Protein 7CJY (pdb70)

Nearest PDB structures (foldseek):
  7cjy-assembly1_B  TM=1.001E+00  e=3.677E-68  Persicaria hydropiper
  1n20-assembly1_B  TM=9.069E-01  e=2.290E-26  Salvia officinalis
  1n22-assembly1_B  TM=9.090E-01  e=3.864E-26  Salvia officinalis
  1n23-assembly1_B  TM=9.045E-01  e=3.711E-26  Salvia officinalis
  1n24-assembly1_B  TM=8.940E-01  e=2.290E-26  Salvia officinalis

Sequence (1080 aa):
GIASFHPSPWGDYFLKYVPCDQVTQAKMEDEVKKVEEDVKKELRKLAKAVGKPLELLNFIDVVERLGVGYRLEQEIEDLVQAIFDNDKFGVDEFDLYHTSLWFRLLRQHGFHVSCDVFGKFKGRNGRFKDSLASDVKGILGLYEASHVRTHGDDTLDEEALVFTTTHLKAVVTNQPNHPLVPQVTHALMQPYHKGMPRLESRHFIAFYEKDPYHDKTLLKFGKLDFNLVQALHKKELKDLSRWWKDLDMHAKMPFPSRDRVPEGYFWWTLGPFYEPQFALCRKFFLQVFKVTSIVDDIYDAYGTIDELTAFTKAAERWDRSCLDELPEYMKVSYASLIDTFEEFERDLAPQGRSWSVKYAREEMIQMCRVYYQEAKWCHEKYSPTCDEYLEKASIVSFGYNLGTVVCFLGMGDVATKEAFEWARGNPKVVRAAGIIGRLMDDIGSHHFEQGRDHVPSAVECYIRQHGVDEVTAQRELGKRVESSWKDINEMMLKPYMMPKPLLTRILNECRIVDVIYKGEYTFSNTTMKKNISHILTDPIPIGIASFHPSPWGDYFLKYVPCDQVTQAKMEDEVKKVEEDVKKELRKLAKAVGKPLELLNFIDVVERLGVGYRLEQEIEDLVQAIFDNDKFGVDEFDLYHTSLWFRLLRQHGFHVSCDVFGKFKGRNGRFKDSLASDVKGILGLYEASHVRTHGDDTLDEALVFTTTHLKAVVTNQPNHPLVPQVTHALMQPYHKGMPRLESRHFIAFYEKDPYHDKTLLKFGKLDFNLVQALHKKELKDLSRRWWKDLDMHAKMPFPSRDRVPEGYFWWTLGPFYEPQFALCRKFFLQVFKVTSIVDDIYDAYGTIDELTAFTKAAERWDRSCLDELPEYMKVSYASLIDTFEEFERDLAPQGRSWSVKYAREEEMIQQMCRVYYQEAKWCHEKYSPTCDEYLEKASIVSFGYNLGTVVCFLGMGDVATKEAFEWARGNPKVVRAAGIIGRLMDDIGSHHFEQGRDHVPSAVECYIRQHGVDEVTAQRELGKRVESSWKDINEMMLKPYMMPKPLLTRILNECRIVDVIYKGEYTFSNTTMKKNISHILTDPIPI

Solvent-accessible surface area: 44778 Å² total; per-residue (Å²): 17,8,0,34,13,43,71,17,26,9,26,26,38,8,40,109,46,122,58,60,88,141,125,49,51,54,150,93,87,98,75,1,93,101,0,7,83,58,2,35,130,60,5,138,115,28,50,152,37,157,46,120,37,54,77,16,0,48,17,1,0,16,1,44,40,4,9,2,13,60,46,0,114,112,68,4,32,76,25,0,69,58,7,85,88,71,127,178,26,24,16,118,156,11,77,2,29,22,0,1,5,28,0,23,0,0,9,42,17,1,11,121,12,59,18,119,38,0,37,93,15,58,29,119,119,36,155,6,93,97,84,30,26,102,54,9,103,0,3,16,10,0,9,24,0,0,13,5,17,4,94,70,7,105,19,0,43,48,0,36,104,21,0,34,85,33,0,119,41,9,48,105,110,75,85,143,48,119,37,20,82,45,0,66,33,3,46,104,3,12,51,10,23,1,0,28,5,6,3,1,49,34,14,2,36,39,18,79,165,54,118,202,36,54,126,52,5,5,79,0,1,12,29,1,4,32,27,1,5,31,64,0,13,90,30,0,57,71,13,9,111,53,2,89,67,13,14,105,124,16,80,43,26,14,41,0,62,58,28,12,8,2,0,0,0,0,0,1,1,0,1,17,26,48,146,15,44,51,0,0,51,0,8,0,2,6,5,0,0,1,1,0,0,19,1,1,21,36,13,67,7,68,54,108,30,3,36,38,0,6,134,8,0,77,156,38,60,114,63,1,42,136,132,8,39,128,42,0,60,39,0,0,28,6,0,6,66,7,2,56,44,0,58,150,39,1,58,121,94,56,15,40,95,0,0,84,19,0,59,69,3,0,16,54,1,1,97,11,13,42,38,46,12,62,8,42,89,104,143,99,65,1,42,3,62,32,8,3,116,119,1,0,6,27,4,0,1,0,7,5,4,0,0,1,0,0,0,12,22,24,127,54,0,54,105,117,2,0,88,52,1,71,61,66,20,140,3,0,72,3,0,0,6,0,0,18,0,34,21,9,46,50,54,36,98,94,100,18,3,81,73,86,48,22,8,0,6,32,6,34,24,132,62,91,70,46,83,34,103,30,0,49,131,41,3,30,116,77,19,39,42,4,2,35,25,0,9,84,1,11,16,76,128,51,98,39,70,55,60,0,0,30,9,0,10,7,0,0,33,0,0,13,8,13,13,68,45,228,73,36,27,40,35,70,69,6,76,133,20,0,40,80,0,0,25,107,84,11,103,180,17,11,1,34,17,40,80,18,27,8,25,26,37,6,40,108,45,125,58,53,100,141,128,48,48,52,156,70,81,102,80,2,95,100,0,7,81,60,2,33,129,59,5,140,117,22,52,174,37,154,68,100,31,61,84,14,0,45,16,0,1,16,0,41,37,3,8,1,13,57,47,0,114,109,70,4,35,78,25,0,68,57,9,84,85,64,124,169,24,15,16,114,141,11,74,2,36,23,0,1,4,30,0,22,0,1,10,41,17,2,12,119,14,59,19,123,32,0,39,95,15,62,30,117,118,42,142,5,88,100,86,31,26,102,53,10,106,0,2,15,10,0,8,25,0,0,12,5,37,5,89,71,8,109,22,0,43,44,0,38,100,15,0,35,83,32,0,118,38,8,44,104,116,80,84,142,45,115,44,21,79,47,0,68,34,3,46,96,2,11,51,8,37,1,0,26,4,5,4,1,49,33,15,1,46,43,18,82,174,58,121,200,41,53,170,54,3,14,77,0,0,14,33,1,4,34,16,2,6,26,60,0,16,82,29,0,57,69,12,8,108,46,1,64,69,18,6,98,128,14,85,40,21,18,40,0,28,51,40,14,9,3,0,0,0,0,0,1,2,0,0,18,22,55,137,13,45,52,0,0,48,0,6,0,2,7,4,0,0,0,1,2,0,18,2,1,22,46,15,55,6,62,47,107,33,4,39,37,0,7,134,5,0,82,131,39,70,111,59,0,31,127,122,9,41,131,40,0,52,36,0,0,27,3,0,6,57,6,2,58,46,0,61,143,40,2,56,118,96,52,12,38,100,0,0,79,18,0,57,70,3,0,16,54,1,0,92,10,14,44,53,45,13,69,9,43,97,94,143,91,63,1,38,4,66,36,8,6,129,123,1,0,9,28,2,0,1,0,7,4,4,0,0,0,0,0,0,12,22,26,133,48,0,51,103,121,2,0,92,51,1,72,61,69,20,129,4,0,76,2,0,0,4,0,0,16,0,37,22,8,42,35,50,19,99,90,93,19,3,81,74,77,44,20,6,0,5,31,7,36,25,142,55,89,71,44,88,35,105,31,0,48,128,48,6,31,116,81,18,34,45,4,9,36,17,0,11,82,2,10,17,72,129,53,105,37,70,62,56,0,0,29,11,0,11,7,0,0,32,0,0,11,8,15,14,56,39,211,57,46,24,40,39,61,68,7,71,130,19,0,38,81,0,0,25,105,84,11,102,187

Structure (mmCIF, N/CA/C/O backbone):
data_7CJY
#
_entry.id   7CJY
#
_cell.length_a   232.530
_cell.length_b   60.090
_cell.length_c   106.220
_cell.angle_alpha   90.000
_cell.angle_beta   111.875
_cell.angle_gamma   90.000
#
_symmetry.space_group_name_H-M   'C 1 2 1'
#
loop_
_entity.id
_entity.type
_entity.pdbx_description
1 polymer '(-)-drimenol synthase'
2 water water
#
loop_
_atom_site.group_PDB
_atom_site.id
_atom_site.type_symbol
_atom_site.label_atom_id
_atom_site.label_alt_id
_atom_site.label_comp_id
_atom_site.label_asym_id
_atom_site.label_entity_id
_atom_site.label_seq_id
_atom_site.pdbx_PDB_ins_code
_atom_site.Cartn_x
_atom_site.Cartn_y
_atom_site.Cartn_z
_atom_site.occupancy
_atom_site.B_iso_or_equiv
_atom_site.auth_seq_id
_atom_site.auth_comp_id
_atom_site.auth_asym_id
_atom_site.auth_atom_id
_atom_site.pdbx_PDB_model_num
ATOM 1 N N . GLY A 1 1 ? -46.59600 -28.16000 15.74000 1.000 83.03910 18 GLY A N 1
ATOM 2 C CA . GLY A 1 1 ? -45.24900 -27.89000 15.27400 1.000 77.25262 18 GLY A CA 1
ATOM 3 C C . GLY A 1 1 ? -44.99800 -26.42500 14.98100 1.000 70.12581 18 GLY A C 1
ATOM 4 O O . GLY A 1 1 ? -45.31700 -25.57100 15.80100 1.000 65.50730 18 GLY A O 1
ATOM 5 N N . ILE A 1 2 ? -44.43500 -26.12600 13.81100 1.000 75.46763 19 ILE A N 1
ATOM 6 C CA . ILE A 1 2 ? -44.22600 -24.73500 13.43700 1.000 87.70101 19 ILE A CA 1
ATOM 7 C C . ILE A 1 2 ? -45.58400 -24.07500 13.23000 1.000 98.67031 19 ILE A C 1
ATOM 8 O O . ILE A 1 2 ? -46.51900 -24.68000 12.68000 1.000 105.69225 19 ILE A O 1
ATOM 13 N N . ALA A 1 3 ? -45.71600 -22.84700 13.73600 1.000 98.98154 20 ALA A N 1
ATOM 14 C CA . ALA A 1 3 ? -46.94600 -22.05700 13.71400 1.000 101.34619 20 ALA A CA 1
ATOM 15 C C . ALA A 1 3 ? -48.04600 -22.64100 14.59700 1.000 100.58694 20 ALA A C 1
ATOM 16 O O . ALA A 1 3 ? -49.20900 -22.24100 14.48400 1.000 99.11889 20 ALA A O 1
ATOM 18 N N . SER A 1 4 ? -47.69500 -23.54800 15.50600 1.000 98.84889 21 SER A N 1
ATOM 19 C CA . SER A 1 4 ? -48.64600 -24.17100 16.42300 1.000 100.60638 21 SER A CA 1
ATOM 20 C C . SER A 1 4 ? -48.79000 -23.30100 17.66700 1.000 98.02445 21 SER A C 1
ATOM 21 O O . SER A 1 4 ? -47.88100 -23.24500 18.50400 1.000 104.79686 21 SER A O 1
ATOM 24 N N . PHE A 1 5 ? -49.94200 -22.64800 17.80200 1.000 89.05816 22 PHE A N 1
ATOM 25 C CA . PHE A 1 5 ? -50.25700 -21.80900 18.95400 1.000 84.76267 22 PHE A CA 1
ATOM 26 C C . PHE A 1 5 ? -51.36900 -22.42100 19.80300 1.000 82.65674 22 PHE A C 1
ATOM 27 O O . PHE A 1 5 ? -52.27000 -21.71800 20.26300 1.000 85.23496 22 PHE A O 1
ATOM 35 N N . HIS A 1 6 ? -51.33500 -23.73600 20.02100 1.000 82.94490 23 HIS A N 1
ATOM 36 C CA . HIS A 1 6 ? -52.35900 -24.44000 20.79500 1.000 83.31125 23 HIS A CA 1
ATOM 37 C C . HIS A 1 6 ? -51.73900 -25.11600 22.01400 1.000 78.80838 23 HIS A C 1
ATOM 38 O O . HIS A 1 6 ? -51.71100 -26.34900 22.09400 1.000 75.07555 23 HIS A O 1
ATOM 45 N N . PRO A 1 7 ? -51.25700 -24.35000 22.98600 1.000 78.69593 24 PRO A N 1
ATOM 46 C CA . PRO A 1 7 ? -50.70100 -24.97800 24.19500 1.000 79.71755 24 PRO A CA 1
ATOM 47 C C . PRO A 1 7 ? -51.76800 -25.72200 24.98800 1.000 76.20126 24 PRO A C 1
ATOM 48 O O . PRO A 1 7 ? -52.81400 -25.17300 25.32800 1.000 77.77309 24 PRO A O 1
ATOM 52 N N . SER A 1 8 ? -51.47200 -26.96900 25.32900 1.000 74.29037 25 SER A N 1
ATOM 53 C CA . SER A 1 8 ? -52.32600 -27.77300 26.19900 1.000 76.10437 25 SER A CA 1
ATOM 54 C C . SER A 1 8 ? -51.46900 -28.38800 27.29700 1.000 72.78674 25 SER A C 1
ATOM 55 O O . SER A 1 8 ? -51.23600 -29.60200 27.31300 1.000 78.16697 25 SER A O 1
ATOM 58 N N . PRO A 1 9 ? -50.98000 -27.57400 28.23800 1.000 65.60329 26 PRO A N 1
ATOM 59 C CA . PRO A 1 9 ? -50.09300 -28.12000 29.28800 1.000 60.35861 26 PRO A CA 1
ATOM 60 C C . PRO A 1 9 ? -50.72200 -29.23800 30.10600 1.000 60.11011 26 PRO A C 1
ATOM 61 O O . PRO A 1 9 ? -49.99200 -30.10800 30.61000 1.000 58.00326 26 PRO A O 1
ATOM 65 N N . TRP A 1 10 ? -52.05000 -29.24200 30.27000 1.000 49.02911 27 TRP A N 1
ATOM 66 C CA . TRP A 1 10 ? -52.70300 -30.18800 31.16000 1.000 48.52948 27 TRP A CA 1
ATOM 67 C C . TRP A 1 10 ? -53.45000 -31.31600 30.46200 1.000 50.88606 27 TRP A C 1
ATOM 68 O O . TRP A 1 10 ? -53.65400 -32.35800 31.08600 1.000 50.58890 27 TRP A O 1
ATOM 79 N N . GLY A 1 11 ? -53.84400 -31.15000 29.20200 1.000 55.30794 28 GLY A N 1
ATOM 80 C CA . GLY A 1 11 ? -54.56200 -32.21100 28.50500 1.000 54.66003 28 GLY A CA 1
ATOM 81 C C . GLY A 1 11 ? -55.78200 -32.68100 29.27000 1.000 55.86439 28 GLY A C 1
ATOM 82 O O . GLY A 1 11 ? -56.53000 -31.88000 29.84100 1.000 56.03785 28 GLY A O 1
ATOM 83 N N . ASP A 1 12 ? -55.95800 -34.00600 29.33900 1.000 62.50173 29 ASP A N 1
ATOM 84 C CA . ASP A 1 12 ? -57.11400 -34.60200 29.99400 1.000 65.66279 29 ASP A CA 1
ATOM 85 C C . ASP A 1 12 ? -56.82700 -35.04800 31.42000 1.000 59.10172 29 ASP A C 1
ATOM 86 O O . ASP A 1 12 ? -57.58500 -35.85600 31.96400 1.000 58.52281 29 ASP A O 1
ATOM 91 N N . TYR A 1 13 ? -55.77000 -34.51700 32.04100 1.000 54.52850 30 TYR A N 1
ATOM 92 C CA . TYR A 1 13 ? -55.35600 -34.97300 33.36800 1.000 54.38915 30 TYR A CA 1
ATOM 93 C C . TYR A 1 13 ? -56.47000 -34.83800 34.39300 1.000 56.38539 30 TYR A C 1
ATOM 94 O O . TYR A 1 13 ? -56.67200 -35.73000 35.22900 1.000 58.60907 30 TYR A O 1
ATOM 103 N N . PHE A 1 14 ? -57.15400 -33.68900 34.39300 1.000 55.19056 31 PHE A N 1
ATOM 104 C CA . PHE A 1 14 ? -58.20200 -33.44800 35.37500 1.000 61.73984 31 PHE A CA 1
ATOM 105 C C . PHE A 1 14 ? -59.49900 -34.15300 35.00800 1.000 66.59897 31 PHE A C 1
ATOM 106 O O . PHE A 1 14 ? -60.27200 -34.50600 35.90400 1.000 67.49420 31 PHE A O 1
ATOM 114 N N . LEU A 1 15 ? -59.73900 -34.38700 33.71100 1.000 69.34324 32 LEU A N 1
ATOM 115 C CA . LEU A 1 15 ? -60.91500 -35.14500 33.29400 1.000 70.97175 32 LEU A CA 1
ATOM 116 C C . LEU A 1 15 ? -60.79700 -36.61000 33.67700 1.000 73.29078 32 LEU A C 1
ATOM 117 O O . LEU A 1 15 ? -61.81600 -37.27500 33.89900 1.000 72.67629 32 LEU A O 1
ATOM 122 N N . LYS A 1 16 ? -59.56900 -37.12500 33.76900 1.000 74.74198 33 LYS A N 1
ATOM 123 C CA . LYS A 1 16 ? -59.31400 -38.53500 34.04400 1.000 73.45094 33 LYS A CA 1
ATOM 124 C C . LYS A 1 16 ? -59.18700 -38.83900 35.52800 1.000 76.25850 33 LYS A C 1
ATOM 125 O O . LYS A 1 16 ? -58.83500 -39.96700 35.88700 1.000 77.18782 33 LYS A O 1
ATOM 131 N N . TYR A 1 17 ? -59.43700 -37.86300 36.39900 1.000 77.13001 34 TYR A N 1
ATOM 132 C CA . TYR A 1 17 ? -59.39800 -38.13700 37.82900 1.000 70.95492 34 TYR A CA 1
ATOM 133 C C . TYR A 1 17 ? -60.42900 -39.19800 38.18300 1.000 77.89391 34 TYR A C 1
ATOM 134 O O . TYR A 1 17 ? -61.57200 -39.16000 37.70800 1.000 79.90492 34 TYR A O 1
ATOM 143 N N . VAL A 1 18 ? -60.01400 -40.16300 38.99600 1.000 80.54829 35 VAL A N 1
ATOM 144 C CA . VAL A 1 18 ? -60.90200 -41.19000 39.52300 1.000 83.36765 35 VAL A CA 1
ATOM 145 C C . VAL A 1 18 ? -60.97600 -40.99100 41.03600 1.000 80.67014 35 VAL A C 1
ATOM 146 O O . VAL A 1 18 ? -59.97400 -41.19300 41.74400 1.000 76.65096 35 VAL A O 1
ATOM 150 N N . PRO A 1 19 ? -62.11200 -40.55900 41.57300 1.000 76.58234 36 PRO A N 1
ATOM 151 C CA . PRO A 1 19 ? -62.22600 -40.42300 43.02400 1.000 73.74528 36 PRO A CA 1
ATOM 152 C C . PRO A 1 19 ? -62.18800 -41.79300 43.67600 1.000 79.31643 36 PRO A C 1
ATOM 153 O O . PRO A 1 19 ? -62.50800 -42.81600 43.06200 1.000 79.97444 36 PRO A O 1
ATOM 157 N N . CYS A 1 20 ? -61.83100 -41.80200 44.95200 1.000 80.96634 37 CYS A N 1
ATOM 158 C CA . CYS A 1 20 ? -61.89400 -43.04700 45.69600 1.000 84.14598 37 CYS A CA 1
ATOM 159 C C . CYS A 1 20 ? -63.34600 -43.34500 46.07900 1.000 81.40911 37 CYS A C 1
ATOM 160 O O . CYS A 1 20 ? -64.20200 -42.45700 46.07900 1.000 77.04251 37 CYS A O 1
ATOM 163 N N . ASP A 1 21 ? -63.61300 -44.60600 46.41800 1.000 82.87241 38 ASP A N 1
ATOM 164 C CA . ASP A 1 21 ? -64.97000 -45.02800 46.74400 1.000 87.69577 38 ASP A CA 1
ATOM 165 C C . ASP A 1 21 ? -65.40400 -44.50600 48.11600 1.000 82.85244 38 ASP A C 1
ATOM 166 O O . ASP A 1 21 ? -64.60100 -43.99600 48.90700 1.000 80.12615 38 ASP A O 1
ATOM 171 N N . GLN A 1 22 ? -66.71300 -44.55900 48.32900 1.000 74.69482 39 GLN A N 1
ATOM 172 C CA . GLN A 1 22 ? -67.39800 -43.96400 49.50100 1.000 79.38426 39 GLN A CA 1
ATOM 173 C C . GLN A 1 22 ? -66.90200 -44.51700 50.83300 1.000 81.59176 39 GLN A C 1
ATOM 174 O O . GLN A 1 22 ? -66.82100 -43.75600 51.78200 1.000 82.97408 39 GLN A O 1
ATOM 180 N N . VAL A 1 23 ? -66.63600 -45.80500 50.91100 1.000 80.60429 40 VAL A N 1
ATOM 181 C CA . VAL A 1 23 ? -66.15300 -46.37900 52.16600 1.000 75.61022 40 VAL A CA 1
ATOM 182 C C . VAL A 1 23 ? -64.81300 -45.75700 52.54000 1.000 79.25765 40 VAL A C 1
ATOM 183 O O . VAL A 1 23 ? -64.59800 -45.33100 53.68300 1.000 87.03121 40 VAL A O 1
ATOM 187 N N . THR A 1 24 ? -63.91000 -45.65700 51.55700 1.000 75.07960 41 THR A N 1
ATOM 188 C CA . THR A 1 24 ? -62.59700 -45.05200 51.76800 1.000 75.10396 41 THR A CA 1
ATOM 189 C C . THR A 1 24 ? -62.72000 -43.57800 52.12900 1.000 78.17927 41 THR A C 1
ATOM 190 O O . THR A 1 24 ? -62.05700 -43.08800 53.05400 1.000 79.56148 41 THR A O 1
ATOM 194 N N . GLN A 1 25 ? -63.55400 -42.85100 51.38300 1.000 79.31703 42 GLN A N 1
ATOM 195 C CA . GLN A 1 25 ? -63.69900 -41.42200 51.61300 1.000 77.19832 42 GLN A CA 1
ATOM 196 C C . GLN A 1 25 ? -64.22500 -41.15200 53.01700 1.000 78.02155 42 GLN A C 1
ATOM 197 O O . GLN A 1 25 ? -63.75800 -40.23000 53.69900 1.000 77.81737 42 GLN A O 1
ATOM 203 N N . ALA A 1 26 ? -65.16300 -41.98400 53.48800 1.000 81.19890 43 ALA A N 1
ATOM 204 C CA . ALA A 1 26 ? -65.67600 -41.83200 54.84600 1.000 80.87866 43 ALA A CA 1
ATOM 205 C C . ALA A 1 26 ? -64.63900 -42.23600 55.89400 1.000 82.44993 43 ALA A C 1
ATOM 206 O O . ALA A 1 26 ? -64.60200 -41.65000 56.98600 1.000 82.14518 43 ALA A O 1
ATOM 208 N N . LYS A 1 27 ? -63.79100 -43.22100 55.58500 1.000 84.40372 44 LYS A N 1
ATOM 209 C CA . LYS A 1 27 ? -62.70600 -43.57600 56.49900 1.000 87.41883 44 LYS A CA 1
ATOM 210 C C . LYS A 1 27 ? -61.76400 -42.39200 56.69900 1.000 78.52712 44 LYS A C 1
ATOM 211 O O . LYS A 1 27 ? -61.41900 -42.04100 57.83400 1.000 80.52455 44 LYS A O 1
ATOM 217 N N . MET A 1 28 ? -61.35000 -41.76000 55.59700 1.000 72.23095 45 MET A N 1
ATOM 218 C CA . MET A 1 28 ? -60.44000 -40.61400 55.68000 1.000 72.74510 45 MET A CA 1
ATOM 219 C C . MET A 1 28 ? -61.10300 -39.43200 56.37600 1.000 76.40492 45 MET A C 1
ATOM 220 O O . MET A 1 28 ? -60.44700 -38.69000 57.12800 1.000 78.36658 45 MET A O 1
ATOM 225 N N . GLU A 1 29 ? -62.40600 -39.24600 56.13900 1.000 74.76466 46 GLU A N 1
ATOM 226 C CA . GLU A 1 29 ? -63.15800 -38.21200 56.84100 1.000 73.68020 46 GLU A CA 1
ATOM 227 C C . GLU A 1 29 ? -63.10000 -38.42300 58.35100 1.000 69.80921 46 GLU A C 1
ATOM 228 O O . GLU A 1 29 ? -62.84100 -37.48500 59.11900 1.000 73.34416 46 GLU A O 1
ATOM 234 N N . ASP A 1 30 ? -63.34400 -39.65300 58.80300 1.000 73.24224 47 ASP A N 1
ATOM 235 C CA . ASP A 1 30 ? -63.35200 -39.86900 60.24500 1.000 87.46007 47 ASP A CA 1
ATOM 236 C C . ASP A 1 30 ? -61.94700 -39.73800 60.83300 1.000 88.67240 47 ASP A C 1
ATOM 237 O O . ASP A 1 30 ? -61.79000 -39.26000 61.96100 1.000 88.18156 47 ASP A O 1
ATOM 242 N N . GLU A 1 31 ? -60.91900 -40.18400 60.10300 1.000 85.99661 48 GLU A N 1
ATOM 243 C CA . GLU A 1 31 ? -59.54800 -39.98900 60.57400 1.000 82.04637 48 GLU A CA 1
ATOM 244 C C . GLU A 1 31 ? -59.26700 -38.51000 60.83500 1.000 78.10404 48 GLU A C 1
ATOM 245 O O . GLU A 1 31 ? -58.75500 -38.12800 61.90300 1.000 76.42420 48 GLU A O 1
ATOM 251 N N . VAL A 1 32 ? -59.60400 -37.65600 59.86300 1.000 77.59098 49 VAL A N 1
ATOM 252 C CA . VAL A 1 32 ? -59.31300 -36.23600 60.04600 1.000 70.15199 49 VAL A CA 1
ATOM 253 C C . VAL A 1 32 ? -60.15700 -35.64000 61.17600 1.000 71.67386 49 VAL A C 1
ATOM 254 O O . VAL A 1 32 ? -59.68300 -34.76400 61.91000 1.000 72.25253 49 VAL A O 1
ATOM 258 N N . LYS A 1 33 ? -61.39500 -36.11900 61.36900 1.000 67.30817 50 LYS A N 1
ATOM 259 C CA . LYS A 1 33 ? -62.20600 -35.65500 62.50300 1.000 70.18387 50 LYS A CA 1
ATOM 260 C C . LYS A 1 33 ? -61.60400 -36.07300 63.84800 1.000 76.25080 50 LYS A C 1
ATOM 261 O O . LYS A 1 33 ? -61.65800 -35.31800 64.83200 1.000 75.65763 50 LYS A O 1
ATOM 267 N N . LYS A 1 34 ? -61.06100 -37.28700 63.92200 1.000 77.95348 51 LYS A N 1
ATOM 268 C CA . LYS A 1 34 ? -60.40500 -37.72500 65.14600 1.000 81.72898 51 LYS A CA 1
ATOM 269 C C . LYS A 1 34 ? -59.25500 -36.77600 65.48500 1.000 74.07220 51 LYS A C 1
ATOM 270 O O . LYS A 1 34 ? -59.17600 -36.24400 66.60300 1.000 70.91663 51 LYS A O 1
ATOM 276 N N . VAL A 1 35 ? -58.40800 -36.47000 64.49700 1.000 76.13687 52 VAL A N 1
ATOM 277 C CA . VAL A 1 35 ? -57.29400 -35.57600 64.82800 1.000 78.97583 52 VAL A CA 1
ATOM 278 C C . VAL A 1 35 ? -57.78900 -34.15400 65.10400 1.000 81.20689 52 VAL A C 1
ATOM 279 O O . VAL A 1 35 ? -57.15900 -33.42200 65.88500 1.000 82.37000 52 VAL A O 1
ATOM 283 N N . GLU A 1 36 ? -58.92400 -33.74300 64.51100 1.000 76.41939 53 GLU A N 1
ATOM 284 C CA . GLU A 1 36 ? -59.48100 -32.42500 64.82700 1.000 76.13919 53 GLU A CA 1
ATOM 285 C C . GLU A 1 36 ? -59.88200 -32.33500 66.28700 1.000 77.63567 53 GLU A C 1
ATOM 286 O O . GLU A 1 36 ? -59.62100 -31.32900 66.95800 1.000 78.94614 53 GLU A O 1
ATOM 292 N N . GLU A 1 37 ? -60.55400 -33.36800 66.78700 1.000 76.37690 54 GLU A N 1
ATOM 293 C CA . GLU A 1 37 ? -60.94000 -33.36500 68.19300 1.000 88.32177 54 GLU A CA 1
ATOM 294 C C . GLU A 1 37 ? -59.71200 -33.38300 69.10100 1.000 89.95413 54 GLU A C 1
ATOM 295 O O . GLU A 1 37 ? -59.71500 -32.75700 70.17000 1.000 90.36595 54 GLU A O 1
ATOM 301 N N . ASP A 1 38 ? -58.65000 -34.08500 68.68500 1.000 91.24335 55 ASP A N 1
ATOM 302 C CA . ASP A 1 38 ? -57.38600 -34.02700 69.42700 1.000 94.96921 55 ASP A CA 1
ATOM 303 C C . ASP A 1 38 ? -56.85400 -32.59600 69.50900 1.000 83.76456 55 ASP A C 1
ATOM 304 O O . ASP A 1 38 ? -56.48000 -32.11200 70.58900 1.000 84.07218 55 ASP A O 1
ATOM 309 N N . VAL A 1 39 ? -56.79100 -31.91700 68.36100 1.000 75.91466 56 VAL A N 1
ATOM 310 C CA . VAL A 1 39 ? -56.31600 -30.53400 68.31900 1.000 72.20117 56 VAL A CA 1
ATOM 311 C C . VAL A 1 39 ? -57.15600 -29.65200 69.23800 1.000 79.41209 56 VAL A C 1
ATOM 312 O O . VAL A 1 39 ? -56.61800 -28.86000 70.02200 1.000 78.27933 56 VAL A O 1
ATOM 316 N N . LYS A 1 40 ? -58.49100 -29.78700 69.15800 1.000 79.44878 57 LYS A N 1
ATOM 317 C CA . LYS A 1 40 ? -59.39000 -28.97900 69.98500 1.000 75.45394 57 LYS A CA 1
ATOM 318 C C . LYS A 1 40 ? -59.16300 -29.22400 71.47800 1.000 75.65734 57 LYS A C 1
ATOM 319 O O . LYS A 1 40 ? -59.21700 -28.28400 72.28400 1.000 77.96714 57 LYS A O 1
ATOM 325 N N . LYS A 1 41 ? -58.94000 -30.48300 71.87300 1.000 72.58931 58 LYS A N 1
ATOM 326 C CA . LYS A 1 41 ? -58.64000 -30.78100 73.27300 1.000 76.50502 58 LYS A CA 1
ATOM 327 C C . LYS A 1 41 ? -57.35300 -30.08800 73.72700 1.000 78.40737 58 LYS A C 1
ATOM 328 O O . LYS A 1 41 ? -57.30500 -29.47200 74.80400 1.000 78.49202 58 LYS A O 1
ATOM 334 N N . GLU A 1 42 ? -56.29100 -30.19300 72.92600 1.000 78.94610 59 GLU A N 1
ATOM 335 C CA . GLU A 1 42 ? -55.04500 -29.51100 73.28400 1.000 82.35762 59 GLU A CA 1
ATOM 336 C C . GLU A 1 42 ? -55.24400 -27.99600 73.36100 1.000 80.61040 59 GLU A C 1
ATOM 337 O O . GLU A 1 42 ? -54.67200 -27.32200 74.23300 1.000 77.57492 59 GLU A O 1
ATOM 343 N N . LEU A 1 43 ? -56.07300 -27.45000 72.47000 1.000 77.32619 60 LEU A N 1
ATOM 344 C CA . LEU A 1 43 ? -56.34500 -26.01700 72.47800 1.000 73.25496 60 LEU A CA 1
ATOM 345 C C . LEU A 1 43 ? -57.04200 -25.60100 73.76500 1.000 78.99629 60 LEU A C 1
ATOM 346 O O . LEU A 1 43 ? -56.68400 -24.58400 74.37900 1.000 82.03088 60 LEU A O 1
ATOM 351 N N . ARG A 1 44 ? -58.04100 -26.38300 74.19000 1.000 82.66953 61 ARG A N 1
ATOM 352 C CA . ARG A 1 44 ? -58.68600 -26.14700 75.47800 1.000 87.23361 61 ARG A CA 1
ATOM 353 C C . ARG A 1 44 ? -57.66800 -26.17900 76.60800 1.000 93.57980 61 ARG A C 1
ATOM 354 O O . ARG A 1 44 ? -57.70400 -25.33400 77.51000 1.000 96.70175 61 ARG A O 1
ATOM 362 N N . LYS A 1 45 ? -56.74000 -27.14100 76.56100 1.000 95.52665 62 LYS A N 1
ATOM 363 C CA . LYS A 1 45 ? -55.68800 -27.21900 77.57400 1.000 94.76349 62 LYS A CA 1
ATOM 364 C C . LYS A 1 45 ? -54.88500 -25.92300 77.63900 1.000 92.27730 62 LYS A C 1
ATOM 365 O O . LYS A 1 45 ? -54.61500 -25.39800 78.72700 1.000 92.35291 62 LYS A O 1
ATOM 371 N N . LEU A 1 46 ? -54.47400 -25.40700 76.48000 1.000 86.74944 63 LEU A N 1
ATOM 372 C CA . LEU A 1 46 ? -53.67100 -24.18200 76.46600 1.000 81.81561 63 LEU A CA 1
ATOM 373 C C . LEU A 1 46 ? -54.46900 -22.96800 76.92300 1.000 88.45023 63 LEU A C 1
ATOM 374 O O . LEU A 1 46 ? -53.88300 -22.00400 77.43700 1.000 84.92385 63 LEU A O 1
ATOM 379 N N . ALA A 1 47 ? -55.79400 -22.97800 76.71500 1.000 88.98409 64 ALA A N 1
ATOM 380 C CA . ALA A 1 47 ? -56.60300 -21.81600 77.07600 1.000 92.01139 64 ALA A CA 1
ATOM 381 C C . ALA A 1 47 ? -56.71700 -21.64800 78.58800 1.000 95.93721 64 ALA A C 1
ATOM 382 O O . ALA A 1 47 ? -56.63100 -20.52400 79.09800 1.000 98.80575 64 ALA A O 1
ATOM 384 N N . LYS A 1 48 ? -56.90900 -22.74500 79.32500 1.000 96.85873 65 LYS A N 1
ATOM 385 C CA . LYS A 1 48 ? -57.03400 -22.64700 80.77500 1.000 95.34801 65 LYS A CA 1
ATOM 386 C C . LYS A 1 48 ? -55.69500 -22.60400 81.50200 1.000 91.63680 65 LYS A C 1
ATOM 387 O O . LYS A 1 48 ? -55.67800 -22.27800 82.69200 1.000 87.16742 65 LYS A O 1
ATOM 393 N N . ALA A 1 49 ? -54.59100 -22.92800 80.82900 1.000 91.97137 66 ALA A N 1
ATOM 394 C CA . ALA A 1 49 ? -53.26100 -22.79800 81.42000 1.000 87.65442 66 ALA A CA 1
ATOM 395 C C . ALA A 1 49 ? -53.04400 -21.37700 81.93400 1.000 94.23283 66 ALA A C 1
ATOM 396 O O . ALA A 1 49 ? -53.41900 -20.40200 81.27500 1.000 94.42497 66 ALA A O 1
ATOM 398 N N . VAL A 1 50 ? -52.41000 -21.25900 83.10700 1.000 98.38955 67 VAL A N 1
ATOM 399 C CA . VAL A 1 50 ? -52.36300 -19.99600 83.84800 1.000 106.95215 67 VAL A CA 1
ATOM 400 C C . VAL A 1 50 ? -51.47000 -18.95300 83.18600 1.000 112.85181 67 VAL A C 1
ATOM 401 O O . VAL A 1 50 ? -51.95000 -17.88900 82.77400 1.000 126.64122 67 VAL A O 1
ATOM 405 N N . GLY A 1 51 ? -50.17800 -19.22400 83.08100 1.000 104.31026 68 GLY A N 1
ATOM 406 C CA . GLY A 1 51 ? -49.34800 -18.28800 82.35700 1.000 100.34114 68 GLY A CA 1
ATOM 407 C C . GLY A 1 51 ? -49.45100 -18.62900 80.88800 1.000 103.21511 68 GLY A C 1
ATOM 408 O O . GLY A 1 51 ? -50.55200 -18.69500 80.32800 1.000 107.50513 68 GLY A O 1
ATOM 409 N N . LYS A 1 52 ? -48.31700 -18.83100 80.25800 1.000 95.21772 69 LYS A N 1
ATOM 410 C CA . LYS A 1 52 ? -48.22000 -19.41700 78.92900 1.000 85.08321 69 LYS A CA 1
ATOM 411 C C . LYS A 1 52 ? -48.91200 -18.63600 77.80700 1.000 84.43080 69 LYS A C 1
ATOM 412 O O . LYS A 1 52 ? -49.65700 -19.23700 77.02300 1.000 82.11770 69 LYS A O 1
ATOM 418 N N . PRO A 1 53 ? -48.68800 -17.32200 77.65800 1.000 81.13253 70 PRO A N 1
ATOM 419 C CA . PRO A 1 53 ? -49.28000 -16.62700 76.49500 1.000 73.53158 70 PRO A CA 1
ATOM 420 C C . PRO A 1 53 ? -48.71400 -17.09500 75.16600 1.000 78.84174 70 PRO A C 1
ATOM 421 O O . PRO A 1 53 ? -49.46900 -17.32600 74.20300 1.000 83.21254 70 PRO A O 1
ATOM 425 N N . LEU A 1 54 ? -47.38700 -17.22600 75.08500 1.000 77.62742 71 LEU A N 1
ATOM 426 C CA . LEU A 1 54 ? -46.73500 -17.48900 73.80700 1.000 74.56773 71 LEU A CA 1
ATOM 427 C C . LEU A 1 54 ? -47.11500 -18.84600 73.23500 1.000 71.20241 71 LEU A C 1
ATOM 428 O O . LEU A 1 54 ? -47.19200 -18.99200 72.01200 1.000 71.52910 71 LEU A O 1
ATOM 433 N N . GLU A 1 55 ? -47.32800 -19.84800 74.08800 1.000 69.23632 72 GLU A N 1
ATOM 434 C CA . GLU A 1 55 ? -47.71400 -21.15900 73.57900 1.000 73.96899 72 GLU A CA 1
ATOM 435 C C . GLU A 1 55 ? -49.07300 -21.10600 72.88900 1.000 73.76597 72 GLU A C 1
ATOM 436 O O . GLU A 1 55 ? -49.24700 -21.70500 71.82600 1.000 76.77329 72 GLU A O 1
ATOM 442 N N . LEU A 1 56 ? -50.03300 -20.36500 73.46200 1.000 68.62556 73 LEU A N 1
ATOM 443 C CA . LEU A 1 56 ? -51.35200 -20.24600 72.85200 1.000 77.98013 73 LEU A CA 1
ATOM 444 C C . LEU A 1 56 ? -51.28000 -19.41800 71.57600 1.000 82.53119 73 LEU A C 1
ATOM 445 O O . LEU A 1 56 ? -51.90600 -19.77100 70.56500 1.000 83.14440 73 LEU A O 1
ATOM 450 N N . LEU A 1 57 ? -50.50100 -18.32700 71.59600 1.000 80.61020 74 LEU A N 1
ATOM 451 C CA . LEU A 1 57 ? -50.28400 -17.55100 70.37600 1.000 74.91170 74 LEU A CA 1
ATOM 452 C C . LEU A 1 57 ? -49.73800 -18.42400 69.25000 1.000 72.39967 74 LEU A C 1
ATOM 453 O O . LEU A 1 57 ? -50.27300 -18.41900 68.13100 1.000 67.03995 74 LEU A O 1
ATOM 458 N N . ASN A 1 58 ? -48.68100 -19.20400 69.53600 1.000 71.56312 75 ASN A N 1
ATOM 459 C CA . ASN A 1 58 ? -48.07800 -20.03400 68.49500 1.000 66.01409 75 ASN A CA 1
ATOM 460 C C . ASN A 1 58 ? -49.02600 -21.12700 68.02100 1.000 60.94958 75 ASN A C 1
ATOM 461 O O . ASN A 1 58 ? -49.08700 -21.41400 66.82100 1.000 59.63658 75 ASN A O 1
ATOM 466 N N . PHE A 1 59 ? -49.75800 -21.75200 68.94500 1.000 56.83984 76 PHE A N 1
ATOM 467 C CA . PHE A 1 59 ? -50.67900 -22.80900 68.56200 1.000 62.81726 76 PHE A CA 1
ATOM 468 C C . PHE A 1 59 ? -51.75700 -22.27300 67.61200 1.000 61.67137 76 PHE A C 1
ATOM 469 O O . PHE A 1 59 ? -51.99600 -22.84500 66.53900 1.000 61.51606 76 PHE A O 1
ATOM 477 N N . ILE A 1 60 ? -52.36100 -21.13100 67.95600 1.000 66.61661 77 ILE A N 1
ATOM 478 C CA . ILE A 1 60 ? -53.38300 -20.53800 67.09100 1.000 63.36103 77 ILE A CA 1
ATOM 479 C C . ILE A 1 60 ? -52.79800 -20.18700 65.73000 1.000 66.16184 77 ILE A C 1
ATOM 480 O O . ILE A 1 60 ? -53.38000 -20.49500 64.67600 1.000 70.86827 77 ILE A O 1
ATOM 485 N N . ASP A 1 61 ? -51.64400 -19.52000 65.73400 1.000 71.55871 78 ASP A N 1
ATOM 486 C CA . ASP A 1 61 ? -50.98700 -19.13500 64.49200 1.000 71.24753 78 ASP A CA 1
ATOM 487 C C . ASP A 1 61 ? -50.70600 -20.34300 63.60600 1.000 62.39848 78 ASP A C 1
ATOM 488 O O . ASP A 1 61 ? -50.86400 -20.27700 62.38500 1.000 62.85475 78 ASP A O 1
ATOM 493 N N . VAL A 1 62 ? -50.25800 -21.44700 64.19700 1.000 61.16475 79 VAL A N 1
ATOM 494 C CA . VAL A 1 62 ? -49.90600 -22.61000 63.39500 1.000 55.99978 79 VAL A CA 1
ATOM 495 C C . VAL A 1 62 ? -51.16100 -23.25100 62.81200 1.000 56.89988 79 VAL A C 1
ATOM 496 O O . VAL A 1 62 ? -51.18200 -23.62900 61.63600 1.000 54.03260 79 VAL A O 1
ATOM 500 N N . VAL A 1 63 ? -52.22400 -23.40000 63.60900 1.000 59.77777 80 VAL A N 1
ATOM 501 C CA . VAL A 1 63 ? -53.40400 -24.01200 62.99700 1.000 62.06316 80 VAL A CA 1
ATOM 502 C C . VAL A 1 63 ? -53.94800 -23.11200 61.88900 1.000 63.77680 80 VAL A C 1
ATOM 503 O O . VAL A 1 63 ? -54.35700 -23.61500 60.84100 1.000 68.84639 80 VAL A O 1
ATOM 507 N N . GLU A 1 64 ? -53.85800 -21.78000 62.03600 1.000 62.59163 81 GLU A N 1
ATOM 508 C CA . GLU A 1 64 ? -54.32800 -20.89700 60.96000 1.000 57.98515 81 GLU A CA 1
ATOM 509 C C . GLU A 1 64 ? -53.46300 -21.01500 59.71100 1.000 57.34954 81 GLU A C 1
ATOM 510 O O . GLU A 1 64 ? -53.97900 -21.10000 58.59000 1.000 50.23115 81 GLU A O 1
ATOM 516 N N . ARG A 1 65 ? -52.13500 -20.95600 59.86600 1.000 58.99189 82 ARG A N 1
ATOM 517 C CA . ARG A 1 65 ? -51.28700 -20.97600 58.68100 1.000 56.37964 82 ARG A CA 1
ATOM 518 C C . ARG A 1 65 ? -51.17800 -22.36700 58.07100 1.000 55.60919 82 ARG A C 1
ATOM 519 O O . ARG A 1 65 ? -50.74900 -22.49100 56.91800 1.000 57.50616 82 ARG A O 1
ATOM 527 N N . LEU A 1 66 ? -51.55800 -23.41200 58.80600 1.000 54.83923 83 LEU A N 1
ATOM 528 C CA . LEU A 1 66 ? -51.66300 -24.73700 58.20800 1.000 56.03065 83 LEU A CA 1
ATOM 529 C C . LEU A 1 66 ? -52.91600 -24.89800 57.35600 1.000 59.75685 83 LEU A C 1
ATOM 530 O O . LEU A 1 66 ? -53.05900 -25.92700 56.68600 1.000 62.15370 83 LEU A O 1
ATOM 535 N N . GLY A 1 67 ? -53.82000 -23.91400 57.37400 1.000 59.76783 84 GLY A N 1
ATOM 536 C CA . GLY A 1 67 ? -55.01900 -23.93900 56.56000 1.000 55.15928 84 GLY A CA 1
ATOM 537 C C . GLY A 1 67 ? -56.16900 -24.72600 57.14000 1.000 61.93924 84 GLY A C 1
ATOM 538 O O . GLY A 1 67 ? -57.09700 -25.06300 56.40900 1.000 66.04002 84 GLY A O 1
ATOM 539 N N . VAL A 1 68 ? -56.16100 -25.00900 58.44100 1.000 62.75755 85 VAL A N 1
ATOM 540 C CA . VAL A 1 68 ? -57.23700 -25.76600 59.06200 1.000 60.29546 85 VAL A CA 1
ATOM 541 C C . VAL A 1 68 ? -57.93100 -24.96000 60.14200 1.000 59.11743 85 VAL A C 1
ATOM 542 O O . VAL A 1 68 ? -58.69100 -25.51300 60.93000 1.000 59.61296 85 VAL A O 1
ATOM 546 N N . GLY A 1 69 ? -57.66300 -23.66000 60.20900 1.000 63.37907 86 GLY A N 1
ATOM 547 C CA . GLY A 1 69 ? -58.38400 -22.84000 61.15400 1.000 67.81034 86 GLY A CA 1
ATOM 548 C C . GLY A 1 69 ? -59.86400 -22.77400 60.85600 1.000 70.25144 86 GLY A C 1
ATOM 549 O O . GLY A 1 69 ? -60.65600 -22.46100 61.75500 1.000 73.75877 86 GLY A O 1
ATOM 550 N N . TYR A 1 70 ? -60.27100 -23.11500 59.63200 1.000 67.05413 87 TYR A N 1
ATOM 551 C CA . TYR A 1 70 ? -61.70400 -23.11000 59.34900 1.000 70.17478 87 TYR A CA 1
ATOM 552 C C . TYR A 1 70 ? -62.40700 -24.23400 60.08700 1.000 71.52998 87 TYR A C 1
ATOM 553 O O . TYR A 1 70 ? -63.58600 -24.10800 60.42500 1.000 75.93051 87 TYR A O 1
ATOM 562 N N . ARG A 1 71 ? -61.69800 -25.32200 60.38200 1.000 68.53591 88 ARG A N 1
ATOM 563 C CA . ARG A 1 71 ? -62.29800 -26.38700 61.16800 1.000 66.20249 88 ARG A CA 1
ATOM 564 C C . ARG A 1 71 ? -62.33400 -26.04600 62.65100 1.000 68.07864 88 ARG A C 1
ATOM 565 O O . ARG A 1 71 ? -62.85900 -26.83300 63.43700 1.000 70.03075 88 ARG A O 1
ATOM 573 N N . LEU A 1 72 ? -61.80100 -24.88000 63.04400 1.000 70.44989 89 LEU A N 1
ATOM 574 C CA . LEU A 1 72 ? -61.80500 -24.45400 64.43900 1.000 74.85706 89 LEU A CA 1
ATOM 575 C C . LEU A 1 72 ? -62.21700 -22.99300 64.56400 1.000 77.04720 89 LEU A C 1
ATOM 576 O O . LEU A 1 72 ? -61.85800 -22.33600 65.56600 1.000 72.71171 89 LEU A O 1
ATOM 581 N N . GLU A 1 73 ? -62.96500 -22.48900 63.57000 1.000 67.69660 90 GLU A N 1
ATOM 582 C CA . GLU A 1 73 ? -63.19500 -21.05700 63.41300 1.000 73.82349 90 GLU A CA 1
ATOM 583 C C . GLU A 1 73 ? -63.70200 -20.41800 64.69500 1.000 72.80567 90 GLU A C 1
ATOM 584 O O . GLU A 1 73 ? -63.04700 -19.54100 65.27000 1.000 70.42987 90 GLU A O 1
ATOM 590 N N . GLN A 1 74 ? -64.87600 -20.84800 65.15500 1.000 74.37819 91 GLN A N 1
ATOM 591 C CA . GLN A 1 74 ? -65.44800 -20.24500 66.34800 1.000 80.70848 91 GLN A CA 1
ATOM 592 C C . GLN A 1 74 ? -64.46600 -20.32700 67.50600 1.000 82.47774 91 GLN A C 1
ATOM 593 O O . GLN A 1 74 ? -64.18600 -19.32000 68.17200 1.000 81.01974 91 GLN A O 1
ATOM 599 N N . GLU A 1 75 ? -63.86100 -21.50700 67.69700 1.000 84.27577 92 GLU A N 1
ATOM 600 C CA . GLU A 1 75 ? -62.95900 -21.69700 68.82700 1.000 81.25051 92 GLU A CA 1
ATOM 601 C C . GLU A 1 75 ? -61.82100 -20.69400 68.78800 1.000 75.67843 92 GLU A C 1
ATOM 602 O O . GLU A 1 75 ? -61.42600 -20.16400 69.82900 1.000 76.30843 92 GLU A O 1
ATOM 608 N N . ILE A 1 76 ? -61.32200 -20.37000 67.59200 1.000 73.80346 93 ILE A N 1
ATOM 609 C CA . ILE A 1 76 ? -60.21000 -19.43000 67.52800 1.000 72.62599 93 ILE A CA 1
ATOM 610 C C . ILE A 1 76 ? -60.69600 -18.01800 67.81300 1.000 75.62817 93 ILE A C 1
ATOM 611 O O . ILE A 1 76 ? -60.06200 -17.28100 68.58600 1.000 73.18423 93 ILE A O 1
ATOM 616 N N . GLU A 1 77 ? -61.84400 -17.62800 67.23100 1.000 69.93706 94 GLU A N 1
ATOM 617 C CA . GLU A 1 77 ? -62.28400 -16.24600 67.38100 1.000 74.34898 94 GLU A CA 1
ATOM 618 C C . GLU A 1 77 ? -62.47800 -15.91200 68.85200 1.000 79.10184 94 GLU A C 1
ATOM 619 O O . GLU A 1 77 ? -61.91000 -14.93400 69.36000 1.000 88.52662 94 GLU A O 1
ATOM 625 N N . ASP A 1 78 ? -63.20400 -16.77300 69.57000 1.000 74.90938 95 ASP A N 1
ATOM 626 C CA . ASP A 1 78 ? -63.39500 -16.60100 71.00500 1.000 80.54066 95 ASP A CA 1
ATOM 627 C C . ASP A 1 78 ? -62.05100 -16.41800 71.69900 1.000 82.13530 95 ASP A C 1
ATOM 628 O O . ASP A 1 78 ? -61.84400 -15.45800 72.45400 1.000 86.74353 95 ASP A O 1
ATOM 633 N N . LEU A 1 79 ? -61.09900 -17.30100 71.38300 1.000 78.47215 96 LEU A N 1
ATOM 634 C CA . LEU A 1 79 ? -59.79300 -17.23800 72.01900 1.000 79.25676 96 LEU A CA 1
ATOM 635 C C . LEU A 1 79 ? -59.12500 -15.90000 71.74000 1.000 78.96288 96 LEU A C 1
ATOM 636 O O . LEU A 1 79 ? -58.67500 -15.21600 72.67100 1.000 83.95120 96 LEU A O 1
ATOM 641 N N . VAL A 1 80 ? -59.13000 -15.46000 70.47400 1.000 75.70785 97 VAL A N 1
ATOM 642 C CA . VAL A 1 80 ? -58.48400 -14.18400 70.17800 1.000 73.82679 97 VAL A CA 1
ATOM 643 C C . VAL A 1 80 ? -59.20900 -13.06400 70.90400 1.000 76.08776 97 VAL A C 1
ATOM 644 O O . VAL A 1 80 ? -58.57500 -12.15300 71.45900 1.000 80.96025 97 VAL A O 1
ATOM 648 N N . GLN A 1 81 ? -60.54400 -13.16000 70.99400 1.000 70.63183 98 GLN A N 1
ATOM 649 C CA . GLN A 1 81 ? -61.29700 -12.14300 71.71500 1.000 70.00048 98 GLN A CA 1
ATOM 650 C C . GLN A 1 81 ? -60.84300 -12.08700 73.16100 1.000 75.72234 98 GLN A C 1
ATOM 651 O O . GLN A 1 81 ? -60.58000 -11.00300 73.69900 1.000 80.73637 98 GLN A O 1
ATOM 657 N N . ALA A 1 82 ? -60.69100 -13.25600 73.79200 1.000 78.70982 99 ALA A N 1
ATOM 658 C CA . ALA A 1 82 ? -60.18600 -13.27900 75.16100 1.000 84.75255 99 ALA A CA 1
ATOM 659 C C . ALA A 1 82 ? -58.81700 -12.61500 75.24600 1.000 85.22825 99 ALA A C 1
ATOM 660 O O . ALA A 1 82 ? -58.56700 -11.81300 76.15500 1.000 90.75995 99 ALA A O 1
ATOM 662 N N . ILE A 1 83 ? -57.93600 -12.88500 74.27600 1.000 82.85218 100 ILE A N 1
ATOM 663 C CA . ILE A 1 83 ? -56.60800 -12.27600 74.32400 1.000 82.26806 100 ILE A CA 1
ATOM 664 C C . ILE A 1 83 ? -56.73400 -10.76300 74.25800 1.000 87.04156 100 ILE A C 1
ATOM 665 O O . ILE A 1 83 ? -56.02600 -10.03300 74.96100 1.000 94.11139 100 ILE A O 1
ATOM 670 N N . PHE A 1 84 ? -57.66200 -10.27000 73.43800 1.000 84.97635 101 PHE A N 1
ATOM 671 C CA . PHE A 1 84 ? -57.81700 -8.83000 73.29700 1.000 84.04348 101 PHE A CA 1
ATOM 672 C C . PHE A 1 84 ? -58.36500 -8.22200 74.57700 1.000 86.47750 101 PHE A C 1
ATOM 673 O O . PHE A 1 84 ? -58.08800 -7.05600 74.87700 1.000 89.51758 101 PHE A O 1
ATOM 681 N N . ASP A 1 85 ? -59.13400 -8.99900 75.34600 1.000 85.48319 102 ASP A N 1
ATOM 682 C CA . ASP A 1 85 ? -59.73200 -8.48000 76.56500 1.000 84.90679 102 ASP A CA 1
ATOM 683 C C . ASP A 1 85 ? -58.79400 -8.58500 77.75400 1.000 88.17692 102 ASP A C 1
ATOM 684 O O . ASP A 1 85 ? -58.94500 -7.82900 78.72100 1.000 89.12421 102 ASP A O 1
ATOM 689 N N . ASN A 1 86 ? -57.85700 -9.53000 77.72000 1.000 90.89969 103 ASN A N 1
ATOM 690 C CA . ASN A 1 86 ? -56.84800 -9.67700 78.76500 1.000 94.03153 103 ASN A CA 1
ATOM 691 C C . ASN A 1 86 ? -55.91000 -8.48300 78.68800 1.000 100.37508 103 ASN A C 1
ATOM 692 O O . ASN A 1 86 ? -54.97600 -8.46700 77.88700 1.000 97.15532 103 ASN A O 1
ATOM 697 N N . ASP A 1 87 ? -56.11400 -7.49600 79.54800 1.000 106.14690 104 ASP A N 1
ATOM 698 C CA . ASP A 1 87 ? -55.25400 -6.32200 79.52900 1.000 108.13789 104 ASP A CA 1
ATOM 699 C C . ASP A 1 87 ? -53.93100 -6.55300 80.25300 1.000 101.60628 104 ASP A C 1
ATOM 700 O O . ASP A 1 87 ? -53.09600 -5.64600 80.28700 1.000 101.94737 104 ASP A O 1
ATOM 705 N N . LYS A 1 88 ? -53.71300 -7.74200 80.80900 1.000 97.29394 105 LYS A N 1
ATOM 706 C CA . LYS A 1 88 ? -52.44600 -8.12200 81.42600 1.000 90.77373 105 LYS A CA 1
ATOM 707 C C . LYS A 1 88 ? -51.89100 -9.37600 80.75300 1.000 84.62067 105 LYS A C 1
ATOM 708 O O . LYS A 1 88 ? -51.37800 -10.28700 81.41000 1.000 82.55624 105 LYS A O 1
ATOM 714 N N . PHE A 1 89 ? -52.01700 -9.43900 79.42400 1.000 79.37393 106 PHE A N 1
ATOM 715 C CA . PHE A 1 89 ? -51.58400 -10.59600 78.64900 1.000 80.47913 106 PHE A CA 1
ATOM 716 C C . PHE A 1 89 ? -50.06900 -10.68000 78.53800 1.000 83.16858 106 PHE A C 1
ATOM 717 O O . PHE A 1 89 ? -49.54000 -11.76200 78.25900 1.000 81.50650 106 PHE A O 1
ATOM 725 N N . GLY A 1 90 ? -49.36800 -9.56500 78.71400 1.000 86.36110 107 GLY A N 1
ATOM 726 C CA . GLY A 1 90 ? -47.92200 -9.56900 78.73700 1.000 85.83408 107 GLY A CA 1
ATOM 727 C C . GLY A 1 90 ? -47.22600 -9.18300 77.45300 1.000 83.03863 107 GLY A C 1
ATOM 728 O O . GLY A 1 90 ? -46.05100 -9.53000 77.28800 1.000 83.94668 107 GLY A O 1
ATOM 729 N N . VAL A 1 91 ? -47.90400 -8.48500 76.53700 1.000 78.77112 108 VAL A N 1
ATOM 730 C CA . VAL A 1 91 ? -47.30100 -8.14800 75.24800 1.000 74.85657 108 VAL A CA 1
ATOM 731 C C . VAL A 1 91 ? -46.07000 -7.27500 75.43600 1.000 76.26259 108 VAL A C 1
ATOM 732 O O . VAL A 1 91 ? -45.14100 -7.29700 74.61700 1.000 76.57751 108 VAL A O 1
ATOM 736 N N . ASP A 1 92 ? -46.02000 -6.52900 76.53200 1.000 77.76161 109 ASP A N 1
ATOM 737 C CA . ASP A 1 92 ? -44.90900 -5.61800 76.75200 1.000 87.12464 109 ASP A CA 1
ATOM 738 C C . ASP A 1 92 ? -43.57600 -6.34900 76.88100 1.000 88.11146 109 ASP A C 1
ATOM 739 O O . ASP A 1 92 ? -42.52500 -5.73400 76.66500 1.000 87.43827 109 ASP A O 1
ATOM 744 N N . GLU A 1 93 ? -43.59000 -7.65400 77.16400 1.000 87.23739 110 GLU A N 1
ATOM 745 C CA . GLU A 1 93 ? -42.36700 -8.41100 77.39900 1.000 87.62688 110 GLU A CA 1
ATOM 746 C C . GLU A 1 93 ? -42.03400 -9.39400 76.28000 1.000 80.89042 110 GLU A C 1
ATOM 747 O O . GLU A 1 93 ? -41.09000 -10.18000 76.42600 1.000 76.49463 110 GLU A O 1
ATOM 753 N N . PHE A 1 94 ? -42.77500 -9.36800 75.16900 1.000 74.91975 111 PHE A N 1
ATOM 754 C CA . PHE A 1 94 ? -42.50100 -10.25700 74.04900 1.000 69.01285 111 PHE A CA 1
ATOM 755 C C . PHE A 1 94 ? -41.33800 -9.72200 73.22200 1.000 68.44095 111 PHE A C 1
ATOM 756 O O . PHE A 1 94 ? -41.11700 -8.51100 73.13400 1.000 72.10637 111 PHE A O 1
ATOM 764 N N . ASP A 1 95 ? -40.63700 -10.63300 72.55500 1.000 61.85537 112 ASP A N 1
ATOM 765 C CA . ASP A 1 95 ? -39.59400 -10.25600 71.60900 1.000 59.31340 112 ASP A CA 1
ATOM 766 C C . ASP A 1 95 ? -40.23700 -9.78200 70.29000 1.000 64.96961 112 ASP A C 1
ATOM 767 O O . ASP A 1 95 ? -41.45600 -9.61700 70.18200 1.000 65.94719 112 ASP A O 1
ATOM 772 N N . LEU A 1 96 ? -39.40900 -9.55000 69.26700 1.000 59.13035 113 LEU A N 1
ATOM 773 C CA . LEU A 1 96 ? -39.90100 -9.01700 68.00500 1.000 56.86695 113 LEU A CA 1
ATOM 774 C C . LEU A 1 96 ? -40.89300 -9.96500 67.34200 1.000 62.80621 113 LEU A C 1
ATOM 775 O O . LEU A 1 96 ? -41.96400 -9.54100 66.88900 1.000 64.94609 113 LEU A O 1
ATOM 780 N N . TYR A 1 97 ? -40.54000 -11.24800 67.24700 1.000 60.76532 114 TYR A N 1
ATOM 781 C CA . TYR A 1 97 ? -41.39900 -12.20000 66.55700 1.000 58.68717 114 TYR A CA 1
ATOM 782 C C . TYR A 1 97 ? -42.75700 -12.30200 67.23300 1.000 63.28289 114 TYR A C 1
ATOM 783 O O . TYR A 1 97 ? -43.79600 -12.30200 66.56900 1.000 66.54568 114 TYR A O 1
ATOM 792 N N . HIS A 1 98 ? -42.77200 -12.41200 68.55600 1.000 63.89753 115 HIS A N 1
ATOM 793 C CA . HIS A 1 98 ? -44.04400 -12.61600 69.23000 1.000 64.77015 115 HIS A CA 1
ATOM 794 C C . HIS A 1 98 ? -44.82200 -11.31500 69.40300 1.000 68.72550 115 HIS A C 1
ATOM 795 O O . HIS A 1 98 ? -46.05600 -11.34600 69.46300 1.000 68.39892 115 HIS A O 1
ATOM 802 N N . THR A 1 99 ? -44.13800 -10.17100 69.46800 1.000 67.44129 116 THR A N 1
ATOM 803 C CA . THR A 1 99 ? -44.85400 -8.90400 69.41100 1.000 65.34452 116 THR A CA 1
ATOM 804 C C . THR A 1 99 ? -45.53600 -8.74600 68.06400 1.000 63.98881 116 THR A C 1
ATOM 805 O O . THR A 1 99 ? -46.70400 -8.35300 67.99400 1.000 64.32042 116 THR A O 1
ATOM 809 N N . SER A 1 100 ? -44.81900 -9.09900 66.99400 1.000 64.43346 117 SER A N 1
ATOM 810 C CA . SER A 1 100 ? -45.35900 -9.05600 65.64700 1.000 61.39064 117 SER A CA 1
ATOM 811 C C . SER A 1 100 ? -46.50700 -10.04600 65.47500 1.000 64.43949 117 SER A C 1
ATOM 812 O O . SER A 1 100 ? -47.50000 -9.73800 64.80800 1.000 63.53448 117 SER A O 1
ATOM 815 N N . LEU A 1 101 ? -46.38200 -11.23900 66.06000 1.000 62.61909 118 LEU A N 1
ATOM 816 C CA . LEU A 1 101 ? -47.42600 -12.24700 65.95700 1.000 57.59676 118 LEU A CA 1
ATOM 817 C C . LEU A 1 101 ? -48.67800 -11.80500 66.68900 1.000 65.46607 118 LEU A C 1
ATOM 818 O O . LEU A 1 101 ? -49.79200 -11.93500 66.17000 1.000 62.06474 118 LEU A O 1
ATOM 823 N N . TRP A 1 102 ? -48.51700 -11.29600 67.91300 1.000 67.28966 119 TRP A N 1
ATOM 824 C CA . TRP A 1 102 ? -49.67200 -10.80300 68.64400 1.000 66.77666 119 TRP A CA 1
ATOM 825 C C . TRP A 1 102 ? -50.37200 -9.70700 67.85000 1.000 67.99400 119 TRP A C 1
ATOM 826 O O . TRP A 1 102 ? -51.60100 -9.73700 67.68100 1.000 64.43665 119 TRP A O 1
ATOM 837 N N . PHE A 1 103 ? -49.59000 -8.76700 67.30500 1.000 68.46454 120 PHE A N 1
ATOM 838 C CA . PHE A 1 103 ? -50.16300 -7.64400 66.57200 1.000 69.76887 120 PHE A CA 1
ATOM 839 C C . PHE A 1 103 ? -50.88700 -8.12100 65.32200 1.000 65.72467 120 PHE A C 1
ATOM 840 O O . PHE A 1 103 ? -52.02500 -7.72300 65.06200 1.000 67.93451 120 PHE A O 1
ATOM 848 N N . ARG A 1 104 ? -50.23000 -8.97500 64.53500 1.000 66.79130 121 ARG A N 1
ATOM 849 C CA . ARG A 1 104 ? -50.80600 -9.46400 63.28900 1.000 67.46887 121 ARG A CA 1
ATOM 850 C C . ARG A 1 104 ? -52.08600 -10.25400 63.53500 1.000 65.94523 121 ARG A C 1
ATOM 851 O O . ARG A 1 104 ? -53.10000 -10.01900 62.87500 1.000 68.24967 121 ARG A O 1
ATOM 859 N N . LEU A 1 105 ? -52.05800 -11.20700 64.47200 1.000 71.99242 122 LEU A N 1
ATOM 860 C CA . LEU A 1 105 ? -53.25200 -12.00100 64.76200 1.000 73.06296 122 LEU A CA 1
ATOM 861 C C . LEU A 1 105 ? -54.41300 -11.11700 65.18600 1.000 72.11780 122 LEU A C 1
ATOM 862 O O . LEU A 1 105 ? -55.55600 -11.30500 64.73800 1.000 62.83967 122 LEU A O 1
ATOM 867 N N . LEU A 1 106 ? -54.14600 -10.15800 66.07900 1.000 72.76930 123 LEU A N 1
ATOM 868 C CA . LEU A 1 106 ? -55.22900 -9.31900 66.57100 1.000 72.61214 123 LEU A CA 1
ATOM 869 C C . LEU A 1 106 ? -55.79900 -8.46300 65.43700 1.000 71.34755 123 LEU A C 1
ATOM 870 O O . LEU A 1 106 ? -57.02200 -8.31400 65.31200 1.000 76.26556 123 LEU A O 1
ATOM 875 N N . ARG A 1 107 ? -54.92700 -7.92100 64.57800 1.000 67.24859 124 ARG A N 1
ATOM 876 C CA . ARG A 1 107 ? -55.39900 -7.11500 63.45700 1.000 66.55536 124 ARG A CA 1
ATOM 877 C C . ARG A 1 107 ? -56.20200 -7.95000 62.47200 1.000 66.41137 124 ARG A C 1
ATOM 878 O O . ARG A 1 107 ? -57.20400 -7.47600 61.92800 1.000 64.29557 124 ARG A O 1
ATOM 886 N N . GLN A 1 108 ? -55.78600 -9.20200 62.24100 1.000 64.60424 125 GLN A N 1
ATOM 887 C CA . GLN A 1 108 ? -56.47600 -10.04200 61.27200 1.000 67.68603 125 GLN A CA 1
ATOM 888 C C . GLN A 1 108 ? -57.85800 -10.44700 61.75000 1.000 73.75689 125 GLN A C 1
ATOM 889 O O . GLN A 1 108 ? -58.74800 -10.66800 60.92000 1.000 76.07122 125 GLN A O 1
ATOM 895 N N . HIS A 1 109 ? -58.08700 -10.44200 63.06000 1.000 69.88835 126 HIS A N 1
ATOM 896 C CA . HIS A 1 109 ? -59.37100 -10.81900 63.62800 1.000 69.71471 126 HIS A CA 1
ATOM 897 C C . HIS A 1 109 ? -60.19600 -9.60500 64.02400 1.000 69.56041 126 HIS A C 1
ATOM 898 O O . HIS A 1 109 ? -61.08100 -9.71400 64.87700 1.000 75.39757 126 HIS A O 1
ATOM 905 N N . GLY A 1 110 ? -59.88300 -8.43800 63.46700 1.000 65.47225 127 GLY A N 1
ATOM 906 C CA . GLY A 1 110 ? -60.73900 -7.27900 63.57400 1.000 61.59573 127 GLY A CA 1
ATOM 907 C C . GLY A 1 110 ? -60.42300 -6.30900 64.68800 1.000 69.70451 127 GLY A C 1
ATOM 908 O O . GLY A 1 110 ? -61.08400 -5.26700 64.77500 1.000 73.25267 127 GLY A O 1
ATOM 909 N N . PHE A 1 111 ? -59.45800 -6.61700 65.55300 1.000 71.06262 128 PHE A N 1
ATOM 910 C CA . PHE A 1 111 ? -59.17300 -5.78200 66.71100 1.000 69.27987 128 PHE A CA 1
ATOM 911 C C . PHE A 1 111 ? -58.12500 -4.73600 66.34600 1.000 68.83597 128 PHE A C 1
ATOM 912 O O . PHE A 1 111 ? -57.03500 -5.08100 65.88400 1.000 64.41372 128 PHE A O 1
ATOM 920 N N . HIS A 1 112 ? -58.46900 -3.46000 66.52800 1.000 72.39235 129 HIS A N 1
ATOM 921 C CA . HIS A 1 112 ? -57.63500 -2.33500 66.09500 1.000 76.91706 129 HIS A CA 1
ATOM 922 C C . HIS A 1 112 ? -56.54100 -2.00600 67.12400 1.000 78.78443 129 HIS A C 1
ATOM 923 O O . HIS A 1 112 ? -56.49100 -0.91700 67.69600 1.000 80.08446 129 HIS A O 1
ATOM 930 N N . VAL A 1 113 ? -55.64300 -2.97400 67.35100 1.000 80.55498 130 VAL A N 1
ATOM 931 C CA . VAL A 1 113 ? -54.56600 -2.79500 68.32500 1.000 79.47843 130 VAL A CA 1
ATOM 932 C C . VAL A 1 113 ? -53.49500 -1.84500 67.78900 1.000 78.96129 130 VAL A C 1
ATOM 933 O O . VAL A 1 113 ? -53.27000 -1.73300 66.57900 1.000 78.51461 130 VAL A O 1
ATOM 937 N N . SER A 1 114 ? -52.79100 -1.18800 68.70300 1.000 77.45061 131 SER A N 1
ATOM 938 C CA . SER A 1 114 ? -51.95200 -0.05200 68.35000 1.000 81.06241 131 SER A CA 1
ATOM 939 C C . SER A 1 114 ? -50.55200 -0.47100 67.91300 1.000 86.04059 131 SER A C 1
ATOM 940 O O . SER A 1 114 ? -50.02500 -1.50500 68.33300 1.000 86.89390 131 SER A O 1
ATOM 943 N N . CYS A 1 115 ? -49.93200 0.38600 67.09700 1.000 87.13403 132 CYS A N 1
ATOM 944 C CA . CYS A 1 115 ? -48.55100 0.21500 66.66400 1.000 88.91479 132 CYS A CA 1
ATOM 945 C C . CYS A 1 115 ? -47.55300 0.53200 67.76700 1.000 90.51371 132 CYS A C 1
ATOM 946 O O . CYS A 1 115 ? -46.35900 0.24700 67.60800 1.000 94.65565 132 CYS A O 1
ATOM 949 N N . ASP A 1 116 ? -48.01500 1.11100 68.87500 1.000 87.66559 133 ASP A N 1
ATOM 950 C CA . ASP A 1 116 ? -47.11100 1.50600 69.93900 1.000 85.81828 133 ASP A CA 1
ATOM 951 C C . ASP A 1 116 ? -46.37900 0.31800 70.54800 1.000 79.28630 133 ASP A C 1
ATOM 952 O O . ASP A 1 116 ? -45.32300 0.50900 71.16200 1.000 83.01876 133 ASP A O 1
ATOM 957 N N . VAL A 1 117 ? -46.89100 -0.90400 70.36900 1.000 69.27237 134 VAL A N 1
ATOM 958 C CA . VAL A 1 117 ? -46.20000 -2.06800 70.90400 1.000 68.49813 134 VAL A CA 1
ATOM 959 C C . VAL A 1 117 ? -44.84600 -2.25000 70.24800 1.000 72.78923 134 VAL A C 1
ATOM 960 O O . VAL A 1 117 ? -43.96600 -2.91700 70.81500 1.000 69.89095 134 VAL A O 1
ATOM 964 N N . PHE A 1 118 ? -44.62200 -1.60800 69.10500 1.000 71.97822 135 PHE A N 1
ATOM 965 C CA . PHE A 1 118 ? -43.34300 -1.72900 68.42500 1.000 73.30163 135 PHE A CA 1
ATOM 966 C C . PHE A 1 118 ? -42.34300 -0.67200 68.87400 1.000 74.37627 135 PHE A C 1
ATOM 967 O O . PHE A 1 118 ? -41.18400 -0.71100 68.44400 1.000 76.87550 135 PHE A O 1
ATOM 975 N N . GLY A 1 119 ? -42.74700 0.22400 69.77700 1.000 76.71642 136 GLY A N 1
ATOM 976 C CA . GLY A 1 119 ? -41.86300 1.30400 70.18100 1.000 80.98317 136 GLY A CA 1
ATOM 977 C C . GLY A 1 119 ? -40.55300 0.81400 70.76400 1.000 83.91327 136 GLY A C 1
ATOM 978 O O . GLY A 1 119 ? -39.49500 1.38600 70.49500 1.000 89.92385 136 GLY A O 1
ATOM 979 N N . LYS A 1 120 ? -40.59500 -0.27400 71.53500 1.000 84.61573 137 LYS A N 1
ATOM 980 C CA . LYS A 1 120 ? -39.38700 -0.76700 72.19400 1.000 86.72892 137 LYS A CA 1
ATOM 981 C C . LYS A 1 120 ? -38.36500 -1.33700 71.22000 1.000 84.15589 137 LYS A C 1
ATOM 982 O O . LYS A 1 120 ? -37.24400 -1.65400 71.64300 1.000 90.23434 137 LYS A O 1
ATOM 988 N N . PHE A 1 121 ? -38.70800 -1.44300 69.93700 1.000 74.16608 138 PHE A N 1
ATOM 989 C CA . PHE A 1 121 ? -37.79400 -1.93100 68.91500 1.000 69.71090 138 PHE A CA 1
ATOM 990 C C . PHE A 1 121 ? -37.18800 -0.79900 68.10100 1.000 68.10860 138 PHE A C 1
ATOM 991 O O . PHE A 1 121 ? -36.44200 -1.05900 67.15200 1.000 67.72670 138 PHE A O 1
ATOM 999 N N . LYS A 1 122 ? -37.47500 0.44600 68.46000 1.000 68.09300 139 LYS A N 1
ATOM 1000 C CA . LYS A 1 122 ? -36.94100 1.60200 67.75800 1.000 74.95143 139 LYS A CA 1
ATOM 1001 C C . LYS A 1 122 ? -35.77000 2.20900 68.53700 1.000 82.10112 139 LYS A C 1
ATOM 1002 O O . LYS A 1 122 ? -35.65400 2.06000 69.75600 1.000 79.91565 139 LYS A O 1
ATOM 1008 N N . GLY A 1 123 ? -34.89300 2.89800 67.80800 1.000 87.42768 140 GLY A N 1
ATOM 1009 C CA . GLY A 1 123 ? -33.76000 3.57200 68.39600 1.000 93.57935 140 GLY A CA 1
ATOM 1010 C C . GLY A 1 123 ? -34.04000 5.03600 68.67800 1.000 98.45018 140 GLY A C 1
ATOM 1011 O O . GLY A 1 123 ? -35.17300 5.51700 68.58800 1.000 96.55409 140 GLY A O 1
ATOM 1012 N N . ARG A 1 124 ? -32.96200 5.76300 69.00300 1.000 101.70359 141 ARG A N 1
ATOM 1013 C CA . ARG A 1 124 ? -33.09600 7.19000 69.26800 1.000 106.28182 141 ARG A CA 1
ATOM 1014 C C . ARG A 1 124 ? -33.56100 7.94500 68.02900 1.000 113.17254 141 ARG A C 1
ATOM 1015 O O . ARG A 1 124 ? -34.26800 8.95200 68.14900 1.000 115.69700 141 ARG A O 1
ATOM 1017 N N . ASN A 1 125 ? -33.20600 7.46100 66.83200 1.000 114.83564 142 ASN A N 1
ATOM 1018 C CA . ASN A 1 125 ? -33.65500 8.09800 65.59400 1.000 115.93632 142 ASN A CA 1
ATOM 1019 C C . ASN A 1 125 ? -35.15700 7.96500 65.36100 1.000 112.50517 142 ASN A C 1
ATOM 1020 O O . ASN A 1 125 ? -35.70400 8.69300 64.52400 1.000 114.32422 142 ASN A O 1
ATOM 1025 N N . GLY A 1 126 ? -35.83600 7.06100 66.06100 1.000 109.47547 143 GLY A N 1
ATOM 1026 C CA . GLY A 1 126 ? -37.21200 6.74400 65.73100 1.000 107.48495 143 GLY A CA 1
ATOM 1027 C C . GLY A 1 126 ? -37.36500 5.66200 64.68700 1.000 102.51746 143 GLY A C 1
ATOM 1028 O O . GLY A 1 126 ? -38.48300 5.43200 64.20800 1.000 98.47858 143 GLY A O 1
ATOM 1029 N N . ARG A 1 127 ? -36.27100 5.01000 64.31000 1.000 100.29988 144 ARG A N 1
ATOM 1030 C CA . ARG A 1 127 ? -36.23100 3.93300 63.33900 1.000 93.34667 144 ARG A CA 1
ATOM 1031 C C . ARG A 1 127 ? -35.94400 2.62300 64.06000 1.000 87.30107 144 ARG A C 1
ATOM 1032 O O . ARG A 1 127 ? -35.43500 2.60900 65.18200 1.000 91.42377 144 ARG A O 1
ATOM 1040 N N . PHE A 1 128 ? -36.25800 1.51100 63.40800 1.000 81.45819 145 PHE A N 1
ATOM 1041 C CA . PHE A 1 128 ? -35.99800 0.22000 64.02600 1.000 79.43787 145 PHE A CA 1
ATOM 1042 C C . PHE A 1 128 ? -34.49600 -0.01500 64.16300 1.000 80.70729 145 PHE A C 1
ATOM 1043 O O . PHE A 1 128 ? -33.71100 0.36400 63.28800 1.000 80.89909 145 PHE A O 1
ATOM 1051 N N . LYS A 1 129 ? -34.09700 -0.64400 65.27300 1.000 81.68956 146 LYS A N 1
ATOM 1052 C CA . LYS A 1 129 ? -32.68400 -0.92700 65.52100 1.000 83.77085 146 LYS A CA 1
ATOM 1053 C C . LYS A 1 129 ? -32.13900 -1.89000 64.47200 1.000 80.13839 146 LYS A C 1
ATOM 1054 O O . LYS A 1 129 ? -32.63200 -3.01600 64.33900 1.000 82.96828 146 LYS A O 1
ATOM 1060 N N . ASP A 1 130 ? -31.10400 -1.46400 63.74000 1.000 77.53153 147 ASP A N 1
ATOM 1061 C CA . ASP A 1 130 ? -30.44900 -2.38700 62.81900 1.000 79.11290 147 ASP A CA 1
ATOM 1062 C C . ASP A 1 130 ? -29.85200 -3.58500 63.54500 1.000 80.50103 147 ASP A C 1
ATOM 1063 O O . ASP A 1 130 ? -29.65700 -4.63900 62.92800 1.000 82.99020 147 ASP A O 1
ATOM 1068 N N . SER A 1 131 ? -29.60900 -3.46700 64.85000 1.000 79.08755 148 SER A N 1
ATOM 1069 C CA . SER A 1 131 ? -29.07800 -4.59400 65.60500 1.000 77.88144 148 SER A CA 1
ATOM 1070 C C . SER A 1 131 ? -30.03500 -5.77100 65.59200 1.000 73.99035 148 SER A C 1
ATOM 1071 O O . SER A 1 131 ? -29.60000 -6.91600 65.77500 1.000 69.83752 148 SER A O 1
ATOM 1074 N N . LEU A 1 132 ? -31.32500 -5.51100 65.36500 1.000 72.23373 149 LEU A N 1
ATOM 1075 C CA . LEU A 1 132 ? -32.31900 -6.57100 65.30600 1.000 67.28740 149 LEU A CA 1
ATOM 1076 C C . LEU A 1 132 ? -32.15700 -7.45800 64.08000 1.000 61.23433 149 LEU A C 1
ATOM 1077 O O . LEU A 1 132 ? -32.74300 -8.54300 64.04400 1.000 62.20218 149 LEU A O 1
ATOM 1082 N N . ALA A 1 133 ? -31.33100 -7.05900 63.11000 1.000 64.77914 150 ALA A N 1
ATOM 1083 C CA . ALA A 1 133 ? -31.18800 -7.83500 61.88200 1.000 65.86951 150 ALA A CA 1
ATOM 1084 C C . ALA A 1 133 ? -30.62300 -9.23300 62.11900 1.000 71.02325 150 ALA A C 1
ATOM 1085 O O . ALA A 1 133 ? -30.81500 -10.11400 61.27100 1.000 72.13008 150 ALA A O 1
ATOM 1087 N N . SER A 1 134 ? -29.93500 -9.46300 63.24500 1.000 70.08902 151 SER A N 1
ATOM 1088 C CA . SER A 1 134 ? -29.42400 -10.79600 63.53800 1.000 70.03903 151 SER A CA 1
ATOM 1089 C C . SER A 1 134 ? -30.52800 -11.74900 63.97500 1.000 69.89698 151 SER A C 1
ATOM 1090 O O . SER A 1 134 ? -30.34000 -12.97100 63.92400 1.000 77.01654 151 SER A O 1
ATOM 1093 N N . ASP A 1 135 ? -31.66500 -11.21400 64.41300 1.000 62.29192 152 ASP A N 1
ATOM 1094 C CA . ASP A 1 135 ? -32.82200 -12.01000 64.79500 1.000 63.16540 152 ASP A CA 1
ATOM 1095 C C . ASP A 1 135 ? -33.68900 -12.21400 63.55000 1.000 54.51321 152 ASP A C 1
ATOM 1096 O O . ASP A 1 135 ? -34.69700 -11.55400 63.35400 1.000 58.37502 152 ASP A O 1
ATOM 1101 N N . VAL A 1 136 ? -33.21400 -13.11200 62.68100 1.000 59.57466 153 VAL A N 1
ATOM 1102 C CA . VAL A 1 136 ? -33.84700 -13.35800 61.38800 1.000 57.40336 153 VAL A CA 1
ATOM 1103 C C . VAL A 1 136 ? -35.32300 -13.69000 61.56400 1.000 59.14181 153 VAL A C 1
ATOM 1104 O O . VAL A 1 136 ? -36.18200 -13.14200 60.87500 1.000 62.84650 153 VAL A O 1
ATOM 1108 N N . LYS A 1 137 ? -35.62700 -14.59600 62.49400 1.000 62.49207 154 LYS A N 1
ATOM 1109 C CA . LYS A 1 137 ? -36.99700 -14.99800 62.76700 1.000 67.56325 154 LYS A CA 1
ATOM 1110 C C . LYS A 1 137 ? -37.89000 -13.79100 63.05300 1.000 69.33841 154 LYS A C 1
ATOM 1111 O O . LYS A 1 137 ? -38.95600 -13.62800 62.44400 1.000 69.95528 154 LYS A O 1
ATOM 1117 N N . GLY A 1 138 ? -37.43000 -12.89900 63.93500 1.000 69.06090 155 GLY A N 1
ATOM 1118 C CA . GLY A 1 138 ? -38.24100 -11.74900 64.30500 1.000 68.28261 155 GLY A CA 1
ATOM 1119 C C . GLY A 1 138 ? -38.40300 -10.75600 63.17000 1.000 61.10349 155 GLY A C 1
ATOM 1120 O O . GLY A 1 138 ? -39.46600 -10.14700 63.00800 1.000 55.02081 155 GLY A O 1
ATOM 1121 N N . ILE A 1 139 ? -37.35100 -10.57700 62.36800 1.000 55.90048 156 ILE A N 1
ATOM 1122 C CA . ILE A 1 139 ? -37.47000 -9.73700 61.18400 1.000 54.94694 156 ILE A CA 1
ATOM 1123 C C . ILE A 1 139 ? -38.51800 -10.31300 60.22700 1.000 57.05605 156 ILE A C 1
ATOM 1124 O O . ILE A 1 139 ? -39.30500 -9.56600 59.63100 1.000 58.04244 156 ILE A O 1
ATOM 1129 N N . LEU A 1 140 ? -38.54100 -11.64500 60.05700 1.000 52.30270 157 LEU A N 1
ATOM 1130 C CA . LEU A 1 140 ? -39.54300 -12.25400 59.18200 1.000 58.23022 157 LEU A CA 1
ATOM 1131 C C . LEU A 1 140 ? -40.93600 -12.00000 59.72600 1.000 61.87027 157 LEU A C 1
ATOM 1132 O O . LEU A 1 140 ? -41.84900 -11.62900 58.97700 1.000 64.84730 157 LEU A O 1
ATOM 1137 N N . GLY A 1 141 ? -41.10600 -12.16000 61.03900 1.000 60.60221 158 GLY A N 1
ATOM 1138 C CA . GLY A 1 141 ? -42.41100 -11.92200 61.63700 1.000 61.73990 158 GLY A CA 1
ATOM 1139 C C . GLY A 1 141 ? -42.87900 -10.48900 61.46100 1.000 62.45747 158 GLY A C 1
ATOM 1140 O O . GLY A 1 141 ? -44.04500 -10.24100 61.15500 1.000 67.83062 158 GLY A O 1
ATOM 1141 N N . LEU A 1 142 ? -41.96800 -9.52800 61.62000 1.000 62.29549 159 LEU A N 1
ATOM 1142 C CA . LEU A 1 142 ? -42.33900 -8.12900 61.44600 1.000 59.16631 159 LEU A CA 1
ATOM 1143 C C . LEU A 1 142 ? -42.67800 -7.84300 59.99600 1.000 56.63111 159 LEU A C 1
ATOM 1144 O O . LEU A 1 142 ? -43.63600 -7.11100 59.69700 1.000 60.23635 159 LEU A O 1
ATOM 1149 N N . TYR A 1 143 ? -41.89000 -8.40600 59.08400 1.000 55.22573 160 TYR A N 1
ATOM 1150 C CA . TYR A 1 143 ? -42.18500 -8.26700 57.67200 1.000 57.93324 160 TYR A CA 1
ATOM 1151 C C . TYR A 1 143 ? -43.61200 -8.72600 57.38300 1.000 56.25046 160 TYR A C 1
ATOM 1152 O O . TYR A 1 143 ? -44.39300 -7.99000 56.77600 1.000 60.81237 160 TYR A O 1
ATOM 1161 N N . GLU A 1 144 ? -43.98700 -9.91600 57.87700 1.000 54.27915 161 GLU A N 1
ATOM 1162 C CA . GLU A 1 144 ? -45.32400 -10.45400 57.59100 1.000 55.81855 161 GLU A CA 1
ATOM 1163 C C . GLU A 1 144 ? -46.41400 -9.60600 58.23300 1.000 58.83897 161 GLU A C 1
ATOM 1164 O O . GLU A 1 144 ? -47.45800 -9.35000 57.61100 1.000 61.92345 161 GLU A O 1
ATOM 1170 N N . ALA A 1 145 ? -46.18300 -9.14400 59.46500 1.000 53.88803 162 ALA A N 1
ATOM 1171 C CA . ALA A 1 145 ? -47.19600 -8.35000 60.14300 1.000 54.02021 162 ALA A CA 1
ATOM 1172 C C . ALA A 1 145 ? -47.40700 -7.00700 59.46100 1.000 57.94956 162 ALA A C 1
ATOM 1173 O O . ALA A 1 145 ? -48.50700 -6.43500 59.53800 1.000 56.74687 162 ALA A O 1
ATOM 1175 N N . SER A 1 146 ? -46.38800 -6.49600 58.77100 1.000 56.35411 163 SER A N 1
ATOM 1176 C CA . SER A 1 146 ? -46.53400 -5.15700 58.22500 1.000 55.75336 163 SER A CA 1
ATOM 1177 C C . SER A 1 146 ? -47.52800 -5.09200 57.07900 1.000 61.41438 163 SER A C 1
ATOM 1178 O O . SER A 1 146 ? -47.90400 -3.98600 56.68600 1.000 64.06769 163 SER A O 1
ATOM 1181 N N . HIS A 1 147 ? -47.95800 -6.22500 56.52900 1.000 63.03543 164 HIS A N 1
ATOM 1182 C CA . HIS A 1 147 ? -48.86500 -6.20000 55.38300 1.000 64.44838 164 HIS A CA 1
ATOM 1183 C C . HIS A 1 147 ? -50.33400 -6.16800 55.77900 1.000 66.37146 164 HIS A C 1
ATOM 1184 O O . HIS A 1 147 ? -51.19200 -6.26000 54.89700 1.000 72.17973 164 HIS A O 1
ATOM 1191 N N . VAL A 1 148 ? -50.64500 -6.06800 57.07200 1.000 65.38891 165 VAL A N 1
ATOM 1192 C CA . VAL A 1 148 ? -52.00700 -5.81100 57.52500 1.000 65.08854 165 VAL A CA 1
ATOM 1193 C C . VAL A 1 148 ? -52.22800 -4.33200 57.76700 1.000 66.06313 165 VAL A C 1
ATOM 1194 O O . VAL A 1 148 ? -53.29100 -3.93200 58.25200 1.000 73.57997 165 VAL A O 1
ATOM 1198 N N . ARG A 1 149 ? -51.24900 -3.50600 57.42100 1.000 60.39412 166 ARG A N 1
ATOM 1199 C CA . ARG A 1 149 ? -51.29500 -2.09500 57.76300 1.000 70.01465 166 ARG A CA 1
ATOM 1200 C C . ARG A 1 149 ? -52.45800 -1.39600 57.07200 1.000 70.70528 166 ARG A C 1
ATOM 1201 O O . ARG A 1 149 ? -52.85200 -1.74600 55.95800 1.000 70.30369 166 ARG A O 1
ATOM 1209 N N . THR A 1 150 ? -53.00000 -0.39700 57.75900 1.000 76.94406 167 THR A N 1
ATOM 1210 C CA . THR A 1 150 ? -54.07700 0.46600 57.29800 1.000 80.66308 167 THR A CA 1
ATOM 1211 C C . THR A 1 150 ? -53.54200 1.89600 57.23500 1.000 80.87911 167 THR A C 1
ATOM 1212 O O . THR A 1 150 ? -52.34600 2.14200 57.42500 1.000 77.14171 167 THR A O 1
ATOM 1216 N N . HIS A 1 151 ? -54.44000 2.84200 56.98200 1.000 78.90165 168 HIS A N 1
ATOM 1217 C CA . HIS A 1 151 ? -54.09800 4.25300 57.01900 1.000 81.67928 168 HIS A CA 1
ATOM 1218 C C . HIS A 1 151 ? -53.75700 4.64500 58.44900 1.000 79.84340 168 HIS A C 1
ATOM 1219 O O . HIS A 1 151 ? -54.46100 4.26900 59.39200 1.000 78.29649 168 HIS A O 1
ATOM 1226 N N . GLY A 1 152 ? -52.66600 5.38200 58.61200 1.000 80.18781 169 GLY A N 1
ATOM 1227 C CA . GLY A 1 152 ? -52.20600 5.78000 59.92500 1.000 82.41527 169 GLY A CA 1
ATOM 1228 C C . GLY A 1 152 ? -51.27200 4.80000 60.60300 1.000 83.20293 169 GLY A C 1
ATOM 1229 O O . GLY A 1 152 ? -50.95700 4.99100 61.78300 1.000 87.21355 169 GLY A O 1
ATOM 1230 N N . ASP A 1 153 ? -50.82700 3.76100 59.90000 1.000 77.82256 170 ASP A N 1
ATOM 1231 C CA . ASP A 1 153 ? -49.84700 2.80100 60.42100 1.000 69.83903 170 ASP A CA 1
ATOM 1232 C C . ASP A 1 153 ? -48.46000 3.10200 59.85500 1.000 71.49687 170 ASP A C 1
ATOM 1233 O O . ASP A 1 153 ? -47.82400 2.25700 59.22400 1.000 72.81947 170 ASP A O 1
ATOM 1238 N N . ASP A 1 154 ? -48.00000 4.34000 60.05900 1.000 73.90206 171 ASP A N 1
ATOM 1239 C CA . ASP A 1 154 ? -46.70300 4.74300 59.52000 1.000 73.99996 171 ASP A CA 1
ATOM 1240 C C . ASP A 1 154 ? -45.57800 3.85300 60.04100 1.000 70.63530 171 ASP A C 1
ATOM 1241 O O . ASP A 1 154 ? -44.61400 3.57900 59.31300 1.000 70.53853 171 ASP A O 1
ATOM 1246 N N . THR A 1 155 ? -45.71300 3.35200 61.27400 1.000 69.54080 172 THR A N 1
ATOM 1247 C CA . THR A 1 155 ? -44.73500 2.41000 61.80400 1.000 68.28160 172 THR A CA 1
ATOM 1248 C C . THR A 1 155 ? -44.61500 1.18600 60.91100 1.000 74.84592 172 THR A C 1
ATOM 1249 O O . THR A 1 155 ? -43.50600 0.74500 60.60400 1.000 78.55019 172 THR A O 1
ATOM 1253 N N . LEU A 1 156 ? -45.74500 0.63300 60.46700 1.000 75.71996 173 LEU A N 1
ATOM 1254 C CA . LEU A 1 156 ? -45.70800 -0.53800 59.59900 1.000 72.91985 173 LEU A CA 1
ATOM 1255 C C . LEU A 1 156 ? -45.17300 -0.19600 58.21000 1.000 77.68861 173 LEU A C 1
ATOM 1256 O O . LEU A 1 156 ? -44.46500 -1.01000 57.59700 1.000 77.51647 173 LEU A O 1
ATOM 1261 N N . ASP A 1 157 ? -45.48500 1.00600 57.70200 1.000 77.12213 174 ASP A N 1
ATOM 1262 C CA . ASP A 1 157 ? -44.91400 1.44800 56.43000 1.000 76.00999 174 ASP A CA 1
ATOM 1263 C C . ASP A 1 157 ? -43.39000 1.43400 56.49400 1.000 76.09686 174 ASP A C 1
ATOM 1264 O O . ASP A 1 157 ? -42.72400 0.88700 55.60600 1.000 72.82223 174 ASP A O 1
ATOM 1269 N N . GLU A 1 158 ? -42.81200 2.01600 57.55000 1.000 77.75632 175 GLU A N 1
ATOM 1270 C CA A GLU A 1 158 ? -41.35900 1.98400 57.67600 0.420 82.72418 175 GLU A CA 1
ATOM 1271 C CA B GLU A 1 158 ? -41.35900 1.98400 57.67400 0.580 82.66324 175 GLU A CA 1
ATOM 1272 C C . GLU A 1 158 ? -40.85300 0.57900 57.99900 1.000 78.25686 175 GLU A C 1
ATOM 1273 O O . GLU A 1 158 ? -39.76400 0.19700 57.55300 1.000 80.78788 175 GLU A O 1
ATOM 1284 N N . ALA A 1 159 ? -41.63400 -0.21100 58.74900 1.000 67.52185 176 ALA A N 1
ATOM 1285 C CA . ALA A 1 159 ? -41.23300 -1.57100 59.09400 1.000 58.67829 176 ALA A CA 1
ATOM 1286 C C . ALA A 1 159 ? -41.06000 -2.42200 57.85100 1.000 61.50382 176 ALA A C 1
ATOM 1287 O O . ALA A 1 159 ? -40.17200 -3.28200 57.79800 1.000 63.65209 176 ALA A O 1
ATOM 1289 N N . LEU A 1 160 ? -41.89100 -2.19000 56.83400 1.000 54.96173 177 LEU A N 1
ATOM 1290 C CA . LEU A 1 160 ? -41.75600 -2.95200 55.59700 1.000 57.85327 177 LEU A CA 1
ATOM 1291 C C . LEU A 1 160 ? -40.43000 -2.65000 54.90800 1.000 61.39370 177 LEU A C 1
ATOM 1292 O O . LEU A 1 160 ? -39.72000 -3.56600 54.47900 1.000 66.56901 177 LEU A O 1
ATOM 1297 N N . VAL A 1 161 ? -40.06800 -1.37200 54.81400 1.000 60.09258 178 VAL A N 1
ATOM 1298 C CA . VAL A 1 161 ? -38.78500 -0.99800 54.22200 1.000 63.62942 178 VAL A CA 1
ATOM 1299 C C . VAL A 1 161 ? -37.62600 -1.60700 55.02100 1.000 64.59320 178 VAL A C 1
ATOM 1300 O O . VAL A 1 161 ? -36.71300 -2.23200 54.45800 1.000 64.81452 178 VAL A O 1
ATOM 1304 N N . PHE A 1 162 ? -37.68100 -1.47800 56.35100 1.000 60.82026 179 PHE A N 1
ATOM 1305 C CA . PHE A 1 162 ? -36.59900 -1.96100 57.21300 1.000 62.27044 179 PHE A CA 1
ATOM 1306 C C . PHE A 1 162 ? -36.40400 -3.47000 57.06200 1.000 60.65078 179 PHE A C 1
ATOM 1307 O O . PHE A 1 162 ? -35.29600 -3.94800 56.74400 1.000 59.11054 179 PHE A O 1
ATOM 1315 N N . THR A 1 163 ? -37.49500 -4.23300 57.23000 1.000 58.75648 180 THR A N 1
ATOM 1316 C CA . THR A 1 163 ? -37.42300 -5.68300 57.11500 1.000 59.48814 180 THR A CA 1
ATOM 1317 C C . THR A 1 163 ? -37.04800 -6.12300 55.70700 1.000 59.96650 180 THR A C 1
ATOM 1318 O O . THR A 1 163 ? -36.32900 -7.10900 55.54600 1.000 58.90425 180 THR A O 1
ATOM 1322 N N . THR A 1 164 ? -37.53300 -5.43000 54.67300 1.000 62.77587 181 THR A N 1
ATOM 1323 C CA . THR A 1 164 ? -37.18100 -5.82400 53.31100 1.000 61.61597 181 THR A CA 1
ATOM 1324 C C . THR A 1 164 ? -35.68100 -5.71500 53.09000 1.000 64.82654 181 THR A C 1
ATOM 1325 O O . THR A 1 164 ? -35.04500 -6.64400 52.58000 1.000 71.69341 181 THR A O 1
ATOM 1329 N N . THR A 1 165 ? -35.09800 -4.58500 53.47900 1.000 61.58369 182 THR A N 1
ATOM 1330 C CA . THR A 1 165 ? -33.65600 -4.41400 53.34400 1.000 61.50736 182 THR A CA 1
ATOM 1331 C C . THR A 1 165 ? -32.89100 -5.52200 54.07700 1.000 59.39327 182 THR A C 1
ATOM 1332 O O . THR A 1 165 ? -32.00900 -6.18000 53.49800 1.000 64.90592 182 THR A O 1
ATOM 1336 N N . HIS A 1 166 ? -33.25500 -5.79100 55.33500 1.000 54.52082 183 HIS A N 1
ATOM 1337 C CA . HIS A 1 166 ? -32.48200 -6.79400 56.07000 1.000 59.29233 183 HIS A CA 1
ATOM 1338 C C . HIS A 1 166 ? -32.74700 -8.22100 55.58000 1.000 62.47960 183 HIS A C 1
ATOM 1339 O O . HIS A 1 166 ? -31.83300 -9.06200 55.58300 1.000 63.84667 183 HIS A O 1
ATOM 1346 N N . LEU A 1 167 ? -33.96400 -8.51600 55.12000 1.000 63.68968 184 LEU A N 1
ATOM 1347 C CA . LEU A 1 167 ? -34.25200 -9.85800 54.62700 1.000 58.58188 184 LEU A CA 1
ATOM 1348 C C . LEU A 1 167 ? -33.53300 -10.11600 53.31300 1.000 51.88502 184 LEU A C 1
ATOM 1349 O O . LEU A 1 167 ? -32.99000 -11.20700 53.09400 1.000 53.72855 184 LEU A O 1
ATOM 1354 N N . LYS A 1 168 ? -33.51000 -9.12200 52.42800 1.000 52.05840 185 LYS A N 1
ATOM 1355 C CA . LYS A 1 168 ? -32.73200 -9.26600 51.20900 1.000 50.87331 185 LYS A CA 1
ATOM 1356 C C . LYS A 1 168 ? -31.27100 -9.53100 51.53400 1.000 54.25387 185 LYS A C 1
ATOM 1357 O O . LYS A 1 168 ? -30.63600 -10.38500 50.89900 1.000 55.12981 185 LYS A O 1
ATOM 1363 N N . ALA A 1 169 ? -30.72700 -8.83800 52.55300 1.000 50.59105 186 ALA A N 1
ATOM 1364 C CA . ALA A 1 169 ? -29.33500 -9.11600 52.91800 1.000 55.01465 186 ALA A CA 1
ATOM 1365 C C . ALA A 1 169 ? -29.18400 -10.54000 53.43500 1.000 53.69518 186 ALA A C 1
ATOM 1366 O O . ALA A 1 169 ? -28.18800 -11.19400 53.14300 1.000 60.13743 186 ALA A O 1
ATOM 1368 N N . VAL A 1 170 ? -30.16700 -11.05500 54.17700 1.000 55.09224 187 VAL A N 1
ATOM 1369 C CA . VAL A 1 170 ? -30.06600 -12.44500 54.61600 1.000 54.41290 187 VAL A CA 1
ATOM 1370 C C . VAL A 1 170 ? -30.01400 -13.38300 53.41400 1.000 59.68040 187 VAL A C 1
ATOM 1371 O O . VAL A 1 170 ? -29.22300 -14.34500 53.38500 1.000 57.74678 187 VAL A O 1
ATOM 1375 N N . VAL A 1 171 ? -30.84100 -13.11200 52.39500 1.000 55.81794 188 VAL A N 1
ATOM 1376 C CA . VAL A 1 171 ? -30.82800 -13.95600 51.20100 1.000 51.57086 188 VAL A CA 1
ATOM 1377 C C . VAL A 1 171 ? -29.45300 -13.88400 50.53400 1.000 56.04398 188 VAL A C 1
ATOM 1378 O O . VAL A 1 171 ? -28.90600 -14.89400 50.07400 1.000 63.41843 188 VAL A O 1
ATOM 1382 N N . THR A 1 172 ? -28.84200 -12.70400 50.53800 1.000 54.97674 189 THR A N 1
ATOM 1383 C CA . THR A 1 172 ? -27.62400 -12.49600 49.76400 1.000 57.61000 189 THR A CA 1
ATOM 1384 C C . THR A 1 172 ? -26.36500 -12.94800 50.51400 1.000 64.02448 189 THR A C 1
ATOM 1385 O O . THR A 1 172 ? -25.50000 -13.60800 49.93300 1.000 64.71909 189 THR A O 1
ATOM 1389 N N . ASN A 1 173 ? -26.25800 -12.63300 51.80300 1.000 62.58831 190 ASN A N 1
ATOM 1390 C CA . ASN A 1 173 ? -25.05600 -12.90200 52.58600 1.000 68.06135 190 ASN A CA 1
ATOM 1391 C C . ASN A 1 173 ? -25.11900 -14.22600 53.33400 1.000 69.33160 190 ASN A C 1
ATOM 1392 O O . ASN A 1 173 ? -24.06800 -14.75100 53.72400 1.000 68.51710 190 ASN A O 1
ATOM 1397 N N . GLN A 1 174 ? -26.31700 -14.77200 53.55900 1.000 62.65051 191 GLN A N 1
ATOM 1398 C CA . GLN A 1 174 ? -26.48600 -16.03300 54.28700 1.000 52.94373 191 GLN A CA 1
ATOM 1399 C C . GLN A 1 174 ? -27.29700 -17.02700 53.47000 1.000 57.95489 191 GLN A C 1
ATOM 1400 O O . GLN A 1 174 ? -28.34100 -17.50900 53.92400 1.000 57.19225 191 GLN A O 1
ATOM 1406 N N . PRO A 1 175 ? -26.83700 -17.37200 52.25700 1.000 57.90455 192 PRO A N 1
ATOM 1407 C CA . PRO A 1 175 ? -27.62800 -18.28500 51.40300 1.000 56.42560 192 PRO A CA 1
ATOM 1408 C C . PRO A 1 175 ? -28.02600 -19.57500 52.09200 1.000 59.39770 192 PRO A C 1
ATOM 1409 O O . PRO A 1 175 ? -29.08500 -20.13500 51.78000 1.000 61.72295 192 PRO A O 1
ATOM 1413 N N . ASN A 1 176 ? -27.20900 -20.05300 53.03600 1.000 65.45323 193 ASN A N 1
ATOM 1414 C CA . ASN A 1 176 ? -27.38700 -21.33900 53.68600 1.000 61.80009 193 ASN A CA 1
ATOM 1415 C C . ASN A 1 176 ? -28.06400 -21.22100 55.04600 1.000 60.20715 193 ASN A C 1
ATOM 1416 O O . ASN A 1 176 ? -28.12900 -22.21100 55.78800 1.000 58.80942 193 ASN A O 1
ATOM 1421 N N . HIS A 1 177 ? -28.55600 -20.04000 55.40000 1.000 57.19846 194 HIS A N 1
ATOM 1422 C CA . HIS A 1 177 ? -29.25300 -19.89400 56.66800 1.000 59.48340 194 HIS A CA 1
ATOM 1423 C C . HIS A 1 177 ? -30.52100 -20.74900 56.65800 1.000 62.64146 194 HIS A C 1
ATOM 1424 O O . HIS A 1 177 ? -31.17400 -20.88400 55.61900 1.000 62.70274 194 HIS A O 1
ATOM 1431 N N . PRO A 1 178 ? -30.84600 -21.40600 57.77000 1.000 67.83611 195 PRO A N 1
ATOM 1432 C CA . PRO A 1 178 ? -31.98000 -22.34300 57.76800 1.000 63.03409 195 PRO A CA 1
ATOM 1433 C C . PRO A 1 178 ? -33.31000 -21.73300 57.35300 1.000 60.90413 195 PRO A C 1
ATOM 1434 O O . PRO A 1 178 ? -34.21000 -22.48400 56.98800 1.000 49.46074 195 PRO A O 1
ATOM 1438 N N . LEU A 1 179 ? -33.46500 -20.41500 57.40700 1.000 64.97480 196 LEU A N 1
ATOM 1439 C CA . LEU A 1 179 ? -34.72500 -19.75800 57.10400 1.000 61.60472 196 LEU A CA 1
ATOM 1440 C C . LEU A 1 179 ? -34.78700 -19.19300 55.69400 1.000 64.87533 196 LEU A C 1
ATOM 1441 O O . LEU A 1 179 ? -35.81500 -18.62200 55.32200 1.000 67.53373 196 LEU A O 1
ATOM 1446 N N . VAL A 1 180 ? -33.72500 -19.33800 54.90400 1.000 61.33260 197 VAL A N 1
ATOM 1447 C CA . VAL A 1 180 ? -33.70500 -18.72800 53.57500 1.000 61.51473 197 VAL A CA 1
ATOM 1448 C C . VAL A 1 180 ? -34.83700 -19.22100 52.67600 1.000 62.09371 197 VAL A C 1
ATOM 1449 O O . VAL A 1 180 ? -35.43900 -18.39600 51.98100 1.000 54.61726 197 VAL A O 1
ATOM 1453 N N . PRO A 1 181 ? -35.18300 -20.51200 52.61800 1.000 58.73103 198 PRO A N 1
ATOM 1454 C CA . PRO A 1 181 ? -36.38600 -20.89100 51.83700 1.000 55.13106 198 PRO A CA 1
ATOM 1455 C C . PRO A 1 181 ? -37.62100 -20.08100 52.22200 1.000 58.82627 198 PRO A C 1
ATOM 1456 O O . PRO A 1 181 ? -38.32800 -19.54900 51.35200 1.000 51.96095 198 PRO A O 1
ATOM 1460 N N . GLN A 1 182 ? -37.84200 -19.91500 53.52800 1.000 61.90643 199 GLN A N 1
ATOM 1461 C CA . GLN A 1 182 ? -38.97900 -19.16200 54.03200 1.000 59.06968 199 GLN A CA 1
ATOM 1462 C C . GLN A 1 182 ? -38.84400 -17.67500 53.72200 1.000 60.09302 199 GLN A C 1
ATOM 1463 O O . GLN A 1 182 ? -39.81700 -17.02600 53.28400 1.000 56.62686 199 GLN A O 1
ATOM 1469 N N . VAL A 1 183 ? -37.63600 -17.12300 53.91100 1.000 49.21523 200 VAL A N 1
ATOM 1470 C CA . VAL A 1 183 ? -37.42600 -15.70300 53.66600 1.000 45.35322 200 VAL A CA 1
ATOM 1471 C C . VAL A 1 183 ? -37.63600 -15.38400 52.19200 1.000 51.02441 200 VAL A C 1
ATOM 1472 O O . VAL A 1 183 ? -38.31200 -14.41300 51.84100 1.000 53.82800 200 VAL A O 1
ATOM 1476 N N . THR A 1 184 ? -37.03000 -16.18300 51.31400 1.000 52.09451 201 THR A N 1
ATOM 1477 C CA . THR A 1 184 ? -37.20300 -16.02200 49.87400 1.000 55.37828 201 THR A CA 1
ATOM 1478 C C . THR A 1 184 ? -38.67500 -16.10900 49.47700 1.000 49.63608 201 THR A C 1
ATOM 1479 O O . THR A 1 184 ? -39.17000 -15.30400 48.66900 1.000 56.15934 201 THR A O 1
ATOM 1483 N N . HIS A 1 185 ? -39.39600 -17.07000 50.04600 1.000 49.13680 202 HIS A N 1
ATOM 1484 C CA . HIS A 1 185 ? -40.79400 -17.19300 49.67400 1.000 54.16924 202 HIS A CA 1
ATOM 1485 C C . HIS A 1 185 ? -41.59500 -15.98400 50.14600 1.000 54.97286 202 HIS A C 1
ATOM 1486 O O . HIS A 1 185 ? -42.37500 -15.40500 49.37700 1.000 57.15555 202 HIS A O 1
ATOM 1493 N N . ALA A 1 186 ? -41.36700 -15.55500 51.38200 1.000 51.97700 203 ALA A N 1
ATOM 1494 C CA . ALA A 1 186 ? -42.09400 -14.42600 51.93300 1.000 49.10739 203 ALA A CA 1
ATOM 1495 C C . ALA A 1 186 ? -41.79700 -13.15100 51.15700 1.000 55.75390 203 ALA A C 1
ATOM 1496 O O . ALA A 1 186 ? -42.69900 -12.32600 50.93600 1.000 52.42311 203 ALA A O 1
ATOM 1498 N N . LEU A 1 187 ? -40.54100 -12.97800 50.71700 1.000 52.16090 204 LEU A N 1
ATOM 1499 C CA . LEU A 1 187 ? -40.19300 -11.81100 49.91100 1.000 54.54180 204 LEU A CA 1
ATOM 1500 C C . LEU A 1 187 ? -40.93500 -11.82700 48.58200 1.000 57.59680 204 LEU A C 1
ATOM 1501 O O . LEU A 1 187 ? -41.30500 -10.76600 48.05900 1.000 54.66988 204 LEU A O 1
ATOM 1506 N N . MET A 1 188 ? -41.16500 -13.01200 48.01900 1.000 59.75343 205 MET A N 1
ATOM 1507 C CA . MET A 1 188 ? -41.99300 -13.05300 46.81700 1.000 58.75099 205 MET A CA 1
ATOM 1508 C C . MET A 1 188 ? -43.48900 -12.97600 47.13800 1.000 57.04136 205 MET A C 1
ATOM 1509 O O . MET A 1 188 ? -44.25000 -12.39300 46.35500 1.000 57.84867 205 MET A O 1
ATOM 1514 N N . GLN A 1 189 ? -43.93500 -13.55400 48.24400 1.000 56.11238 206 GLN A N 1
ATOM 1515 C CA . GLN A 1 189 ? -45.36100 -13.59100 48.58600 1.000 50.87225 206 GLN A CA 1
ATOM 1516 C C . GLN A 1 189 ? -45.57400 -13.47900 50.09200 1.000 47.55169 206 GLN A C 1
ATOM 1517 O O . GLN A 1 189 ? -45.50100 -14.48500 50.81800 1.000 54.92446 206 GLN A O 1
ATOM 1523 N N . PRO A 1 190 ? -45.87100 -12.29300 50.59500 1.000 45.97663 207 PRO A N 1
ATOM 1524 C CA . PRO A 1 190 ? -46.32500 -12.18100 51.98600 1.000 47.36738 207 PRO A CA 1
ATOM 1525 C C . PRO A 1 190 ? -47.55200 -13.06300 52.22100 1.000 55.66530 207 PRO A C 1
ATOM 1526 O O . PRO A 1 190 ? -48.48300 -13.08400 51.40900 1.000 59.13206 207 PRO A O 1
ATOM 1530 N N . TYR A 1 191 ? -47.56400 -13.76700 53.35900 1.000 51.55658 208 TYR A N 1
ATOM 1531 C CA . TYR A 1 191 ? -48.64800 -14.70300 53.64900 1.000 51.34948 208 TYR A CA 1
ATOM 1532 C C . TYR A 1 191 ? -50.00200 -14.00300 53.61000 1.000 57.76068 208 TYR A C 1
ATOM 1533 O O . TYR A 1 191 ? -50.95200 -14.50800 53.00500 1.000 52.94585 208 TYR A O 1
ATOM 1542 N N . HIS A 1 192 ? -50.09500 -12.82800 54.22500 1.000 55.75794 209 HIS A N 1
ATOM 1543 C CA . HIS A 1 192 ? -51.35400 -12.11100 54.33500 1.000 53.78553 209 HIS A CA 1
ATOM 1544 C C . HIS A 1 192 ? -51.92500 -11.69900 52.98400 1.000 59.55448 209 HIS A C 1
ATOM 1545 O O . HIS A 1 192 ? -53.13100 -11.46300 52.87800 1.000 60.14067 209 HIS A O 1
ATOM 1552 N N . LYS A 1 193 ? -51.09600 -11.61100 51.95300 1.000 56.75855 210 LYS A N 1
ATOM 1553 C CA . LYS A 1 193 ? -51.52300 -11.16700 50.64200 1.000 51.94978 210 LYS A CA 1
ATOM 1554 C C . LYS A 1 193 ? -51.59800 -12.30500 49.64200 1.000 49.24239 210 LYS A C 1
ATOM 1555 O O . LYS A 1 193 ? -51.88900 -12.06000 48.46900 1.000 54.48131 210 LYS A O 1
ATOM 1561 N N . GLY A 1 194 ? -51.32700 -13.54000 50.07000 1.000 44.22218 211 GLY A N 1
ATOM 1562 C CA . GLY A 1 194 ? -51.34100 -14.68100 49.18800 1.000 47.79979 211 GLY A CA 1
ATOM 1563 C C . GLY A 1 194 ? -52.67300 -15.42200 49.22700 1.000 50.36080 211 GLY A C 1
ATOM 1564 O O . GLY A 1 194 ? -53.53800 -15.18800 50.06000 1.000 56.91684 211 GLY A O 1
ATOM 1565 N N . MET A 1 195 ? -52.81300 -16.34400 48.31000 1.000 53.20224 212 MET A N 1
ATOM 1566 C CA . MET A 1 195 ? -53.99200 -17.20500 48.25900 1.000 51.47764 212 MET A CA 1
ATOM 1567 C C . MET A 1 195 ? -53.97400 -18.18200 49.42700 1.000 58.35437 212 MET A C 1
ATOM 1568 O O . MET A 1 195 ? -53.05200 -19.00100 49.50800 1.000 63.21392 212 MET A O 1
ATOM 1573 N N . PRO A 1 196 ? -54.96300 -18.15500 50.32600 1.000 53.34888 213 PRO A N 1
ATOM 1574 C CA . PRO A 1 196 ? -54.92900 -19.04700 51.49900 1.000 43.15528 213 PRO A CA 1
ATOM 1575 C C . PRO A 1 196 ? -54.56800 -20.50100 51.22000 1.000 57.50950 213 PRO A C 1
ATOM 1576 O O . PRO A 1 196 ? -53.73600 -21.07600 51.96200 1.000 55.42115 213 PRO A O 1
ATOM 1580 N N . ARG A 1 197 ? -55.13200 -21.11200 50.16900 1.000 46.93835 214 ARG A N 1
ATOM 1581 C CA . ARG A 1 197 ? -54.87500 -22.53300 49.94000 1.000 51.16802 214 ARG A CA 1
ATOM 1582 C C . ARG A 1 197 ? -53.40600 -22.79300 49.63800 1.000 50.07624 214 ARG A C 1
ATOM 1583 O O . ARG A 1 197 ? -52.80600 -23.75100 50.14600 1.000 48.02070 214 ARG A O 1
ATOM 1591 N N . LEU A 1 198 ? -52.84200 -21.98200 48.74600 1.000 50.36451 215 LEU A N 1
ATOM 1592 C CA . LEU A 1 198 ? -51.48800 -22.17200 48.26600 1.000 55.14171 215 LEU A CA 1
ATOM 1593 C C . LEU A 1 198 ? -50.46400 -21.80800 49.34200 1.000 57.13221 215 LEU A C 1
ATOM 1594 O O . LEU A 1 198 ? -49.45900 -22.50700 49.52000 1.000 60.19199 215 LEU A O 1
ATOM 1599 N N . GLU A 1 199 ? -50.72100 -20.74100 50.09700 1.000 53.75560 216 GLU A N 1
ATOM 1600 C CA . GLU A 1 199 ? -49.79800 -20.38000 51.16600 1.000 53.57958 216 GLU A CA 1
ATOM 1601 C C . GLU A 1 199 ? -49.83000 -21.41300 52.27900 1.000 55.54106 216 GLU A C 1
ATOM 1602 O O . GLU A 1 199 ? -48.79200 -21.69400 52.89500 1.000 51.48875 216 GLU A O 1
ATOM 1608 N N . SER A 1 200 ? -50.98900 -22.03500 52.51700 1.000 52.89035 217 SER A N 1
ATOM 1609 C CA . SER A 1 200 ? -51.02500 -23.11900 53.48700 1.000 52.91807 217 SER A CA 1
ATOM 1610 C C . SER A 1 200 ? -50.27500 -24.34900 52.97100 1.000 56.25961 217 SER A C 1
ATOM 1611 O O . SER A 1 200 ? -49.64000 -25.07400 53.75600 1.000 50.12295 217 SER A O 1
ATOM 1614 N N . ARG A 1 201 ? -50.34100 -24.61700 51.66400 1.000 57.37351 218 ARG A N 1
ATOM 1615 C CA . ARG A 1 201 ? -49.54800 -25.72300 51.14900 1.000 50.89112 218 ARG A CA 1
ATOM 1616 C C . ARG A 1 201 ? -48.07100 -25.46600 51.39500 1.000 49.25815 218 ARG A C 1
ATOM 1617 O O . ARG A 1 201 ? -47.33200 -26.37100 51.79400 1.000 51.13654 218 ARG A O 1
ATOM 1625 N N . HIS A 1 202 ? -47.61500 -24.24500 51.14000 1.000 47.91716 219 HIS A N 1
ATOM 1626 C CA . HIS A 1 202 ? -46.19200 -23.99000 51.35700 1.000 51.84372 219 HIS A CA 1
ATOM 1627 C C . HIS A 1 202 ? -45.83400 -24.04100 52.83800 1.000 54.86389 219 HIS A C 1
ATOM 1628 O O . HIS A 1 202 ? -44.77600 -24.57400 53.20800 1.000 57.16467 219 HIS A O 1
ATOM 1635 N N . PHE A 1 203 ? -46.71900 -23.52900 53.70500 1.000 52.82912 220 PHE A N 1
ATOM 1636 C CA . PHE A 1 203 ? -46.38800 -23.52400 55.11800 1.000 56.58730 220 PHE A CA 1
ATOM 1637 C C . PHE A 1 203 ? -46.34500 -24.93100 55.68200 1.000 58.84522 220 PHE A C 1
ATOM 1638 O O . PHE A 1 203 ? -45.57600 -25.17600 56.61100 1.000 53.75402 220 PHE A O 1
ATOM 1646 N N . ILE A 1 204 ? -47.15700 -25.86100 55.16100 1.000 53.50382 221 ILE A N 1
ATOM 1647 C CA . ILE A 1 204 ? -47.06300 -27.24600 55.61800 1.000 51.33002 221 ILE A CA 1
ATOM 1648 C C . ILE A 1 204 ? -45.64800 -27.78800 55.40100 1.000 50.89614 221 ILE A C 1
ATOM 1649 O O . ILE A 1 204 ? -45.05100 -28.40800 56.29300 1.000 54.32942 221 ILE A O 1
ATOM 1654 N N . ALA A 1 205 ? -45.08700 -27.53900 54.21400 1.000 50.20004 222 ALA A N 1
ATOM 1655 C CA . ALA A 1 205 ? -43.73400 -27.99000 53.91600 1.000 53.06136 222 ALA A CA 1
ATOM 1656 C C . ALA A 1 205 ? -42.70100 -27.30600 54.81600 1.000 55.50062 222 ALA A C 1
ATOM 1657 O O . ALA A 1 205 ? -41.75400 -27.95000 55.27600 1.000 57.28208 222 ALA A O 1
ATOM 1659 N N . PHE A 1 206 ? -42.84100 -25.99200 55.02800 1.000 53.50912 223 PHE A N 1
ATOM 1660 C CA . PHE A 1 206 ? -41.92100 -25.28400 55.91300 1.000 60.49548 223 PHE A CA 1
ATOM 1661 C C . PHE A 1 206 ? -41.99000 -25.84400 57.32700 1.000 62.37052 223 PHE A C 1
ATOM 1662 O O . PHE A 1 206 ? -40.95500 -26.11700 57.95400 1.000 60.52422 223 PHE A O 1
ATOM 1670 N N . TYR A 1 207 ? -43.21200 -26.02500 57.83500 1.000 56.89071 224 TYR A N 1
ATOM 1671 C CA . TYR A 1 207 ? -43.43300 -26.45500 59.21100 1.000 57.44114 224 TYR A CA 1
ATOM 1672 C C . TYR A 1 207 ? -42.83800 -27.82900 59.47000 1.000 62.40021 224 TYR A C 1
ATOM 1673 O O . TYR A 1 207 ? -42.36500 -28.10100 60.58100 1.000 61.37532 224 TYR A O 1
ATOM 1682 N N . GLU A 1 208 ? -42.88900 -28.72900 58.47700 1.000 60.65315 225 GLU A N 1
ATOM 1683 C CA . GLU A 1 208 ? -42.24500 -30.01900 58.70200 1.000 60.01572 225 GLU A CA 1
ATOM 1684 C C . GLU A 1 208 ? -40.73800 -29.87300 58.96700 1.000 64.89411 225 GLU A C 1
ATOM 1685 O O . GLU A 1 208 ? -40.16100 -30.69800 59.67400 1.000 63.22803 225 GLU A O 1
ATOM 1691 N N . LYS A 1 209 ? -40.09400 -28.82300 58.45500 1.000 68.02957 226 LYS A N 1
ATOM 1692 C CA . LYS A 1 209 ? -38.66000 -28.62000 58.64700 1.000 69.22737 226 LYS A CA 1
ATOM 1693 C C . LYS A 1 209 ? -38.33500 -27.90300 59.95100 1.000 68.89692 226 LYS A C 1
ATOM 1694 O O . LYS A 1 209 ? -37.15900 -27.75600 60.28600 1.000 67.17583 226 LYS A O 1
ATOM 1700 N N . ASP A 1 210 ? -39.34300 -27.49100 60.70700 1.000 68.18708 227 ASP A N 1
ATOM 1701 C CA . ASP A 1 210 ? -39.11100 -26.85500 61.99600 1.000 66.42020 227 ASP A CA 1
ATOM 1702 C C . ASP A 1 210 ? -38.85900 -27.94100 63.03400 1.000 62.30413 227 ASP A C 1
ATOM 1703 O O . ASP A 1 210 ? -39.76400 -28.74100 63.30900 1.000 61.46276 227 ASP A O 1
ATOM 1708 N N . PRO A 1 211 ? -37.66300 -28.00400 63.63600 1.000 56.87582 228 PRO A N 1
ATOM 1709 C CA . PRO A 1 211 ? -37.39400 -29.06400 64.61600 1.000 54.06311 228 PRO A CA 1
ATOM 1710 C C . PRO A 1 211 ? -38.35500 -29.09100 65.78000 1.000 50.92125 228 PRO A C 1
ATOM 1711 O O . PRO A 1 211 ? -38.54700 -30.15600 66.36900 1.000 56.71445 228 PRO A O 1
ATOM 1715 N N . TYR A 1 212 ? -38.99200 -27.97900 66.13400 1.000 55.51031 229 TYR A N 1
ATOM 1716 C CA . TYR A 1 212 ? -39.90200 -27.98500 67.27100 1.000 58.47499 229 TYR A CA 1
ATOM 1717 C C . TYR A 1 212 ? -41.37200 -28.07400 66.84400 1.000 64.14827 229 TYR A C 1
ATOM 1718 O O . TYR A 1 212 ? -42.26300 -27.73300 67.63200 1.000 65.87726 229 TYR A O 1
ATOM 1727 N N . HIS A 1 213 ? -41.65700 -28.59200 65.64900 1.000 58.54152 230 HIS A N 1
ATOM 1728 C CA . HIS A 1 213 ? -43.04300 -28.57700 65.19800 1.000 63.45003 230 HIS A CA 1
ATOM 1729 C C . HIS A 1 213 ? -43.84200 -29.61800 65.96400 1.000 62.68938 230 HIS A C 1
ATOM 1730 O O . HIS A 1 213 ? -43.31000 -30.64100 66.40700 1.000 59.88627 230 HIS A O 1
ATOM 1737 N N . ASP A 1 214 ? -45.11500 -29.30400 66.18900 1.000 57.31499 231 ASP A N 1
ATOM 1738 C CA . ASP A 1 214 ? -46.05300 -30.21400 66.84100 1.000 59.34089 231 ASP A CA 1
ATOM 1739 C C . ASP A 1 214 ? -46.48200 -31.27900 65.83100 1.000 66.89566 231 ASP A C 1
ATOM 1740 O O . ASP A 1 214 ? -46.99600 -30.94700 64.75700 1.000 68.86975 231 ASP A O 1
ATOM 1745 N N . LYS A 1 215 ? -46.23600 -32.55500 66.14600 1.000 72.95009 232 LYS A N 1
ATOM 1746 C CA . LYS A 1 215 ? -46.50100 -33.61400 65.17100 1.000 71.26511 232 LYS A CA 1
ATOM 1747 C C . LYS A 1 215 ? -47.99300 -33.75100 64.84700 1.000 66.85853 232 LYS A C 1
ATOM 1748 O O . LYS A 1 215 ? -48.35600 -34.03000 63.69500 1.000 64.19108 232 LYS A O 1
ATOM 1754 N N . THR A 1 216 ? -48.87400 -33.54700 65.84300 1.000 64.67491 233 THR A N 1
ATOM 1755 C CA . THR A 1 216 ? -50.30400 -33.73000 65.61000 1.000 68.41632 233 THR A CA 1
ATOM 1756 C C . THR A 1 216 ? -50.87200 -32.60400 64.75300 1.000 68.50416 233 THR A C 1
ATOM 1757 O O . THR A 1 216 ? -51.75000 -32.85200 63.91700 1.000 65.10497 233 THR A O 1
ATOM 1761 N N . LEU A 1 217 ? -50.36800 -31.37400 64.92900 1.000 67.83138 234 LEU A N 1
ATOM 1762 C CA . LEU A 1 217 ? -50.79000 -30.26400 64.08500 1.000 64.57117 234 LEU A CA 1
ATOM 1763 C C . LEU A 1 217 ? -50.36200 -30.49300 62.64200 1.000 67.62051 234 LEU A C 1
ATOM 1764 O O . LEU A 1 217 ? -51.14900 -30.27100 61.71000 1.000 60.32175 234 LEU A O 1
ATOM 1769 N N . LEU A 1 218 ? -49.12100 -30.94300 62.43500 1.000 66.14151 235 LEU A N 1
ATOM 1770 C CA . LEU A 1 218 ? -48.67100 -31.23100 61.07800 1.000 63.30769 235 LEU A CA 1
ATOM 1771 C C . LEU A 1 218 ? -49.51800 -32.32800 60.44100 1.000 62.60298 235 LEU A C 1
ATOM 1772 O O . LEU A 1 218 ? -49.90000 -32.22800 59.26600 1.000 57.77300 235 LEU A O 1
ATOM 1777 N N . LYS A 1 219 ? -49.83100 -33.37700 61.20500 1.000 64.26475 236 LYS A N 1
ATOM 1778 C CA . LYS A 1 219 ? -50.67500 -34.42100 60.65200 1.000 58.84417 236 LYS A CA 1
ATOM 1779 C C . LYS A 1 219 ? -52.06700 -33.88900 60.32800 1.000 64.89776 236 LYS A C 1
ATOM 1780 O O . LYS A 1 219 ? -52.64500 -34.25400 59.29900 1.000 63.73830 236 LYS A O 1
ATOM 1786 N N . PHE A 1 220 ? -52.60900 -33.02000 61.18700 1.000 67.02545 237 PHE A N 1
ATOM 1787 C CA . PHE A 1 220 ? -53.92600 -32.43500 60.94400 1.000 68.72005 237 PHE A CA 1
ATOM 1788 C C . PHE A 1 220 ? -53.93300 -31.64900 59.64000 1.000 66.99448 237 PHE A C 1
ATOM 1789 O O . PHE A 1 220 ? -54.83500 -31.81300 58.80200 1.000 66.95045 237 PHE A O 1
ATOM 1797 N N . GLY A 1 221 ? -52.91300 -30.80400 59.44400 1.000 57.98615 238 GLY A N 1
ATOM 1798 C CA . GLY A 1 221 ? -52.84100 -29.99200 58.23600 1.000 56.65621 238 GLY A CA 1
ATOM 1799 C C . GLY A 1 221 ? -52.67400 -30.81900 56.97400 1.000 59.21855 238 GLY A C 1
ATOM 1800 O O . GLY A 1 221 ? -53.31800 -30.54800 55.95900 1.000 59.36327 238 GLY A O 1
ATOM 1801 N N . LYS A 1 222 ? -51.83400 -31.85900 57.02800 1.000 54.68005 239 LYS A N 1
ATOM 1802 C CA . LYS A 1 222 ? -51.63700 -32.71800 55.86000 1.000 54.33665 239 LYS A CA 1
ATOM 1803 C C . LYS A 1 222 ? -52.90700 -33.49400 55.50700 1.000 58.12765 239 LYS A C 1
ATOM 1804 O O . LYS A 1 222 ? -53.30500 -33.57800 54.33300 1.000 60.29041 239 LYS A O 1
ATOM 1810 N N . LEU A 1 223 ? -53.53500 -34.10200 56.51100 1.000 48.87981 240 LEU A N 1
ATOM 1811 C CA . LEU A 1 223 ? -54.67800 -34.95600 56.24500 1.000 56.52374 240 LEU A CA 1
ATOM 1812 C C . LEU A 1 223 ? -55.84300 -34.12500 55.71900 1.000 61.43256 240 LEU A C 1
ATOM 1813 O O . LEU A 1 223 ? -56.47400 -34.50200 54.72400 1.000 64.35910 240 LEU A O 1
ATOM 1818 N N . ASP A 1 224 ? -56.09700 -32.96100 56.33400 1.000 59.75158 241 ASP A N 1
ATOM 1819 C CA . ASP A 1 224 ? -57.17000 -32.10800 55.83800 1.000 62.14785 241 ASP A CA 1
ATOM 1820 C C . ASP A 1 224 ? -56.85900 -31.57600 54.45400 1.000 61.62845 241 ASP A C 1
ATOM 1821 O O . ASP A 1 224 ? -57.77000 -31.44000 53.62200 1.000 62.43509 241 ASP A O 1
ATOM 1826 N N . PHE A 1 225 ? -55.58700 -31.26600 54.18000 1.000 52.76897 242 PHE A N 1
ATOM 1827 C CA . PHE A 1 225 ? -55.24800 -30.82800 52.83900 1.000 53.80099 242 PHE A CA 1
ATOM 1828 C C . PHE A 1 225 ? -55.59700 -31.88700 51.80800 1.000 58.21551 242 PHE A C 1
ATOM 1829 O O . PHE A 1 225 ? -56.12100 -31.56200 50.73700 1.000 60.51246 242 PHE A O 1
ATOM 1837 N N . ASN A 1 226 ? -55.27100 -33.14900 52.08800 1.000 59.53044 243 ASN A N 1
ATOM 1838 C CA . ASN A 1 226 ? -55.52300 -34.18700 51.09800 1.000 57.79562 243 ASN A CA 1
ATOM 1839 C C . ASN A 1 226 ? -57.01400 -34.45400 50.94100 1.000 56.73881 243 ASN A C 1
ATOM 1840 O O . ASN A 1 226 ? -57.49400 -34.68400 49.82200 1.000 59.98669 243 ASN A O 1
ATOM 1845 N N . LEU A 1 227 ? -57.75600 -34.37600 52.05100 1.000 55.46934 244 LEU A N 1
ATOM 1846 C CA . LEU A 1 227 ? -59.20000 -34.53000 52.00100 1.000 63.09588 244 LEU A CA 1
ATOM 1847 C C . LEU A 1 227 ? -59.81300 -33.44600 51.12800 1.000 62.23117 244 LEU A C 1
ATOM 1848 O O . LEU A 1 227 ? -60.49300 -33.75200 50.14900 1.000 57.82591 244 LEU A O 1
ATOM 1853 N N . VAL A 1 228 ? -59.45900 -32.17700 51.38800 1.000 59.75364 245 VAL A N 1
ATOM 1854 C CA . VAL A 1 228 ? -60.01200 -31.04800 50.64300 1.000 56.75147 245 VAL A CA 1
ATOM 1855 C C . VAL A 1 228 ? -59.55000 -31.07300 49.19300 1.000 58.24629 245 VAL A C 1
ATOM 1856 O O . VAL A 1 228 ? -60.30700 -30.68400 48.28700 1.000 57.59593 245 VAL A O 1
ATOM 1860 N N . GLN A 1 229 ? -58.32400 -31.55800 48.93700 1.000 55.47240 246 GLN A N 1
ATOM 1861 C CA . GLN A 1 229 ? -57.85200 -31.65800 47.56300 1.000 53.68295 246 GLN A CA 1
ATOM 1862 C C . GLN A 1 229 ? -58.66000 -32.67400 46.75800 1.000 53.37423 246 GLN A C 1
ATOM 1863 O O . GLN A 1 229 ? -58.88400 -32.45300 45.56400 1.000 55.11483 246 GLN A O 1
ATOM 1869 N N . ALA A 1 230 ? -59.09900 -33.77900 47.38000 1.000 53.69704 247 ALA A N 1
ATOM 1870 C CA . ALA A 1 230 ? -59.97700 -34.70700 46.65500 1.000 59.44902 247 ALA A CA 1
ATOM 1871 C C . ALA A 1 230 ? -61.30900 -34.04300 46.27800 1.000 60.63495 247 ALA A C 1
ATOM 1872 O O . ALA A 1 230 ? -61.83800 -34.27500 45.18100 1.000 59.07930 247 ALA A O 1
ATOM 1874 N N . LEU A 1 231 ? -61.85600 -33.19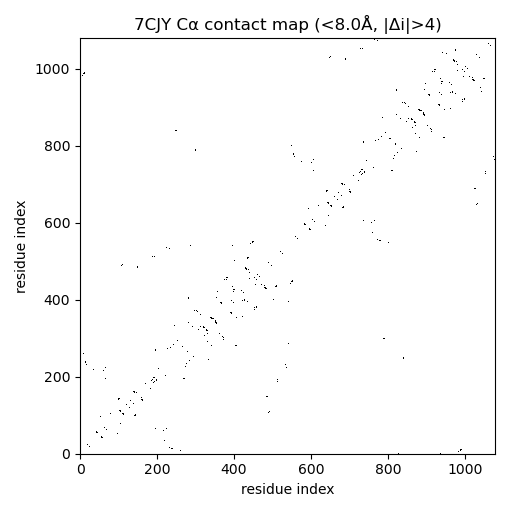600 47.16000 1.000 62.05094 248 LEU A N 1
ATOM 1875 C CA . LEU A 1 231 ? -63.06700 -32.46000 46.80000 1.000 62.33247 248 LEU A CA 1
ATOM 1876 C C . LEU A 1 231 ? -62.80400 -31.53600 45.62300 1.000 62.53938 248 LEU A C 1
ATOM 1877 O O . LEU A 1 231 ? -63.61300 -31.47100 44.68500 1.000 65.45764 248 LEU A O 1
ATOM 1882 N N . HIS A 1 232 ? -61.67700 -30.80700 45.65900 1.000 55.07133 249 HIS A N 1
ATOM 1883 C CA . HIS A 1 232 ? -61.35400 -29.91400 44.55200 1.000 52.38134 249 HIS A CA 1
ATOM 1884 C C . HIS A 1 232 ? -61.26600 -30.67700 43.23800 1.000 53.26988 249 HIS A C 1
ATOM 1885 O O . HIS A 1 232 ? -61.78000 -30.22400 42.21000 1.000 52.00604 249 HIS A O 1
ATOM 1892 N N . LYS A 1 233 ? -60.57100 -31.81300 43.23900 1.000 48.23298 250 LYS A N 1
ATOM 1893 C CA . LYS A 1 233 ? -60.34600 -32.51200 41.98100 1.000 50.98665 250 LYS A CA 1
ATOM 1894 C C . LYS A 1 233 ? -61.63800 -33.14600 41.45600 1.000 53.10837 250 LYS A C 1
ATOM 1895 O O . LYS A 1 233 ? -61.85500 -33.18700 40.23700 1.000 59.41024 250 LYS A O 1
ATOM 1901 N N . LYS A 1 234 ? -62.53200 -33.57800 42.34500 1.000 52.39083 251 LYS A N 1
ATOM 1902 C CA . LYS A 1 234 ? -63.84500 -34.03100 41.87300 1.000 59.05784 251 LYS A CA 1
ATOM 1903 C C . LYS A 1 234 ? -64.62000 -32.86200 41.24500 1.000 61.36953 251 LYS A C 1
ATOM 1904 O O . LYS A 1 234 ? -65.19800 -32.99400 40.14400 1.000 62.38243 251 LYS A O 1
ATOM 1910 N N . GLU A 1 235 ? -64.58000 -31.68800 41.89700 1.000 58.24410 252 GLU A N 1
ATOM 1911 C CA . GLU A 1 235 ? -65.25700 -30.51200 41.34600 1.000 60.60553 252 GLU A CA 1
ATOM 1912 C C . GLU A 1 235 ? -64.69700 -30.14900 39.98500 1.000 63.78944 252 GLU A C 1
ATOM 1913 O O . GLU A 1 235 ? -65.44900 -29.88000 39.04100 1.000 63.98049 252 GLU A O 1
ATOM 1919 N N . LEU A 1 236 ? -63.37400 -30.15800 39.87000 1.000 61.25252 253 LEU A N 1
ATOM 1920 C CA . LEU A 1 236 ? -62.69800 -29.75300 38.64700 1.000 57.39988 253 LEU A CA 1
ATOM 1921 C C . LEU A 1 236 ? -62.92000 -30.74400 37.51000 1.000 54.42652 253 LEU A C 1
ATOM 1922 O O . LEU A 1 236 ? -62.99200 -30.33500 36.35500 1.000 55.10604 253 LEU A O 1
ATOM 1927 N N . LYS A 1 237 ? -63.00300 -32.03800 37.79900 1.000 54.96729 254 LYS A N 1
ATOM 1928 C CA . LYS A 1 237 ? -63.37800 -32.98500 36.75200 1.000 60.99770 254 LYS A CA 1
ATOM 1929 C C . LYS A 1 237 ? -64.77800 -32.67100 36.20800 1.000 62.59990 254 LYS A C 1
ATOM 1930 O O . LYS A 1 237 ? -64.97900 -32.57400 34.98400 1.000 65.71094 254 LYS A O 1
ATOM 1936 N N . ASP A 1 238 ? -65.75100 -32.45100 37.10600 1.000 60.05115 255 ASP A N 1
ATOM 1937 C CA . ASP A 1 238 ? -67.10700 -32.15600 36.62500 1.000 70.23056 255 ASP A CA 1
ATOM 1938 C C . ASP A 1 238 ? -67.15800 -30.83300 35.85100 1.000 64.26836 255 ASP A C 1
ATOM 1939 O O . ASP A 1 238 ? -67.63600 -30.78100 34.70800 1.000 63.87873 255 ASP A O 1
ATOM 1944 N N . LEU A 1 239 ? -66.59600 -29.76100 36.43000 1.000 62.61089 256 LEU A N 1
ATOM 1945 C CA . LEU A 1 239 ? -66.62800 -28.46200 35.76900 1.000 61.70366 256 LEU A CA 1
ATOM 1946 C C . LEU A 1 239 ? -65.82400 -28.47800 34.47200 1.000 62.70469 256 LEU A C 1
ATOM 1947 O O . LEU A 1 239 ? -66.14200 -27.72700 33.54500 1.000 58.46758 256 LEU A O 1
ATOM 1952 N N . SER A 1 240 ? -64.78500 -29.32200 34.37700 1.000 57.85728 257 SER A N 1
ATOM 1953 C CA . SER A 1 240 ? -64.09900 -29.49400 33.10100 1.000 56.62107 257 SER A CA 1
ATOM 1954 C C . SER A 1 240 ? -65.05100 -30.04900 32.05400 1.000 56.44405 257 SER A C 1
ATOM 1955 O O . SER A 1 240 ? -65.03400 -29.61100 30.90000 1.000 56.13872 257 SER A O 1
ATOM 1958 N N . ARG A 1 241 ? -65.87300 -31.03600 32.43000 1.000 57.09516 258 ARG A N 1
ATOM 1959 C CA . ARG A 1 241 ? -66.83800 -31.56600 31.47000 1.000 63.91686 258 ARG A CA 1
ATOM 1960 C C . ARG A 1 241 ? -67.76700 -30.45900 30.96900 1.000 66.19691 258 ARG A C 1
ATOM 1961 O O . ARG A 1 241 ? -67.94700 -30.28300 29.75500 1.000 65.55505 258 ARG A O 1
ATOM 1969 N N . TRP A 1 242 ? -68.33300 -29.67700 31.89800 1.000 66.54444 259 TRP A N 1
ATOM 1970 C CA . TRP A 1 242 ? -69.24400 -28.58900 31.51000 1.000 63.43299 259 TRP A CA 1
ATOM 1971 C C . TRP A 1 242 ? -68.55600 -27.57400 30.58900 1.000 62.14963 259 TRP A C 1
ATOM 1972 O O . TRP A 1 242 ? -69.11100 -27.15800 29.55900 1.000 60.05791 259 TRP A O 1
ATOM 1983 N N . TRP A 1 243 ? -67.33700 -27.16300 30.94600 1.000 54.23341 260 TRP A N 1
ATOM 1984 C CA . TRP A 1 243 ? -66.60800 -26.19300 30.14000 1.000 55.19025 260 TRP A CA 1
ATOM 1985 C C . TRP A 1 243 ? -66.32500 -26.72600 28.73900 1.000 60.68809 260 TRP A C 1
ATOM 1986 O O . TRP A 1 243 ? -66.52500 -26.01600 27.74200 1.000 59.27813 260 TRP A O 1
ATOM 1997 N N . LYS A 1 244 ? -65.88700 -27.98400 28.63900 1.000 60.48491 261 LYS A N 1
ATOM 1998 C CA . LYS A 1 244 ? -65.63200 -28.56900 27.32800 1.000 62.59263 261 LYS A CA 1
ATOM 1999 C C . LYS A 1 244 ? -66.90200 -28.60600 26.49100 1.000 64.72929 261 LYS A C 1
ATOM 2000 O O . LYS A 1 244 ? -66.86600 -28.35200 25.27800 1.000 64.54727 261 LYS A O 1
ATOM 2006 N N . ASP A 1 245 ? -68.02900 -28.94000 27.12500 1.000 64.70739 262 ASP A N 1
ATOM 2007 C CA . ASP A 1 245 ? -69.29500 -28.97700 26.40400 1.000 67.04600 262 ASP A CA 1
ATOM 2008 C C . ASP A 1 245 ? -69.62900 -27.60600 25.83500 1.000 70.11036 262 ASP A C 1
ATOM 2009 O O . ASP A 1 245 ? -70.02600 -27.48800 24.67100 1.000 70.02861 262 ASP A O 1
ATOM 2014 N N . LEU A 1 246 ? -69.41200 -26.55000 26.62600 1.000 71.82461 263 LEU A N 1
ATOM 2015 C CA . LEU A 1 246 ? -69.65100 -25.20100 26.11700 1.000 72.75369 263 LEU A CA 1
ATOM 2016 C C . LEU A 1 246 ? -68.74600 -24.89300 24.92900 1.000 73.43408 263 LEU A C 1
ATOM 2017 O O . LEU A 1 246 ? -69.19600 -24.31100 23.93000 1.000 70.69437 263 LEU A O 1
ATOM 2022 N N . ASP A 1 247 ? -67.46300 -25.26700 25.02800 1.000 72.82201 264 ASP A N 1
ATOM 2023 C CA . ASP A 1 247 ? -66.51700 -24.99600 23.94400 1.000 74.12399 264 ASP A CA 1
ATOM 2024 C C . ASP A 1 247 ? -66.91500 -25.68500 22.65000 1.000 76.06225 264 ASP A C 1
ATOM 2025 O O . ASP A 1 247 ? -66.65200 -25.15600 21.56300 1.000 81.18283 264 ASP A O 1
ATOM 2030 N N . MET A 1 248 ? -67.51500 -26.87100 22.73800 1.000 72.10010 265 MET A N 1
ATOM 2031 C CA . MET A 1 248 ? -67.84400 -27.60300 21.51800 1.000 70.54994 265 MET A CA 1
ATOM 2032 C C . MET A 1 248 ? -69.08500 -27.06600 20.80500 1.000 75.36490 265 MET A C 1
ATOM 2033 O O . MET A 1 248 ? -69.42800 -27.58000 19.73400 1.000 69.84555 265 MET A O 1
ATOM 2038 N N . HIS A 1 249 ? -69.76400 -26.05700 21.36700 1.000 79.18702 266 HIS A N 1
ATOM 2039 C CA . HIS A 1 249 ? -70.87200 -25.41900 20.66100 1.000 80.01359 266 HIS A CA 1
ATOM 2040 C C . HIS A 1 249 ? -70.38200 -24.62100 19.45900 1.000 83.92570 266 HIS A C 1
ATOM 2041 O O . HIS A 1 249 ? -71.08200 -24.53900 18.44400 1.000 91.93185 266 HIS A O 1
ATOM 2048 N N . ALA A 1 250 ? -69.19500 -24.03300 19.55500 1.000 81.10505 267 ALA A N 1
ATOM 2049 C CA . ALA A 1 250 ? -68.60300 -23.27600 18.46400 1.000 82.64733 267 ALA A CA 1
ATOM 2050 C C . ALA A 1 250 ? -67.76200 -24.19300 17.58800 1.000 87.80109 267 ALA A C 1
ATOM 2051 O O . ALA A 1 250 ? -67.21000 -25.19300 18.05600 1.000 90.70183 267 ALA A O 1
ATOM 2053 N N . LYS A 1 251 ? -67.67400 -23.84800 16.30200 1.000 87.89674 268 LYS A N 1
ATOM 2054 C CA . LYS A 1 251 ? -66.75600 -24.55300 15.41300 1.000 92.15400 268 LYS A CA 1
ATOM 2055 C C . LYS A 1 251 ? -65.31300 -24.12200 15.67100 1.000 94.40738 268 LYS A C 1
ATOM 2056 O O . LYS A 1 251 ? -64.45000 -24.95200 15.97800 1.000 94.25102 268 LYS A O 1
ATOM 2062 N N . MET A 1 252 ? -65.03300 -22.81600 15.56000 1.000 92.69072 269 MET A N 1
ATOM 2063 C CA . MET A 1 252 ? -63.68700 -22.34000 15.86300 1.000 93.49905 269 MET A CA 1
ATOM 2064 C C . MET A 1 252 ? -63.50600 -22.19400 17.37200 1.000 91.37099 269 MET A C 1
ATOM 2065 O O . MET A 1 252 ? -64.42200 -21.74500 18.06600 1.000 93.65301 269 MET A O 1
ATOM 2070 N N . PRO A 1 253 ? -62.33400 -22.55600 17.89500 1.000 85.09660 270 PRO A N 1
ATOM 2071 C CA . PRO A 1 253 ? -62.11500 -22.48200 19.34500 1.000 78.42306 270 PRO A CA 1
ATOM 2072 C C . PRO A 1 253 ? -62.01900 -21.05000 19.86200 1.000 68.21233 270 PRO A C 1
ATOM 2073 O O . PRO A 1 253 ? -61.39600 -20.18400 19.24600 1.000 73.17915 270 PRO A O 1
ATOM 2077 N N . PHE A 1 254 ? -62.61900 -20.82200 21.02900 1.000 60.96113 271 PHE A N 1
ATOM 2078 C CA . PHE A 1 254 ? -62.40600 -19.59100 21.76600 1.000 64.76801 271 PHE A CA 1
ATOM 2079 C C . PHE A 1 254 ? -61.00000 -19.58000 22.38700 1.000 72.51940 271 PHE A C 1
ATOM 2080 O O . PHE A 1 254 ? -60.40300 -20.63700 22.62000 1.000 71.99526 271 PHE A O 1
ATOM 2088 N N . PRO A 1 255 ? -60.45200 -18.39700 22.67700 1.000 73.83000 272 PRO A N 1
ATOM 2089 C CA . PRO A 1 255 ? -59.16600 -18.34800 23.39700 1.000 71.26689 272 PRO A CA 1
ATOM 2090 C C . PRO A 1 255 ? -59.16000 -19.10000 24.71300 1.000 66.98547 272 PRO A C 1
ATOM 2091 O O . PRO A 1 255 ? -58.10700 -19.60400 25.11500 1.000 69.36296 272 PRO A O 1
ATOM 2095 N N . SER A 1 256 ? -60.29600 -19.20600 25.39400 1.000 61.38076 273 SER A N 1
ATOM 2096 C CA . SER A 1 256 ? -60.33200 -19.82500 26.70500 1.000 57.28883 273 SER A CA 1
ATOM 2097 C C . SER A 1 256 ? -60.46500 -21.33200 26.63000 1.000 59.34338 273 SER A C 1
ATOM 2098 O O . SER A 1 256 ? -60.76300 -21.96900 27.64400 1.000 55.43276 273 SER A O 1
ATOM 2101 N N . ARG A 1 257 ? -60.25700 -21.91900 25.46100 1.000 65.90140 274 ARG A N 1
ATOM 2102 C CA . ARG A 1 257 ? -60.34600 -23.36000 25.36000 1.000 72.57794 274 ARG A CA 1
ATOM 2103 C C . ARG A 1 257 ? -59.17700 -23.96000 26.13600 1.000 78.09335 274 ARG A C 1
ATOM 2104 O O . ARG A 1 257 ? -58.07000 -23.40600 26.14900 1.000 73.20980 274 ARG A O 1
ATOM 2112 N N . ASP A 1 258 ? -59.43600 -25.07100 26.81100 1.000 79.92646 275 ASP A N 1
ATOM 2113 C CA . ASP A 1 258 ? -58.44100 -25.76700 27.62200 1.000 84.18254 275 ASP A CA 1
ATOM 2114 C C . ASP A 1 258 ? -57.94800 -24.95700 28.81400 1.000 72.56093 275 ASP A C 1
ATOM 2115 O O . ASP A 1 258 ? -56.92200 -25.30600 29.39400 1.000 72.39551 275 ASP A O 1
ATOM 2120 N N . ARG A 1 259 ? -58.66100 -23.91700 29.25200 1.000 61.40875 276 ARG A N 1
ATOM 2121 C CA . ARG A 1 259 ? -58.16200 -23.07900 30.33900 1.000 53.25140 276 ARG A CA 1
ATOM 2122 C C . ARG A 1 259 ? -58.95400 -23.26600 31.62600 1.000 46.62972 276 ARG A C 1
ATOM 2123 O O . ARG A 1 259 ? -58.90900 -22.40800 32.50700 1.000 52.05091 276 ARG A O 1
ATOM 2131 N N . VAL A 1 260 ? -59.66800 -24.38900 31.73800 1.000 45.81673 277 VAL A N 1
ATOM 2132 C CA . VAL A 1 260 ? -60.35500 -24.71000 32.98700 1.000 54.16175 277 VAL A CA 1
ATOM 2133 C C . VAL A 1 260 ? -59.41800 -24.75100 34.19500 1.000 56.49858 277 VAL A C 1
ATOM 2134 O O . VAL A 1 260 ? -59.84100 -24.31600 35.26600 1.000 55.53944 277 VAL A O 1
ATOM 2138 N N . PRO A 1 261 ? -58.21500 -25.33600 34.11600 1.000 50.70876 278 PRO A N 1
ATOM 2139 C CA . PRO A 1 261 ? -57.36800 -25.33100 35.33300 1.000 49.77439 278 PRO A CA 1
ATOM 2140 C C . PRO A 1 261 ? -57.04900 -23.91800 35.78300 1.000 45.16654 278 PRO A C 1
ATOM 2141 O O . PRO A 1 261 ? -57.16600 -23.61700 36.96900 1.000 45.13874 278 PRO A O 1
ATOM 2145 N N . GLU A 1 262 ? -56.68700 -23.02500 34.86000 1.000 47.25260 279 GLU A N 1
ATOM 2146 C CA . GLU A 1 262 ? -56.40500 -21.63600 35.23700 1.000 50.56971 279 GLU A CA 1
ATOM 2147 C C . GLU A 1 262 ? -57.65200 -20.95100 35.79100 1.000 54.13673 279 GLU A C 1
ATOM 2148 O O . GLU A 1 262 ? -57.58700 -20.21500 36.78600 1.000 53.02523 279 GLU A O 1
ATOM 2154 N N . GLY A 1 263 ? -58.81000 -21.21600 35.19000 1.000 57.33474 280 GLY A N 1
ATOM 2155 C CA . GLY A 1 263 ? -60.03500 -20.63300 35.71300 1.000 56.29453 280 GLY A CA 1
ATOM 2156 C C . GLY A 1 263 ? -60.37300 -21.15800 37.09300 1.000 50.23646 280 GLY A C 1
ATOM 2157 O O . GLY A 1 263 ? -60.77500 -20.40500 37.98000 1.000 52.46161 280 GLY A O 1
ATOM 2158 N N . TYR A 1 264 ? -60.21000 -22.45500 37.30000 1.000 45.97988 281 TYR A N 1
ATOM 2159 C CA . TYR A 1 264 ? -60.50500 -23.01600 38.61000 1.000 49.19371 281 TYR A CA 1
ATOM 2160 C C . TYR A 1 264 ? -59.46900 -22.56800 39.64800 1.000 45.77798 281 TYR A C 1
ATOM 2161 O O . TYR A 1 264 ? -59.80400 -22.34400 40.81400 1.000 47.06474 281 TYR A O 1
ATOM 2170 N N . PHE A 1 265 ? -58.21300 -22.42200 39.25100 1.000 49.71293 282 PHE A N 1
ATOM 2171 C CA . PHE A 1 265 ? -57.23300 -21.84500 40.16700 1.000 49.12906 282 PHE A CA 1
ATOM 2172 C C . PHE A 1 265 ? -57.69700 -20.48100 40.63900 1.000 51.63191 282 PHE A C 1
ATOM 2173 O O . PHE A 1 265 ? -57.72000 -20.19800 41.84100 1.000 48.33599 282 PHE A O 1
ATOM 2181 N N . TRP A 1 266 ? -58.08300 -19.62100 39.69000 1.000 52.16371 283 TRP A N 1
ATOM 2182 C CA A TRP A 1 266 ? -58.75700 -18.36600 40.02000 0.570 53.16058 283 TRP A CA 1
ATOM 2183 C CA B TRP A 1 266 ? -58.71000 -18.36200 40.06800 0.430 52.96790 283 TRP A CA 1
ATOM 2184 C C . TRP A 1 266 ? -59.88300 -18.58800 41.01900 1.000 54.45376 283 TRP A C 1
ATOM 2185 O O . TRP A 1 266 ? -59.99300 -17.90000 42.04500 1.000 55.03245 283 TRP A O 1
ATOM 2206 N N . THR A 1 267 ? -60.75100 -19.55800 40.71100 1.000 52.42071 284 THR A N 1
ATOM 2207 C CA . THR A 1 267 ? -61.93600 -19.79400 41.52300 1.000 56.24017 284 THR A CA 1
ATOM 2208 C C . THR A 1 267 ? -61.59100 -20.20500 42.94900 1.000 58.79794 284 THR A C 1
ATOM 2209 O O . THR A 1 267 ? -62.32700 -19.86900 43.88500 1.000 60.74772 284 THR A O 1
ATOM 2213 N N . LEU A 1 268 ? -60.46000 -20.88500 43.14800 1.000 52.98334 285 LEU A N 1
ATOM 2214 C CA . LEU A 1 268 ? -60.11100 -21.27800 44.50000 1.000 52.80728 285 LEU A CA 1
ATOM 2215 C C . LEU A 1 268 ? -59.67200 -20.09200 45.34800 1.000 52.79237 285 LEU A C 1
ATOM 2216 O O . LEU A 1 268 ? -59.62900 -20.22100 46.57100 1.000 52.06944 285 LEU A O 1
ATOM 2221 N N . GLY A 1 269 ? -59.40900 -18.93600 44.74300 1.000 51.31463 286 GLY A N 1
ATOM 2222 C CA . GLY A 1 269 ? -58.97700 -17.76400 45.46900 1.000 49.81203 286 GLY A CA 1
ATOM 2223 C C . GLY A 1 269 ? -59.95200 -17.30800 46.53600 1.000 56.28855 286 GLY A C 1
ATOM 2224 O O . GLY A 1 269 ? -59.62300 -17.29400 47.73900 1.000 53.94082 286 GLY A O 1
ATOM 2225 N N . PRO A 1 270 ? -61.18200 -16.94200 46.11900 1.000 54.59177 287 PRO A N 1
ATOM 2226 C CA . PRO A 1 270 ? -62.18500 -16.49100 47.09800 1.000 52.38953 287 PRO A CA 1
ATOM 2227 C C . PRO A 1 270 ? -62.47300 -17.50400 48.17000 1.000 50.19153 287 PRO A C 1
ATOM 2228 O O . PRO A 1 270 ? -62.84100 -17.12100 49.28400 1.000 58.43082 287 PRO A O 1
ATOM 2232 N N . PHE A 1 271 ? -62.39700 -18.78900 47.85300 1.000 51.26921 288 PHE A N 1
ATOM 2233 C CA . PHE A 1 271 ? -62.82900 -19.81300 48.79400 1.000 52.98033 288 PHE A CA 1
ATOM 2234 C C . PHE A 1 271 ? -62.28100 -21.16700 48.37600 1.000 60.61600 288 PHE A C 1
ATOM 2235 O O . PHE A 1 271 ? -62.42900 -21.56200 47.21300 1.000 62.18744 288 PHE A O 1
ATOM 2243 N N . TYR A 1 272 ? -61.69300 -21.89700 49.33900 1.000 60.05541 289 TYR A N 1
ATOM 2244 C CA . TYR A 1 272 ? -61.19900 -23.24700 49.10600 1.000 51.33109 289 TYR A CA 1
ATOM 2245 C C . TYR A 1 272 ? -61.87100 -24.28400 49.99500 1.000 54.10492 289 TYR A C 1
ATOM 2246 O O . TYR A 1 272 ? -61.81400 -25.47500 49.67100 1.000 55.16647 289 TYR A O 1
ATOM 2255 N N . GLU A 1 273 ? -62.57200 -23.86300 51.04600 1.000 58.37502 290 GLU A N 1
ATOM 2256 C CA . GLU A 1 273 ? -63.09700 -24.78300 52.04200 1.000 59.67498 290 GLU A CA 1
ATOM 2257 C C . GLU A 1 273 ? -64.24100 -25.61500 51.46100 1.000 62.56705 290 GLU A C 1
ATOM 2258 O O . GLU A 1 273 ? -64.88400 -25.20800 50.49700 1.000 71.30716 290 GLU A O 1
ATOM 2264 N N . PRO A 1 274 ? -64.47700 -26.80600 52.00700 1.000 63.02995 291 PRO A N 1
ATOM 2265 C CA . PRO A 1 274 ? -65.51700 -27.69400 51.44700 1.000 63.59187 291 PRO A CA 1
ATOM 2266 C C . PRO A 1 274 ? -66.90700 -27.08200 51.28300 1.000 64.29706 291 PRO A C 1
ATOM 2267 O O . PRO A 1 274 ? -67.61900 -27.46800 50.35000 1.000 68.60446 291 PRO A O 1
ATOM 2271 N N . GLN A 1 275 ? -67.32200 -26.16300 52.15400 1.000 59.36087 292 GLN A N 1
ATOM 2272 C CA . GLN A 1 275 ? -68.69900 -25.67800 52.18500 1.000 63.02819 292 GLN A CA 1
ATOM 2273 C C . GLN A 1 275 ? -69.02100 -24.69400 51.06800 1.000 65.53944 292 GLN A C 1
ATOM 2274 O O . GLN A 1 275 ? -70.15000 -24.20400 51.00600 1.000 75.10554 292 GLN A O 1
ATOM 2280 N N . PHE A 1 276 ? -68.06200 -24.37100 50.21000 1.000 64.52943 293 PHE A N 1
ATOM 2281 C CA . PHE A 1 276 ? -68.24400 -23.37600 49.17200 1.000 56.07051 293 PHE A CA 1
ATOM 2282 C C . PHE A 1 276 ? -68.23500 -23.99400 47.78400 1.000 58.59289 293 PHE A C 1
ATOM 2283 O O . PHE A 1 276 ? -67.96000 -23.29200 46.80200 1.000 64.56515 293 PHE A O 1
ATOM 2291 N N . ALA A 1 277 ? -68.56100 -25.28000 47.67900 1.000 55.90480 294 ALA A N 1
ATOM 2292 C CA . ALA A 1 277 ? -68.62000 -25.91500 46.36800 1.000 63.79361 294 ALA A CA 1
ATOM 2293 C C . ALA A 1 277 ? -69.56200 -25.15100 45.43900 1.000 62.31854 294 ALA A C 1
ATOM 2294 O O . ALA A 1 277 ? -69.20100 -24.81300 44.30400 1.000 66.35921 294 ALA A O 1
ATOM 2296 N N . LEU A 1 278 ? -70.75800 -24.82200 45.92300 1.000 64.15777 295 LEU A N 1
ATOM 2297 C CA . LEU A 1 278 ? -71.69700 -24.08900 45.08100 1.000 64.56623 295 LEU A CA 1
ATOM 2298 C C . LEU A 1 278 ? -71.11800 -22.73800 44.68900 1.000 65.00467 295 LEU A C 1
ATOM 2299 O O . LEU A 1 278 ? -71.17300 -22.35000 43.51300 1.000 65.11804 295 LEU A O 1
ATOM 2304 N N . CYS A 1 279 ? -70.48000 -22.04600 45.64100 1.000 67.82352 296 CYS A N 1
ATOM 2305 C CA . CYS A 1 279 ? -69.81000 -20.79800 45.30200 1.000 65.69061 296 CYS A CA 1
ATOM 2306 C C . CYS A 1 279 ? -68.82800 -21.02400 44.16300 1.000 58.71874 296 CYS A C 1
ATOM 2307 O O . CYS A 1 279 ? -68.85800 -20.31900 43.14200 1.000 53.82755 296 CYS A O 1
ATOM 2310 N N . ARG A 1 280 ? -67.98400 -22.05900 44.29900 1.000 49.58130 297 ARG A N 1
ATOM 2311 C CA . ARG A 1 280 ? -66.97300 -22.30200 43.28100 1.000 49.50711 297 ARG A CA 1
ATOM 2312 C C . ARG A 1 280 ? -67.60500 -22.69800 41.95000 1.000 49.77631 297 ARG A C 1
ATOM 2313 O O . ARG A 1 280 ? -67.01400 -22.44600 40.89500 1.000 57.89434 297 ARG A O 1
ATOM 2321 N N . LYS A 1 281 ? -68.76000 -23.36400 41.97900 1.000 50.08662 298 LYS A N 1
ATOM 2322 C CA . LYS A 1 281 ? -69.42700 -23.69100 40.72100 1.000 58.27126 298 LYS A CA 1
ATOM 2323 C C . LYS A 1 281 ? -69.88600 -22.42400 40.01200 1.000 56.39272 298 LYS A C 1
ATOM 2324 O O . LYS A 1 281 ? -69.70700 -22.29300 38.79700 1.000 59.34313 298 LYS A O 1
ATOM 2330 N N . PHE A 1 282 ? -70.44500 -21.46700 40.75800 1.000 61.75548 299 PHE A N 1
ATOM 2331 C CA . PHE A 1 282 ? -70.94400 -20.25300 40.11400 1.000 61.88315 299 PHE A CA 1
ATOM 2332 C C . PHE A 1 282 ? -69.79400 -19.41900 39.56500 1.000 65.19109 299 PHE A C 1
ATOM 2333 O O . PHE A 1 282 ? -69.81700 -19.00400 38.39000 1.000 62.64134 299 PHE A O 1
ATOM 2341 N N . PHE A 1 283 ? -68.75500 -19.21100 40.39800 1.000 56.55073 300 PHE A N 1
ATOM 2342 C CA . PHE A 1 283 ? -67.61900 -18.37200 40.01700 1.000 55.00757 300 PHE A CA 1
ATOM 2343 C C . PHE A 1 283 ? -66.93800 -18.91400 38.77500 1.000 56.02184 300 PHE A C 1
ATOM 2344 O O . PHE A 1 283 ? -66.55600 -18.14900 37.88600 1.000 59.21806 300 PHE A O 1
ATOM 2352 N N . LEU A 1 284 ? -66.72000 -20.22600 38.72300 1.000 54.91869 301 LEU A N 1
ATOM 2353 C CA . LEU A 1 284 ? -66.08400 -20.81400 37.55100 1.000 51.14683 301 LEU A CA 1
ATOM 2354 C C . LEU A 1 284 ? -66.92400 -20.55600 36.31300 1.000 54.27694 301 LEU A C 1
ATOM 2355 O O . LEU A 1 284 ? -66.41000 -20.09700 35.28700 1.000 59.17533 301 LEU A O 1
ATOM 2360 N N . GLN A 1 285 ? -68.23900 -20.80400 36.41000 1.000 56.48491 302 GLN A N 1
ATOM 2361 C CA . GLN A 1 285 ? -69.08100 -20.73100 35.22000 1.000 59.08611 302 GLN A CA 1
ATOM 2362 C C . GLN A 1 285 ? -69.19900 -19.30000 34.72500 1.000 57.29987 302 GLN A C 1
ATOM 2363 O O . GLN A 1 285 ? -69.04300 -19.03300 33.52300 1.000 56.03519 302 GLN A O 1
ATOM 2369 N N . VAL A 1 286 ? -69.38300 -18.35300 35.64400 1.000 59.65036 303 VAL A N 1
ATOM 2370 C CA . VAL A 1 286 ? -69.39500 -16.96000 35.22200 1.000 61.80188 303 VAL A CA 1
ATOM 2371 C C . VAL A 1 286 ? -68.04600 -16.61700 34.61100 1.000 62.63288 303 VAL A C 1
ATOM 2372 O O . VAL A 1 286 ? -67.97100 -15.96300 33.55900 1.000 69.85050 303 VAL A O 1
ATOM 2376 N N . PHE A 1 287 ? -66.96300 -17.15200 35.19600 1.000 62.11906 304 PHE A N 1
ATOM 2377 C CA . PHE A 1 287 ? -65.63500 -16.91200 34.64100 1.000 54.41716 304 PHE A CA 1
ATOM 2378 C C . PHE A 1 287 ? -65.60700 -17.31100 33.17200 1.000 50.16224 304 PHE A C 1
ATOM 2379 O O . PHE A 1 287 ? -65.15300 -16.55300 32.30800 1.000 51.76983 304 PHE A O 1
ATOM 2387 N N . LYS A 1 288 ? -66.11100 -18.50400 32.87100 1.000 47.58863 305 LYS A N 1
ATOM 2388 C CA . LYS A 1 288 ? -66.06600 -18.96300 31.49400 1.000 50.26522 305 LYS A CA 1
ATOM 2389 C C . LYS A 1 288 ? -66.96600 -18.09200 30.61500 1.000 53.94898 305 LYS A C 1
ATOM 2390 O O . LYS A 1 288 ? -66.54100 -17.62900 29.54700 1.000 57.84926 305 LYS A O 1
ATOM 2396 N N . VAL A 1 289 ? -68.17300 -17.77300 31.09500 1.000 54.92274 306 VAL A N 1
ATOM 2397 C CA . VAL A 1 289 ? -69.10200 -16.99800 30.26800 1.000 53.81294 306 VAL A CA 1
ATOM 2398 C C . VAL A 1 289 ? -68.54600 -15.60700 30.02000 1.000 57.02574 306 VAL A C 1
ATOM 2399 O O . VAL A 1 289 ? -68.53900 -15.11800 28.88000 1.000 54.74916 306 VAL A O 1
ATOM 2403 N N . THR A 1 290 ? -67.98600 -14.98500 31.07100 1.000 56.99272 307 THR A N 1
ATOM 2404 C CA . THR A 1 290 ? -67.31700 -13.69700 30.91500 1.000 55.77513 307 THR A CA 1
ATOM 2405 C C . THR A 1 290 ? -66.22900 -13.78100 29.85800 1.000 57.28581 307 THR A C 1
ATOM 2406 O O . THR A 1 290 ? -66.14300 -12.92700 28.96600 1.000 65.30944 307 THR A O 1
ATOM 2410 N N . SER A 1 291 ? -65.43600 -14.85300 29.89500 1.000 55.12584 308 SER A N 1
ATOM 2411 C CA . SER A 1 291 ? -64.35700 -14.97600 28.93200 1.000 55.25819 308 SER A CA 1
ATOM 2412 C C . SER A 1 291 ? -64.92000 -14.98900 27.52800 1.000 52.23003 308 SER A C 1
ATOM 2413 O O . SER A 1 291 ? -64.40100 -14.31100 26.63400 1.000 56.79974 308 SER A O 1
ATOM 2416 N N . ILE A 1 292 ? -66.04500 -15.69000 27.35300 1.000 49.55016 309 ILE A N 1
ATOM 2417 C CA . ILE A 1 292 ? -66.67800 -15.81300 26.05900 1.000 61.88960 309 ILE A CA 1
ATOM 2418 C C . ILE A 1 292 ? -67.19800 -14.45500 25.58400 1.000 65.67827 309 ILE A C 1
ATOM 2419 O O . ILE A 1 292 ? -66.96800 -14.06200 24.43100 1.000 65.26341 309 ILE A O 1
ATOM 2424 N N . VAL A 1 293 ? -67.82300 -13.67400 26.47300 1.000 63.08913 310 VAL A N 1
ATOM 2425 C CA . VAL A 1 293 ? -68.32100 -12.42400 25.92400 1.000 66.94245 310 VAL A CA 1
ATOM 2426 C C . VAL A 1 293 ? -67.15400 -11.48100 25.73200 1.000 68.75600 310 VAL A C 1
ATOM 2427 O O . VAL A 1 293 ? -67.18100 -10.64600 24.82000 1.000 68.60811 310 VAL A O 1
ATOM 2431 N N . ASP A 1 294 ? -66.07000 -11.66200 26.50300 1.000 71.28657 311 ASP A N 1
ATOM 2432 C CA . ASP A 1 294 ? -64.90700 -10.81300 26.28500 1.000 69.30664 311 ASP A CA 1
ATOM 2433 C C . ASP A 1 294 ? -64.36000 -11.03900 24.89000 1.000 64.14036 311 ASP A C 1
ATOM 2434 O O . ASP A 1 294 ? -64.00100 -10.07100 24.20800 1.000 61.99422 311 ASP A O 1
ATOM 2439 N N . ASP A 1 295 ? -64.42500 -12.29000 24.40000 1.000 64.56066 312 ASP A N 1
ATOM 2440 C CA . ASP A 1 295 ? -63.96600 -12.56600 23.04400 1.000 66.52868 312 ASP A CA 1
ATOM 2441 C C . ASP A 1 295 ? -64.76300 -11.74600 22.03700 1.000 62.86893 312 ASP A C 1
ATOM 2442 O O . ASP A 1 295 ? -64.19200 -11.16500 21.10400 1.000 61.65263 312 ASP A O 1
ATOM 2447 N N . ILE A 1 296 ? -66.07200 -11.60800 22.26900 1.000 63.71991 313 ILE A N 1
ATOM 2448 C CA . ILE A 1 296 ? -66.90500 -10.83700 21.35100 1.000 66.87458 313 ILE A CA 1
ATOM 2449 C C . ILE A 1 296 ? -66.40100 -9.40400 21.27800 1.000 65.66593 313 ILE A C 1
ATOM 2450 O O . ILE A 1 296 ? -66.23300 -8.84400 20.19100 1.000 69.88733 313 ILE A O 1
ATOM 2455 N N . TYR A 1 297 ? -66.11800 -8.79800 22.43400 1.000 60.55844 314 TYR A N 1
ATOM 2456 C CA . TYR A 1 297 ? -65.72300 -7.39800 22.41100 1.000 61.08574 314 TYR A CA 1
ATOM 2457 C C . TYR A 1 297 ? -64.27800 -7.19700 21.97800 1.000 61.84284 314 TYR A C 1
ATOM 2458 O O . TYR A 1 297 ? -63.89900 -6.06600 21.66100 1.000 60.61324 314 TYR A O 1
ATOM 2467 N N . ASP A 1 298 ? -63.48000 -8.25900 21.90300 1.000 62.12816 315 ASP A N 1
ATOM 2468 C CA . ASP A 1 298 ? -62.09000 -8.09400 21.51600 1.000 69.91330 315 ASP A CA 1
ATOM 2469 C C . ASP A 1 298 ? -61.85800 -8.45700 20.06100 1.000 70.30126 315 ASP A C 1
ATOM 2470 O O . ASP A 1 298 ? -60.75400 -8.25600 19.55000 1.000 80.10119 315 ASP A O 1
ATOM 2475 N N . ALA A 1 299 ? -62.88300 -8.94200 19.37400 1.000 69.40133 316 ALA A N 1
ATOM 2476 C CA . ALA A 1 299 ? -62.75200 -9.38300 18.00000 1.000 72.55152 316 ALA A CA 1
ATOM 2477 C C . ALA A 1 299 ? -62.78000 -8.17900 17.06600 1.000 81.24361 316 ALA A C 1
ATOM 2478 O O . ALA A 1 299 ? -62.85900 -7.02600 17.49700 1.000 84.61915 316 ALA A O 1
ATOM 2480 N N . TYR A 1 300 ? -62.69700 -8.45200 15.76600 1.000 89.76250 317 TYR A N 1
ATOM 2481 C CA . TYR A 1 300 ? -62.64600 -7.42200 14.73200 1.000 102.60834 317 TYR A CA 1
ATOM 2482 C C . TYR A 1 300 ? -64.02200 -7.15100 14.14000 1.000 102.10546 317 TYR A C 1
ATOM 2483 O O . TYR A 1 300 ? -64.16800 -6.94800 12.93100 1.000 110.45100 317 TYR A O 1
ATOM 2492 N N . GLY A 1 301 ? -65.05100 -7.14300 14.98600 1.000 94.82457 318 GLY A N 1
ATOM 2493 C CA . GLY A 1 301 ? -66.38500 -6.81800 14.54100 1.000 85.32342 318 GLY A CA 1
ATOM 2494 C C . GLY A 1 301 ? -66.63800 -5.32900 14.61200 1.000 79.31516 318 GLY A C 1
ATOM 2495 O O . GLY A 1 301 ? -65.89100 -4.56800 15.21700 1.000 76.32446 318 GLY A O 1
ATOM 2496 N N . THR A 1 302 ? -67.72200 -4.90900 13.97100 1.000 81.06306 319 THR A N 1
ATOM 2497 C CA . THR A 1 302 ? -68.02800 -3.49100 13.88200 1.000 79.16335 319 THR A CA 1
ATOM 2498 C C . THR A 1 302 ? -68.60900 -2.96200 15.19100 1.000 75.91900 319 THR A C 1
ATOM 2499 O O . THR A 1 302 ? -69.15000 -3.70500 16.01300 1.000 71.81766 319 THR A O 1
ATOM 2503 N N . ILE A 1 303 ? -68.53600 -1.63900 15.35300 1.000 78.10801 320 ILE A N 1
ATOM 2504 C CA . ILE A 1 303 ? -69.12500 -1.01000 16.52200 1.000 77.04125 320 ILE A CA 1
ATOM 2505 C C . ILE A 1 303 ? -70.64900 -1.12600 16.51400 1.000 86.80808 320 ILE A C 1
ATOM 2506 O O . ILE A 1 303 ? -71.26200 -1.11900 17.59000 1.000 96.35163 320 ILE A O 1
ATOM 2511 N N . ASP A 1 304 ? -71.27800 -1.30300 15.33600 1.000 84.14639 321 ASP A N 1
ATOM 2512 C CA . ASP A 1 304 ? -72.71800 -1.56400 15.30300 1.000 84.71491 321 ASP A CA 1
ATOM 2513 C C . ASP A 1 304 ? -73.03600 -2.95800 15.82500 1.000 78.65404 321 ASP A C 1
ATOM 2514 O O . ASP A 1 304 ? -74.02200 -3.14700 16.55000 1.000 73.66534 321 ASP A O 1
ATOM 2519 N N . GLU A 1 305 ? -72.21400 -3.94900 15.46700 1.000 77.92167 322 GLU A N 1
ATOM 2520 C CA . GLU A 1 305 ? -72.41500 -5.29400 15.99800 1.000 79.05153 322 GLU A CA 1
ATOM 2521 C C . GLU A 1 305 ? -72.22200 -5.32200 17.50800 1.000 70.98356 322 GLU A C 1
ATOM 2522 O O . GLU A 1 305 ? -72.94700 -6.02400 18.22500 1.000 68.84192 322 GLU A O 1
ATOM 2528 N N . LEU A 1 306 ? -71.27200 -4.53800 18.01800 1.000 68.55736 323 LEU A N 1
ATOM 2529 C CA . LEU A 1 306 ? -71.08300 -4.47500 19.46500 1.000 65.13975 323 LEU A CA 1
ATOM 2530 C C . LEU A 1 306 ? -72.21800 -3.73800 20.15200 1.000 65.76713 323 LEU A C 1
ATOM 2531 O O . LEU A 1 306 ? -72.58900 -4.09100 21.28000 1.000 59.04581 323 LEU A O 1
ATOM 2536 N N . THR A 1 307 ? -72.77000 -2.71700 19.49100 1.000 65.76055 324 THR A N 1
ATOM 2537 C CA . THR A 1 307 ? -73.96700 -2.04100 19.99300 1.000 67.25502 324 THR A CA 1
ATOM 2538 C C . THR A 1 307 ? -75.13900 -3.00200 20.09500 1.000 70.95177 324 THR A C 1
ATOM 2539 O O . THR A 1 307 ? -75.81300 -3.07200 21.13000 1.000 77.24241 324 THR A O 1
ATOM 2543 N N . ALA A 1 308 ? -75.39900 -3.74900 19.02200 1.000 65.50735 325 ALA A N 1
ATOM 2544 C CA . ALA A 1 308 ? -76.46700 -4.74300 19.06400 1.000 66.73713 325 ALA A CA 1
ATOM 2545 C C . ALA A 1 308 ? -76.21800 -5.77600 20.16200 1.000 68.67478 325 ALA A C 1
ATOM 2546 O O . ALA A 1 308 ? -77.14400 -6.15600 20.88600 1.000 65.28793 325 ALA A O 1
ATOM 2548 N N . PHE A 1 309 ? -74.97600 -6.25200 20.31200 1.000 60.63444 326 PHE A N 1
ATOM 2549 C CA . PHE A 1 309 ? -74.77600 -7.26300 21.34400 1.000 59.43486 326 PHE A CA 1
ATOM 2550 C C . PHE A 1 309 ? -75.02000 -6.68600 22.73500 1.000 65.17332 326 PHE A C 1
ATOM 2551 O O . PHE A 1 309 ? -75.66700 -7.33300 23.56500 1.000 64.33680 326 PHE A O 1
ATOM 2559 N N . THR A 1 310 ? -74.55100 -5.45700 23.00100 1.000 64.21066 327 THR A N 1
ATOM 2560 C CA . THR A 1 310 ? -74.79000 -4.85700 24.31500 1.000 61.75756 327 THR A CA 1
ATOM 2561 C C . THR A 1 310 ? -76.28100 -4.64500 24.57200 1.000 66.65878 327 THR A C 1
ATOM 2562 O O . THR A 1 310 ? -76.78000 -4.95900 25.66300 1.000 60.93564 327 THR A O 1
ATOM 2566 N N . LYS A 1 311 ? -77.01500 -4.13300 23.57600 1.000 62.40247 328 LYS A N 1
ATOM 2567 C CA . LYS A 1 311 ? -78.45500 -3.94200 23.75300 1.000 75.38175 328 LYS A CA 1
ATOM 2568 C C . LYS A 1 311 ? -79.15900 -5.27100 24.00200 1.000 73.59754 328 LYS A C 1
ATOM 2569 O O . LYS A 1 311 ? -80.02500 -5.37700 24.88600 1.000 73.06059 328 LYS A O 1
ATOM 2575 N N . ALA A 1 312 ? -78.80000 -6.30000 23.23000 1.000 70.12416 329 ALA A N 1
ATOM 2576 C CA . ALA A 1 312 ? -79.40200 -7.60700 23.43000 1.000 67.22499 329 ALA A CA 1
ATOM 2577 C C . ALA A 1 312 ? -79.08000 -8.14600 24.81900 1.000 70.46498 329 ALA A C 1
ATOM 2578 O O . ALA A 1 312 ? -79.90900 -8.83200 25.42900 1.000 75.30548 329 ALA A O 1
ATOM 2580 N N . ALA A 1 313 ? -77.88600 -7.85200 25.33600 1.000 68.38316 330 ALA A N 1
ATOM 2581 C CA . ALA A 1 313 ? -77.58000 -8.24500 26.70900 1.000 69.02191 330 ALA A CA 1
ATOM 2582 C C . ALA A 1 313 ? -78.46600 -7.49100 27.69200 1.000 74.91248 330 ALA A C 1
ATOM 2583 O O . ALA A 1 313 ? -78.89200 -8.05200 28.70700 1.000 72.63926 330 ALA A O 1
ATOM 2585 N N . GLU A 1 314 ? -78.75300 -6.21500 27.40700 1.000 75.44968 331 GLU A N 1
ATOM 2586 C CA . GLU A 1 314 ? -79.64200 -5.45900 28.28800 1.000 81.03669 331 GLU A CA 1
ATOM 2587 C C . GLU A 1 314 ? -81.04800 -6.05300 28.29800 1.000 78.95309 331 GLU A C 1
ATOM 2588 O O . GLU A 1 314 ? -81.70500 -6.07700 29.34600 1.000 72.83620 331 GLU A O 1
ATOM 2594 N N . ARG A 1 315 ? -81.52600 -6.54900 27.14700 1.000 79.92133 332 ARG A N 1
ATOM 2595 C CA . ARG A 1 315 ? -82.85000 -7.17200 27.13000 1.000 81.21487 332 ARG A CA 1
ATOM 2596 C C . ARG A 1 315 ? -82.84500 -8.56600 27.76100 1.000 79.78395 332 ARG A C 1
ATOM 2597 O O . ARG A 1 315 ? -83.84000 -8.95800 28.38100 1.000 80.81319 332 ARG A O 1
ATOM 2605 N N . TRP A 1 316 ? -81.75500 -9.32200 27.60100 1.000 74.45534 333 TRP A N 1
ATOM 2606 C CA . TRP A 1 316 ? -81.57600 -10.65100 28.19900 1.000 68.55498 333 TRP A CA 1
ATOM 2607 C C . TRP A 1 316 ? -82.73900 -11.59800 27.87500 1.000 73.25493 333 TRP A C 1
ATOM 2608 O O . TRP A 1 316 ? -83.50400 -12.03000 28.74500 1.000 70.12899 333 TRP A O 1
ATOM 2619 N N . ASP A 1 317 ? -82.85600 -11.91800 26.58900 1.000 82.29454 334 ASP A N 1
ATOM 2620 C CA . ASP A 1 317 ? -83.94000 -12.78300 26.14600 1.000 80.48436 334 ASP A CA 1
ATOM 2621 C C . ASP A 1 317 ? -83.53300 -13.55000 24.89500 1.000 76.75473 334 ASP A C 1
ATOM 2622 O O . ASP A 1 317 ? -82.91800 -12.98200 23.99300 1.000 77.11981 334 ASP A O 1
ATOM 2627 N N . ARG A 1 318 ? -83.94200 -14.82200 24.80900 1.000 81.86566 335 ARG A N 1
ATOM 2628 C CA . ARG A 1 318 ? -83.63200 -15.61800 23.61700 1.000 84.87243 335 ARG A CA 1
ATOM 2629 C C . ARG A 1 318 ? -84.20400 -15.03500 22.32800 1.000 90.03963 335 ARG A C 1
ATOM 2630 O O . ARG A 1 318 ? -83.74200 -15.40900 21.24200 1.000 95.86225 335 ARG A O 1
ATOM 2638 N N . SER A 1 319 ? -85.19500 -14.14200 22.40800 1.000 83.53418 336 SER A N 1
ATOM 2639 C CA . SER A 1 319 ? -85.67000 -13.49000 21.19400 1.000 83.58438 336 SER A CA 1
ATOM 2640 C C . SER A 1 319 ? -84.52800 -12.76400 20.48400 1.000 88.83346 336 SER A C 1
ATOM 2641 O O . SER A 1 319 ? -84.55300 -12.61300 19.25700 1.000 93.01656 336 SER A O 1
ATOM 2644 N N . CYS A 1 320 ? -83.52000 -12.30800 21.23600 1.000 84.64797 337 CYS A N 1
ATOM 2645 C CA . CYS A 1 320 ? -82.37700 -11.64000 20.62700 1.000 81.69509 337 CYS A CA 1
ATOM 2646 C C . CYS A 1 320 ? -81.49200 -12.57500 19.80300 1.000 81.84620 337 CYS A C 1
ATOM 2647 O O . CYS A 1 320 ? -80.67700 -12.08500 19.01800 1.000 81.67882 337 CYS A O 1
ATOM 2650 N N . LEU A 1 321 ? -81.59700 -13.89800 19.98200 1.000 82.99852 338 LEU A N 1
ATOM 2651 C CA . LEU A 1 321 ? -80.74100 -14.81800 19.22500 1.000 84.03763 338 LEU A CA 1
ATOM 2652 C C . LEU A 1 321 ? -80.95000 -14.70700 17.71400 1.000 94.42069 338 LEU A C 1
ATOM 2653 O O . LEU A 1 321 ? -80.00000 -14.90400 16.95000 1.000 99.79699 338 LEU A O 1
ATOM 2658 N N . ASP A 1 322 ? -82.17000 -14.40500 17.25300 1.000 95.34107 339 ASP A N 1
ATOM 2659 C CA . ASP A 1 322 ? -82.39000 -14.32500 15.80900 1.000 99.55933 339 ASP A CA 1
ATOM 2660 C C . ASP A 1 322 ? -81.87000 -13.03300 15.19600 1.000 103.28242 339 ASP A C 1
ATOM 2661 O O . ASP A 1 322 ? -81.61900 -12.99400 13.98800 1.000 104.12232 339 ASP A O 1
ATOM 2666 N N . GLU A 1 323 ? -81.70100 -11.98500 15.99400 1.000 104.66244 340 GLU A N 1
ATOM 2667 C CA . GLU A 1 323 ? -81.25600 -10.68900 15.49900 1.000 105.21625 340 GLU A CA 1
ATOM 2668 C C . GLU A 1 323 ? -79.73800 -10.53500 15.49700 1.000 96.60524 340 GLU A C 1
ATOM 2669 O O . GLU A 1 323 ? -79.21800 -9.63800 14.82300 1.000 93.79598 340 GLU A O 1
ATOM 2675 N N . LEU A 1 324 ? -79.01400 -11.36300 16.25500 1.000 88.59525 341 LEU A N 1
ATOM 2676 C CA . LEU A 1 324 ? -77.58100 -11.16200 16.37200 1.000 82.81507 341 LEU A CA 1
ATOM 2677 C C . LEU A 1 324 ? -76.83800 -11.83300 15.21600 1.000 81.03776 341 LEU A C 1
ATOM 2678 O O . LEU A 1 324 ? -77.27500 -12.86600 14.70300 1.000 75.63256 341 LEU A O 1
ATOM 2683 N N . PRO A 1 325 ? -75.68700 -11.28500 14.82000 1.000 82.59304 342 PRO A N 1
ATOM 2684 C CA . PRO A 1 325 ? -74.84800 -11.96200 13.82300 1.000 84.11288 342 PRO A CA 1
ATOM 2685 C C . PRO A 1 325 ? -74.43100 -13.34500 14.30000 1.000 87.20179 342 PRO A C 1
ATOM 2686 O O . PRO A 1 325 ? -74.32700 -13.61100 15.50000 1.000 88.20378 342 PRO A O 1
ATOM 2690 N N . GLU A 1 326 ? -74.21000 -14.23300 13.33200 1.000 90.80988 343 GLU A N 1
ATOM 2691 C CA . GLU A 1 326 ? -73.99400 -15.64100 13.63600 1.000 91.28616 343 GLU A CA 1
ATOM 2692 C C . GLU A 1 326 ? -72.93200 -15.84000 14.70900 1.000 87.06760 343 GLU A C 1
ATOM 2693 O O . GLU A 1 326 ? -73.15600 -16.55500 15.69100 1.000 87.45641 343 GLU A O 1
ATOM 2699 N N . TYR A 1 327 ? -71.78000 -15.18300 14.56100 1.000 80.57921 344 TYR A N 1
ATOM 2700 C CA . TYR A 1 327 ? -70.66000 -15.48100 15.44200 1.000 74.21844 344 TYR A CA 1
ATOM 2701 C C . TYR A 1 327 ? -70.89600 -15.06800 16.89100 1.000 72.71162 344 TYR A C 1
ATOM 2702 O O . TYR A 1 327 ? -70.11400 -15.46800 17.75900 1.000 71.61610 344 TYR A O 1
ATOM 2711 N N . MET A 1 328 ? -71.97300 -14.34100 17.18700 1.000 73.35739 345 MET A N 1
ATOM 2712 C CA . MET A 1 328 ? -72.27500 -13.91600 18.55000 1.000 71.29756 345 MET A CA 1
ATOM 2713 C C . MET A 1 328 ? -73.23900 -14.85300 19.26400 1.000 68.15141 345 MET A C 1
ATOM 2714 O O . MET A 1 328 ? -73.41200 -14.74300 20.49100 1.000 61.89717 345 MET A O 1
ATOM 2719 N N . LYS A 1 329 ? -73.88100 -15.75200 18.52100 1.000 69.86780 346 LYS A N 1
ATOM 2720 C CA . LYS A 1 329 ? -74.98800 -16.52400 19.07000 1.000 68.33122 346 LYS A CA 1
ATOM 2721 C C . LYS A 1 329 ? -74.52000 -17.47600 20.16700 1.000 68.66466 346 LYS A C 1
ATOM 2722 O O . LYS A 1 329 ? -75.18500 -17.60200 21.20000 1.000 69.47935 346 LYS A O 1
ATOM 2728 N N . VAL A 1 330 ? -73.38000 -18.15100 19.98500 1.000 67.06691 347 VAL A N 1
ATOM 2729 C CA . VAL A 1 330 ? -72.97200 -19.10300 21.01600 1.000 67.35185 347 VAL A CA 1
ATOM 2730 C C . VAL A 1 330 ? -72.76000 -18.38200 22.34400 1.000 68.99795 347 VAL A C 1
ATOM 2731 O O . VAL A 1 330 ? -73.27200 -18.81000 23.38800 1.000 69.95362 347 VAL A O 1
ATOM 2735 N N . SER A 1 331 ? -72.08300 -17.23200 22.30900 1.000 66.44785 348 SER A N 1
ATOM 2736 C CA . SER A 1 331 ? -71.83100 -16.46800 23.52900 1.000 70.19222 348 SER A CA 1
ATOM 2737 C C . SER A 1 331 ? -73.13000 -15.98400 24.17300 1.000 68.04082 348 SER A C 1
ATOM 2738 O O . SER A 1 331 ? -73.31600 -16.09000 25.40000 1.000 72.08412 348 SER A O 1
ATOM 2741 N N . TYR A 1 332 ? -74.04900 -15.45000 23.36400 1.000 61.16851 349 T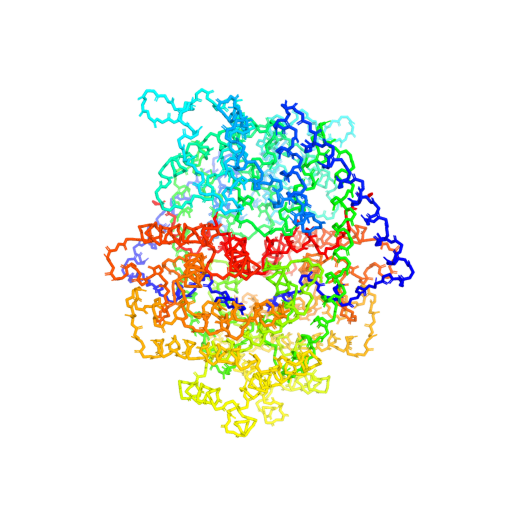YR A N 1
ATOM 2742 C CA . TYR A 1 332 ? -75.28500 -14.92900 23.94200 1.000 57.41236 349 TYR A CA 1
ATOM 2743 C C . TYR A 1 332 ? -76.11400 -16.04400 24.57300 1.000 61.45108 349 TYR A C 1
ATOM 2744 O O . TYR A 1 332 ? -76.64400 -15.90000 25.69300 1.000 67.97868 349 TYR A O 1
ATOM 2753 N N . ALA A 1 333 ? -76.24100 -17.16400 23.86100 1.000 62.24245 350 ALA A N 1
ATOM 2754 C CA . ALA A 1 333 ? -76.97100 -18.30600 24.39400 1.000 64.65472 350 ALA A CA 1
ATOM 2755 C C . ALA A 1 333 ? -76.34200 -18.80000 25.68200 1.000 69.18466 350 ALA A C 1
ATOM 2756 O O . ALA A 1 333 ? -77.06100 -19.19500 26.60400 1.000 73.22453 350 ALA A O 1
ATOM 2758 N N . SER A 1 334 ? -74.99700 -18.80600 25.76100 1.000 62.39977 351 SER A N 1
ATOM 2759 C CA . SER A 1 334 ? -74.34800 -19.22500 26.99700 1.000 62.34841 351 SER A CA 1
ATOM 2760 C C . SER A 1 334 ? -74.72400 -18.30400 28.15000 1.000 63.22048 351 SER A C 1
ATOM 2761 O O . SER A 1 334 ? -74.91400 -18.76900 29.27800 1.000 65.79343 351 SER A O 1
ATOM 2764 N N . LEU A 1 335 ? -74.83100 -16.99600 27.89300 1.000 61.52087 352 LEU A N 1
ATOM 2765 C CA . LEU A 1 335 ? -75.28400 -16.08700 28.95400 1.000 61.78835 352 LEU A CA 1
ATOM 2766 C C . LEU A 1 335 ? -76.65400 -16.50700 29.49400 1.000 62.55272 352 LEU A C 1
ATOM 2767 O O . LEU A 1 335 ? -76.83800 -16.74900 30.70800 1.000 62.88511 352 LEU A O 1
ATOM 2772 N N . ILE A 1 336 ? -77.62600 -16.63000 28.58300 1.000 58.85847 353 ILE A N 1
ATOM 2773 C CA . ILE A 1 336 ? -78.98900 -16.94100 29.00600 1.000 63.57905 353 ILE A CA 1
ATOM 2774 C C . ILE A 1 336 ? -79.02700 -18.28800 29.71800 1.000 67.13224 353 ILE A C 1
ATOM 2775 O O . ILE A 1 336 ? -79.60800 -18.42700 30.80900 1.000 65.98853 353 ILE A O 1
ATOM 2780 N N . ASP A 1 337 ? -78.38800 -19.29700 29.11200 1.000 70.59919 354 ASP A N 1
ATOM 2781 C CA . ASP A 1 337 ? -78.44200 -20.66200 29.63100 1.000 67.86843 354 ASP A CA 1
ATOM 2782 C C . ASP A 1 337 ? -77.82400 -20.74800 31.01300 1.000 62.43679 354 ASP A C 1
ATOM 2783 O O . ASP A 1 337 ? -78.43300 -21.29700 31.93600 1.000 64.14741 354 ASP A O 1
ATOM 2788 N N . THR A 1 338 ? -76.60900 -20.20900 31.17100 1.000 63.41234 355 THR A N 1
ATOM 2789 C CA . THR A 1 338 ? -75.88000 -20.35400 32.42200 1.000 61.94382 355 THR A CA 1
ATOM 2790 C C . THR A 1 338 ? -76.63200 -19.71200 33.57900 1.000 61.78538 355 THR A C 1
ATOM 2791 O O . THR A 1 338 ? -76.70700 -20.28600 34.67700 1.000 65.43581 355 THR A O 1
ATOM 2795 N N . PHE A 1 339 ? -77.17200 -18.50600 33.37600 1.000 61.75525 356 PHE A N 1
ATOM 2796 C CA . PHE A 1 339 ? -77.88700 -17.90800 34.50500 1.000 66.59014 356 PHE A CA 1
ATOM 2797 C C . PHE A 1 339 ? -79.22300 -18.60500 34.77700 1.000 69.88662 356 PHE A C 1
ATOM 2798 O O . PHE A 1 339 ? -79.66600 -18.68300 35.94000 1.000 73.29790 356 PHE A O 1
ATOM 2806 N N . GLU A 1 340 ? -79.84200 -19.19300 33.75300 1.000 68.01582 357 GLU A N 1
ATOM 2807 C CA . GLU A 1 340 ? -80.99900 -20.04300 34.03100 1.000 72.07334 357 GLU A CA 1
ATOM 2808 C C . GLU A 1 340 ? -80.59900 -21.24500 34.87300 1.000 70.14032 357 GLU A C 1
ATOM 2809 O O . GLU A 1 340 ? -81.35400 -21.69600 35.75300 1.000 67.50771 357 GLU A O 1
ATOM 2815 N N . GLU A 1 341 ? -79.40700 -21.78200 34.61000 1.000 75.01736 358 GLU A N 1
ATOM 2816 C CA . GLU A 1 341 ? -78.91000 -22.89100 35.41400 1.000 66.96623 358 GLU A CA 1
ATOM 2817 C C . GLU A 1 341 ? -78.67000 -22.45700 36.85600 1.000 70.01641 358 GLU A C 1
ATOM 2818 O O . GLU A 1 341 ? -78.92900 -23.22300 37.78900 1.000 73.46252 358 GLU A O 1
ATOM 2824 N N . PHE A 1 342 ? -78.18300 -21.23100 37.06100 1.000 71.15007 359 PHE A N 1
ATOM 2825 C CA . PHE A 1 342 ? -78.02300 -20.72800 38.43000 1.000 68.06740 359 PHE A CA 1
ATOM 2826 C C . PHE A 1 342 ? -79.36800 -20.69100 39.15000 1.000 75.35905 359 PHE A C 1
ATOM 2827 O O . PHE A 1 342 ? -79.46800 -21.04500 40.33800 1.000 80.08133 359 PHE A O 1
ATOM 2835 N N . GLU A 1 343 ? -80.41300 -20.24500 38.44500 1.000 70.56888 360 GLU A N 1
ATOM 2836 C CA . GLU A 1 343 ? -81.76100 -20.25500 39.02300 1.000 76.79289 360 GLU A CA 1
ATOM 2837 C C . GLU A 1 343 ? -82.17100 -21.66100 39.45800 1.000 77.50286 360 GLU A C 1
ATOM 2838 O O . GLU A 1 343 ? -82.69700 -21.86100 40.56500 1.000 70.87262 360 GLU A O 1
ATOM 2844 N N . ARG A 1 344 ? -81.95100 -22.65300 38.58700 1.000 77.93143 361 ARG A N 1
ATOM 2845 C CA . ARG A 1 344 ? -82.28800 -24.02400 38.96800 1.000 75.12939 361 ARG A CA 1
ATOM 2846 C C . ARG A 1 344 ? -81.47200 -24.47200 40.17200 1.000 75.55954 361 ARG A C 1
ATOM 2847 O O . ARG A 1 344 ? -81.99400 -25.14200 41.06600 1.000 74.35820 361 ARG A O 1
ATOM 2855 N N . ASP A 1 345 ? -80.18600 -24.10100 40.22200 1.000 77.90330 362 ASP A N 1
ATOM 2856 C CA . ASP A 1 345 ? -79.35300 -24.55200 41.33100 1.000 79.68118 362 ASP A CA 1
ATOM 2857 C C . ASP A 1 345 ? -79.81500 -23.94400 42.64200 1.000 79.11868 362 ASP A C 1
ATOM 2858 O O . ASP A 1 345 ? -79.60400 -24.53600 43.70700 1.000 84.25590 362 ASP A O 1
ATOM 2863 N N . LEU A 1 346 ? -80.41100 -22.75200 42.59400 1.000 73.78845 363 LEU A N 1
ATOM 2864 C CA . LEU A 1 346 ? -80.80700 -22.10600 43.83500 1.000 73.71515 363 LEU A CA 1
ATOM 2865 C C . LEU A 1 346 ? -82.27100 -22.33500 44.20300 1.000 78.91224 363 LEU A C 1
ATOM 2866 O O . LEU A 1 346 ? -82.67100 -21.95500 45.30700 1.000 84.28648 363 LEU A O 1
ATOM 2871 N N . ALA A 1 347 ? -83.06900 -22.96500 43.33300 1.000 75.82996 364 ALA A N 1
ATOM 2872 C CA . ALA A 1 347 ? -84.48100 -23.18000 43.65600 1.000 78.83981 364 ALA A CA 1
ATOM 2873 C C . ALA A 1 347 ? -84.71100 -24.04600 44.89500 1.000 80.07550 364 ALA A C 1
ATOM 2874 O O . ALA A 1 347 ? -85.49700 -23.63100 45.76200 1.000 77.08767 364 ALA A O 1
ATOM 2876 N N . PRO A 1 348 ? -84.07300 -25.23000 45.06600 1.000 87.63833 365 PRO A N 1
ATOM 2877 C CA . PRO A 1 348 ? -84.33600 -26.03400 46.27600 1.000 88.31210 365 PRO A CA 1
ATOM 2878 C C . PRO A 1 348 ? -84.14600 -25.26800 47.58500 1.000 89.43692 365 PRO A C 1
ATOM 2879 O O . PRO A 1 348 ? -84.69800 -25.64900 48.62000 1.000 93.64095 365 PRO A O 1
ATOM 2883 N N . GLN A 1 349 ? -83.32100 -24.22500 47.57800 1.000 84.56805 366 GLN A N 1
ATOM 2884 C CA . GLN A 1 349 ? -83.12600 -23.40200 48.76300 1.000 83.48651 366 GLN A CA 1
ATOM 2885 C C . GLN A 1 349 ? -84.01500 -22.16100 48.78000 1.000 79.76697 366 GLN A C 1
ATOM 2886 O O . GLN A 1 349 ? -83.91900 -21.36200 49.71600 1.000 80.87994 366 GLN A O 1
ATOM 2892 N N . GLY A 1 350 ? -84.87500 -21.97700 47.77900 1.000 78.65334 367 GLY A N 1
ATOM 2893 C CA . GLY A 1 350 ? -85.73500 -20.81300 47.72600 1.000 71.68949 367 GLY A CA 1
ATOM 2894 C C . GLY A 1 350 ? -84.94100 -19.52900 47.61600 1.000 80.40365 367 GLY A C 1
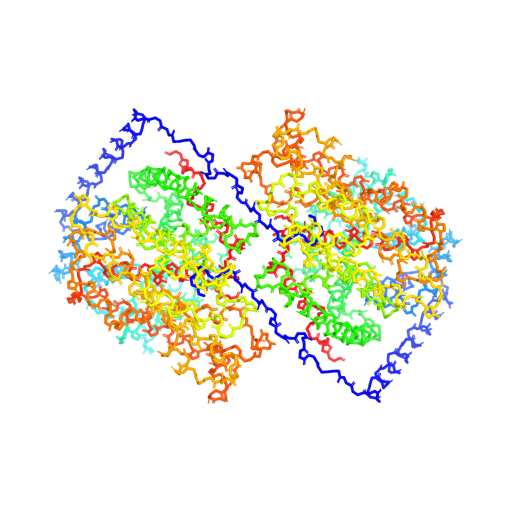ATOM 2895 O O . GLY A 1 350 ? -85.24000 -18.54200 48.29100 1.000 85.12065 367 GLY A O 1
ATOM 2896 N N . ARG A 1 351 ? -83.95500 -19.52200 46.71900 1.000 74.79521 368 ARG A N 1
ATOM 2897 C CA . ARG A 1 351 ? -83.03000 -18.40900 46.56800 1.000 77.44825 368 ARG A CA 1
ATOM 2898 C C . ARG A 1 351 ? -82.86400 -17.95700 45.12400 1.000 78.53540 368 ARG A C 1
ATOM 2899 O O . ARG A 1 351 ? -81.93100 -17.19400 44.83700 1.000 76.67446 368 ARG A O 1
ATOM 2907 N N . SER A 1 352 ? -83.71000 -18.42700 44.20700 1.000 72.95389 369 SER A N 1
ATOM 2908 C CA . SER A 1 352 ? -83.58100 -18.03200 42.80800 1.000 76.39373 369 SER A CA 1
ATOM 2909 C C . SER A 1 352 ? -83.69800 -16.52900 42.61900 1.000 75.67782 369 SER A C 1
ATOM 2910 O O . SER A 1 352 ? -83.07500 -15.98700 41.70100 1.000 74.11675 369 SER A O 1
ATOM 2913 N N . TRP A 1 353 ? -84.40000 -15.84100 43.52700 1.000 78.96685 370 TRP A N 1
ATOM 2914 C CA . TRP A 1 353 ? -84.62500 -14.40000 43.41800 1.000 81.12560 370 TRP A CA 1
ATOM 2915 C C . TRP A 1 353 ? -83.31800 -13.61900 43.33500 1.000 79.75688 370 TRP A C 1
ATOM 2916 O O . TRP A 1 353 ? -83.29200 -12.51500 42.76900 1.000 81.48252 370 TRP A O 1
ATOM 2927 N N . SER A 1 354 ? -82.23300 -14.19300 43.85800 1.000 69.36644 371 SER A N 1
ATOM 2928 C CA . SER A 1 354 ? -80.93200 -13.53400 43.91700 1.000 69.07911 371 SER A CA 1
ATOM 2929 C C . SER A 1 354 ? -80.19100 -13.54500 42.59500 1.000 71.58366 371 SER A C 1
ATOM 2930 O O . SER A 1 354 ? -79.30000 -12.70500 42.40500 1.000 71.15318 371 SER A O 1
ATOM 2933 N N . VAL A 1 355 ? -80.51800 -14.47400 41.68300 1.000 71.02557 372 VAL A N 1
ATOM 2934 C CA . VAL A 1 355 ? -79.74500 -14.54000 40.44500 1.000 71.48005 372 VAL A CA 1
ATOM 2935 C C . VAL A 1 355 ? -79.81200 -13.21000 39.72500 1.000 70.97554 372 VAL A C 1
ATOM 2936 O O . VAL A 1 355 ? -78.82800 -12.77100 39.11100 1.000 74.13025 372 VAL A O 1
ATOM 2940 N N . LYS A 1 356 ? -80.93300 -12.50900 39.88700 1.000 71.73106 373 LYS A N 1
ATOM 2941 C CA . LYS A 1 356 ? -81.15000 -11.20000 39.28600 1.000 74.71888 373 LYS A CA 1
ATOM 2942 C C . LYS A 1 356 ? -79.96700 -10.27600 39.52700 1.000 70.09451 373 LYS A C 1
ATOM 2943 O O . LYS A 1 356 ? -79.43300 -9.67800 38.58300 1.000 70.43849 373 LYS A O 1
ATOM 2949 N N . TYR A 1 357 ? -79.49400 -10.20600 40.77700 1.000 72.88678 374 TYR A N 1
ATOM 2950 C CA . TYR A 1 357 ? -78.39800 -9.29600 41.10500 1.000 74.67254 374 TYR A CA 1
ATOM 2951 C C . TYR A 1 357 ? -77.12600 -9.62100 40.32700 1.000 73.82827 374 TYR A C 1
ATOM 2952 O O . TYR A 1 357 ? -76.39300 -8.71000 39.92900 1.000 75.70209 374 TYR A O 1
ATOM 2961 N N . ALA A 1 358 ? -76.82800 -10.90600 40.12400 1.000 69.15296 375 ALA A N 1
ATOM 2962 C CA . ALA A 1 358 ? -75.64900 -11.25500 39.33300 1.000 64.35632 375 ALA A CA 1
ATOM 2963 C C . ALA A 1 358 ? -75.86700 -10.92600 37.86400 1.000 66.80682 375 ALA A C 1
ATOM 2964 O O . ALA A 1 358 ? -74.94500 -10.44300 37.18200 1.000 63.15731 375 ALA A O 1
ATOM 2966 N N . ARG A 1 359 ? -77.09600 -11.15100 37.36900 1.000 63.78351 376 ARG A N 1
ATOM 2967 C CA . ARG A 1 359 ? -77.39200 -10.87200 35.96400 1.000 66.75219 376 ARG A CA 1
ATOM 2968 C C . ARG A 1 359 ? -77.14600 -9.40400 35.64800 1.000 67.21074 376 ARG A C 1
ATOM 2969 O O . ARG A 1 359 ? -76.51300 -9.07000 34.63400 1.000 67.46242 376 ARG A O 1
ATOM 2977 N N . GLU A 1 360 ? -77.58700 -8.51500 36.53900 1.000 63.63306 377 GLU A N 1
ATOM 2978 C CA . GLU A 1 360 ? -77.33600 -7.09100 36.35100 1.000 65.34714 377 GLU A CA 1
ATOM 2979 C C . GLU A 1 360 ? -75.84400 -6.79900 36.30200 1.000 64.98609 377 GLU A C 1
ATOM 2980 O O . GLU A 1 360 ? -75.38600 -6.05900 35.42100 1.000 62.13975 377 GLU A O 1
ATOM 2986 N N . GLU A 1 361 ? -75.04700 -7.43000 37.18300 1.000 56.52198 378 GLU A N 1
ATOM 2987 C CA . GLU A 1 361 ? -73.61600 -7.18000 37.09900 1.000 59.04131 378 GLU A CA 1
ATOM 2988 C C . GLU A 1 361 ? -73.08600 -7.64600 35.75600 1.000 63.25663 378 GLU A C 1
ATOM 2989 O O . GLU A 1 361 ? -72.28600 -6.94400 35.12200 1.000 65.07810 378 GLU A O 1
ATOM 2995 N N . MET A 1 362 ? -73.60000 -8.77400 35.25600 1.000 63.39472 379 MET A N 1
ATOM 2996 C CA . MET A 1 362 ? -73.13800 -9.24000 33.95600 1.000 59.29915 379 MET A CA 1
ATOM 2997 C C . MET A 1 362 ? -73.48900 -8.23300 32.87600 1.000 59.88176 379 MET A C 1
ATOM 2998 O O . MET A 1 362 ? -72.66400 -7.92600 32.00100 1.000 61.95347 379 MET A O 1
ATOM 3003 N N . ILE A 1 363 ? -74.68100 -7.64000 32.97400 1.000 59.74104 380 ILE A N 1
ATOM 3004 C CA . ILE A 1 363 ? -75.05400 -6.61700 32.01200 1.000 61.78797 380 ILE A CA 1
ATOM 3005 C C . ILE A 1 363 ? -74.10200 -5.43700 32.12300 1.000 63.27692 380 ILE A C 1
ATOM 3006 O O . ILE A 1 363 ? -73.61600 -4.91400 31.11000 1.000 63.86955 380 ILE A O 1
ATOM 3011 N N . GLN A 1 364 ? -73.77300 -5.04400 33.36100 1.000 61.71493 381 GLN A N 1
ATOM 3012 C CA . GLN A 1 364 ? -72.80800 -3.96800 33.56700 1.000 72.64409 381 GLN A CA 1
ATOM 3013 C C . GLN A 1 364 ? -71.48000 -4.29600 32.89100 1.000 67.90487 381 GLN A C 1
ATOM 3014 O O . GLN A 1 364 ? -70.87200 -3.43100 32.24500 1.000 67.24493 381 GLN A O 1
ATOM 3020 N N . MET A 1 365 ? -71.05600 -5.56200 32.95800 1.000 63.70068 382 MET A N 1
ATOM 3021 C CA . MET A 1 365 ? -69.79600 -5.93000 32.32200 1.000 63.23375 382 MET A CA 1
ATOM 3022 C C . MET A 1 365 ? -69.84200 -5.63700 30.83500 1.000 64.40247 382 MET A C 1
ATOM 3023 O O . MET A 1 365 ? -68.88200 -5.09300 30.26900 1.000 61.57326 382 MET A O 1
ATOM 3028 N N . CYS A 1 366 ? -70.96300 -5.97900 30.18600 1.000 61.42096 383 CYS A N 1
ATOM 3029 C CA . CYS A 1 366 ? -71.09000 -5.69500 28.76300 1.000 62.40357 383 CYS A CA 1
ATOM 3030 C C . CYS A 1 366 ? -71.01500 -4.19900 28.51100 1.000 64.62290 383 CYS A C 1
ATOM 3031 O O . CYS A 1 366 ? -70.25300 -3.74600 27.64400 1.000 67.45529 383 CYS A O 1
ATOM 3034 N N . ARG A 1 367 ? -71.71600 -3.41000 29.33200 1.000 66.72080 384 ARG A N 1
ATOM 3035 C CA . ARG A 1 367 ? -71.70000 -1.96300 29.15500 1.000 65.47304 384 ARG A CA 1
ATOM 3036 C C . ARG A 1 367 ? -70.27400 -1.41500 29.22000 1.000 68.67445 384 ARG A C 1
ATOM 3037 O O . ARG A 1 367 ? -69.83800 -0.70400 28.30400 1.000 66.52149 384 ARG A O 1
ATOM 3045 N N . VAL A 1 368 ? -69.50000 -1.80000 30.24800 1.000 63.25468 385 VAL A N 1
ATOM 3046 C CA . VAL A 1 368 ? -68.15500 -1.23200 30.33100 1.000 63.36772 385 VAL A CA 1
ATOM 3047 C C . VAL A 1 368 ? -67.29000 -1.76700 29.20200 1.000 62.33377 385 VAL A C 1
ATOM 3048 O O . VAL A 1 368 ? -66.50200 -1.01200 28.62000 1.000 64.72013 385 VAL A O 1
ATOM 3052 N N . TYR A 1 369 ? -67.49300 -3.02400 28.78900 1.000 64.97464 386 TYR A N 1
ATOM 3053 C CA . TYR A 1 369 ? -66.80500 -3.50200 27.59100 1.000 62.81174 386 TYR A CA 1
ATOM 3054 C C . TYR A 1 369 ? -67.16400 -2.62000 26.39600 1.000 60.84420 386 TYR A C 1
ATOM 3055 O O . TYR A 1 369 ? -66.28700 -2.12600 25.67000 1.000 62.71900 386 TYR A O 1
ATOM 3064 N N . TYR A 1 370 ? -68.45900 -2.36600 26.21400 1.000 58.89178 387 TYR A N 1
ATOM 3065 C CA . TYR A 1 370 ? -68.88200 -1.51200 25.10900 1.000 58.93504 387 TYR A CA 1
ATOM 3066 C C . TYR A 1 370 ? -68.16600 -0.17900 25.17700 1.000 65.14647 387 TYR A C 1
ATOM 3067 O O . TYR A 1 370 ? -67.61300 0.28500 24.17200 1.000 65.55015 387 TYR A O 1
ATOM 3076 N N . GLN A 1 371 ? -68.08900 0.40800 26.38000 1.000 66.24301 388 GLN A N 1
ATOM 3077 C CA . GLN A 1 371 ? -67.43000 1.70200 26.51600 1.000 66.38909 388 GLN A CA 1
ATOM 3078 C C . GLN A 1 371 ? -65.97900 1.61100 26.05900 1.000 64.76245 388 GLN A C 1
ATOM 3079 O O . GLN A 1 371 ? -65.49000 2.46200 25.30100 1.000 63.78709 388 GLN A O 1
ATOM 3085 N N . GLU A 1 372 ? -65.28200 0.56300 26.49700 1.000 63.42082 389 GLU A N 1
ATOM 3086 C CA . GLU A 1 372 ? -63.89000 0.40700 26.10400 1.000 66.81297 389 GLU A CA 1
ATOM 3087 C C . GLU A 1 372 ? -63.80200 0.23800 24.60400 1.000 62.27662 389 GLU A C 1
ATOM 3088 O O . GLU A 1 372 ? -62.91200 0.80000 23.95700 1.000 59.19223 389 GLU A O 1
ATOM 3094 N N . ALA A 1 373 ? -64.73500 -0.51300 24.02500 1.000 63.86938 390 ALA A N 1
ATOM 3095 C CA . ALA A 1 373 ? -64.73100 -0.62000 22.57500 1.000 71.60129 390 ALA A CA 1
ATOM 3096 C C . ALA A 1 373 ? -64.97300 0.74200 21.94900 1.000 71.50754 390 ALA A C 1
ATOM 3097 O O . ALA A 1 373 ? -64.22000 1.16100 21.06100 1.000 70.61521 390 ALA A O 1
ATOM 3099 N N . LYS A 1 374 ? -65.95700 1.49200 22.47300 1.000 76.12919 391 LYS A N 1
ATOM 3100 C CA . LYS A 1 374 ? -66.29000 2.79500 21.89800 1.000 76.52037 391 LYS A CA 1
ATOM 3101 C C . LYS A 1 374 ? -65.07500 3.71300 21.89400 1.000 76.30524 391 LYS A C 1
ATOM 3102 O O . LYS A 1 374 ? -64.72900 4.28900 20.85400 1.000 77.25821 391 LYS A O 1
ATOM 3108 N N . TRP A 1 375 ? -64.39700 3.83800 23.05100 1.000 70.58536 392 TRP A N 1
ATOM 3109 C CA . TRP A 1 375 ? -63.21000 4.69100 23.14200 1.000 70.37488 392 TRP A CA 1
ATOM 3110 C C . TRP A 1 375 ? -62.21000 4.35500 22.05000 1.000 71.97203 392 TRP A C 1
ATOM 3111 O O . TRP A 1 375 ? -61.53600 5.24200 21.51500 1.000 71.32142 392 TRP A O 1
ATOM 3122 N N . CYS A 1 376 ? -62.08300 3.06800 21.72800 1.000 74.72979 393 CYS A N 1
ATOM 3123 C CA . CYS A 1 376 ? -61.15300 2.65200 20.69200 1.000 72.50733 393 CYS A CA 1
ATOM 3124 C C . CYS A 1 376 ? -61.69000 2.96100 19.30100 1.000 76.70138 393 CYS A C 1
ATOM 3125 O O . CYS A 1 376 ? -60.94600 3.44300 18.43800 1.000 79.68855 393 CYS A O 1
ATOM 3128 N N . HIS A 1 377 ? -62.97600 2.70900 19.06000 1.000 79.76494 394 HIS A N 1
ATOM 3129 C CA . HIS A 1 377 ? -63.48200 2.89700 17.70300 1.000 81.10513 394 HIS A CA 1
ATOM 3130 C C . HIS A 1 377 ? -63.56900 4.37400 17.33900 1.000 79.92917 394 HIS A C 1
ATOM 3131 O O . HIS A 1 377 ? -63.17200 4.76300 16.23500 1.000 81.58490 394 HIS A O 1
ATOM 3138 N N . GLU A 1 378 ? -64.04100 5.21800 18.25900 1.000 79.31417 395 GLU A N 1
ATOM 3139 C CA . GLU A 1 378 ? -64.12000 6.65800 18.02300 1.000 82.17697 395 GLU A CA 1
ATOM 3140 C C . GLU A 1 378 ? -62.81500 7.38300 18.34800 1.000 77.02181 395 GLU A C 1
ATOM 3141 O O . GLU A 1 378 ? -62.80400 8.61700 18.41200 1.000 76.41052 395 GLU A O 1
ATOM 3147 N N . LYS A 1 379 ? -61.73300 6.63200 18.56800 1.000 73.33077 396 LYS A N 1
ATOM 3148 C CA . LYS A 1 379 ? -60.38400 7.16400 18.82500 1.000 74.31722 396 LYS A CA 1
ATOM 3149 C C . LYS A 1 379 ? -60.34600 8.23600 19.91200 1.000 69.51050 396 LYS A C 1
ATOM 3150 O O . LYS A 1 379 ? -59.68800 9.25900 19.77300 1.000 63.36997 396 LYS A O 1
ATOM 3156 N N . TYR A 1 380 ? -61.02900 7.99200 21.01600 1.000 70.56817 397 TYR A N 1
ATOM 3157 C CA . TYR A 1 380 ? -60.99100 8.88800 22.16500 1.000 73.42022 397 TYR A CA 1
ATOM 3158 C C . TYR A 1 380 ? -59.92800 8.40700 23.14800 1.000 75.27224 397 TYR A C 1
ATOM 3159 O O . TYR A 1 380 ? -59.78600 7.20500 23.38500 1.000 82.38156 397 TYR A O 1
ATOM 3168 N N . SER A 1 381 ? -59.18700 9.34600 23.72800 1.000 76.90590 398 SER A N 1
ATOM 3169 C CA . SER A 1 381 ? -58.12900 9.02300 24.68800 1.000 79.56241 398 SER A CA 1
ATOM 3170 C C . SER A 1 381 ? -58.51700 9.59800 26.04100 1.000 75.79078 398 SER A C 1
ATOM 3171 O O . SER A 1 381 ? -58.39200 10.81300 26.26500 1.000 75.88595 398 SER A O 1
ATOM 3174 N N . PRO A 1 382 ? -59.06900 8.79000 26.93500 1.000 67.11272 399 PRO A N 1
ATOM 3175 C CA . PRO A 1 382 ? -59.47200 9.29700 28.24800 1.000 65.56818 399 PRO A CA 1
ATOM 3176 C C . PRO A 1 382 ? -58.28000 9.61000 29.14100 1.000 75.17579 399 PRO A C 1
ATOM 3177 O O . PRO A 1 382 ? -57.17200 9.09100 28.96700 1.000 81.50584 399 PRO A O 1
ATOM 3181 N N . THR A 1 383 ? -58.54000 10.45000 30.13800 1.000 71.28844 400 THR A N 1
ATOM 3182 C CA . THR A 1 383 ? -57.60700 10.59300 31.24200 1.000 72.85484 400 THR A CA 1
ATOM 3183 C C . THR A 1 383 ? -57.65400 9.34500 32.12100 1.000 73.40587 400 THR A C 1
ATOM 3184 O O . THR A 1 383 ? -58.57500 8.52400 32.03300 1.000 69.71665 400 THR A O 1
ATOM 3188 N N . CYS A 1 384 ? -56.62400 9.18900 32.96000 1.000 74.65048 401 CYS A N 1
ATOM 3189 C CA . CYS A 1 384 ? -56.53600 7.99500 33.79800 1.000 72.62985 401 CYS A CA 1
ATOM 3190 C C . CYS A 1 384 ? -57.73900 7.86400 34.72700 1.000 72.93887 401 CYS A C 1
ATOM 3191 O O . CYS A 1 384 ? -58.35100 6.79100 34.81600 1.000 64.08176 401 CYS A O 1
ATOM 3194 N N . ASP A 1 385 ? -58.10200 8.95000 35.41800 1.000 79.29472 402 ASP A N 1
ATOM 3195 C CA . ASP A 1 385 ? -59.25000 8.89300 36.32000 1.000 85.33601 402 ASP A CA 1
ATOM 3196 C C . ASP A 1 385 ? -60.53800 8.59300 35.56000 1.000 79.87423 402 ASP A C 1
ATOM 3197 O O . ASP A 1 385 ? -61.39100 7.85000 36.05300 1.000 78.74449 402 ASP A O 1
ATOM 3202 N N . GLU A 1 386 ? -60.65500 9.09200 34.33100 1.000 76.33014 403 GLU A N 1
ATOM 3203 C CA . GLU A 1 386 ? -61.82100 8.79500 33.50800 1.000 77.21846 403 GLU A CA 1
ATOM 3204 C C . GLU A 1 386 ? -61.82100 7.33700 33.06300 1.000 72.99587 403 GLU A C 1
ATOM 3205 O O . GLU A 1 386 ? -62.83700 6.64000 33.17500 1.000 66.69614 403 GLU A O 1
ATOM 3211 N N . TYR A 1 387 ? -60.67200 6.86100 32.56600 1.000 69.52341 404 TYR A N 1
ATOM 3212 C CA . TYR A 1 387 ? -60.52100 5.46100 32.17200 1.000 70.94205 404 TYR A CA 1
ATOM 3213 C C . TYR A 1 387 ? -60.91800 4.52000 33.29700 1.000 69.30088 404 TYR A C 1
ATOM 3214 O O . TYR A 1 387 ? -61.63100 3.53300 33.07400 1.000 66.03470 404 TYR A O 1
ATOM 3223 N N . LEU A 1 388 ? -60.49100 4.82300 34.52100 1.000 71.20039 405 LEU A N 1
ATOM 3224 C CA . LEU A 1 388 ? -60.81400 3.95300 35.64900 1.000 67.59429 405 LEU A CA 1
ATOM 3225 C C . LEU A 1 388 ? -62.29100 4.06400 36.02700 1.000 74.47969 405 LEU A C 1
ATOM 3226 O O . LEU A 1 388 ? -62.99600 3.05200 36.12400 1.000 75.53558 405 LEU A O 1
ATOM 3231 N N . GLU A 1 389 ? -62.76800 5.29100 36.25600 1.000 74.12051 406 GLU A N 1
ATOM 3232 C CA . GLU A 1 389 ? -64.09600 5.52000 36.81800 1.000 82.10914 406 GLU A CA 1
ATOM 3233 C C . GLU A 1 389 ? -65.20800 5.09800 35.86000 1.000 76.14231 406 GLU A C 1
ATOM 3234 O O . GLU A 1 389 ? -66.26100 4.61200 36.29300 1.000 66.10824 406 GLU A O 1
ATOM 3240 N N . LYS A 1 390 ? -65.00200 5.26700 34.56000 1.000 73.22616 407 LYS A N 1
ATOM 3241 C CA . LYS A 1 390 ? -66.10100 5.00900 33.65100 1.000 70.88104 407 LYS A CA 1
ATOM 3242 C C . LYS A 1 390 ? -66.13800 3.58000 33.13200 1.000 73.03014 407 LYS A C 1
ATOM 3243 O O . LYS A 1 390 ? -67.22200 3.10700 32.78100 1.000 78.04112 407 LYS A O 1
ATOM 3249 N N . ALA A 1 391 ? -64.99800 2.88800 33.00700 1.000 63.73500 408 ALA A N 1
ATOM 3250 C CA . ALA A 1 391 ? -65.08200 1.50800 32.54300 1.000 62.42191 408 ALA A CA 1
ATOM 3251 C C . ALA A 1 391 ? -64.15400 0.49500 33.21000 1.000 65.55885 408 ALA A C 1
ATOM 3252 O O . ALA A 1 391 ? -64.57200 -0.63300 33.49800 1.000 70.02946 408 ALA A O 1
ATOM 3254 N N . SER A 1 392 ? -62.89100 0.88300 33.43700 1.000 58.88152 409 SER A N 1
ATOM 3255 C CA . SER A 1 392 ? -61.83300 -0.11300 33.59200 1.000 61.67896 409 SER A CA 1
ATOM 3256 C C . SER A 1 392 ? -61.79700 -0.74000 34.97400 1.000 60.68979 409 SER A C 1
ATOM 3257 O O . SER A 1 392 ? -61.38500 -1.89900 35.10800 1.000 62.12212 409 SER A O 1
ATOM 3260 N N . ILE A 1 393 ? -62.21600 -0.01600 36.00900 1.000 57.45184 410 ILE A N 1
ATOM 3261 C CA . ILE A 1 393 ? -62.29600 -0.63800 37.32500 1.000 52.84982 410 ILE A CA 1
ATOM 3262 C C . ILE A 1 393 ? -63.30900 -1.77700 37.29600 1.000 56.19775 410 ILE A C 1
ATOM 3263 O O . ILE A 1 393 ? -62.99400 -2.92400 37.64300 1.000 59.16940 410 ILE A O 1
ATOM 3268 N N . VAL A 1 394 ? -64.51000 -1.49700 36.79000 1.000 55.93143 411 VAL A N 1
ATOM 3269 C CA . VAL A 1 394 ? -65.56300 -2.50200 36.75100 1.000 59.38594 411 VAL A CA 1
ATOM 3270 C C . VAL A 1 394 ? -65.24000 -3.58300 35.72600 1.000 57.82809 411 VAL A C 1
ATOM 3271 O O . VAL A 1 394 ? -65.43100 -4.78000 35.98400 1.000 60.08429 411 VAL A O 1
ATOM 3275 N N . SER A 1 395 ? -64.68800 -3.19400 34.57300 1.000 52.43606 412 SER A N 1
ATOM 3276 C CA . SER A 1 395 ? -64.38600 -4.20000 33.55900 1.000 54.63313 412 SER A CA 1
ATOM 3277 C C . SER A 1 395 ? -63.30000 -5.17800 34.00700 1.000 57.25680 412 SER A C 1
ATOM 3278 O O . SER A 1 395 ? -63.04300 -6.16300 33.30400 1.000 56.84341 412 SER A O 1
ATOM 3281 N N . PHE A 1 396 ? -62.65600 -4.94100 35.14700 1.000 54.41613 413 PHE A N 1
ATOM 3282 C CA . PHE A 1 396 ? -61.74800 -5.97700 35.63600 1.000 52.11067 413 PHE A CA 1
ATOM 3283 C C . PHE A 1 396 ? -62.52800 -7.21900 36.03800 1.000 45.35470 413 PHE A C 1
ATOM 3284 O O . PHE A 1 396 ? -62.10700 -8.33700 35.73900 1.000 48.42537 413 PHE A O 1
ATOM 3292 N N . GLY A 1 397 ? -63.70900 -7.04300 36.63400 1.000 56.24013 414 GLY A N 1
ATOM 3293 C CA . GLY A 1 397 ? -64.64200 -8.14900 36.81200 1.000 49.16122 414 GLY A CA 1
ATOM 3294 C C . GLY A 1 397 ? -65.07400 -8.42100 38.23200 1.000 50.88281 414 GLY A C 1
ATOM 3295 O O . GLY A 1 397 ? -65.79000 -9.39000 38.47700 1.000 53.44295 414 GLY A O 1
ATOM 3296 N N . TYR A 1 398 ? -64.66700 -7.57000 39.17500 1.000 56.19439 415 TYR A N 1
ATOM 3297 C CA . TYR A 1 398 ? -64.87300 -7.84500 40.59600 1.000 56.57869 415 TYR A CA 1
ATOM 3298 C C . TYR A 1 398 ? -66.17100 -7.27400 41.15200 1.000 61.95448 415 TYR A C 1
ATOM 3299 O O . TYR A 1 398 ? -66.62300 -7.71400 42.21400 1.000 67.73965 415 TYR A O 1
ATOM 3308 N N . ASN A 1 399 ? -66.79800 -6.32500 40.47000 1.000 65.64540 416 ASN A N 1
ATOM 3309 C CA . ASN A 1 399 ? -68.18400 -6.02900 40.80200 1.000 66.07865 416 ASN A CA 1
ATOM 3310 C C . ASN A 1 399 ? -69.06500 -7.23700 40.52500 1.000 56.56576 416 ASN A C 1
ATOM 3311 O O . ASN A 1 399 ? -69.93300 -7.58700 41.33100 1.000 60.30082 416 ASN A O 1
ATOM 3316 N N . LEU A 1 400 ? -68.86500 -7.86900 39.37400 1.000 56.33001 417 LEU A N 1
ATOM 3317 C CA . LEU A 1 400 ? -69.49200 -9.15500 39.10000 1.000 57.72324 417 LEU A CA 1
ATOM 3318 C C . LEU A 1 400 ? -68.93000 -10.24300 40.02100 1.000 53.97819 417 LEU A C 1
ATOM 3319 O O . LEU A 1 400 ? -69.67400 -11.08500 40.54000 1.000 58.20751 417 LEU A O 1
ATOM 3324 N N . GLY A 1 401 ? -67.61800 -10.24200 40.23900 1.000 54.26608 418 GLY A N 1
ATOM 3325 C CA . GLY A 1 401 ? -67.02500 -11.28800 41.06700 1.000 58.43231 418 GLY A CA 1
ATOM 3326 C C . GLY A 1 401 ? -67.61000 -11.35500 42.46700 1.000 55.99860 418 GLY A C 1
ATOM 3327 O O . GLY A 1 401 ? -67.97700 -12.43000 42.94200 1.000 57.20300 418 GLY A O 1
ATOM 3328 N N . THR A 1 402 ? -67.72200 -10.20500 43.13800 1.000 56.93642 419 THR A N 1
ATOM 3329 C CA . THR A 1 402 ? -68.24500 -10.17500 44.50300 1.000 61.70481 419 THR A CA 1
ATOM 3330 C C . THR A 1 402 ? -69.70200 -10.64700 44.55600 1.000 66.06210 419 THR A C 1
ATOM 3331 O O . THR A 1 402 ? -70.09300 -11.41500 45.45200 1.000 68.77511 419 THR A O 1
ATOM 3335 N N . VAL A 1 403 ? -70.51400 -10.22000 43.58800 1.000 64.54917 420 VAL A N 1
ATOM 3336 C CA . VAL A 1 403 ? -71.92100 -10.60700 43.59200 1.000 59.27131 420 VAL A CA 1
ATOM 3337 C C . VAL A 1 403 ? -72.04800 -12.10400 43.34000 1.000 58.27048 420 VAL A C 1
ATOM 3338 O O . VAL A 1 403 ? -72.85000 -12.79900 43.98100 1.000 55.05460 420 VAL A O 1
ATOM 3342 N N . VAL A 1 404 ? -71.20600 -12.63800 42.45500 1.000 53.54599 421 VAL A N 1
ATOM 3343 C CA . VAL A 1 404 ? -71.27200 -14.06800 42.17600 1.000 59.96097 421 VAL A CA 1
ATOM 3344 C C . VAL A 1 404 ? -70.76100 -14.87200 43.36700 1.000 63.62362 421 VAL A C 1
ATOM 3345 O O . VAL A 1 404 ? -71.30400 -15.94200 43.67100 1.000 66.76712 421 VAL A O 1
ATOM 3349 N N . CYS A 1 405 ? -69.76500 -14.34900 44.09900 1.000 62.62889 422 CYS A N 1
ATOM 3350 C CA . CYS A 1 405 ? -69.32900 -14.99600 45.33900 1.000 60.31853 422 CYS A CA 1
ATOM 3351 C C . CYS A 1 405 ? -70.49100 -15.10100 46.31900 1.000 60.92374 422 CYS A C 1
ATOM 3352 O O . CYS A 1 405 ? -70.77900 -16.17900 46.85700 1.000 55.61521 422 CYS A O 1
ATOM 3355 N N . PHE A 1 406 ? -71.19600 -13.98100 46.53400 1.000 63.56648 423 PHE A N 1
ATOM 3356 C CA . PHE A 1 406 ? -72.35600 -13.99200 47.42700 1.000 65.99193 423 PHE A CA 1
ATOM 3357 C C . PHE A 1 406 ? -73.43100 -14.96000 46.94400 1.000 69.80015 423 PHE A C 1
ATOM 3358 O O . PHE A 1 406 ? -74.14500 -15.54700 47.76000 1.000 76.55555 423 PHE A O 1
ATOM 3366 N N . LEU A 1 407 ? -73.56200 -15.12600 45.62600 1.000 69.45004 424 LEU A N 1
ATOM 3367 C CA . LEU A 1 407 ? -74.62700 -15.95500 45.05600 1.000 69.72057 424 LEU A CA 1
ATOM 3368 C C . LEU A 1 407 ? -74.68300 -17.35100 45.67800 1.000 68.53157 424 LEU A C 1
ATOM 3369 O O . LEU A 1 407 ? -75.76500 -17.92900 45.83600 1.000 69.05208 424 LEU A O 1
ATOM 3374 N N . GLY A 1 408 ? -73.53600 -17.92600 46.01600 1.000 64.80825 425 GLY A N 1
ATOM 3375 C CA . GLY A 1 408 ? -73.52800 -19.29500 46.48800 1.000 64.33537 425 GLY A CA 1
ATOM 3376 C C . GLY A 1 408 ? -73.43100 -19.48500 47.98500 1.000 65.52755 425 GLY A C 1
ATOM 3377 O O . GLY A 1 408 ? -73.32200 -20.63300 48.43400 1.000 72.24359 425 GLY A O 1
ATOM 3378 N N . MET A 1 409 ? -73.55700 -18.42200 48.77800 1.000 62.20961 426 MET A N 1
ATOM 3379 C CA . MET A 1 409 ? -73.21600 -18.45800 50.19900 1.000 62.97647 426 MET A CA 1
ATOM 3380 C C . MET A 1 409 ? -74.40400 -18.73700 51.11300 1.000 66.09330 426 MET A C 1
ATOM 3381 O O . MET A 1 409 ? -74.22900 -18.78500 52.33300 1.000 68.65615 426 MET A O 1
ATOM 3386 N N . GLY A 1 410 ? -75.60200 -18.91200 50.57700 1.000 63.76921 427 GLY A N 1
ATOM 3387 C CA . GLY A 1 410 ? -76.71600 -19.25100 51.44000 1.000 70.29564 427 GLY A CA 1
ATOM 3388 C C . GLY A 1 410 ? -77.25800 -18.06400 52.22100 1.000 77.81073 427 GLY A C 1
ATOM 3389 O O . GLY A 1 410 ? -77.08800 -16.89400 51.85500 1.000 83.86567 427 GLY A O 1
ATOM 3390 N N . ASP A 1 411 ? -77.92100 -18.38800 53.33500 1.000 76.33348 428 ASP A N 1
ATOM 3391 C CA . ASP A 1 411 ? -78.71500 -17.40600 54.06800 1.000 84.11232 428 ASP A CA 1
ATOM 3392 C C . ASP A 1 411 ? -77.92400 -16.18800 54.52600 1.000 85.30051 428 ASP A C 1
ATOM 3393 O O . ASP A 1 411 ? -78.52400 -15.13400 54.75500 1.000 83.46169 428 ASP A O 1
ATOM 3398 N N . VAL A 1 412 ? -76.59700 -16.28800 54.64300 1.000 79.55324 429 VAL A N 1
ATOM 3399 C CA . VAL A 1 412 ? -75.83000 -15.14600 55.12900 1.000 77.91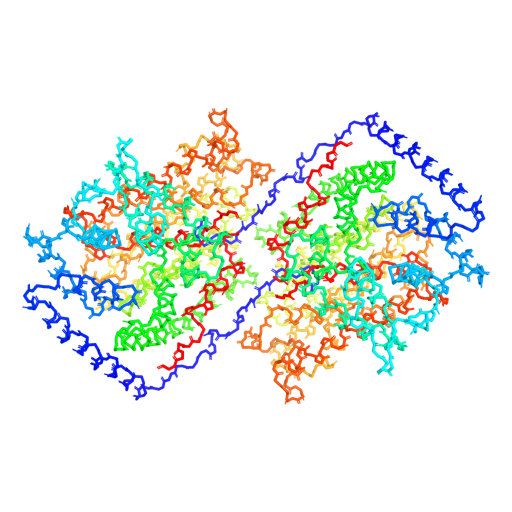043 429 VAL A CA 1
ATOM 3400 C C . VAL A 1 412 ? -75.82000 -14.03000 54.09500 1.000 76.85589 429 VAL A C 1
ATOM 3401 O O . VAL A 1 412 ? -75.85700 -12.84600 54.44700 1.000 80.04802 429 VAL A O 1
ATOM 3405 N N . ALA A 1 413 ? -75.83400 -14.37500 52.81300 1.000 74.13098 430 ALA A N 1
ATOM 3406 C CA . ALA A 1 413 ? -75.96600 -13.37600 51.75900 1.000 73.59797 430 ALA A CA 1
ATOM 3407 C C . ALA A 1 413 ? -77.42300 -12.95300 51.71100 1.000 78.43349 430 ALA A C 1
ATOM 3408 O O . ALA A 1 413 ? -78.22900 -13.51800 50.97800 1.000 86.52687 430 ALA A O 1
ATOM 3410 N N . THR A 1 414 ? -77.77000 -11.95000 52.51100 1.000 77.85930 431 THR A N 1
ATOM 3411 C CA . THR A 1 414 ? -79.12400 -11.43300 52.46900 1.000 77.60248 431 THR A CA 1
ATOM 3412 C C . THR A 1 414 ? -79.29800 -10.53100 51.25500 1.000 75.85469 431 THR A C 1
ATOM 3413 O O . THR A 1 414 ? -78.32900 -10.05800 50.65100 1.000 71.80616 431 THR A O 1
ATOM 3417 N N . LYS A 1 415 ? -80.56700 -10.26000 50.93100 1.000 76.47533 432 LYS A N 1
ATOM 3418 C CA . LYS A 1 415 ? -80.87700 -9.30600 49.87400 1.000 79.34491 432 LYS A CA 1
ATOM 3419 C C . LYS A 1 415 ? -80.23200 -7.95900 50.16100 1.000 82.26790 432 LYS A C 1
ATOM 3420 O O . LYS A 1 415 ? -79.75000 -7.28500 49.24300 1.000 80.18340 432 LYS A O 1
ATOM 3426 N N . GLU A 1 416 ? -80.14900 -7.58700 51.43900 1.000 86.53050 433 GLU A N 1
ATOM 3427 C CA . GLU A 1 416 ? -79.50400 -6.33500 51.80600 1.000 92.63822 433 GLU A CA 1
ATOM 3428 C C . GLU A 1 416 ? -78.03700 -6.32800 51.39400 1.000 89.76271 433 GLU A C 1
ATOM 3429 O O . GLU A 1 416 ? -77.51900 -5.30000 50.94300 1.000 90.89177 433 GLU A O 1
ATOM 3435 N N . ALA A 1 417 ? -77.35400 -7.47500 51.51000 1.000 83.34202 434 ALA A N 1
ATOM 3436 C CA . ALA A 1 417 ? -75.95500 -7.54300 51.09600 1.000 72.65635 434 ALA A CA 1
ATOM 3437 C C . ALA A 1 417 ? -75.82000 -7.46500 49.58100 1.000 69.97004 434 ALA A C 1
ATOM 3438 O O . ALA A 1 417 ? -74.88700 -6.83400 49.06500 1.000 65.74346 434 ALA A O 1
ATOM 3440 N N . PHE A 1 418 ? -76.73800 -8.10100 48.84500 1.000 73.18870 435 PHE A N 1
ATOM 3441 C CA . PHE A 1 418 ? -76.69000 -7.97500 47.39500 1.000 73.25512 435 PHE A CA 1
ATOM 3442 C C . PHE A 1 418 ? -76.87700 -6.52600 46.97400 1.000 78.23414 435 PHE A C 1
ATOM 3443 O O . PHE A 1 418 ? -76.12700 -6.01600 46.13400 1.000 73.94532 435 PHE A O 1
ATOM 3451 N N . GLU A 1 419 ? -77.82000 -5.82400 47.60200 1.000 80.72604 436 GLU A N 1
ATOM 3452 C CA . GLU A 1 419 ? -78.03400 -4.42100 47.25700 1.000 82.70374 436 GLU A CA 1
ATOM 3453 C C . GLU A 1 419 ? -76.84300 -3.56100 47.66100 1.000 84.43234 436 GLU A C 1
ATOM 3454 O O . GLU A 1 419 ? -76.51300 -2.59200 46.96000 1.000 79.68781 436 GLU A O 1
ATOM 3460 N N . TRP A 1 420 ? -76.17300 -3.92200 48.76200 1.000 82.30969 437 TRP A N 1
ATOM 3461 C CA . TRP A 1 420 ? -74.96600 -3.21800 49.18800 1.000 81.03664 437 TRP A CA 1
ATOM 3462 C C . TRP A 1 420 ? -73.86100 -3.34600 48.14800 1.000 79.28210 437 TRP A C 1
ATOM 3463 O O . TRP A 1 420 ? -73.23100 -2.35300 47.76600 1.000 80.39324 437 TRP A O 1
ATOM 3474 N N . ALA A 1 421 ? -73.63100 -4.56700 47.65500 1.000 76.53293 438 ALA A N 1
ATOM 3475 C CA . ALA A 1 421 ? -72.59300 -4.77400 46.64700 1.000 72.69926 438 ALA A CA 1
ATOM 3476 C C . ALA A 1 421 ? -72.98600 -4.16600 45.30400 1.000 76.96257 438 ALA A C 1
ATOM 3477 O O . ALA A 1 421 ? -72.11600 -3.73000 44.54000 1.000 79.98883 438 ALA A O 1
ATOM 3479 N N . ARG A 1 422 ? -74.28400 -4.14300 44.99600 1.000 70.28307 439 ARG A N 1
ATOM 3480 C CA . ARG A 1 422 ? -74.74900 -3.54600 43.74900 1.000 77.36650 439 ARG A CA 1
ATOM 3481 C C . ARG A 1 422 ? -74.51600 -2.04100 43.72800 1.000 81.20622 439 ARG A C 1
ATOM 3482 O O . ARG A 1 422 ? -74.33600 -1.46000 42.65300 1.000 76.27773 439 ARG A O 1
ATOM 3490 N N . GLY A 1 423 ? -74.46800 -1.40000 44.89400 1.000 82.49288 440 GLY A N 1
ATOM 3491 C CA . GLY A 1 423 ? -74.22600 0.02700 44.94400 1.000 82.93314 440 GLY A CA 1
ATOM 3492 C C . GLY A 1 423 ? -72.77200 0.44500 44.87600 1.000 84.75563 440 GLY A C 1
ATOM 3493 O O . GLY A 1 423 ? -72.45300 1.59300 45.19400 1.000 87.88681 440 GLY A O 1
ATOM 3494 N N . ASN A 1 424 ? -71.87500 -0.46300 44.47700 1.000 81.49100 441 ASN A N 1
ATOM 3495 C CA . ASN A 1 424 ? -70.46500 -0.17900 44.22900 1.000 76.59980 441 ASN A CA 1
ATOM 3496 C C . ASN A 1 424 ? -69.77200 0.36800 45.47600 1.000 79.61055 441 ASN A C 1
ATOM 3497 O O . ASN A 1 424 ? -69.19500 1.46400 45.43400 1.000 76.67333 441 ASN A O 1
ATOM 3502 N N . PRO A 1 425 ? -69.78800 -0.36400 46.59100 1.000 78.21377 442 PRO A N 1
ATOM 3503 C CA . PRO A 1 425 ? -69.16500 0.15200 47.81200 1.000 76.70822 442 PRO A CA 1
ATOM 3504 C C . PRO A 1 425 ? -67.66900 0.35300 47.62700 1.000 74.71262 442 PRO A C 1
ATOM 3505 O O . PRO A 1 425 ? -67.05500 -0.15600 46.68900 1.000 70.73841 442 PRO A O 1
ATOM 3509 N N . LYS A 1 426 ? -67.10000 1.16800 48.51900 1.000 77.05151 443 LYS A N 1
ATOM 3510 C CA . LYS A 1 426 ? -65.68900 1.52900 48.44700 1.000 70.56045 443 LYS A CA 1
ATOM 3511 C C . LYS A 1 426 ? -64.77300 0.30500 48.42600 1.000 67.15827 443 LYS A C 1
ATOM 3512 O O . LYS A 1 426 ? -63.77000 0.28800 47.70300 1.000 64.08434 443 LYS A O 1
ATOM 3518 N N . VAL A 1 427 ? -65.10200 -0.73800 49.19000 1.000 65.16477 444 VAL A N 1
ATOM 3519 C CA . VAL A 1 427 ? -64.18600 -1.87700 49.24600 1.000 67.01158 444 VAL A CA 1
ATOM 3520 C C . VAL A 1 427 ? -64.23700 -2.70600 47.95500 1.000 71.86765 444 VAL A C 1
ATOM 3521 O O . VAL A 1 427 ? -63.20900 -3.26200 47.52800 1.000 70.89200 444 VAL A O 1
ATOM 3525 N N . VAL A 1 428 ? -65.39900 -2.78500 47.28900 1.000 71.66418 445 VAL A N 1
ATOM 3526 C CA . VAL A 1 428 ? -65.43800 -3.49300 46.00700 1.000 67.49547 445 VAL A CA 1
ATOM 3527 C C . VAL A 1 428 ? -64.65000 -2.71200 44.96400 1.000 65.90089 445 VAL A C 1
ATOM 3528 O O . VAL A 1 428 ? -63.94800 -3.28200 44.11700 1.000 64.41210 445 VAL A O 1
ATOM 3532 N N . ARG A 1 429 ? -64.72700 -1.38800 45.03700 1.000 69.50960 446 ARG A N 1
ATOM 3533 C CA . ARG A 1 429 ? -63.92200 -0.55000 44.16400 1.000 71.27127 446 ARG A CA 1
ATOM 3534 C C . ARG A 1 429 ? -62.43400 -0.74900 44.44900 1.000 66.81045 446 ARG A C 1
ATOM 3535 O O . ARG A 1 429 ? -61.61500 -0.75800 43.52900 1.000 58.49133 446 ARG A O 1
ATOM 3543 N N . ALA A 1 430 ? -62.06500 -0.90300 45.72300 1.000 70.21835 447 ALA A N 1
ATOM 3544 C CA . ALA A 1 430 ? -60.66700 -1.15600 46.06800 1.000 71.72296 447 ALA A CA 1
ATOM 3545 C C . ALA A 1 430 ? -60.17300 -2.45700 45.45200 1.000 68.31260 447 ALA A C 1
ATOM 3546 O O . ALA A 1 430 ? -59.07900 -2.50900 44.87000 1.000 68.91778 447 ALA A O 1
ATOM 3548 N N . ALA A 1 431 ? -60.95900 -3.53200 45.59500 1.000 63.23098 448 ALA A N 1
ATOM 3549 C CA . ALA A 1 431 ? -60.56900 -4.79400 44.96900 1.000 57.47130 448 ALA A CA 1
ATOM 3550 C C . ALA A 1 431 ? -60.39000 -4.61400 43.46900 1.000 59.67175 448 ALA A C 1
ATOM 3551 O O . ALA A 1 431 ? -59.39200 -5.08200 42.89000 1.000 59.41888 448 ALA A O 1
ATOM 3553 N N . GLY A 1 432 ? -61.31800 -3.88500 42.82800 1.000 55.63603 449 GLY A N 1
ATOM 3554 C CA . GLY A 1 432 ? -61.17700 -3.63600 41.40000 1.000 54.29536 449 GLY A CA 1
ATOM 3555 C C . GLY A 1 432 ? -59.95600 -2.79400 41.04700 1.000 59.55479 449 GLY A C 1
ATOM 3556 O O . GLY A 1 432 ? -59.28900 -3.04800 40.04400 1.000 63.63778 449 GLY A O 1
ATOM 3557 N N . ILE A 1 433 ? -59.66200 -1.76500 41.84000 1.000 52.97412 450 ILE A N 1
ATOM 3558 C CA . ILE A 1 433 ? -58.47400 -0.95500 41.58200 1.000 55.30034 450 ILE A CA 1
ATOM 3559 C C . ILE A 1 433 ? -57.21000 -1.81000 41.67800 1.000 55.41821 450 ILE A C 1
ATOM 3560 O O . ILE A 1 433 ? -56.33200 -1.73600 40.80900 1.000 55.83334 450 ILE A O 1
ATOM 3565 N N . ILE A 1 434 ? -57.11700 -2.66700 42.69900 1.000 53.52378 451 ILE A N 1
ATOM 3566 C CA . ILE A 1 434 ? -55.95300 -3.55600 42.79700 1.000 56.12084 451 ILE A CA 1
ATOM 3567 C C . ILE A 1 434 ? -55.82800 -4.39300 41.53100 1.000 58.60045 451 ILE A C 1
ATOM 3568 O O . ILE A 1 434 ? -54.78400 -4.40400 40.85900 1.000 60.61877 451 ILE A O 1
ATOM 3573 N N . GLY A 1 435 ? -56.91500 -5.05900 41.15300 1.000 58.57482 452 GLY A N 1
ATOM 3574 C CA . GLY A 1 435 ? -56.84500 -5.92100 39.98700 1.000 56.74078 452 GLY A CA 1
ATOM 3575 C C . GLY A 1 435 ? -56.51900 -5.16200 38.71400 1.000 53.73062 452 GLY A C 1
ATOM 3576 O O . GLY A 1 435 ? -55.60800 -5.54100 37.97100 1.000 51.50652 452 GLY A O 1
ATOM 3577 N N . ARG A 1 436 ? -57.26600 -4.08000 38.43800 1.000 46.98578 453 ARG A N 1
ATOM 3578 C CA . ARG A 1 436 ? -57.08300 -3.36000 37.18600 1.000 49.16538 453 ARG A CA 1
ATOM 3579 C C . ARG A 1 436 ? -55.69300 -2.75600 37.08800 1.000 51.97742 453 ARG A C 1
ATOM 3580 O O . ARG A 1 436 ? -55.04800 -2.82100 36.03100 1.000 53.89187 453 ARG A O 1
ATOM 3588 N N . LEU A 1 437 ? -55.22100 -2.13100 38.16300 1.000 52.05186 454 LEU A N 1
ATOM 3589 C CA . LEU A 1 437 ? -53.91000 -1.51000 38.09800 1.000 57.29335 454 LEU A CA 1
ATOM 3590 C C . LEU A 1 437 ? -52.80300 -2.56400 37.97200 1.000 55.50683 454 LEU A C 1
ATOM 3591 O O . LEU A 1 437 ? -51.86400 -2.37200 37.19600 1.000 58.77350 454 LEU A O 1
ATOM 3596 N N . MET A 1 438 ? -52.90200 -3.70500 38.66400 1.000 54.11049 455 MET A N 1
ATOM 3597 C CA . MET A 1 438 ? -51.83200 -4.70200 38.49700 1.000 59.09901 455 MET A CA 1
ATOM 3598 C C . MET A 1 438 ? -51.85300 -5.30100 37.09600 1.000 63.20607 455 MET A C 1
ATOM 3599 O O . MET A 1 438 ? -50.79500 -5.47500 36.47200 1.000 60.74382 455 MET A O 1
ATOM 3604 N N . ASP A 1 439 ? -53.05100 -5.57600 36.56500 1.000 59.98073 456 ASP A N 1
ATOM 3605 C CA . ASP A 1 439 ? -53.15900 -6.09400 35.20700 1.000 59.48363 456 ASP A CA 1
ATOM 3606 C C . ASP A 1 439 ? -52.53000 -5.12400 34.21200 1.000 60.84926 456 ASP A C 1
ATOM 3607 O O . ASP A 1 439 ? -51.71000 -5.52200 33.36900 1.000 62.04574 456 ASP A O 1
ATOM 3612 N N . ASP A 1 440 ? -52.86000 -3.82500 34.33000 1.000 55.07657 457 ASP A N 1
ATOM 3613 C CA . ASP A 1 440 ? -52.36700 -2.85900 33.35400 1.000 54.80344 457 ASP A CA 1
ATOM 3614 C C . ASP A 1 440 ? -50.86800 -2.60300 33.51700 1.000 59.32401 457 ASP A C 1
ATOM 3615 O O . ASP A 1 440 ? -50.14200 -2.53500 32.51700 1.000 61.88644 457 ASP A O 1
ATOM 3620 N N . ILE A 1 441 ? -50.38500 -2.42700 34.75700 1.000 54.16675 458 ILE A N 1
ATOM 3621 C CA . ILE A 1 441 ? -48.95100 -2.20900 34.96100 1.000 60.14975 458 ILE A CA 1
ATOM 3622 C C . ILE A 1 441 ? -48.14800 -3.38200 34.41500 1.000 57.35285 458 ILE A C 1
ATOM 3623 O O . ILE A 1 441 ? -47.12800 -3.19000 33.74600 1.000 65.98706 458 ILE A O 1
ATOM 3628 N N . GLY A 1 442 ? -48.61100 -4.61200 34.64300 1.000 53.59194 459 GLY A N 1
ATOM 3629 C CA . GLY A 1 442 ? -47.82700 -5.74300 34.18500 1.000 54.42544 459 GLY A CA 1
ATOM 3630 C C . GLY A 1 442 ? -48.03000 -6.14900 32.74100 1.000 61.82213 459 GLY A C 1
ATOM 3631 O O . GLY A 1 442 ? -47.25400 -6.95700 32.23700 1.000 64.37984 459 GLY A O 1
ATOM 3632 N N . SER A 1 443 ? -49.03600 -5.61000 32.04100 1.000 64.17827 460 SER A N 1
ATOM 3633 C CA . SER A 1 443 ? -49.37100 -6.15800 30.72400 1.000 60.97685 460 SER A CA 1
ATOM 3634 C C . SER A 1 443 ? -48.32700 -5.81900 29.66000 1.000 62.31336 460 SER A C 1
ATOM 3635 O O . SER A 1 443 ? -48.05500 -6.64500 28.78100 1.000 68.24805 460 SER A O 1
ATOM 3638 N N . HIS A 1 444 ? -47.75100 -4.61600 29.69600 1.000 56.62542 461 HIS A N 1
ATOM 3639 C CA . HIS A 1 444 ? -46.84300 -4.16900 28.64400 1.000 51.91854 461 HIS A CA 1
ATOM 3640 C C . HIS A 1 444 ? -46.21200 -2.86600 29.10000 1.000 58.01764 461 HIS A C 1
ATOM 3641 O O . HIS A 1 444 ? -46.72300 -2.19700 30.00000 1.000 63.90703 461 HIS A O 1
ATOM 3648 N N . HIS A 1 445 ? -45.13300 -2.48200 28.42000 1.000 56.12273 462 HIS A N 1
ATOM 3649 C CA . HIS A 1 445 ? -44.45400 -1.21400 28.64600 1.000 59.50576 462 HIS A CA 1
ATOM 3650 C C . HIS A 1 445 ? -45.03200 -0.14300 27.72000 1.000 62.76703 462 HIS A C 1
ATOM 3651 O O . HIS A 1 445 ? -45.80900 -0.44000 26.80700 1.000 67.93386 462 HIS A O 1
ATOM 3658 N N . PHE A 1 446 ? -44.65600 1.11800 27.97700 1.000 58.47572 463 PHE A N 1
ATOM 3659 C CA . PHE A 1 446 ? -45.23600 2.24800 27.24900 1.000 56.75662 463 PHE A CA 1
ATOM 3660 C C . PHE A 1 446 ? -45.06300 2.10300 25.74200 1.000 60.73023 463 PHE A C 1
ATOM 3661 O O . PHE A 1 446 ? -46.01700 2.30400 24.97800 1.000 59.72682 463 PHE A O 1
ATOM 3669 N N . GLU A 1 447 ? -43.86900 1.72200 25.29000 1.000 58.11888 464 GLU A N 1
ATOM 3670 C CA . GLU A 1 447 ? -43.64000 1.66000 23.85100 1.000 64.14259 464 GLU A CA 1
ATOM 3671 C C . GLU A 1 447 ? -44.35800 0.48300 23.19500 1.000 61.60772 464 GLU A C 1
ATOM 3672 O O . GLU A 1 447 ? -44.33600 0.37000 21.97100 1.000 56.45931 464 GLU A O 1
ATOM 3678 N N . GLN A 1 448 ? -44.99200 -0.38200 23.97300 1.000 60.97615 465 GLN A N 1
ATOM 3679 C CA . GLN A 1 448 ? -45.68600 -1.55200 23.45600 1.000 57.79874 465 GLN A CA 1
ATOM 3680 C C . GLN A 1 448 ? -47.19300 -1.41300 23.61400 1.000 52.56879 465 GLN A C 1
ATOM 3681 O O . GLN A 1 448 ? -47.90900 -2.41300 23.72300 1.000 58.56114 465 GLN A O 1
ATOM 3687 N N . GLY A 1 449 ? -47.68300 -0.18000 23.66600 1.000 58.74961 466 GLY A N 1
ATOM 3688 C CA . GLY A 1 449 ? -49.11000 0.03900 23.72600 1.000 59.44074 466 GLY A CA 1
ATOM 3689 C C . GLY A 1 449 ? -49.76200 -0.15600 22.37600 1.000 62.58772 466 GLY A C 1
ATOM 3690 O O . GLY A 1 449 ? -49.12000 -0.23600 21.33000 1.000 62.84190 466 GLY A O 1
ATOM 3691 N N . ARG A 1 450 ? -51.07800 -0.27600 22.39500 1.000 67.41523 467 ARG A N 1
ATOM 3692 C CA . ARG A 1 450 ? -51.84300 -0.31400 21.15900 1.000 66.64273 467 ARG A CA 1
ATOM 3693 C C . ARG A 1 450 ? -52.49400 1.04700 20.94000 1.000 71.06125 467 ARG A C 1
ATOM 3694 O O . ARG A 1 450 ? -53.16400 1.56800 21.83800 1.000 68.40688 467 ARG A O 1
ATOM 3702 N N . ASP A 1 451 ? -52.30300 1.61700 19.75100 1.000 72.29824 468 ASP A N 1
ATOM 3703 C CA . ASP A 1 451 ? -52.85200 2.94100 19.46900 1.000 82.32437 468 ASP A CA 1
ATOM 3704 C C . ASP A 1 451 ? -54.36400 2.94200 19.68100 1.000 72.80320 468 ASP A C 1
ATOM 3705 O O . ASP A 1 451 ? -55.07200 2.05100 19.20900 1.000 68.77799 468 ASP A O 1
ATOM 3710 N N . HIS A 1 452 ? -54.84000 3.90200 20.47000 1.000 72.20079 469 HIS A N 1
ATOM 3711 C CA . HIS A 1 452 ? -56.24700 4.18400 20.73400 1.000 73.45621 469 HIS A CA 1
ATOM 3712 C C . HIS A 1 452 ? -56.89700 3.17000 21.65800 1.000 72.90976 469 HIS A C 1
ATOM 3713 O O . HIS A 1 452 ? -58.11800 3.23200 21.85500 1.000 80.07679 469 HIS A O 1
ATOM 3720 N N . VAL A 1 453 ? -56.14700 2.22200 22.20300 1.000 73.85204 470 VAL A N 1
ATOM 3721 C CA . VAL A 1 453 ? -56.68400 1.33100 23.22400 1.000 69.01472 470 VAL A CA 1
ATOM 3722 C C . VAL A 1 453 ? -56.20000 1.84800 24.57600 1.000 71.38444 470 VAL A C 1
ATOM 3723 O O . VAL A 1 453 ? -55.02200 1.68800 24.91100 1.000 70.57341 470 VAL A O 1
ATOM 3727 N N . PRO A 1 454 ? -57.06000 2.47300 25.37600 1.000 73.31345 471 PRO A N 1
ATOM 3728 C CA . PRO A 1 454 ? -56.59900 3.06300 26.64100 1.000 69.42797 471 PRO A CA 1
ATOM 3729 C C . PRO A 1 454 ? -56.05100 2.03100 27.61300 1.000 62.34168 471 PRO A C 1
ATOM 3730 O O . PRO A 1 454 ? -56.52800 0.89800 27.68200 1.000 57.37719 471 PRO A O 1
ATOM 3734 N N . SER A 1 455 ? -55.06900 2.46500 28.40300 1.000 56.74358 472 SER A N 1
ATOM 3735 C CA . SER A 1 455 ? -54.46800 1.67000 29.47400 1.000 60.72072 472 SER A CA 1
ATOM 3736 C C . SER A 1 455 ? -53.97300 2.60100 30.57600 1.000 54.84283 472 SER A C 1
ATOM 3737 O O . SER A 1 455 ? -53.61200 3.74500 30.31400 1.000 59.35283 472 SER A O 1
ATOM 3740 N N . ALA A 1 456 ? -54.01100 2.10900 31.81900 1.000 59.82129 473 ALA A N 1
ATOM 3741 C CA . ALA A 1 456 ? -53.79900 2.96100 32.99400 1.000 61.00001 473 ALA A CA 1
ATOM 3742 C C . ALA A 1 456 ? -52.45700 3.68700 32.95400 1.000 64.43675 473 ALA A C 1
ATOM 3743 O O . ALA A 1 456 ? -52.37700 4.87600 33.27100 1.000 68.18108 473 ALA A O 1
ATOM 3745 N N . VAL A 1 457 ? -51.38100 2.98000 32.61700 1.000 65.28866 474 VAL A N 1
ATOM 3746 C CA . VAL A 1 457 ? -50.07200 3.62400 32.60900 1.000 57.23338 474 VAL A CA 1
ATOM 3747 C C . VAL A 1 457 ? -49.98900 4.64500 31.48400 1.000 59.07988 474 VAL A C 1
ATOM 3748 O O . VAL A 1 457 ? -49.50200 5.76600 31.67700 1.000 66.69231 474 VAL A O 1
ATOM 3752 N N . GLU A 1 458 ? -50.41700 4.26900 30.27900 1.000 60.48204 475 GLU A N 1
ATOM 3753 C CA . GLU A 1 458 ? -50.39900 5.23900 29.18400 1.000 65.11033 475 GLU A CA 1
ATOM 3754 C C . GLU A 1 458 ? -51.30400 6.43500 29.47500 1.000 65.56527 475 GLU A C 1
ATOM 3755 O O . GLU A 1 458 ? -50.94600 7.58000 29.16200 1.000 65.02142 475 GLU A O 1
ATOM 3761 N N . CYS A 1 459 ? -52.48300 6.19500 30.05900 1.000 54.09418 476 CYS A N 1
ATOM 3762 C CA . CYS A 1 459 ? -53.36000 7.32200 30.37500 1.000 61.29983 476 CYS A CA 1
ATOM 3763 C C . CYS A 1 459 ? -52.73400 8.21600 31.43000 1.000 62.85970 476 CYS A C 1
ATOM 3764 O O . CYS A 1 459 ? -52.84300 9.43900 31.35400 1.000 63.89205 476 CYS A O 1
ATOM 3767 N N . TYR A 1 460 ? -52.05500 7.62400 32.41900 1.000 60.46645 477 TYR A N 1
ATOM 3768 C CA . TYR A 1 460 ? -51.45800 8.44100 33.46400 1.000 63.12837 477 TYR A CA 1
ATOM 3769 C C . TYR A 1 460 ? -50.31100 9.26500 32.89800 1.000 61.45775 477 TYR A C 1
ATOM 3770 O O . TYR A 1 460 ? -50.19400 10.46100 33.18400 1.000 64.62645 477 TYR A O 1
ATOM 3779 N N . ILE A 1 461 ? -49.50900 8.66300 32.01800 1.000 63.91331 478 ILE A N 1
ATOM 3780 C CA . ILE A 1 461 ? -48.39500 9.38200 31.40300 1.000 65.66454 478 ILE A CA 1
ATOM 3781 C C . ILE A 1 461 ? -48.91000 10.53600 30.56000 1.000 69.40917 478 ILE A C 1
ATOM 3782 O O . ILE A 1 461 ? -48.38300 11.65000 30.61500 1.000 73.21942 478 ILE A O 1
ATOM 3787 N N . ARG A 1 462 ? -49.93200 10.28700 29.74600 1.000 68.80106 479 ARG A N 1
ATOM 3788 C CA . ARG A 1 462 ? -50.36900 11.37300 28.87700 1.000 68.83519 479 ARG A CA 1
ATOM 3789 C C . ARG A 1 462 ? -51.15200 12.42900 29.64700 1.000 65.71136 479 ARG A C 1
ATOM 3790 O O . ARG A 1 462 ? -51.09900 13.60500 29.28600 1.000 65.00934 479 ARG A O 1
ATOM 3798 N N . GLN A 1 463 ? -51.79600 12.06300 30.75600 1.000 69.63798 480 GLN A N 1
ATOM 3799 C CA . GLN A 1 463 ? -52.54700 13.04600 31.52600 1.000 69.85457 480 GLN A CA 1
ATOM 3800 C C . GLN A 1 463 ? -51.63300 13.93600 32.36600 1.000 69.71619 480 GLN A C 1
ATOM 3801 O O . GLN A 1 463 ? -51.83500 15.14900 32.42100 1.000 73.35991 480 GLN A O 1
ATOM 3807 N N . HIS A 1 464 ? -50.62300 13.36400 33.03000 1.000 71.00852 481 HIS A N 1
ATOM 3808 C CA . HIS A 1 464 ? -49.83700 14.13500 33.98900 1.000 73.25848 481 HIS A CA 1
ATOM 3809 C C . HIS A 1 464 ? -48.47300 14.55600 33.46800 1.000 75.94521 481 HIS A C 1
ATOM 3810 O O . HIS A 1 464 ? -47.78800 15.33100 34.14400 1.000 82.23835 481 HIS A O 1
ATOM 3817 N N . GLY A 1 465 ? -48.07700 14.10200 32.28400 1.000 76.01235 482 GLY A N 1
ATOM 3818 C CA . GLY A 1 465 ? -46.78700 14.49500 31.74200 1.000 76.51636 482 GLY A CA 1
ATOM 3819 C C . GLY A 1 465 ? -45.61100 13.98300 32.54500 1.000 75.85496 482 GLY A C 1
ATOM 3820 O O . GLY A 1 465 ? -44.66400 14.73200 32.79800 1.000 80.76747 482 GLY A O 1
ATOM 3821 N N . VAL A 1 466 ? -45.66100 12.72800 32.97500 1.000 74.61508 483 VAL A N 1
ATOM 3822 C CA . VAL A 1 466 ? -44.56100 12.09900 33.68800 1.000 69.00878 483 VAL A CA 1
ATOM 3823 C C . VAL A 1 466 ? -44.11700 10.88300 32.88500 1.000 69.37817 483 VAL A C 1
ATOM 3824 O O . VAL A 1 466 ? -44.77000 10.47600 31.92400 1.000 71.45457 483 VAL A O 1
ATOM 3828 N N . ASP A 1 467 ? -43.00200 10.29100 33.29900 1.000 73.84900 484 ASP A N 1
ATOM 3829 C CA . ASP A 1 467 ? -42.47400 9.14700 32.57200 1.000 74.94052 484 ASP A CA 1
ATOM 3830 C C . ASP A 1 467 ? -43.06800 7.83400 33.08600 1.000 68.68924 484 ASP A C 1
ATOM 3831 O O . ASP A 1 467 ? -43.83900 7.79500 34.04800 1.000 71.44448 484 ASP A O 1
ATOM 3836 N N . GLU A 1 468 ? -42.71300 6.74300 32.40700 1.000 61.80724 485 GLU A N 1
ATOM 3837 C CA . GLU A 1 468 ? -43.25900 5.44000 32.77000 1.000 63.57419 485 GLU A CA 1
ATOM 3838 C C . GLU A 1 468 ? -42.92800 5.07000 34.21400 1.000 66.10094 485 GLU A C 1
ATOM 3839 O O . GLU A 1 468 ? -43.78800 4.56100 34.94600 1.000 58.85538 485 GLU A O 1
ATOM 3845 N N . VAL A 1 469 ? -41.68100 5.29800 34.63800 1.000 68.93771 486 VAL A N 1
ATOM 3846 C CA . VAL A 1 469 ? -41.28700 4.95700 36.00400 1.000 64.81454 486 VAL A CA 1
ATOM 3847 C C . VAL A 1 469 ? -42.16500 5.68800 37.01200 1.000 60.56038 486 VAL A C 1
ATOM 3848 O O . VAL A 1 469 ? -42.65400 5.09700 37.98600 1.000 62.93876 486 VAL A O 1
ATOM 3852 N N . THR A 1 470 ? -42.39100 6.98400 36.78500 1.000 62.66343 487 THR A N 1
ATOM 3853 C CA . THR A 1 470 ? -43.19700 7.76100 37.72000 1.000 66.11546 487 THR A CA 1
ATOM 3854 C C . THR A 1 470 ? -44.64200 7.28900 37.73400 1.000 67.99486 487 THR A C 1
ATOM 3855 O O . THR A 1 470 ? -45.22700 7.11800 38.81000 1.000 68.17681 487 THR A O 1
ATOM 3859 N N . ALA A 1 471 ? -45.22800 7.06500 36.55300 1.000 67.68742 488 ALA A N 1
ATOM 3860 C CA . ALA A 1 471 ? -46.60100 6.57300 36.48700 1.000 62.55418 488 ALA A CA 1
ATOM 3861 C C . ALA A 1 471 ? -46.73700 5.24900 37.22200 1.000 59.34733 488 ALA A C 1
ATOM 3862 O O . ALA A 1 471 ? -47.68300 5.04600 37.99200 1.000 59.07458 488 ALA A O 1
ATOM 3864 N N . GLN A 1 472 ? -45.78200 4.34200 37.02200 1.000 62.52331 489 GLN A N 1
ATOM 3865 C CA . GLN A 1 472 ? -45.81500 3.07400 37.74500 1.000 66.40161 489 GLN A CA 1
ATOM 3866 C C . GLN A 1 472 ? -45.75200 3.29500 39.25100 1.000 63.34547 489 GLN A C 1
ATOM 3867 O O . GLN A 1 472 ? -46.49900 2.66400 40.00300 1.000 59.26158 489 GLN A O 1
ATOM 3873 N N . ARG A 1 473 ? -44.89400 4.21200 39.71300 1.000 65.41729 490 ARG A N 1
ATOM 3874 C CA . ARG A 1 473 ? -44.80100 4.46500 41.15400 1.000 63.50844 490 ARG A CA 1
ATOM 3875 C C . ARG A 1 473 ? -46.09400 5.08000 41.71700 1.000 63.57045 490 ARG A C 1
ATOM 3876 O O . ARG A 1 473 ? -46.57000 4.67200 42.78400 1.000 68.10445 490 ARG A O 1
ATOM 3884 N N . GLU A 1 474 ? -46.70700 6.03200 41.00900 1.000 61.60978 491 GLU A N 1
ATOM 3885 C CA . GLU A 1 474 ? -47.91800 6.65700 41.55100 1.000 65.86220 491 GLU A CA 1
ATOM 3886 C C . GLU A 1 474 ? -49.10500 5.68900 41.53200 1.000 65.24833 491 GLU A C 1
ATOM 3887 O O . GLU A 1 474 ? -49.90500 5.63900 42.48400 1.000 71.24360 491 GLU A O 1
ATOM 3893 N N . LEU A 1 475 ? -49.22100 4.87900 40.47600 1.000 63.09612 492 LEU A N 1
ATOM 3894 C CA . LEU A 1 475 ? -50.27700 3.87600 40.45000 1.000 61.09375 492 LEU A CA 1
ATOM 3895 C C . LEU A 1 475 ? -50.02400 2.78000 41.48100 1.000 63.78575 492 LEU A C 1
ATOM 3896 O O . LEU A 1 475 ? -50.97600 2.27600 42.09100 1.000 68.51242 492 LEU A O 1
ATOM 3901 N N . GLY A 1 476 ? -48.75900 2.42600 41.72700 1.000 62.81551 493 GLY A N 1
ATOM 3902 C CA . GLY A 1 476 ? -48.46500 1.50800 42.81600 1.000 56.00231 493 GLY A CA 1
ATOM 3903 C C . GLY A 1 476 ? -48.89800 2.07000 44.15100 1.000 58.32770 493 GLY A C 1
ATOM 3904 O O . GLY A 1 476 ? -49.39200 1.33100 45.00600 1.000 62.37619 493 GLY A O 1
ATOM 3905 N N . LYS A 1 477 ? -48.79300 3.39100 44.32100 1.000 59.80810 494 LYS A N 1
ATOM 3906 C CA . LYS A 1 477 ? -49.33300 4.00100 45.53600 1.000 67.48973 494 LYS A CA 1
ATOM 3907 C C . LYS A 1 477 ? -50.84600 3.83700 45.61500 1.000 70.93887 494 LYS A C 1
ATOM 3908 O O . LYS A 1 477 ? -51.39600 3.63100 46.70200 1.000 73.18770 494 LYS A O 1
ATOM 3914 N N . ARG A 1 478 ? -51.54200 3.93800 44.47800 1.000 71.05625 495 ARG A N 1
ATOM 3915 C CA . ARG A 1 478 ? -52.99200 3.69600 44.51800 1.000 73.64463 495 ARG A CA 1
ATOM 3916 C C . ARG A 1 478 ? -53.30200 2.24900 44.92200 1.000 66.44835 495 ARG A C 1
ATOM 3917 O O . ARG A 1 478 ? -54.22300 1.99600 45.71100 1.000 63.73504 495 ARG A O 1
ATOM 3925 N N . VAL A 1 479 ? -52.52300 1.29100 44.41200 1.000 61.57263 496 VAL A N 1
ATOM 3926 C CA . VAL A 1 479 ? -52.69200 -0.11200 44.80900 1.000 62.17357 496 VAL A CA 1
ATOM 3927 C C . VAL A 1 479 ? -52.48500 -0.26900 46.31100 1.000 61.86481 496 VAL A C 1
ATOM 3928 O O . VAL A 1 479 ? -53.24400 -0.97400 46.98700 1.000 57.41253 496 VAL A O 1
ATOM 3932 N N . GLU A 1 480 ? -51.46200 0.39600 46.85800 1.000 62.35613 497 GLU A N 1
ATOM 3933 C CA . GLU A 1 480 ? -51.17900 0.28000 48.29100 1.000 61.28347 497 GLU A CA 1
ATOM 3934 C C . GLU A 1 480 ? -52.26900 0.92700 49.14000 1.000 60.97003 497 GLU A C 1
ATOM 3935 O O . GLU A 1 480 ? -52.62600 0.39800 50.20200 1.000 61.05282 497 GLU A O 1
ATOM 3941 N N . SER A 1 481 ? -52.79400 2.08300 48.70900 1.000 58.46134 498 SER A N 1
ATOM 3942 C CA . SER A 1 481 ? -53.92100 2.68500 49.42000 1.000 69.68982 498 SER A CA 1
ATOM 3943 C C . SER A 1 481 ? -55.14900 1.78400 49.37600 1.000 69.15392 498 SER A C 1
ATOM 3944 O O . SER A 1 481 ? -55.87500 1.66300 50.36800 1.000 71.49155 498 SER A O 1
ATOM 3947 N N . SER A 1 482 ? -55.41400 1.16100 48.22700 1.000 64.85681 499 SER A N 1
ATOM 3948 C CA . SER A 1 482 ? -56.53100 0.22400 48.15700 1.000 58.88444 499 SER A CA 1
ATOM 3949 C C . SER A 1 482 ? -56.29500 -0.97300 49.07100 1.000 58.16978 499 SER A C 1
ATOM 3950 O O . SER A 1 482 ? -57.23000 -1.48700 49.69900 1.000 61.59128 499 SER A O 1
ATOM 3953 N N . TRP A 1 483 ? -55.04800 -1.43000 49.17700 1.000 54.20854 500 TRP A N 1
ATOM 3954 C CA . TRP A 1 483 ? -54.78600 -2.51800 50.11400 1.000 52.83697 500 TRP A CA 1
ATOM 3955 C C . TRP A 1 483 ? -55.05100 -2.07700 51.55000 1.000 54.91702 500 TRP A C 1
ATOM 3956 O O . TRP A 1 483 ? -55.59700 -2.84800 52.35500 1.000 64.36826 500 TRP A O 1
ATOM 3967 N N . LYS A 1 484 ? -54.69300 -0.83400 51.89000 1.000 51.92212 501 LYS A N 1
ATOM 3968 C CA . LYS A 1 484 ? -55.01600 -0.32700 53.22300 1.000 58.00993 501 LYS A CA 1
ATOM 3969 C C . LYS A 1 484 ? -56.53200 -0.21200 53.44100 1.000 63.45847 501 LYS A C 1
ATOM 3970 O O . LYS A 1 484 ? -57.01800 -0.43300 54.56000 1.000 64.20110 501 LYS A O 1
ATOM 3976 N N . ASP A 1 485 ? -57.28700 0.13600 52.39300 1.000 67.31326 502 ASP A N 1
ATOM 3977 C CA . ASP A 1 485 ? -58.75200 0.13800 52.49000 1.000 70.21329 502 ASP A CA 1
ATOM 3978 C C . ASP A 1 485 ? -59.27700 -1.26500 52.77200 1.000 59.53061 502 ASP A C 1
ATOM 3979 O O . ASP A 1 485 ? -60.22000 -1.44900 53.55600 1.000 55.64638 502 ASP A O 1
ATOM 3984 N N . ILE A 1 486 ? -58.65800 -2.26600 52.14700 1.000 53.34304 503 ILE A N 1
ATOM 3985 C CA . ILE A 1 486 ? -59.07200 -3.64500 52.34900 1.000 57.89145 503 ILE A CA 1
ATOM 3986 C C . ILE A 1 486 ? -58.77700 -4.09000 53.77600 1.000 63.29724 503 ILE A C 1
ATOM 3987 O O . ILE A 1 486 ? -59.58000 -4.79300 54.39800 1.000 62.15773 503 ILE A O 1
ATOM 3992 N N . ASN A 1 487 ? -57.62900 -3.67700 54.32600 1.000 65.27851 504 ASN A N 1
ATOM 3993 C CA . ASN A 1 487 ? -57.29600 -4.06100 55.70000 1.000 63.50422 504 ASN A CA 1
ATOM 3994 C C . ASN A 1 487 ? -58.18800 -3.34900 56.71100 1.000 65.90609 504 ASN A C 1
ATOM 3995 O O . ASN A 1 487 ? -58.57800 -3.93900 57.72600 1.000 62.25688 504 ASN A O 1
ATOM 4000 N N . GLU A 1 488 ? -58.52800 -2.08300 56.45300 1.000 67.69520 505 GLU A N 1
ATOM 4001 C CA . GLU A 1 488 ? -59.50300 -1.41700 57.30900 1.000 79.49523 505 GLU A CA 1
ATOM 4002 C C . GLU A 1 488 ? -60.86000 -2.10300 57.23000 1.000 78.72661 505 GLU A C 1
ATOM 4003 O O . GLU A 1 488 ? -61.60800 -2.11300 58.21200 1.000 80.83951 505 GLU A O 1
ATOM 4009 N N . MET A 1 489 ? -61.19300 -2.68800 56.07700 1.000 73.95861 506 MET A N 1
ATOM 4010 C CA . MET A 1 489 ? -62.46000 -3.40400 55.95800 1.000 70.94173 506 MET A CA 1
ATOM 4011 C C . MET A 1 489 ? -62.52600 -4.58500 56.92400 1.000 67.25924 506 MET A C 1
ATOM 4012 O O . MET A 1 489 ? -63.61200 -4.96400 57.36900 1.000 70.77576 506 MET A O 1
ATOM 4017 N N . MET A 1 490 ? -61.38400 -5.16400 57.28900 1.000 72.80789 507 MET A N 1
ATOM 4018 C CA . MET A 1 490 ? -61.36700 -6.29700 58.20400 1.000 73.82132 507 MET A CA 1
ATOM 4019 C C . MET A 1 490 ? -61.23300 -5.87900 59.66600 1.000 78.81840 507 MET A C 1
ATOM 4020 O O . MET A 1 490 ? -60.85300 -6.70600 60.50300 1.000 87.23820 507 MET A O 1
ATOM 4025 N N . LEU A 1 491 ? -61.56800 -4.63400 59.97300 1.000 76.94854 508 LEU A N 1
ATOM 4026 C CA . LEU A 1 491 ? -61.50300 -4.14100 61.36800 1.000 78.97131 508 LEU A CA 1
ATOM 4027 C C . LEU A 1 491 ? -62.92400 -3.97600 61.90300 1.000 82.19379 508 LEU A C 1
ATOM 4028 O O . LEU A 1 491 ? -63.75600 -3.50500 61.15500 1.000 87.58344 508 LEU A O 1
ATOM 4033 N N . LYS A 1 492 ? -63.16200 -4.33700 63.16200 1.000 80.86397 509 LYS A N 1
ATOM 4034 C CA . LYS A 1 492 ? -64.51800 -4.25600 63.76000 1.000 79.73850 509 LYS A CA 1
ATOM 4035 C C . LYS A 1 492 ? -64.86900 -2.80400 64.07300 1.000 85.58697 509 LYS A C 1
ATOM 4036 O O . LYS A 1 492 ? -63.97300 -2.04600 64.41400 1.000 82.86927 509 LYS A O 1
ATOM 4042 N N . PRO A 1 493 ? -66.14100 -2.38000 63.95900 1.000 92.50759 510 PRO A N 1
ATOM 4043 C CA . PRO A 1 493 ? -67.23800 -3.26600 63.59500 1.000 95.79330 510 PRO A CA 1
ATOM 4044 C C . PRO A 1 493 ? -67.32900 -3.40600 62.07300 1.000 94.16804 510 PRO A C 1
ATOM 4045 O O . PRO A 1 493 ? -67.03200 -2.46400 61.38900 1.000 97.02733 510 PRO A O 1
ATOM 4049 N N . TYR A 1 494 ? -67.75100 -4.58400 61.61900 1.000 86.68577 511 TYR A N 1
ATOM 4050 C CA . TYR A 1 494 ? -67.79600 -4.95500 60.18600 1.000 78.49745 511 TYR A CA 1
ATOM 4051 C C . TYR A 1 494 ? -68.98100 -4.33100 59.45500 1.000 79.59959 511 TYR A C 1
ATOM 4052 O O . TYR A 1 494 ? -70.08400 -4.39800 59.96500 1.000 74.77299 511 TYR A O 1
ATOM 4061 N N . MET A 1 495 ? -68.74600 -3.81200 58.25200 1.000 83.82254 512 MET A N 1
ATOM 4062 C CA . MET A 1 495 ? -69.85600 -3.24600 57.48200 1.000 90.95748 512 MET A CA 1
ATOM 4063 C C . MET A 1 495 ? -70.88900 -4.31800 57.16300 1.000 96.41083 512 MET A C 1
ATOM 4064 O O . MET A 1 495 ? -72.08000 -4.16000 57.44900 1.000 102.69833 512 MET A O 1
ATOM 4069 N N . MET A 1 496 ? -70.44700 -5.41600 56.58100 1.000 92.94897 513 MET A N 1
ATOM 4070 C CA . MET A 1 496 ? -71.24600 -6.59000 56.29700 1.000 88.87894 513 MET A CA 1
ATOM 4071 C C . MET A 1 496 ? -70.75200 -7.73800 57.16100 1.000 87.14650 513 MET A C 1
ATOM 4072 O O . MET A 1 496 ? -69.71200 -7.62900 57.81600 1.000 89.26796 513 MET A O 1
ATOM 4077 N N . PRO A 1 497 ? -71.48100 -8.85200 57.20800 1.000 82.68021 514 PRO A N 1
ATOM 4078 C CA . PRO A 1 497 ? -70.96700 -10.02900 57.92400 1.000 78.61921 514 PRO A CA 1
ATOM 4079 C C . PRO A 1 497 ? -69.59100 -10.45700 57.42700 1.000 73.19199 514 PRO A C 1
ATOM 4080 O O . PRO A 1 497 ? -69.27900 -10.37100 56.23600 1.000 71.52272 514 PRO A O 1
ATOM 4084 N N . LYS A 1 498 ? -68.76100 -10.92000 58.36400 1.000 73.64144 515 LYS A N 1
ATOM 4085 C CA . LYS A 1 498 ? -67.38900 -11.30500 58.02900 1.000 66.76345 515 LYS A CA 1
ATOM 4086 C C . LYS A 1 498 ? -67.29300 -12.30700 56.88400 1.000 70.63686 515 LYS A C 1
ATOM 4087 O O . LYS A 1 498 ? -66.44000 -12.11000 56.00300 1.000 71.12650 515 LYS A O 1
ATOM 4093 N N . PRO A 1 499 ? -68.11000 -13.39500 56.82000 1.000 72.69620 516 PRO A N 1
ATOM 4094 C CA . PRO A 1 499 ? -67.99300 -14.32000 55.68300 1.000 70.44238 516 PRO A CA 1
ATOM 4095 C C . PRO A 1 499 ? -68.10400 -13.62800 54.33200 1.000 75.46177 516 PRO A C 1
ATOM 4096 O O . PRO A 1 499 ? -67.59500 -14.15100 53.33500 1.000 79.80166 516 PRO A O 1
ATOM 4100 N N . LEU A 1 500 ? -68.75800 -12.45900 54.27400 1.000 67.69413 517 LEU A N 1
ATOM 4101 C CA . LEU A 1 500 ? -68.88000 -11.74800 53.00700 1.000 63.22768 517 LEU A CA 1
ATOM 4102 C C . LEU A 1 500 ? -67.66700 -10.86300 52.73200 1.000 62.16605 517 LEU A C 1
ATOM 4103 O O . LEU A 1 500 ? -67.15400 -10.84600 51.60700 1.000 62.68799 517 LEU A O 1
ATOM 4108 N N . LEU A 1 501 ? -67.18100 -10.14300 53.74800 1.000 64.15815 518 LEU A N 1
ATOM 4109 C CA . LEU A 1 501 ? -65.96800 -9.34200 53.58700 1.000 67.00301 518 LEU A CA 1
ATOM 4110 C C . LEU A 1 501 ? -64.76400 -10.20800 53.22800 1.000 64.65004 518 LEU A C 1
ATOM 4111 O O . LEU A 1 501 ? -63.87200 -9.77400 52.48000 1.000 65.05578 518 LEU A O 1
ATOM 4116 N N . THR A 1 502 ? -64.70500 -11.42400 53.77800 1.000 64.71819 519 THR A N 1
ATOM 4117 C CA . THR A 1 502 ? -63.55700 -12.29900 53.53400 1.000 62.40544 519 THR A CA 1
ATOM 4118 C C . THR A 1 502 ? -63.43900 -12.65200 52.05800 1.000 62.78271 519 THR A C 1
ATOM 4119 O O . THR A 1 502 ? -62.32400 -12.78400 51.53600 1.000 56.01745 519 THR A O 1
ATOM 4123 N N . ARG A 1 503 ? -64.57700 -12.76300 51.35900 1.000 65.63905 520 ARG A N 1
ATOM 4124 C CA . ARG A 1 503 ? -64.53300 -13.01000 49.92200 1.000 54.65184 520 ARG A CA 1
ATOM 4125 C C . ARG A 1 503 ? -63.82000 -11.87400 49.19600 1.000 49.30899 520 ARG A C 1
ATOM 4126 O O . ARG A 1 503 ? -63.02400 -12.11100 48.28700 1.000 55.50021 520 ARG A O 1
ATOM 4134 N N . ILE A 1 504 ? -64.08300 -10.62700 49.58600 1.000 52.38706 521 ILE A N 1
ATOM 4135 C CA . ILE A 1 504 ? -63.43300 -9.49700 48.92100 1.000 58.46539 521 ILE A CA 1
ATOM 4136 C C . ILE A 1 504 ? -61.93700 -9.46900 49.24700 1.000 54.42347 521 ILE A C 1
ATOM 4137 O O . ILE A 1 504 ? -61.08100 -9.25700 48.36500 1.000 56.92532 521 ILE A O 1
ATOM 4142 N N . LEU A 1 505 ? -61.59800 -9.66500 50.51700 1.000 55.89253 522 LEU A N 1
ATOM 4143 C CA . LEU A 1 505 ? -60.18200 -9.77900 50.88100 1.000 52.73982 522 LEU A CA 1
ATOM 4144 C C . LEU A 1 505 ? -59.48200 -10.84700 50.03900 1.000 54.96494 522 LEU A C 1
ATOM 4145 O O . LEU A 1 505 ? -58.41000 -10.60700 49.46500 1.000 58.12109 522 LEU A O 1
ATOM 4150 N N . ASN A 1 506 ? -60.11800 -12.01700 49.88600 1.000 56.70227 523 ASN A N 1
ATOM 4151 C CA . ASN A 1 506 ? -59.50100 -13.09400 49.11300 1.000 53.43418 523 ASN A CA 1
ATOM 4152 C C . ASN A 1 506 ? -59.43400 -12.76600 47.62600 1.000 56.15298 523 ASN A C 1
ATOM 4153 O O . ASN A 1 506 ? -58.49800 -13.20600 46.94700 1.000 53.56401 523 ASN A O 1
ATOM 4158 N N . GLU A 1 507 ? -60.41800 -12.01500 47.09300 1.000 50.82799 524 GLU A N 1
ATOM 4159 C CA . GLU A 1 507 ? -60.33600 -11.60000 45.69400 1.000 48.53234 524 GLU A CA 1
ATOM 4160 C C . GLU A 1 507 ? -59.08400 -10.75500 45.47800 1.000 46.02751 524 GLU A C 1
ATOM 4161 O O . GLU A 1 507 ? -58.34500 -10.93200 44.48900 1.000 51.91157 524 GLU A O 1
ATOM 4167 N N . CYS A 1 508 ? -58.80600 -9.85600 46.42500 1.000 52.41793 525 CYS A N 1
ATOM 4168 C CA . CYS A 1 508 ? -57.56300 -9.08400 46.35300 1.000 54.36350 525 CYS A CA 1
ATOM 4169 C C . CYS A 1 508 ? -56.32900 -9.98700 46.43800 1.000 51.24486 525 CYS A C 1
ATOM 4170 O O . CYS A 1 508 ? -55.34000 -9.77200 45.71600 1.000 51.51099 525 CYS A O 1
ATOM 4173 N N . ARG A 1 509 ? -56.36500 -10.99600 47.32000 1.000 51.95857 526 ARG A N 1
ATOM 4174 C CA . ARG A 1 509 ? -55.21300 -11.89800 47.48300 1.000 46.79281 526 ARG A CA 1
ATOM 4175 C C . ARG A 1 509 ? -54.93000 -12.68800 46.20500 1.000 50.90740 526 ARG A C 1
ATOM 4176 O O . ARG A 1 509 ? -53.78500 -12.75100 45.73600 1.000 52.31342 526 ARG A O 1
ATOM 4184 N N . ILE A 1 510 ? -55.97200 -13.25700 45.59200 1.000 55.35338 527 ILE A N 1
ATOM 4185 C CA . ILE A 1 510 ? -55.71900 -14.05200 44.39600 1.000 47.73949 527 ILE A CA 1
ATOM 4186 C C . ILE A 1 510 ? -55.19400 -13.15500 43.28500 1.000 48.79531 527 ILE A C 1
ATOM 4187 O O . ILE A 1 510 ? -54.35300 -13.57900 42.47400 1.000 51.20472 527 ILE A O 1
ATOM 4192 N N . VAL A 1 511 ? -55.63400 -11.89800 43.23400 1.000 48.99704 528 VAL A N 1
ATOM 4193 C CA . VAL A 1 511 ? -55.01700 -11.00000 42.25900 1.000 52.08037 528 VAL A CA 1
ATOM 4194 C C . VAL A 1 511 ? -53.52500 -10.78900 42.58100 1.000 49.97594 528 VAL A C 1
ATOM 4195 O O . VAL A 1 511 ? -52.66600 -10.82800 41.69100 1.000 45.01178 528 VAL A O 1
ATOM 4199 N N . ASP A 1 512 ? -53.18200 -10.61200 43.85400 1.000 58.15033 529 ASP A N 1
ATOM 4200 C CA . ASP A 1 512 ? -51.75200 -10.44100 44.16300 1.000 59.77343 529 ASP A CA 1
ATOM 4201 C C . ASP A 1 512 ? -50.95200 -11.66200 43.71800 1.000 55.43394 529 ASP A C 1
ATOM 4202 O O . ASP A 1 512 ? -49.78800 -11.53900 43.32600 1.000 52.79501 529 ASP A O 1
ATOM 4207 N N . VAL A 1 513 ? -51.58600 -12.83500 43.68400 1.000 53.06037 530 VAL A N 1
ATOM 4208 C CA . VAL A 1 513 ? -50.85500 -14.04000 43.29000 1.000 53.22327 530 VAL A CA 1
ATOM 4209 C C . VAL A 1 513 ? -50.72400 -14.15600 41.77200 1.000 57.10271 530 VAL A C 1
ATOM 4210 O O . VAL A 1 513 ? -49.66600 -14.53100 41.24800 1.000 54.40442 530 VAL A O 1
ATOM 4214 N N . ILE A 1 514 ? -51.79100 -13.86000 41.03400 1.000 56.12925 531 ILE A N 1
ATOM 4215 C CA . ILE A 1 514 ? -51.78400 -14.11200 39.59500 1.000 51.23917 531 ILE A CA 1
ATOM 4216 C C . ILE A 1 514 ? -51.03900 -13.02200 38.81900 1.000 54.93761 531 ILE A C 1
ATOM 4217 O O . ILE A 1 514 ? -50.40800 -13.30700 37.79400 1.000 54.75130 531 ILE A O 1
ATOM 4222 N N . TYR A 1 515 ? -51.09800 -11.77200 39.26900 1.000 58.51637 532 TYR A N 1
ATOM 4223 C CA . TYR A 1 515 ? -50.48100 -10.65200 38.55800 1.000 66.24663 532 TYR A CA 1
ATOM 4224 C C . TYR A 1 515 ? -49.17600 -10.23200 39.19500 1.000 76.98510 532 TYR A C 1
ATOM 4225 O O . TYR A 1 515 ? -48.83800 -9.04600 39.22800 1.000 87.43005 532 TYR A O 1
ATOM 4234 N N . LYS A 1 516 ? -48.42100 -11.20200 39.68800 1.000 89.20868 533 LYS A N 1
ATOM 4235 C CA . LYS A 1 516 ? -47.13700 -10.92600 40.29900 1.000 88.77954 533 LYS A CA 1
ATOM 4236 C C . LYS A 1 516 ? -46.17000 -10.54600 39.18900 1.000 99.28919 533 LYS A C 1
ATOM 4237 O O . LYS A 1 516 ? -45.42900 -11.39200 38.67700 1.000 99.46567 533 LYS A O 1
ATOM 4243 N N . GLY A 1 517 ? -46.16500 -9.27200 38.81500 1.000 109.16419 534 GLY A N 1
ATOM 4244 C CA . GLY A 1 517 ? -45.31300 -8.78500 37.74700 1.000 116.25153 534 GLY A CA 1
ATOM 4245 C C . GLY A 1 517 ? -44.07200 -8.10600 38.29900 1.000 119.33499 534 GLY A C 1
ATOM 4246 O O . GLY A 1 517 ? -44.14500 -7.34600 39.26300 1.000 124.14415 534 GLY A O 1
ATOM 4247 N N . GLU A 1 518 ? -42.93500 -8.40800 37.67500 1.000 118.64926 535 GLU A N 1
ATOM 4248 C CA . GLU A 1 518 ? -41.64000 -7.81500 38.01500 1.000 115.82944 535 GLU A CA 1
ATOM 4249 C C . GLU A 1 518 ? -40.58700 -8.29700 37.03000 1.000 113.97500 535 GLU A C 1
ATOM 4250 O O . GLU A 1 518 ? -40.59800 -9.46000 36.62500 1.000 112.72468 535 GLU A O 1
ATOM 4256 N N . TYR A 1 521 ? -45.49000 -12.49600 33.50800 1.000 118.98435 538 TYR A N 1
ATOM 4257 C CA . TYR A 1 521 ? -46.68300 -12.83200 32.73100 1.000 126.40432 538 TYR A CA 1
ATOM 4258 C C . TYR A 1 521 ? -47.93900 -12.72500 33.59400 1.000 131.66497 538 TYR A C 1
ATOM 4259 O O . TYR A 1 521 ? -47.85500 -12.32400 34.75800 1.000 127.78393 538 TYR A O 1
ATOM 4261 N N . THR A 1 522 ? -49.10400 -13.05300 33.02500 1.000 137.12205 539 THR A N 1
ATOM 4262 C CA . THR A 1 522 ? -50.33600 -13.01300 33.80800 1.000 141.77621 539 THR A CA 1
ATOM 4263 C C . THR A 1 522 ? -51.10900 -14.33100 33.78300 1.000 142.54024 539 THR A C 1
ATOM 4264 O O . THR A 1 522 ? -51.28900 -14.96900 34.82600 1.000 139.74847 539 THR A O 1
ATOM 4266 N N . PHE A 1 523 ? -51.55000 -14.76700 32.60800 1.000 144.57356 540 PHE A N 1
ATOM 4267 C CA . PHE A 1 523 ? -52.25000 -16.03700 32.48800 1.000 141.39237 540 PHE A CA 1
ATOM 4268 C C . PHE A 1 523 ? -51.36600 -17.08800 31.83300 1.000 141.50932 540 PHE A C 1
ATOM 4269 O O . PHE A 1 523 ? -50.41900 -16.77200 31.10700 1.000 145.41491 540 PHE A O 1
ATOM 4277 N N . SER A 1 524 ? -51.71700 -18.34700 32.09400 1.000 135.71863 541 SER A N 1
ATOM 4278 C CA . SER A 1 524 ? -51.16600 -19.53700 31.43900 1.000 129.02648 541 SER A CA 1
ATOM 4279 C C . SER A 1 524 ? -49.67600 -19.39300 31.12700 1.000 124.07353 541 SER A C 1
ATOM 4280 O O . SER A 1 524 ? -49.24900 -19.42600 29.97300 1.000 130.47240 541 SER A O 1
ATOM 4283 N N . ASN A 1 525 ? -48.88700 -19.20100 32.18200 1.000 107.79704 542 ASN A N 1
ATOM 4284 C CA . ASN A 1 525 ? -47.43800 -19.20500 32.05700 1.000 91.28941 542 ASN A CA 1
ATOM 4285 C C . ASN A 1 525 ? -46.87400 -20.24700 33.03100 1.000 78.73750 542 ASN A C 1
ATOM 4286 O O . ASN A 1 525 ? -47.61400 -21.04100 33.62700 1.000 64.61810 542 ASN A O 1
ATOM 4291 N N . THR A 1 526 ? -45.54500 -20.26100 33.16900 1.000 78.63102 543 THR A N 1
ATOM 4292 C CA . THR A 1 526 ? -44.90200 -21.29900 33.97100 1.000 73.67222 543 THR A CA 1
ATOM 4293 C C . THR A 1 526 ? -45.20100 -21.14400 35.46600 1.000 66.73770 543 THR A C 1
ATOM 4294 O O . THR A 1 526 ? -45.34300 -22.14500 36.17800 1.000 65.63000 543 THR A O 1
ATOM 4298 N N . THR A 1 527 ? -45.33700 -19.91000 35.95300 1.000 62.62049 544 THR A N 1
ATOM 4299 C CA . THR A 1 527 ? -45.71200 -19.70100 37.34800 1.000 60.23586 544 THR A CA 1
ATOM 4300 C C . THR A 1 527 ? -47.14200 -20.17200 37.61700 1.000 57.20450 544 THR A C 1
ATOM 4301 O O . THR A 1 527 ? -47.43300 -20.73700 38.67800 1.000 54.12156 544 THR A O 1
ATOM 4305 N N . MET A 1 528 ? -48.05800 -19.92800 36.68500 1.000 52.52669 545 MET A N 1
ATOM 4306 C CA . MET A 1 528 ? -49.40700 -20.43300 36.89000 1.000 50.49370 545 MET A CA 1
ATOM 4307 C C . MET A 1 528 ? -49.41600 -21.95500 36.88100 1.000 46.81318 545 MET A C 1
ATOM 4308 O O . MET A 1 528 ? -50.06300 -22.57800 37.72500 1.000 45.88529 545 MET A O 1
ATOM 4313 N N . LYS A 1 529 ? -48.68800 -22.56800 35.93900 1.000 58.39362 546 LYS A N 1
ATOM 4314 C CA . LYS A 1 529 ? -48.58900 -24.02300 35.89700 1.000 57.15204 546 LYS A CA 1
ATOM 4315 C C . LYS A 1 529 ? -48.02700 -24.58500 37.19800 1.000 44.70918 546 LYS A C 1
ATOM 4316 O O . LYS A 1 529 ? -48.54200 -25.58300 37.72000 1.000 44.44869 546 LYS A O 1
ATOM 4322 N N . LYS A 1 530 ? -46.98200 -23.95000 37.75400 1.000 50.40963 547 LYS A N 1
ATOM 4323 C CA . LYS A 1 530 ? -46.39800 -24.44500 39.00800 1.000 47.84717 547 LYS A CA 1
ATOM 4324 C C . LYS A 1 530 ? -47.33900 -24.22600 40.18800 1.000 45.45841 547 LYS A C 1
ATOM 4325 O O . LYS A 1 530 ? -47.46100 -25.09200 41.05900 1.000 52.22469 547 LYS A O 1
ATOM 4331 N N . ASN A 1 531 ? -48.03000 -23.08300 40.23500 1.000 42.95938 548 ASN A N 1
ATOM 4332 C CA . ASN A 1 531 ? -48.99200 -22.86700 41.31600 1.000 47.74198 548 ASN A CA 1
ATOM 4333 C C . ASN A 1 531 ? -50.12700 -23.89200 41.27400 1.000 51.79384 548 ASN A C 1
ATOM 4334 O O . ASN A 1 531 ? -50.52800 -24.42000 42.32200 1.000 50.75259 548 ASN A O 1
ATOM 4339 N N . ILE A 1 532 ? -50.61600 -24.23800 40.07300 1.000 48.87550 549 ILE A N 1
ATOM 4340 C CA . ILE A 1 532 ? -51.63300 -25.29200 39.97900 1.000 47.74472 549 ILE A CA 1
ATOM 4341 C C . ILE A 1 532 ? -51.05300 -26.64200 40.41200 1.000 51.27186 549 ILE A C 1
ATOM 4342 O O . ILE A 1 532 ? -51.71400 -27.42300 41.11100 1.000 52.12983 549 ILE A O 1
ATOM 4347 N N . SER A 1 533 ? -49.81600 -26.94300 39.99600 1.000 51.29241 550 SER A N 1
ATOM 4348 C CA . SER A 1 533 ? -49.17500 -28.19500 40.40500 1.000 61.42783 550 SER A CA 1
ATOM 4349 C C . SER A 1 533 ? -49.07000 -28.30800 41.92000 1.000 65.20105 550 SER A C 1
ATOM 4350 O O . SER A 1 533 ? -49.18200 -29.40800 42.46900 1.000 69.22070 550 SER A O 1
ATOM 4353 N N . HIS A 1 534 ? -48.85300 -27.18300 42.60500 1.000 64.06228 551 HIS A N 1
ATOM 4354 C CA . HIS A 1 534 ? -48.61700 -27.21200 44.04200 1.000 53.12304 551 HIS A CA 1
ATOM 4355 C C . HIS A 1 534 ? -49.84000 -27.65300 44.82400 1.000 56.78506 551 HIS A C 1
ATOM 4356 O O . HIS A 1 534 ? -49.69200 -28.22500 45.90600 1.000 58.07499 551 HIS A O 1
ATOM 4363 N N . ILE A 1 535 ? -51.05100 -27.39400 44.33300 1.000 47.05961 552 ILE A N 1
ATOM 4364 C CA . ILE A 1 535 ? -52.23800 -27.64000 45.14000 1.000 46.33659 552 ILE A CA 1
ATOM 4365 C C . ILE A 1 535 ? -53.23600 -28.58200 44.48500 1.000 49.28191 552 ILE A C 1
ATOM 4366 O O . ILE A 1 535 ? -54.18500 -28.99800 45.15700 1.000 57.53435 552 ILE A O 1
ATOM 4371 N N . LEU A 1 536 ? -53.03100 -29.00400 43.23500 1.000 51.76643 553 LEU A N 1
ATOM 4372 C CA . LEU A 1 536 ? -54.06800 -29.76100 42.54700 1.000 58.63985 553 LEU A CA 1
ATOM 4373 C C . LEU A 1 536 ? -53.55800 -31.00300 41.83200 1.000 60.14596 553 LEU A C 1
ATOM 4374 O O . LEU A 1 536 ? -54.33600 -31.63600 41.10700 1.000 56.29826 553 LEU A O 1
ATOM 4379 N N . THR A 1 537 ? -52.28400 -31.37500 41.98300 1.000 58.51952 554 THR A N 1
ATOM 4380 C CA . THR A 1 537 ? -51.91600 -32.65400 41.39100 1.000 61.73430 554 THR A CA 1
ATOM 4381 C C . THR A 1 537 ? -51.83800 -33.79500 42.40200 1.000 62.55635 554 THR A C 1
ATOM 4382 O O . THR A 1 537 ? -52.80200 -34.54700 42.55600 1.000 64.40162 554 THR A O 1
ATOM 4386 N N . ASP A 1 538 ? -50.75500 -33.84900 43.21000 1.000 64.52077 555 ASP A N 1
ATOM 4387 C CA . ASP A 1 538 ? -50.58600 -35.02800 44.04300 1.000 65.32576 555 ASP A CA 1
ATOM 4388 C C . ASP A 1 538 ? -50.96300 -34.73500 45.48700 1.000 60.98937 555 ASP A C 1
ATOM 4389 O O . ASP A 1 538 ? -50.85900 -33.60000 45.94000 1.000 59.96788 555 ASP A O 1
ATOM 4394 N N . PRO A 1 539 ? -51.37500 -35.73800 46.25000 1.000 63.33731 556 PRO A N 1
ATOM 4395 C CA . PRO A 1 539 ? -51.56900 -35.53100 47.68700 1.000 66.56611 556 PRO A CA 1
ATOM 4396 C C . PRO A 1 539 ? -50.23100 -35.26700 48.37800 1.000 64.72862 556 PRO A C 1
ATOM 4397 O O . PRO A 1 539 ? -49.15400 -35.46300 47.81400 1.000 57.34899 556 PRO A O 1
ATOM 4401 N N . ILE A 1 540 ? -50.31000 -34.78100 49.60700 1.000 64.06235 557 ILE A N 1
ATOM 4402 C CA . ILE A 1 540 ? -49.09800 -34.60500 50.40800 1.000 60.33388 557 ILE A CA 1
ATOM 4403 C C . ILE A 1 540 ? -48.68500 -35.96500 50.96800 1.000 61.95530 557 ILE A C 1
ATOM 4404 O O . ILE A 1 540 ? -49.52400 -36.66200 51.55400 1.000 62.66799 557 ILE A O 1
ATOM 4409 N N . PRO A 1 541 ? -47.43700 -36.38400 50.77300 1.000 61.71695 558 PRO A N 1
ATOM 4410 C CA . PRO A 1 541 ? -47.01100 -37.69400 51.27600 1.000 70.43518 558 PRO A CA 1
ATOM 4411 C C . PRO A 1 541 ? -47.15400 -37.84400 52.78400 1.000 83.37073 558 PRO A C 1
ATOM 4412 O O . PRO A 1 541 ? -46.91200 -36.91300 53.55400 1.000 83.76826 558 PRO A O 1
ATOM 4416 N N . ILE A 1 542 ? -47.55500 -39.04900 53.17900 1.000 95.18192 559 ILE A N 1
ATOM 4417 C CA . ILE A 1 542 ? -47.73200 -39.52900 54.55800 1.000 107.39693 559 ILE A CA 1
ATOM 4418 C C . ILE A 1 542 ? -48.74500 -38.65900 55.31900 1.000 112.20713 559 ILE A C 1
ATOM 4419 O O . ILE A 1 542 ? -49.16300 -38.98900 56.43100 1.000 115.62508 559 ILE A O 1
ATOM 4425 N N . GLY B 1 1 ? -58.81200 -8.23600 31.83800 1.000 84.37400 18 GLY B N 1
ATOM 4426 C CA . GLY B 1 1 ? -58.88600 -8.41100 33.27400 1.000 81.12250 18 GLY B CA 1
ATOM 4427 C C . GLY B 1 1 ? -59.08200 -9.86600 33.61600 1.000 78.49900 18 GLY B C 1
ATOM 4428 O O . GLY B 1 1 ? -58.36900 -10.72700 33.10200 1.000 78.44744 18 GLY B O 1
ATOM 4429 N N . ILE B 1 2 ? -60.06000 -10.15400 34.47200 1.000 81.65828 19 ILE B N 1
ATOM 4430 C CA . ILE B 1 2 ? -60.36900 -11.54200 34.78100 1.000 90.13471 19 ILE B CA 1
ATOM 4431 C C . ILE B 1 2 ? -60.93200 -12.21300 33.53500 1.000 98.23540 19 ILE B C 1
ATOM 4432 O O . ILE B 1 2 ? -61.72500 -11.62000 32.78500 1.000 102.72276 19 ILE B O 1
ATOM 4437 N N . ALA B 1 3 ? -60.47600 -13.44100 33.28400 1.000 92.50856 20 ALA B N 1
ATOM 4438 C CA . ALA B 1 3 ? -60.84800 -14.25300 32.12800 1.000 85.08780 20 ALA B CA 1
ATOM 4439 C C . ALA B 1 3 ? -60.33500 -13.67800 30.81500 1.000 89.41047 20 ALA B C 1
ATOM 4440 O O . ALA B 1 3 ? -60.78200 -14.08700 29.74000 1.000 91.67557 20 ALA B O 1
ATOM 4442 N N . SER B 1 4 ? -59.37900 -12.75600 30.87900 1.000 92.90121 21 SER B N 1
ATOM 4443 C CA . SER B 1 4 ? -58.80100 -12.14100 29.69100 1.000 99.97484 21 SER B CA 1
ATOM 4444 C C . SER B 1 4 ? -57.64300 -13.00300 29.21400 1.000 96.32449 21 SER B C 1
ATOM 4445 O O . SER B 1 4 ? -56.57800 -13.02800 29.84300 1.000 99.64881 21 SER B O 1
ATOM 4448 N N . PHE B 1 5 ? -57.83800 -13.68900 28.09200 1.000 90.22198 22 PHE B N 1
ATOM 4449 C CA . PHE B 1 5 ? -56.79600 -14.51400 27.49200 1.000 87.46628 22 PHE B CA 1
ATOM 4450 C C . PHE B 1 5 ? -56.29000 -13.88900 26.19600 1.000 83.74032 22 PHE B C 1
ATOM 4451 O O . PHE B 1 5 ? -56.04600 -14.58200 25.20800 1.000 82.07231 22 PHE B O 1
ATOM 4459 N N . HIS B 1 6 ? -56.11800 -12.56400 26.18600 1.000 84.09244 23 HIS B N 1
ATOM 4460 C CA . HIS B 1 6 ? -55.63500 -11.83200 25.01400 1.000 87.54566 23 HIS B CA 1
ATOM 4461 C C . HIS B 1 6 ? -54.32900 -11.11400 25.33500 1.000 81.16958 23 HIS B C 1
ATOM 4462 O O . HIS B 1 6 ? -54.28800 -9.87800 25.39900 1.000 85.24784 23 HIS B O 1
ATOM 4469 N N . PRO B 1 7 ? -53.24700 -11.85100 25.55400 1.000 72.20670 24 PRO B N 1
ATOM 4470 C CA . PRO B 1 7 ? -51.95500 -11.19000 25.76700 1.000 69.08433 24 PRO B CA 1
ATOM 4471 C C . PRO B 1 7 ? -51.49700 -10.46400 24.50700 1.000 70.77634 24 PRO B C 1
ATOM 4472 O O . PRO B 1 7 ? -51.57400 -10.99000 23.39600 1.000 70.09359 24 PRO B O 1
ATOM 4476 N N . SER B 1 8 ? -51.05100 -9.22700 24.68600 1.000 71.88333 25 SER B N 1
ATOM 4477 C CA . SER B 1 8 ? -50.41600 -8.44300 23.62700 1.000 71.37351 25 SER B CA 1
ATOM 4478 C C . SER B 1 8 ? -49.10400 -7.87200 24.14600 1.000 65.80810 25 SER B C 1
ATOM 4479 O O . SER B 1 8 ? -48.99700 -6.66800 24.40600 1.000 62.94596 25 SER B O 1
ATOM 4482 N N . PRO B 1 9 ? -48.08600 -8.70800 24.32500 1.000 61.37631 26 PRO B N 1
ATOM 4483 C CA . PRO B 1 9 ? -46.82400 -8.18400 24.87000 1.000 57.82518 26 PRO B CA 1
ATOM 4484 C C . PRO B 1 9 ? -46.22900 -7.05200 24.04600 1.000 59.11528 26 PRO B C 1
ATOM 4485 O O . PRO B 1 9 ? -45.54000 -6.19900 24.61600 1.000 57.53564 26 PRO B O 1
ATOM 4489 N N . TRP B 1 10 ? -46.45400 -7.02500 22.72200 1.000 48.91152 27 TRP B N 1
ATOM 4490 C CA . TRP B 1 10 ? -45.77900 -6.06800 21.86100 1.000 48.27350 27 TRP B CA 1
ATOM 4491 C C . TRP B 1 10 ? -46.67100 -4.95900 21.32100 1.000 53.04535 27 TRP B C 1
ATOM 4492 O O . TRP B 1 10 ? -46.14800 -3.91600 20.92900 1.000 55.74250 27 TRP B O 1
ATOM 4503 N N . GLY B 1 11 ? -47.98000 -5.14900 21.28700 1.000 52.32751 28 GLY B N 1
ATOM 4504 C CA . GLY B 1 11 ? -48.85500 -4.09800 20.79100 1.000 58.52143 28 GLY B CA 1
ATOM 4505 C C . GLY B 1 11 ? -48.45900 -3.63700 19.40700 1.000 58.75040 28 GLY B C 1
ATOM 4506 O O . GLY B 1 11 ? -48.10200 -4.44100 18.54000 1.000 63.75800 28 GLY B O 1
ATOM 4507 N N . ASP B 1 12 ? -48.45100 -2.31600 19.21200 1.000 59.43520 29 ASP B N 1
ATOM 4508 C CA . ASP B 1 12 ? -48.14600 -1.71800 17.91800 1.000 64.92299 29 ASP B CA 1
ATOM 4509 C C . ASP B 1 12 ? -46.68500 -1.27300 17.81000 1.000 65.02941 29 ASP B C 1
ATOM 4510 O O . ASP B 1 12 ? -46.35700 -0.45000 16.95000 1.000 70.78707 29 ASP B O 1
ATOM 4515 N N . TYR B 1 13 ? -45.79900 -1.80500 18.65700 1.000 60.27061 30 TYR B N 1
ATOM 4516 C CA . TYR B 1 13 ? -44.41000 -1.33800 18.68100 1.000 58.57236 30 TYR B CA 1
ATOM 4517 C C . TYR B 1 13 ? -43.73500 -1.48000 17.32400 1.000 57.87892 30 TYR B C 1
ATOM 4518 O O . TYR B 1 13 ? -43.05900 -0.56100 16.85600 1.000 65.91915 30 TYR B O 1
ATOM 4527 N N . PHE B 1 14 ? -43.89400 -2.62500 16.67900 1.000 56.26805 31 PHE B N 1
ATOM 4528 C CA . PHE B 1 14 ? -43.22400 -2.84000 15.40100 1.000 59.16492 31 PHE B CA 1
ATOM 4529 C C . PHE B 1 14 ? -43.94300 -2.13500 14.25200 1.000 60.03039 31 PHE B C 1
ATOM 4530 O O . PHE B 1 14 ? -43.30600 -1.76000 13.25900 1.000 60.08898 31 PHE B O 1
ATOM 4538 N N . LEU B 1 15 ? -45.25100 -1.90900 14.37400 1.000 59.72877 32 LEU B N 1
ATOM 4539 C CA . LEU B 1 15 ? -45.94200 -1.13500 13.34400 1.000 64.14275 32 LEU B CA 1
ATOM 4540 C C . LEU B 1 15 ? -45.53900 0.33300 13.37500 1.000 70.06679 32 LEU B C 1
ATOM 4541 O O . LEU B 1 15 ? -45.50600 0.98500 12.32700 1.000 71.62066 32 LEU B O 1
ATOM 4546 N N . LYS B 1 16 ? -45.16800 0.86000 14.53900 1.000 76.00516 33 LYS B N 1
ATOM 4547 C CA . LYS B 1 16 ? -44.88500 2.28300 14.67300 1.000 76.95032 33 LYS B CA 1
ATOM 4548 C C . LYS B 1 16 ? -43.42800 2.61600 14.40800 1.000 75.53183 33 LYS B C 1
ATOM 4549 O O . LYS B 1 16 ? -43.02800 3.76700 14.59300 1.000 80.82615 33 LYS B O 1
ATOM 4555 N N . TYR B 1 17 ? -42.63400 1.64400 13.95900 1.000 73.88669 34 TYR B N 1
ATOM 4556 C CA . TYR B 1 17 ? -41.23500 1.89700 13.63900 1.000 67.31004 34 TYR B CA 1
ATOM 4557 C C . TYR B 1 17 ? -41.11400 3.00500 12.60000 1.000 75.32176 34 TYR B C 1
ATOM 4558 O O . TYR B 1 17 ? -41.86100 3.03800 11.61600 1.000 78.75391 34 TYR B O 1
ATOM 4567 N N . VAL B 1 18 ? -40.18700 3.92700 12.82800 1.000 75.42929 35 VAL B N 1
ATOM 4568 C CA . VAL B 1 18 ? -39.92000 5.01000 11.89000 1.000 82.16879 35 VAL B CA 1
ATOM 4569 C C . VAL B 1 18 ? -38.50300 4.82500 11.34900 1.000 81.18336 35 VAL B C 1
ATOM 4570 O O . VAL B 1 18 ? -37.53100 4.99900 12.09400 1.000 81.63011 35 VAL B O 1
ATOM 4574 N N . PRO B 1 19 ? -38.33600 4.47900 10.07700 1.000 82.91467 36 PRO B N 1
ATOM 4575 C CA . PRO B 1 19 ? -36.98900 4.36500 9.50600 1.000 83.09599 36 PRO B CA 1
ATOM 4576 C C . PRO B 1 19 ? -36.30600 5.72200 9.38800 1.000 89.10999 36 PRO B C 1
ATOM 4577 O O . PRO B 1 19 ? -36.94200 6.78000 9.39300 1.000 90.01792 36 PRO B O 1
ATOM 4581 N N . CYS B 1 20 ? -34.98200 5.67500 9.26800 1.000 88.93383 37 CYS B N 1
ATOM 4582 C CA . CYS B 1 20 ? -34.18300 6.86100 8.99800 1.000 95.70135 37 CYS B CA 1
ATOM 4583 C C . CYS B 1 20 ? -34.25300 7.22700 7.51500 1.000 102.17215 37 CYS B C 1
ATOM 4584 O O . CYS B 1 20 ? -34.62300 6.41100 6.66600 1.000 100.57526 37 CYS B O 1
ATOM 4587 N N . ASP B 1 21 ? -33.88500 8.47300 7.20800 1.000 110.59131 38 ASP B N 1
ATOM 4588 C CA . ASP B 1 21 ? -33.93700 8.95900 5.83200 1.000 116.97044 38 ASP B CA 1
ATOM 4589 C C . ASP B 1 21 ? -32.81500 8.34800 4.99500 1.000 114.12560 38 ASP B C 1
ATOM 4590 O O . ASP B 1 21 ? -31.82600 7.83300 5.51900 1.000 113.99017 38 ASP B O 1
ATOM 4595 N N . GLN B 1 22 ? -32.98500 8.41000 3.66900 1.000 111.33262 39 GLN B N 1
ATOM 4596 C CA . GLN B 1 22 ? -32.10700 7.65800 2.77200 1.000 107.66278 39 GLN B CA 1
ATOM 4597 C C . GLN B 1 22 ? -30.66000 8.14200 2.84400 1.000 104.70524 39 GLN B C 1
ATOM 4598 O O . GLN B 1 22 ? -29.72300 7.33600 2.77100 1.000 106.03594 39 GLN B O 1
ATOM 4604 N N . VAL B 1 23 ? -30.45600 9.44900 3.00800 1.000 97.88338 40 VAL B N 1
ATOM 4605 C CA . VAL B 1 23 ? -29.09900 9.97800 3.12700 1.000 92.59358 40 VAL B CA 1
ATOM 4606 C C . VAL B 1 23 ? -28.43700 9.46300 4.40300 1.000 97.17462 40 VAL B C 1
ATOM 4607 O O . VAL B 1 23 ? -27.25900 9.07700 4.39900 1.000 98.58553 40 VAL B O 1
ATOM 4611 N N . THR B 1 24 ? -29.18900 9.42900 5.50800 1.000 95.87576 41 THR B N 1
ATOM 4612 C CA . THR B 1 24 ? -28.66300 8.90400 6.76600 1.000 96.26668 41 THR B CA 1
ATOM 4613 C C . THR B 1 24 ? -28.29600 7.42700 6.63600 1.000 98.99824 41 THR B C 1
ATOM 4614 O O . THR B 1 24 ? -27.23000 6.98800 7.09400 1.000 98.89248 41 THR B O 1
ATOM 4618 N N . GLN B 1 25 ? -29.19000 6.64200 6.03300 1.000 105.15148 42 GLN B N 1
ATOM 4619 C CA . GLN B 1 25 ? -28.94400 5.21300 5.87800 1.000 109.67933 42 GLN B CA 1
ATOM 4620 C C . GLN B 1 25 ? -27.72000 4.96200 5.00600 1.000 107.44818 42 GLN B C 1
ATOM 4621 O O . GLN B 1 25 ? -26.91800 4.06100 5.29000 1.000 107.09199 42 GLN B O 1
ATOM 4627 N N . ALA B 1 26 ? -27.53600 5.77900 3.96300 1.000 104.53381 43 ALA B N 1
ATOM 4628 C CA . ALA B 1 26 ? -26.35500 5.62900 3.12100 1.000 99.20925 43 ALA B CA 1
ATOM 4629 C C . ALA B 1 26 ? -25.08800 6.02600 3.87200 1.000 96.31049 43 ALA B C 1
ATOM 4630 O O . ALA B 1 26 ? -24.03300 5.40100 3.68200 1.000 95.38923 43 ALA B O 1
ATOM 4632 N N . LYS B 1 27 ? -25.18900 7.01800 4.76500 1.000 94.38256 44 LYS B N 1
ATOM 4633 C CA . LYS B 1 27 ? -24.05800 7.39900 5.60800 1.000 95.38377 44 LYS B CA 1
ATOM 4634 C C . LYS B 1 27 ? -23.61600 6.23000 6.48200 1.000 92.70743 44 LYS B C 1
ATOM 4635 O O . LYS B 1 27 ? -22.43300 5.86600 6.51000 1.000 92.45063 44 LYS B O 1
ATOM 4641 N N . MET B 1 28 ? -24.56900 5.61400 7.18900 1.000 90.86818 45 MET B N 1
ATOM 4642 C CA . MET B 1 28 ? -24.22600 4.50100 8.07600 1.000 89.66221 45 MET B CA 1
ATOM 4643 C C . MET B 1 28 ? -23.70700 3.29800 7.29300 1.000 88.30463 45 MET B C 1
ATOM 4644 O O . MET B 1 28 ? -22.78800 2.58900 7.74900 1.000 89.09133 45 MET B O 1
ATOM 4649 N N . GLU B 1 29 ? -24.27400 3.06300 6.10800 1.000 84.94850 46 GLU B N 1
ATOM 4650 C CA . GLU B 1 29 ? -23.77200 2.01300 5.23200 1.000 86.82484 46 GLU B CA 1
ATOM 4651 C C . GLU B 1 29 ? -22.30500 2.24100 4.88300 1.000 89.99293 46 GLU B C 1
ATOM 4652 O O . GLU B 1 29 ? -21.48400 1.31500 4.95700 1.000 93.02292 46 GLU B O 1
ATOM 4658 N N . ASP B 1 30 ? -21.95100 3.47600 4.51000 1.000 90.85784 47 ASP B N 1
ATOM 4659 C CA . ASP B 1 30 ? -20.56700 3.74800 4.12900 1.000 98.04311 47 ASP B CA 1
ATOM 4660 C C . ASP B 1 30 ? -19.62600 3.61600 5.32000 1.000 97.25405 47 ASP B C 1
ATOM 4661 O O . ASP B 1 30 ? -18.48900 3.15600 5.16400 1.000 99.11004 47 ASP B O 1
ATOM 4666 N N . GLU B 1 31 ? -20.06900 4.03900 6.51000 1.000 95.75349 48 GLU B N 1
ATOM 4667 C CA . GLU B 1 31 ? -19.24700 3.86000 7.70700 1.000 91.03704 48 GLU B CA 1
ATOM 4668 C C . GLU B 1 31 ? -18.89900 2.39000 7.92200 1.000 85.07305 48 GLU B C 1
ATOM 4669 O O . GLU B 1 31 ? -17.72200 2.02600 8.09300 1.000 83.28182 48 GLU B O 1
ATOM 4675 N N . VAL B 1 32 ? -19.91700 1.52400 7.90400 1.000 80.89100 49 VAL B N 1
ATOM 4676 C CA . VAL B 1 32 ? -19.64800 0.11000 8.15000 1.000 70.64361 49 VAL B CA 1
ATOM 4677 C C . VAL B 1 32 ? -18.80400 -0.49100 7.03100 1.000 75.65676 49 VAL B C 1
ATOM 4678 O O . VAL B 1 32 ? -17.95700 -1.35700 7.28400 1.000 74.85440 49 VAL B O 1
ATOM 4682 N N . LYS B 1 33 ? -18.98400 -0.02400 5.79200 1.000 80.81859 50 LYS B N 1
ATOM 4683 C CA . LYS B 1 33 ? -18.16600 -0.51800 4.68300 1.000 84.31314 50 LYS B CA 1
ATOM 4684 C C . LYS B 1 33 ? -16.69600 -0.12600 4.87900 1.000 87.34982 50 LYS B C 1
ATOM 4685 O O . LYS B 1 33 ? -15.77900 -0.91000 4.58300 1.000 88.71713 50 LYS B O 1
ATOM 4691 N N . LYS B 1 34 ? -16.45600 1.08700 5.38700 1.000 87.39436 51 LYS B N 1
ATOM 4692 C CA . LYS B 1 34 ? -15.09600 1.52600 5.69700 1.000 89.59362 51 LYS B CA 1
ATOM 4693 C C . LYS B 1 34 ? -14.44800 0.62000 6.74200 1.000 85.36877 51 LYS B C 1
ATOM 4694 O O . LYS B 1 34 ? -13.30100 0.16700 6.57300 1.000 87.45702 51 LYS B O 1
ATOM 4700 N N . VAL B 1 35 ? -15.16500 0.33500 7.83600 1.000 77.80748 52 VAL B N 1
ATOM 4701 C CA . VAL B 1 35 ? -14.51800 -0.50400 8.84900 1.000 77.83763 52 VAL B CA 1
ATOM 4702 C C . VAL B 1 35 ? -14.37600 -1.93500 8.33900 1.000 81.88908 52 VAL B C 1
ATOM 4703 O O . VAL B 1 35 ? -13.48000 -2.66900 8.78100 1.000 84.50028 52 VAL B O 1
ATOM 4707 N N . GLU B 1 36 ? -15.24600 -2.36100 7.41100 1.000 82.90799 53 GLU B N 1
ATOM 4708 C CA . GLU B 1 36 ? -15.07500 -3.67000 6.78900 1.000 81.49528 53 GLU B CA 1
ATOM 4709 C C . GLU B 1 36 ? -13.76100 -3.72900 6.03500 1.000 84.91378 53 GLU B C 1
ATOM 4710 O O . GLU B 1 36 ? -13.03800 -4.73100 6.09900 1.000 79.98221 53 GLU B O 1
ATOM 4716 N N . GLU B 1 37 ? -13.44700 -2.66600 5.29300 1.000 86.86693 54 GLU B N 1
ATOM 4717 C CA . GLU B 1 37 ? -12.15800 -2.61600 4.60800 1.000 91.66971 54 GLU B CA 1
ATOM 4718 C C . GLU B 1 37 ? -10.99200 -2.61100 5.59900 1.000 88.33835 54 GLU B C 1
ATOM 4719 O O . GLU B 1 37 ? -9.94600 -3.21700 5.33600 1.000 84.77890 54 GLU B O 1
ATOM 4725 N N . ASP B 1 38 ? -11.15600 -1.94100 6.74700 1.000 90.16951 55 ASP B N 1
ATOM 4726 C CA . ASP B 1 38 ? -10.13000 -2.00400 7.79500 1.000 89.32238 55 ASP B CA 1
ATOM 4727 C C . ASP B 1 38 ? -9.89900 -3.44000 8.26100 1.000 82.90224 55 ASP B C 1
ATOM 4728 O O . ASP B 1 38 ? -8.76400 -3.93000 8.29200 1.000 81.07558 55 ASP B O 1
ATOM 4733 N N . VAL B 1 39 ? -10.98000 -4.12500 8.62800 1.000 81.28914 56 VAL B N 1
ATOM 4734 C CA . VAL B 1 39 ? -10.90600 -5.51100 9.07400 1.000 77.32247 56 VAL B CA 1
ATOM 4735 C C . VAL B 1 39 ? -10.26300 -6.38300 8.00200 1.000 80.32744 56 VAL B C 1
ATOM 4736 O O . VAL B 1 39 ? -9.41300 -7.23000 8.30000 1.000 80.19459 56 VAL B O 1
ATOM 4740 N N . LYS B 1 40 ? -10.67400 -6.20400 6.74100 1.000 78.86430 57 LYS B N 1
ATOM 4741 C CA . LYS B 1 40 ? -10.12000 -6.99700 5.64800 1.000 76.83698 57 LYS B CA 1
ATOM 4742 C C . LYS B 1 40 ? -8.61600 -6.77000 5.50600 1.000 84.28687 57 LYS B C 1
ATOM 4743 O O . LYS B 1 40 ? -7.85800 -7.71700 5.25500 1.000 84.69295 57 LYS B O 1
ATOM 4749 N N . LYS B 1 41 ? -8.16600 -5.51600 5.64200 1.000 86.38134 58 LYS B N 1
ATOM 4750 C CA . LYS B 1 41 ? -6.73100 -5.23600 5.58300 1.000 91.10642 58 LYS B CA 1
ATOM 4751 C C . LYS B 1 41 ? -5.98800 -5.94700 6.70700 1.000 90.92356 58 LYS B C 1
ATOM 4752 O O . LYS B 1 41 ? -4.93500 -6.55800 6.48600 1.000 97.28919 58 LYS B O 1
ATOM 4758 N N . GLU B 1 42 ? -6.51700 -5.86000 7.92900 1.000 86.85481 59 GLU B N 1
ATOM 4759 C CA . GLU B 1 42 ? -5.87500 -6.53400 9.05100 1.000 82.92042 59 GLU B CA 1
ATOM 4760 C C . GLU B 1 42 ? -5.82500 -8.04600 8.83800 1.000 84.16092 59 GLU B C 1
ATOM 4761 O O . GLU B 1 42 ? -4.83200 -8.70700 9.18500 1.000 84.65750 59 GLU B O 1
ATOM 4767 N N . LEU B 1 43 ? -6.88200 -8.60900 8.25400 1.000 80.78079 60 LEU B N 1
ATOM 4768 C CA . LEU B 1 43 ? -6.90400 -10.03900 7.96900 1.000 77.40810 60 LEU B CA 1
ATOM 4769 C C . LEU B 1 43 ? -5.84200 -10.41500 6.94200 1.000 78.76826 60 LEU B C 1
ATOM 4770 O O . LEU B 1 43 ? -5.16200 -11.44200 7.08100 1.000 80.61648 60 LEU B O 1
ATOM 4775 N N . ARG B 1 44 ? -5.71400 -9.60900 5.88200 1.000 78.26703 61 ARG B N 1
ATOM 4776 C CA . ARG B 1 44 ? -4.64300 -9.81500 4.91800 1.000 83.57478 61 ARG B CA 1
ATOM 4777 C C . ARG B 1 44 ? -3.28500 -9.77700 5.60900 1.000 88.91421 61 ARG B C 1
ATOM 4778 O O . ARG B 1 44 ? -2.38500 -10.54700 5.26100 1.000 88.25126 61 ARG B O 1
ATOM 4786 N N . LYS B 1 45 ? -3.11500 -8.86000 6.56900 1.000 92.29993 62 LYS B N 1
ATOM 4787 C CA . LYS B 1 45 ? -1.89000 -8.81500 7.36800 1.000 96.20566 62 LYS B CA 1
ATOM 4788 C C . LYS B 1 45 ? -1.64900 -10.13600 8.09100 1.000 95.44340 62 LYS B C 1
ATOM 4789 O O . LYS B 1 45 ? -0.54100 -10.68300 8.05900 1.000 98.85004 62 LYS B O 1
ATOM 4795 N N . LEU B 1 46 ? -2.68000 -10.66400 8.75500 1.000 90.98385 63 LEU B N 1
ATOM 4796 C CA . LEU B 1 46 ? -2.49600 -11.90400 9.51000 1.000 88.97571 63 LEU B CA 1
ATOM 4797 C C . LEU B 1 46 ? -2.20100 -13.09100 8.60100 1.000 93.67620 63 LEU B C 1
ATOM 4798 O O . LEU B 1 46 ? -1.50100 -14.02500 9.01300 1.000 91.24063 63 LEU B O 1
ATOM 4803 N N . ALA B 1 47 ? -2.72900 -13.08700 7.37300 1.000 96.08757 64 ALA B N 1
ATOM 4804 C CA . ALA B 1 47 ? -2.49200 -14.22100 6.48800 1.000 96.05299 64 ALA B CA 1
ATOM 4805 C C . ALA B 1 47 ? -1.04900 -14.24100 6.00200 1.000 99.41665 64 ALA B C 1
ATOM 4806 O O . ALA B 1 47 ? -0.40000 -15.29400 6.02000 1.000 99.12389 64 ALA B O 1
ATOM 4808 N N . LYS B 1 48 ? -0.52600 -13.08700 5.58200 1.000 103.12351 65 LYS B N 1
ATOM 4809 C CA . LYS B 1 48 ? 0.87000 -12.98100 5.15200 1.000 109.04811 65 LYS B CA 1
ATOM 4810 C C . LYS B 1 48 ? 1.77100 -12.72600 6.36300 1.000 109.97033 65 LYS B C 1
ATOM 4811 O O . LYS B 1 48 ? 2.50100 -11.74000 6.45300 1.000 113.43253 65 LYS B O 1
ATOM 4817 N N . ALA B 1 49 ? 1.70400 -13.64800 7.31800 1.000 108.39388 66 ALA B N 1
ATOM 4818 C CA . ALA B 1 49 ? 2.58900 -13.58700 8.47000 1.000 109.94206 66 ALA B CA 1
ATOM 4819 C C . ALA B 1 49 ? 3.04500 -14.99600 8.81000 1.000 109.06639 66 ALA B C 1
ATOM 4820 O O . ALA B 1 49 ? 2.22300 -15.91400 8.91700 1.000 110.50702 66 ALA B O 1
ATOM 4822 N N . VAL B 1 50 ? 4.35700 -15.14800 8.96600 1.000 105.34630 67 VAL B N 1
ATOM 4823 C CA . VAL B 1 50 ? 4.99100 -16.45000 9.14600 1.000 101.94027 67 VAL B CA 1
ATOM 4824 C C . VAL B 1 50 ? 4.88400 -16.87100 10.60600 1.000 97.17186 67 VAL B C 1
ATOM 4825 O O . VAL B 1 50 ? 5.20900 -16.09400 11.51100 1.000 96.58196 67 VAL B O 1
ATOM 4829 N N . GLY B 1 51 ? 4.45600 -18.10800 10.83800 1.000 93.22153 68 GLY B N 1
ATOM 4830 C CA . GLY B 1 51 ? 4.39400 -18.66000 12.17800 1.000 94.50043 68 GLY B CA 1
ATOM 4831 C C . GLY B 1 51 ? 3.60300 -17.85700 13.19600 1.000 95.59074 68 GLY B C 1
ATOM 4832 O O . GLY B 1 51 ? 4.07600 -17.62000 14.31300 1.000 97.10625 68 GLY B O 1
ATOM 4833 N N . LYS B 1 52 ? 2.39300 -17.43900 12.83300 1.000 93.67356 69 LYS B N 1
ATOM 4834 C CA . LYS B 1 52 ? 1.44000 -16.84200 13.77300 1.000 88.70550 69 LYS B CA 1
ATOM 4835 C C . LYS B 1 52 ? 0.07300 -17.49600 13.64600 1.000 86.97144 69 LYS B C 1
ATOM 4836 O O . LYS B 1 52 ? -0.92800 -16.82800 13.36900 1.000 86.93498 69 LYS B O 1
ATOM 4842 N N . PRO B 1 53 ? -0.00500 -18.81500 13.85400 1.000 81.84212 70 PRO B N 1
ATOM 4843 C CA . PRO B 1 53 ? -1.31100 -19.49500 13.72800 1.000 74.89498 70 PRO B CA 1
ATOM 4844 C C . PRO B 1 53 ? -2.39800 -18.98400 14.66600 1.000 75.82255 70 PRO B C 1
ATOM 4845 O O . PRO B 1 53 ? -3.56200 -18.83500 14.24500 1.000 72.32274 70 PRO B O 1
ATOM 4849 N N . LEU B 1 54 ? -2.06900 -18.76500 15.94000 1.000 72.85948 71 LEU B N 1
ATOM 4850 C CA . LEU B 1 54 ? -3.09700 -18.47100 16.93100 1.000 71.39498 71 LEU B CA 1
ATOM 4851 C C . LEU B 1 54 ? -3.75300 -17.11400 16.69100 1.000 74.31921 71 LEU B C 1
ATOM 4852 O O . LEU B 1 54 ? -4.97100 -16.97800 16.86500 1.000 66.88618 71 LEU B O 1
ATOM 4857 N N . GLU B 1 55 ? -2.98000 -16.10900 16.25900 1.000 72.75407 72 GLU B N 1
ATOM 4858 C CA . GLU B 1 55 ? -3.57000 -14.79800 15.99400 1.000 72.44872 72 GLU B CA 1
ATOM 4859 C C . GLU B 1 55 ? -4.58500 -14.86000 14.85400 1.000 74.16255 72 GLU B C 1
ATOM 4860 O O . GLU B 1 55 ? -5.66700 -14.26800 14.94300 1.000 78.38489 72 GLU B O 1
ATOM 4866 N N . LEU B 1 56 ? -4.26700 -15.60000 13.78700 1.000 73.91735 73 LEU B N 1
ATOM 4867 C CA . LEU B 1 56 ? -5.18100 -15.71400 12.65300 1.000 80.09714 73 LEU B CA 1
ATOM 4868 C C . LEU B 1 56 ? -6.40800 -16.55100 13.00600 1.000 83.41228 73 LEU B C 1
ATOM 4869 O O . LEU B 1 56 ? -7.54100 -16.19000 12.64800 1.000 92.73603 73 LEU B O 1
ATOM 4874 N N . LEU B 1 57 ? -6.20100 -17.66600 13.71600 1.000 77.22420 74 LEU B N 1
ATOM 4875 C CA . LEU B 1 57 ? -7.31200 -18.48300 14.18600 1.000 69.82510 74 LEU B CA 1
ATOM 4876 C C . LEU B 1 57 ? -8.29000 -17.64800 14.99500 1.000 72.36806 74 LEU B C 1
ATOM 4877 O O . LEU B 1 57 ? -9.51300 -17.71400 14.78900 1.000 68.05997 74 LEU B O 1
ATOM 4882 N N . ASN B 1 58 ? -7.76100 -16.85700 15.93700 1.000 69.39142 75 ASN B N 1
ATOM 4883 C CA . ASN B 1 58 ? -8.63200 -16.06100 16.79200 1.000 69.41322 75 ASN B CA 1
ATOM 4884 C C . ASN B 1 58 ? -9.33600 -14.97000 15.99900 1.000 67.90369 75 ASN B C 1
ATOM 4885 O O . ASN B 1 58 ? -10.50800 -14.68000 16.24800 1.000 65.77892 75 ASN B O 1
ATOM 4890 N N . PHE B 1 59 ? -8.63800 -14.34600 15.04800 1.000 66.14109 76 PHE B N 1
ATOM 4891 C CA . PHE B 1 59 ? -9.27100 -13.29700 14.25800 1.000 67.97481 76 PHE B CA 1
ATOM 4892 C C . PHE B 1 59 ? -10.46800 -13.85400 13.48700 1.000 70.70434 76 PHE B C 1
ATOM 4893 O O . PHE B 1 59 ? -11.55800 -13.26000 13.48700 1.000 65.48773 76 PHE B O 1
ATOM 4901 N N . ILE B 1 60 ? -10.28600 -15.01100 12.84300 1.000 72.64816 77 ILE B N 1
ATOM 4902 C CA . ILE B 1 60 ? -11.38600 -15.63100 12.10500 1.000 71.59683 77 ILE B CA 1
ATOM 4903 C C . ILE B 1 60 ? -12.52100 -15.98900 13.05500 1.000 72.44368 77 ILE B C 1
ATOM 4904 O O . ILE B 1 60 ? -13.69600 -15.68400 12.80100 1.000 77.58828 77 ILE B O 1
ATOM 4909 N N . ASP B 1 61 ? -12.18800 -16.63800 14.16900 1.000 70.07040 78 ASP B N 1
ATOM 4910 C CA . ASP B 1 61 ? -13.21900 -17.02600 15.12100 1.000 70.28594 78 ASP B CA 1
ATOM 4911 C C . ASP B 1 61 ? -14.02900 -15.82000 15.57900 1.000 66.54018 78 ASP B C 1
ATOM 4912 O O . ASP B 1 61 ? -15.26100 -15.89100 15.66400 1.000 68.33516 78 ASP B O 1
ATOM 4917 N N . VAL B 1 62 ? -13.35700 -14.69800 15.85200 1.000 60.96594 79 VAL B N 1
ATOM 4918 C CA . VAL B 1 62 ? -14.04400 -13.53800 16.40500 1.000 59.20526 79 VAL B CA 1
ATOM 4919 C C . VAL B 1 62 ? -14.93000 -12.88100 15.35700 1.000 65.06258 79 VAL B C 1
ATOM 4920 O O . VAL B 1 62 ? -16.07300 -12.51100 15.64800 1.000 64.65741 79 VAL B O 1
ATOM 4924 N N . VAL B 1 63 ? -14.43000 -12.70800 14.12900 1.000 69.64185 80 VAL B N 1
ATOM 4925 C CA . VAL B 1 63 ? -15.29700 -12.08600 13.12700 1.000 71.78526 80 VAL B CA 1
ATOM 4926 C C . VAL B 1 63 ? -16.51900 -12.96300 12.87000 1.000 75.21142 80 VAL B C 1
ATOM 4927 O O . VAL B 1 63 ? -17.61900 -12.44800 12.64500 1.000 81.54554 80 VAL B O 1
ATOM 4931 N N . GLU B 1 64 ? -16.37200 -14.29200 12.95600 1.000 71.75164 81 GLU B N 1
ATOM 4932 C CA . GLU B 1 64 ? -17.53000 -15.17300 12.78800 1.000 59.68687 81 GLU B CA 1
ATOM 4933 C C . GLU B 1 64 ? -18.52100 -15.02600 13.93900 1.000 58.41340 81 GLU B C 1
ATOM 4934 O O . GLU B 1 64 ? -19.73600 -14.89200 13.72400 1.000 51.78844 81 GLU B O 1
ATOM 4940 N N . ARG B 1 65 ? -18.03000 -15.07200 15.18100 1.000 57.85310 82 ARG B N 1
ATOM 4941 C CA . ARG B 1 65 ? -18.94900 -15.05100 16.30700 1.000 50.39553 82 ARG B CA 1
ATOM 4942 C C . ARG B 1 65 ? -19.50900 -13.66700 16.57000 1.000 53.36467 82 ARG B C 1
ATOM 4943 O O . ARG B 1 65 ? -20.50900 -13.54700 17.29100 1.000 54.54030 82 ARG B O 1
ATOM 4951 N N . LEU B 1 66 ? -18.90000 -12.62400 16.00200 1.000 54.45241 83 LEU B N 1
ATOM 4952 C CA . LEU B 1 66 ? -19.49600 -11.29100 16.03400 1.000 53.71823 83 LEU B CA 1
ATOM 4953 C C . LEU B 1 66 ? -20.64000 -11.15200 15.03600 1.000 54.53776 83 LEU B C 1
ATOM 4954 O O . LEU B 1 66 ? -21.36000 -10.15000 15.08100 1.000 53.11935 83 LEU B O 1
ATOM 4959 N N . GLY B 1 67 ? -20.83900 -12.14200 14.16700 1.000 57.31912 84 GLY B N 1
ATOM 4960 C CA . GLY B 1 67 ? -21.95200 -12.11300 13.24000 1.000 54.13598 84 GLY B CA 1
ATOM 4961 C C . GLY B 1 67 ? -21.72500 -11.34000 11.96900 1.000 59.45942 84 GLY B C 1
ATOM 4962 O O . GLY B 1 67 ? -22.69300 -10.92100 11.33000 1.000 73.26823 84 GLY B O 1
ATOM 4963 N N . VAL B 1 68 ? -20.47500 -11.10800 11.59300 1.000 60.18001 85 VAL B N 1
ATOM 4964 C CA . VAL B 1 68 ? -20.13000 -10.37400 10.38900 1.000 54.53876 85 VAL B CA 1
ATOM 4965 C C . VAL B 1 68 ? -19.25000 -11.19100 9.46800 1.000 55.50694 85 VAL B C 1
ATOM 4966 O O . VAL B 1 68 ? -18.65900 -10.64000 8.54100 1.000 58.96855 85 VAL B O 1
ATOM 4970 N N . GLY B 1 69 ? -19.10900 -12.49300 9.72100 1.000 55.09162 86 GLY B N 1
ATOM 4971 C CA . GLY B 1 69 ? -18.35400 -13.29900 8.77900 1.000 60.79477 86 GLY B CA 1
ATOM 4972 C C . GLY B 1 69 ? -19.00100 -13.34800 7.40900 1.000 69.12831 86 GLY B C 1
ATOM 4973 O O . GLY B 1 69 ? -18.32200 -13.64000 6.41400 1.000 77.99853 86 GLY B O 1
ATOM 4974 N N . TYR B 1 70 ? -20.28900 -13.01100 7.31900 1.000 61.67217 87 TYR B N 1
ATOM 4975 C CA . TYR B 1 70 ? -20.92300 -12.98800 6.00100 1.000 64.99783 87 TYR B CA 1
ATOM 4976 C C . TYR B 1 70 ? -20.38800 -11.83500 5.15900 1.000 65.69887 87 TYR B C 1
ATOM 4977 O O . TYR B 1 70 ? -20.36700 -11.92600 3.92900 1.000 64.48436 87 TYR B O 1
ATOM 4986 N N . ARG B 1 71 ? -19.91100 -10.76100 5.79100 1.000 68.62306 88 ARG B N 1
ATOM 4987 C CA . ARG B 1 71 ? -19.27100 -9.70800 5.01000 1.000 73.33932 88 ARG B CA 1
ATOM 4988 C C . ARG B 1 71 ? -17.85800 -10.07600 4.59000 1.000 73.27300 88 ARG B C 1
ATOM 4989 O O . ARG B 1 71 ? -17.22600 -9.29900 3.86900 1.000 76.40704 88 ARG B O 1
ATOM 4997 N N . LEU B 1 72 ? -17.36600 -11.24400 4.99700 1.000 69.43548 89 LEU B N 1
ATOM 4998 C CA . LEU B 1 72 ? -16.02800 -11.68000 4.61900 1.000 77.36529 89 LEU B CA 1
ATOM 4999 C C . LEU B 1 72 ? -16.04200 -13.13300 4.16800 1.000 80.43760 89 LEU B C 1
ATOM 5000 O O . LEU B 1 72 ? -14.98900 -13.79300 4.20300 1.000 82.21999 89 LEU B O 1
ATOM 5005 N N . GLU B 1 73 ? -17.20400 -13.62100 3.71100 1.000 76.47947 90 GLU B N 1
ATOM 5006 C CA . GLU B 1 73 ? -17.42100 -15.04900 3.50500 1.000 78.05346 90 GLU B CA 1
ATOM 5007 C C . GLU B 1 73 ? -16.29000 -15.67300 2.70100 1.000 75.24744 90 GLU B C 1
ATOM 5008 O O . GLU B 1 73 ? -15.53700 -16.51500 3.20800 1.000 78.91827 90 GLU B O 1
ATOM 5014 N N . GLN B 1 74 ? -16.12000 -15.23000 1.45700 1.000 74.29474 91 GLN B N 1
ATOM 5015 C CA . GLN B 1 74 ? -15.09700 -15.83400 0.61400 1.000 82.63026 91 GLN B CA 1
ATOM 5016 C C . GLN B 1 74 ? -13.72600 -15.71000 1.26100 1.000 86.88901 91 GLN B C 1
ATOM 5017 O O . GLN B 1 74 ? -13.00100 -16.70500 1.39900 1.000 89.40801 91 GLN B O 1
ATOM 5023 N N . GLU B 1 75 ? -13.39500 -14.50500 1.74600 1.000 85.84554 92 GLU B N 1
ATOM 5024 C CA . GLU B 1 75 ? -12.07600 -14.27200 2.32400 1.000 81.39298 92 GLU B CA 1
ATOM 5025 C C . GLU B 1 75 ? -11.81400 -15.22800 3.47500 1.000 79.28401 92 GLU B C 1
ATOM 5026 O O . GLU B 1 75 ? -10.68800 -15.70900 3.65000 1.000 78.64465 92 GLU B O 1
ATOM 5032 N N . ILE B 1 76 ? -12.84800 -15.53600 4.26100 1.000 77.96387 93 ILE B N 1
ATOM 5033 C CA . ILE B 1 76 ? -12.63300 -16.44200 5.37900 1.000 74.72753 93 ILE B CA 1
ATOM 5034 C C . ILE B 1 76 ? -12.48200 -17.86600 4.87300 1.000 78.00326 93 ILE B C 1
ATOM 5035 O O . ILE B 1 76 ? -11.54500 -18.57700 5.26100 1.000 78.36574 93 ILE B O 1
ATOM 5040 N N . GLU B 1 77 ? -13.34300 -18.27800 3.93800 1.000 83.27486 94 GLU B N 1
ATOM 5041 C CA . GLU B 1 77 ? -13.30700 -19.66200 3.48400 1.000 86.04779 94 GLU B CA 1
ATOM 5042 C C . GLU B 1 77 ? -11.93200 -20.00300 2.93100 1.000 88.39610 94 GLU B C 1
ATOM 5043 O O . GLU B 1 77 ? -11.30300 -20.97600 3.36700 1.000 89.93365 94 GLU B O 1
ATOM 5049 N N . ASP B 1 78 ? -11.41100 -19.14500 2.04200 1.000 88.16532 95 ASP B N 1
ATOM 5050 C CA . ASP B 1 78 ? -10.07600 -19.33400 1.48500 1.000 91.75220 95 ASP B CA 1
ATOM 5051 C C . ASP B 1 78 ? -9.06200 -19.55500 2.59600 1.000 87.93388 95 ASP B C 1
ATOM 5052 O O . ASP B 1 78 ? -8.32600 -20.54900 2.59100 1.000 91.33051 95 ASP B O 1
ATOM 5057 N N . LEU B 1 79 ? -9.07600 -18.67900 3.60500 1.000 81.35720 96 LEU B N 1
ATOM 5058 C CA . LEU B 1 79 ? -8.10700 -18.79300 4.68600 1.000 83.19679 96 LEU B CA 1
ATOM 5059 C C . LEU B 1 79 ? -8.22900 -20.13800 5.37600 1.000 84.11256 96 LEU B C 1
ATOM 5060 O O . LEU B 1 79 ? -7.22900 -20.84600 5.55400 1.000 85.52817 96 LEU B O 1
ATOM 5065 N N . VAL B 1 80 ? -9.45800 -20.54500 5.70200 1.000 80.41193 97 VAL B N 1
ATOM 5066 C CA . VAL B 1 80 ? -9.62000 -21.81700 6.39300 1.000 76.81150 97 VAL B CA 1
ATOM 5067 C C . VAL B 1 80 ? -9.14000 -22.94700 5.50100 1.000 82.16127 97 VAL B C 1
ATOM 5068 O O . VAL B 1 80 ? -8.46100 -23.87300 5.96100 1.000 86.30039 97 VAL B O 1
ATOM 5072 N N . GLN B 1 81 ? -9.42300 -22.85300 4.19600 1.000 81.02147 98 GLN B N 1
ATOM 5073 C CA . GLN B 1 81 ? -8.92000 -23.87100 3.28500 1.000 81.07123 98 GLN B CA 1
ATOM 5074 C C . GLN B 1 81 ? -7.40300 -23.91200 3.32400 1.000 78.80214 98 GLN B C 1
ATOM 5075 O O . GLN B 1 81 ? -6.80400 -24.99200 3.42500 1.000 80.00642 98 GLN B O 1
ATOM 5081 N N . ALA B 1 82 ? -6.76600 -22.73900 3.28900 1.000 77.33430 99 ALA B N 1
ATOM 5082 C CA . ALA B 1 82 ? -5.31400 -22.70800 3.38000 1.000 80.02844 99 ALA B CA 1
ATOM 5083 C C . ALA B 1 82 ? -4.84700 -23.38500 4.66100 1.000 78.22140 99 ALA B C 1
ATOM 5084 O O . ALA B 1 82 ? -3.84600 -24.10900 4.65700 1.000 84.03817 99 ALA B O 1
ATOM 5086 N N . ILE B 1 83 ? -5.56400 -23.16900 5.76800 1.000 75.06018 100 ILE B N 1
ATOM 5087 C CA . ILE B 1 83 ? -5.15300 -23.79000 7.02300 1.000 80.07324 100 ILE B CA 1
ATOM 5088 C C . ILE B 1 83 ? -5.23200 -25.30500 6.91100 1.000 83.39409 100 ILE B C 1
ATOM 5089 O O . ILE B 1 83 ? -4.35900 -26.02600 7.41000 1.000 83.77591 100 ILE B O 1
ATOM 5094 N N . PHE B 1 84 ? -6.26400 -25.81200 6.23400 1.000 81.12059 101 PHE B N 1
ATOM 5095 C CA . PHE B 1 84 ? -6.42600 -27.25700 6.15000 1.000 82.86852 101 PHE B CA 1
ATOM 5096 C C . PHE B 1 84 ? -5.32700 -27.89100 5.30900 1.000 90.48840 101 PHE B C 1
ATOM 5097 O O . PHE B 1 84 ? -4.96400 -29.05100 5.53200 1.000 92.34782 101 PHE B O 1
ATOM 5105 N N . ASP B 1 85 ? -4.77100 -27.13500 4.36300 1.000 94.27700 102 ASP B N 1
ATOM 5106 C CA . ASP B 1 85 ? -3.72300 -27.59100 3.46000 1.000 95.23607 102 ASP B CA 1
ATOM 5107 C C . ASP B 1 85 ? -2.31800 -27.42800 4.03400 1.000 95.23781 102 ASP B C 1
ATOM 5108 O O . ASP B 1 85 ? -1.37700 -28.03900 3.51300 1.000 96.15457 102 ASP B O 1
ATOM 5113 N N . ASN B 1 86 ? -2.15300 -26.60000 5.07100 1.000 98.01821 103 ASN B N 1
ATOM 5114 C CA . ASN B 1 86 ? -0.82300 -26.27300 5.58200 1.000 105.40096 103 ASN B CA 1
ATOM 5115 C C . ASN B 1 86 ? -0.06200 -27.52000 6.02600 1.000 120.01509 103 ASN B C 1
ATOM 5116 O O . ASN B 1 86 ? 1.08400 -27.73300 5.61100 1.000 134.21633 103 ASN B O 1
ATOM 5121 N N . ASP B 1 87 ? -0.66300 -28.33400 6.89600 1.000 116.14988 104 ASP B N 1
ATOM 5122 C CA . ASP B 1 87 ? -0.07600 -29.58600 7.38400 1.000 118.48869 104 ASP B CA 1
ATOM 5123 C C . ASP B 1 87 ? 1.15100 -29.34300 8.25700 1.000 111.02706 104 ASP B C 1
ATOM 5124 O O . ASP B 1 87 ? 1.67200 -30.27100 8.88200 1.000 108.76630 104 ASP B O 1
ATOM 5129 N N . LYS B 1 88 ? 1.60200 -28.09700 8.32100 1.000 104.00151 105 LYS B N 1
ATOM 5130 C CA . LYS B 1 88 ? 2.67600 -27.64100 9.19100 1.000 95.28710 105 LYS B CA 1
ATOM 5131 C C . LYS B 1 88 ? 2.20300 -26.42000 9.95000 1.000 87.66062 105 LYS B C 1
ATOM 5132 O O . LYS B 1 88 ? 2.96600 -25.49600 10.24200 1.000 82.96082 105 LYS B O 1
ATOM 5138 N N . PHE B 1 89 ? 0.91100 -26.42200 10.28000 1.000 85.65483 106 PHE B N 1
ATOM 5139 C CA . PHE B 1 89 ? 0.27700 -25.29500 10.93900 1.000 82.44467 106 PHE B CA 1
ATOM 5140 C C . PHE B 1 89 ? 0.66000 -25.21400 12.40500 1.000 85.15943 106 PHE B C 1
ATOM 5141 O O . PHE B 1 89 ? 0.53700 -24.14400 13.00900 1.000 84.90458 106 PHE B O 1
ATOM 5149 N N . GLY B 1 90 ? 1.09500 -26.32000 12.99200 1.000 86.79535 107 GLY B N 1
ATOM 5150 C CA . GLY B 1 90 ? 1.56600 -26.32700 14.35500 1.000 84.37805 107 GLY B CA 1
ATOM 5151 C C . GLY B 1 90 ? 0.52500 -26.73500 15.36000 1.000 82.91971 107 GLY B C 1
ATOM 5152 O O . GLY B 1 90 ? 0.71100 -26.47500 16.55600 1.000 82.48753 107 GLY B O 1
ATOM 5153 N N . VAL B 1 91 ? -0.55600 -27.38100 14.91300 1.000 80.78073 108 VAL B N 1
ATOM 5154 C CA . VAL B 1 91 ? -1.66800 -27.74400 15.78300 1.000 79.32222 108 VAL B CA 1
ATOM 5155 C C . VAL B 1 91 ? -1.21500 -28.68300 16.88900 1.000 81.67240 108 VAL B C 1
ATOM 5156 O O . VAL B 1 91 ? -1.81300 -28.71600 17.97500 1.000 79.63626 108 VAL B O 1
ATOM 5160 N N . ASP B 1 92 ? -0.13100 -29.41800 16.64800 1.000 83.64683 109 ASP B N 1
ATOM 5161 C CA . ASP B 1 92 ? 0.36800 -30.38000 17.61400 1.000 87.28956 109 ASP B CA 1
ATOM 5162 C C . ASP B 1 92 ? 0.78600 -29.70400 18.91700 1.000 86.65155 109 ASP B C 1
ATOM 5163 O O . ASP B 1 92 ? 0.85000 -30.36600 19.96000 1.000 86.21717 109 ASP B O 1
ATOM 5168 N N . GLU B 1 93 ? 1.00200 -28.38800 18.89400 1.000 87.81680 110 GLU B N 1
ATOM 5169 C CA . GLU B 1 93 ? 1.50200 -27.64800 20.04500 1.000 89.14440 110 GLU B CA 1
ATOM 5170 C C . GLU B 1 93 ? 0.45900 -26.73200 20.68500 1.000 84.36243 110 GLU B C 1
ATOM 5171 O O . GLU B 1 93 ? 0.79300 -25.99500 21.61600 1.000 86.05126 110 GLU B O 1
ATOM 5177 N N . PHE B 1 94 ? -0.79600 -26.76400 20.23900 1.000 76.13570 111 PHE B N 1
ATOM 5178 C CA . PHE B 1 94 ? -1.79600 -25.88100 20.82400 1.000 71.39268 111 PHE B CA 1
ATOM 5179 C C . PHE B 1 94 ? -2.30100 -26.43300 22.15300 1.000 68.50020 111 PHE B C 1
ATOM 5180 O O . PHE B 1 94 ? -2.39000 -27.64700 22.34900 1.000 69.03939 111 PHE B O 1
ATOM 5188 N N . ASP B 1 95 ? -2.72300 -25.52400 23.03400 1.000 60.01331 112 ASP B N 1
ATOM 5189 C CA . ASP B 1 95 ? -3.36900 -25.90000 24.28800 1.000 58.05461 112 ASP B CA 1
ATOM 5190 C C . ASP B 1 95 ? -4.82200 -26.32200 24.00900 1.000 61.94115 112 ASP B C 1
ATOM 5191 O O . ASP B 1 95 ? -5.24400 -26.46600 22.85800 1.000 68.41537 112 ASP B O 1
ATOM 5196 N N . LEU B 1 96 ? -5.60000 -26.54500 25.07100 1.000 56.78546 113 LEU B N 1
ATOM 5197 C CA . LEU B 1 96 ? -6.94100 -27.07800 24.90400 1.000 57.51308 113 LEU B CA 1
ATOM 5198 C C . LEU B 1 96 ? -7.81700 -26.10900 24.11400 1.000 63.64771 113 LEU B C 1
ATOM 5199 O O . LEU B 1 96 ? -8.48000 -26.50600 23.15300 1.000 70.96355 113 LEU B O 1
ATOM 5204 N N . TYR B 1 97 ? -7.81100 -24.82700 24.48800 1.000 63.63799 114 TYR B N 1
ATOM 5205 C CA . TYR B 1 97 ? -8.69200 -23.86900 23.83300 1.000 63.72449 114 TYR B CA 1
ATOM 5206 C C . TYR B 1 97 ? -8.38700 -23.77400 22.34500 1.000 65.51830 114 TYR B C 1
ATOM 5207 O O . TYR B 1 97 ? -9.30200 -23.79600 21.50800 1.000 61.83532 114 TYR B O 1
ATOM 5216 N N . HIS B 1 98 ? -7.10400 -23.67900 21.99000 1.000 63.20655 115 HIS B N 1
ATOM 5217 C CA . HIS B 1 98 ? -6.76400 -23.46300 20.58700 1.000 62.67730 115 HIS B CA 1
ATOM 5218 C C . HIS B 1 98 ? -6.81400 -24.74400 19.76300 1.000 69.38884 115 HIS B C 1
ATOM 5219 O O . HIS B 1 98 ? -7.14000 -24.69400 18.56900 1.000 74.86522 115 HIS B O 1
ATOM 5226 N N . THR B 1 99 ? -6.56200 -25.90100 20.37300 1.000 68.83966 116 THR B N 1
ATOM 5227 C CA . THR B 1 99 ? -6.83100 -27.15400 19.67700 1.000 65.20611 116 THR B CA 1
ATOM 5228 C C . THR B 1 99 ? -8.32200 -27.28500 19.39100 1.000 64.09800 116 THR B C 1
ATOM 5229 O O . THR B 1 99 ? -8.72900 -27.64600 18.27600 1.000 66.41801 116 THR B O 1
ATOM 5233 N N . SER B 1 100 ? -9.14800 -26.93200 20.37500 1.000 60.21095 117 SER B N 1
ATOM 5234 C CA . SER B 1 100 ? -10.59400 -26.97500 20.20200 1.000 60.91845 117 SER B CA 1
ATOM 5235 C C . SER B 1 100 ? -11.05500 -25.98700 19.14000 1.000 65.52229 117 SER B C 1
ATOM 5236 O O . SER B 1 100 ? -11.93800 -26.29900 18.33500 1.000 66.41681 117 SER B O 1
ATOM 5239 N N . LEU B 1 101 ? -10.44200 -24.80300 19.10400 1.000 66.35253 118 LEU B N 1
ATOM 5240 C CA . LEU B 1 101 ? -10.80700 -23.78800 18.12500 1.000 67.72551 118 LEU B CA 1
ATOM 5241 C C . LEU B 1 101 ? -10.47000 -24.24400 16.71200 1.000 69.08253 118 LEU B C 1
ATOM 5242 O O . LEU B 1 101 ? -11.29400 -24.12200 15.79400 1.000 66.35409 118 LEU B O 1
ATOM 5247 N N . TRP B 1 102 ? -9.25500 -24.77000 16.52500 1.000 67.17298 119 TRP B N 1
ATOM 5248 C CA . TRP B 1 102 ? -8.84100 -25.27000 15.21900 1.000 65.64266 119 TRP B CA 1
ATOM 5249 C C . TRP B 1 102 ? -9.76900 -26.38700 14.75100 1.000 67.14875 119 TRP B C 1
ATOM 5250 O O . TRP B 1 102 ? -10.25900 -26.37600 13.60900 1.000 69.92283 119 TRP B O 1
ATOM 5261 N N . PHE B 1 103 ? -10.07000 -27.32900 15.64800 1.000 63.99142 120 PHE B N 1
ATOM 5262 C CA . PHE B 1 103 ? -10.92500 -28.44700 15.28300 1.000 64.55467 120 PHE B CA 1
ATOM 5263 C C . PHE B 1 103 ? -12.33400 -27.96700 14.91100 1.000 59.52526 120 PHE B C 1
ATOM 5264 O O . PHE B 1 103 ? -12.84200 -28.30400 13.84300 1.000 57.96010 120 PHE B O 1
ATOM 5272 N N . ARG B 1 104 ? -12.95700 -27.15300 15.76700 1.000 57.90785 121 ARG B N 1
ATOM 5273 C CA . ARG B 1 104 ? -14.32000 -26.69500 15.52200 1.000 59.30408 121 ARG B CA 1
ATOM 5274 C C . ARG B 1 104 ? -14.42100 -25.87600 14.23700 1.000 66.59711 121 ARG B C 1
ATOM 5275 O O . ARG B 1 104 ? -15.30800 -26.11600 13.40800 1.000 71.51925 121 ARG B O 1
ATOM 5283 N N . LEU B 1 105 ? -13.52500 -24.89800 14.06100 1.000 65.53570 122 LEU B N 1
ATOM 5284 C CA . LEU B 1 105 ? -13.53300 -24.06800 12.86100 1.000 64.89296 122 LEU B CA 1
ATOM 5285 C C . LEU B 1 105 ? -13.41800 -24.91200 11.60400 1.000 66.08009 122 LEU B C 1
ATOM 5286 O O . LEU B 1 105 ? -14.14400 -24.68700 10.62100 1.000 65.03381 122 LEU B O 1
ATOM 5291 N N . LEU B 1 106 ? -12.48700 -25.87200 11.58700 1.000 64.27521 123 LEU B N 1
ATOM 5292 C CA . LEU B 1 106 ? -12.35600 -26.66900 10.37200 1.000 64.09359 123 LEU B CA 1
ATOM 5293 C C . LEU B 1 106 ? -13.59700 -27.53300 10.14200 1.000 63.32311 123 LEU B C 1
ATOM 5294 O O . LEU B 1 106 ? -14.05700 -27.67200 9.00200 1.000 66.25773 123 LEU B O 1
ATOM 5299 N N . ARG B 1 107 ? -14.16700 -28.10800 11.21000 1.000 62.86948 124 ARG B N 1
ATOM 5300 C CA . ARG B 1 107 ? -15.36300 -28.93500 11.04400 1.000 64.77181 124 ARG B CA 1
ATOM 5301 C C . ARG B 1 107 ? -16.53900 -28.10800 10.52700 1.000 67.66106 124 ARG B C 1
ATOM 5302 O O . ARG B 1 107 ? -17.32000 -28.57200 9.68500 1.000 71.90622 124 ARG B O 1
ATOM 5310 N N . GLN B 1 108 ? -16.66200 -26.86700 10.99700 1.000 68.55390 125 GLN B N 1
ATOM 5311 C CA . GLN B 1 108 ? -17.77400 -26.02100 10.59400 1.000 63.86143 125 GLN B CA 1
ATOM 5312 C C . GLN B 1 108 ? -17.66100 -25.61700 9.13500 1.000 67.56373 125 GLN B C 1
ATOM 5313 O O . GLN B 1 108 ? -18.66900 -25.24600 8.52500 1.000 61.89746 125 GLN B O 1
ATOM 5319 N N . HIS B 1 109 ? -16.46100 -25.69200 8.56200 1.000 64.80953 126 HIS B N 1
ATOM 5320 C CA . HIS B 1 109 ? -16.24000 -25.31900 7.17600 1.000 65.92082 126 HIS B CA 1
ATOM 5321 C C . HIS B 1 109 ? -16.08300 -26.53100 6.26000 1.000 64.21629 126 HIS B C 1
ATOM 5322 O O . HIS B 1 109 ? -15.57100 -26.39900 5.14200 1.000 64.34795 126 HIS B O 1
ATOM 5329 N N . GLY B 1 110 ? -16.51400 -27.71300 6.71000 1.000 61.23067 127 GLY B N 1
ATOM 5330 C CA . GLY B 1 110 ? -16.59000 -28.87800 5.85500 1.000 63.48676 127 GLY B CA 1
ATOM 5331 C C . GLY B 1 110 ? -15.39200 -29.81500 5.89100 1.000 73.43755 127 GLY B C 1
ATOM 5332 O O . GLY B 1 110 ? -15.43900 -30.86000 5.22600 1.000 75.45230 127 GLY B O 1
ATOM 5333 N N . PHE B 1 111 ? -14.31900 -29.47500 6.61800 1.000 72.03643 128 PHE B N 1
ATOM 5334 C CA . PHE B 1 111 ? -13.09900 -30.28500 6.61400 1.000 73.35344 128 PHE B CA 1
ATOM 5335 C C . PHE B 1 111 ? -13.15300 -31.34200 7.70900 1.000 72.48382 128 PHE B C 1
ATOM 5336 O O . PHE B 1 111 ? -13.15100 -31.01800 8.89800 1.000 73.37026 128 PHE B O 1
ATOM 5344 N N . HIS B 1 112 ? -13.11900 -32.60800 7.30200 1.000 74.11717 129 HIS B N 1
ATOM 5345 C CA . HIS B 1 112 ? -13.36100 -33.71800 8.21600 1.000 75.93787 129 HIS B CA 1
ATOM 5346 C C . HIS B 1 112 ? -12.09700 -34.06900 8.99700 1.000 74.30990 129 HIS B C 1
ATOM 5347 O O . HIS B 1 112 ? -11.56600 -35.17100 8.89900 1.000 74.83374 129 HIS B O 1
ATOM 5354 N N . VAL B 1 113 ? -11.62400 -33.09900 9.78900 1.000 73.94889 130 VAL B N 1
ATOM 5355 C CA . VAL B 1 113 ? -10.40900 -33.31100 10.57800 1.000 70.69617 130 VAL B CA 1
ATOM 5356 C C . VAL B 1 113 ? -10.68000 -34.27100 11.73200 1.000 73.06836 130 VAL B C 1
ATOM 5357 O O . VAL B 1 113 ? -11.80600 -34.41400 12.22100 1.000 75.87906 130 VAL B O 1
ATOM 5361 N N . SER B 1 114 ? -9.61500 -34.93100 12.17600 1.000 77.30967 131 SER B N 1
ATOM 5362 C CA . SER B 1 114 ? -9.70800 -36.08800 13.05100 1.000 78.42881 131 SER B CA 1
ATOM 5363 C C . SER B 1 114 ? -9.78100 -35.68300 14.51700 1.000 80.92723 131 SER B C 1
ATOM 5364 O O . SER B 1 114 ? -9.22600 -34.66000 14.93200 1.000 84.97307 131 SER B O 1
ATOM 5367 N N . CYS B 1 115 ? -10.41600 -36.54300 15.31600 1.000 79.59444 132 CYS B N 1
ATOM 5368 C CA . CYS B 1 115 ? -10.46700 -36.36200 16.76100 1.000 78.14975 132 CYS B CA 1
ATOM 5369 C C . CYS B 1 115 ? -9.13700 -36.69800 17.43600 1.000 78.13933 132 CYS B C 1
ATOM 5370 O O . CYS B 1 115 ? -8.96400 -36.40500 18.62600 1.000 75.62416 132 CYS B O 1
ATOM 5373 N N . ASP B 1 116 ? -8.19700 -37.29000 16.69800 1.000 74.06717 133 ASP B N 1
ATOM 5374 C CA . ASP B 1 116 ? -6.92000 -37.67800 17.28000 1.000 78.12316 133 ASP B CA 1
ATOM 5375 C C . ASP B 1 116 ? -6.16400 -36.47000 17.81000 1.000 75.90188 133 ASP B C 1
ATOM 5376 O O . ASP B 1 116 ? -5.30100 -36.61800 18.67700 1.000 67.79115 133 ASP B O 1
ATOM 5381 N N . VAL B 1 117 ? -6.52000 -35.27000 17.35000 1.000 75.86009 134 VAL B N 1
ATOM 5382 C CA . VAL B 1 117 ? -5.89200 -34.05100 17.81200 1.000 73.10436 134 VAL B CA 1
ATOM 5383 C C . VAL B 1 117 ? -6.11900 -33.82400 19.29800 1.000 75.16559 134 VAL B C 1
ATOM 5384 O O . VAL B 1 117 ? -5.43200 -32.99900 19.90700 1.000 71.60915 134 VAL B O 1
ATOM 5388 N N . PHE B 1 118 ? -7.07800 -34.53000 19.89300 1.000 75.78100 135 PHE B N 1
ATOM 5389 C CA . PHE B 1 118 ? -7.35700 -34.41500 21.31500 1.000 73.33405 135 PHE B CA 1
ATOM 5390 C C . PHE B 1 118 ? -6.62700 -35.46500 22.15400 1.000 76.65975 135 PHE B C 1
ATOM 5391 O O . PHE B 1 118 ? -6.74600 -35.45200 23.38700 1.000 78.99917 135 PHE B O 1
ATOM 5399 N N . GLY B 1 119 ? -5.85200 -36.34700 21.51800 1.000 74.90329 136 GLY B N 1
ATOM 5400 C CA . GLY B 1 119 ? -5.21200 -37.42800 22.25000 1.000 75.20281 136 GLY B CA 1
ATOM 5401 C C . GLY B 1 119 ? -4.30600 -36.94000 23.36600 1.000 79.25359 136 GLY B C 1
ATOM 5402 O O . GLY B 1 119 ? -4.25900 -37.53500 24.44300 1.000 79.47784 136 GLY B O 1
ATOM 5403 N N . LYS B 1 120 ? -3.59100 -35.84000 23.13500 1.000 76.54876 137 LYS B N 1
ATOM 5404 C CA . LYS B 1 120 ? -2.67000 -35.35200 24.15200 1.000 74.40343 137 LYS B CA 1
ATOM 5405 C C . LYS B 1 120 ? -3.37600 -34.80100 25.38300 1.000 75.30042 137 LYS B C 1
ATOM 5406 O O . LYS B 1 120 ? -2.69500 -34.43400 26.34300 1.000 74.37111 137 LYS B O 1
ATOM 5412 N N . PHE B 1 121 ? -4.70800 -34.71800 25.38500 1.000 75.31681 138 PHE B N 1
ATOM 5413 C CA . PHE B 1 121 ? -5.43300 -34.22600 26.54800 1.000 68.66712 138 PHE B CA 1
ATOM 5414 C C . PHE B 1 121 ? -6.06000 -35.34100 27.36700 1.000 65.91566 138 PHE B C 1
ATOM 5415 O O . PHE B 1 121 ? -6.80700 -35.05300 28.31000 1.000 61.20525 138 PHE B O 1
ATOM 5423 N N . LYS B 1 122 ? -5.79900 -36.59900 27.01800 1.000 65.06478 139 LYS B N 1
ATOM 5424 C CA . LYS B 1 122 ? -6.32400 -37.74700 27.74100 1.000 68.85784 139 LYS B CA 1
ATOM 5425 C C . LYS B 1 122 ? -5.24800 -38.35700 28.64000 1.000 76.42711 139 LYS B C 1
ATOM 5426 O O . LYS B 1 122 ? -4.05100 -38.20100 28.40500 1.000 77.66459 139 LYS B O 1
ATOM 5432 N N . GLY B 1 123 ? -5.69300 -39.04900 29.68900 1.000 78.58315 140 GLY B N 1
ATOM 5433 C CA . GLY B 1 123 ? -4.80600 -39.75600 30.58200 1.000 87.94542 140 GLY B CA 1
ATOM 5434 C C . GLY B 1 123 ? -4.67100 -41.22100 30.20400 1.000 93.58433 140 GLY B C 1
ATOM 5435 O O . GLY B 1 123 ? -5.14700 -41.67300 29.15900 1.000 93.65719 140 GLY B O 1
ATOM 5436 N N . ARG B 1 124 ? -4.04100 -41.98300 31.10700 1.000 92.49724 141 ARG B N 1
ATOM 5437 C CA . ARG B 1 124 ? -3.87600 -43.41300 30.86900 1.000 93.07879 141 ARG B CA 1
ATOM 5438 C C . ARG B 1 124 ? -5.22400 -44.12000 30.80800 1.000 98.43654 141 ARG B C 1
ATOM 5439 O O . ARG B 1 124 ? -5.36400 -45.13200 30.11300 1.000 102.84124 141 ARG B O 1
ATOM 5441 N N . ASN B 1 125 ? -6.23100 -43.58800 31.50100 1.000 101.75435 142 ASN B N 1
ATOM 5442 C CA . ASN B 1 125 ? -7.57100 -44.16800 31.46200 1.000 110.40865 142 ASN B CA 1
ATOM 5443 C C . ASN B 1 125 ? -8.22900 -44.06800 30.09100 1.000 109.59889 142 ASN B C 1
ATOM 5444 O O . ASN B 1 125 ? -9.22300 -44.75900 29.84800 1.000 116.26257 142 ASN B O 1
ATOM 5449 N N . GLY B 1 126 ? -7.72700 -43.21400 29.20400 1.000 101.98119 143 GLY B N 1
ATOM 5450 C CA . GLY B 1 126 ? -8.41800 -42.93700 27.96200 1.000 97.14499 143 GLY B CA 1
ATOM 5451 C C . GLY B 1 126 ? -9.46400 -41.85400 28.07300 1.000 91.64926 143 GLY B C 1
ATOM 5452 O O . GLY B 1 126 ? -10.20000 -41.61800 27.11000 1.000 89.56578 143 GLY B O 1
ATOM 5453 N N . ARG B 1 127 ? -9.55200 -41.20000 29.22200 1.000 89.67733 144 ARG B N 1
ATOM 5454 C CA . ARG B 1 127 ? -10.47600 -40.11600 29.49000 1.000 86.19386 144 ARG B CA 1
ATOM 5455 C C . ARG B 1 127 ? -9.70800 -38.80400 29.60000 1.000 82.63614 144 ARG B C 1
ATOM 5456 O O . ARG B 1 127 ? -8.49100 -38.78600 29.79800 1.000 84.59622 144 ARG B O 1
ATOM 5464 N N . PHE B 1 128 ? -10.43100 -37.69700 29.46400 1.000 77.08668 145 PHE B N 1
ATOM 5465 C CA . PHE B 1 128 ? -9.79500 -36.39100 29.55400 1.000 74.33947 145 PHE B CA 1
ATOM 5466 C C . PHE B 1 128 ? -9.26600 -36.17400 30.96500 1.000 75.05834 145 PHE B C 1
ATOM 5467 O O . PHE B 1 128 ? -9.89800 -36.57900 31.94200 1.000 76.71635 145 PHE B O 1
ATOM 5475 N N . LYS B 1 129 ? -8.09100 -35.54100 31.06600 1.000 79.04805 146 LYS B N 1
ATOM 5476 C CA . LYS B 1 129 ? -7.44800 -35.30500 32.36200 1.000 73.01019 146 LYS B CA 1
ATOM 5477 C C . LYS B 1 129 ? -8.29700 -34.37300 33.22000 1.000 69.48891 146 LYS B C 1
ATOM 5478 O O . LYS B 1 129 ? -8.54300 -33.22200 32.84100 1.000 73.50365 146 LYS B O 1
ATOM 5484 N N . ASP B 1 130 ? -8.72400 -34.84400 34.39300 1.000 70.55314 147 ASP B N 1
ATOM 5485 C CA . ASP B 1 130 ? -9.46100 -33.94400 35.27800 1.000 75.26769 147 ASP B CA 1
ATOM 5486 C C . ASP B 1 130 ? -8.61900 -32.74100 35.70700 1.000 74.76740 147 ASP B C 1
ATOM 5487 O O . ASP B 1 130 ? -9.17700 -31.69300 36.05900 1.000 76.20395 147 ASP B O 1
ATOM 5492 N N . SER B 1 131 ? -7.29400 -32.84700 35.63100 1.000 73.13211 148 SER B N 1
ATOM 5493 C CA . SER B 1 131 ? -6.44100 -31.71500 35.97100 1.000 73.92731 148 SER B CA 1
ATOM 5494 C C . SER B 1 131 ? -6.67900 -30.52700 35.04900 1.000 70.54021 148 SER B C 1
ATOM 5495 O O . SER B 1 131 ? -6.42000 -29.38500 35.44100 1.000 63.83209 148 SER B O 1
ATOM 5498 N N . LEU B 1 132 ? -7.21300 -30.76700 33.84900 1.000 75.72506 149 LEU B N 1
ATOM 5499 C CA . LEU B 1 132 ? -7.52900 -29.68500 32.92500 1.000 67.70965 149 LEU B CA 1
ATOM 5500 C C . LEU B 1 132 ? -8.68200 -28.80500 33.39900 1.000 65.89403 149 LEU B C 1
ATOM 5501 O O . LEU B 1 132 ? -8.90200 -27.73900 32.80900 1.000 65.11521 149 LEU B O 1
ATOM 5506 N N . ALA B 1 133 ? -9.41000 -29.19600 34.45100 1.000 66.93190 150 ALA B N 1
ATOM 5507 C CA . ALA B 1 133 ? -10.58000 -28.41100 34.84500 1.000 71.10071 150 ALA B CA 1
ATOM 5508 C C . ALA B 1 133 ? -10.21700 -27.00000 35.29100 1.000 72.61474 150 ALA B C 1
ATOM 5509 O O . ALA B 1 133 ? -11.07600 -26.10800 35.25600 1.000 67.86122 150 ALA B O 1
ATOM 5511 N N . SER B 1 134 ? -8.95600 -26.77100 35.67900 1.000 68.11563 151 SER B N 1
ATOM 5512 C CA . SER B 1 134 ? -8.52200 -25.43700 36.07200 1.000 66.40105 151 SER B CA 1
ATOM 5513 C C . SER B 1 134 ? -8.37400 -24.50600 34.87500 1.000 70.12690 151 SER B C 1
ATOM 5514 O O . SER B 1 134 ? -8.26800 -23.29200 35.06500 1.000 70.73354 151 SER B O 1
ATOM 5517 N N . ASP B 1 135 ? -8.30200 -25.04200 33.65700 1.000 64.02804 152 ASP B N 1
ATOM 5518 C CA . ASP B 1 135 ? -8.24300 -24.20700 32.46300 1.000 64.71926 152 ASP B CA 1
ATOM 5519 C C . ASP B 1 135 ? -9.67500 -23.95200 31.97500 1.000 64.07909 152 ASP B C 1
ATOM 5520 O O . ASP B 1 135 ? -10.15200 -24.52600 30.99500 1.000 64.68119 152 ASP B O 1
ATOM 5525 N N . VAL B 1 136 ? -10.37400 -23.07600 32.70800 1.000 63.72489 153 VAL B N 1
ATOM 5526 C CA . VAL B 1 136 ? -11.79300 -22.81300 32.42600 1.000 57.89800 153 VAL B CA 1
ATOM 5527 C C . VAL B 1 136 ? -11.99900 -22.45900 30.95700 1.000 60.67512 153 VAL B C 1
ATOM 5528 O O . VAL B 1 136 ? -12.87400 -23.01300 30.28100 1.000 61.51118 153 VAL B O 1
ATOM 5532 N N . LYS B 1 137 ? -11.18100 -21.53900 30.44600 1.000 63.30928 154 LYS B N 1
ATOM 5533 C CA . LYS B 1 137 ? -11.26000 -21.12400 29.05200 1.000 62.26491 154 LYS B CA 1
ATOM 5534 C C . LYS B 1 137 ? -11.17700 -22.32200 28.10300 1.000 63.92607 154 LYS B C 1
ATOM 5535 O O . LYS B 1 137 ? -11.97500 -22.44900 27.16200 1.000 65.06661 154 LYS B O 1
ATOM 5541 N N . GLY B 1 138 ? -10.21500 -23.22300 28.34100 1.000 61.88351 155 GLY B N 1
ATOM 5542 C CA . GLY B 1 138 ? -10.06700 -24.37400 27.45900 1.000 56.29262 155 GLY B CA 1
ATOM 5543 C C . GLY B 1 138 ? -11.20300 -25.37900 27.58000 1.000 52.59044 155 GLY B C 1
ATOM 5544 O O . GLY B 1 138 ? -11.58200 -26.02100 26.60100 1.000 53.01949 155 GLY B O 1
ATOM 5545 N N . ILE B 1 139 ? -11.72400 -25.56500 28.79300 1.000 55.19383 156 ILE B N 1
ATOM 5546 C CA . ILE B 1 139 ? -12.87300 -26.43900 29.00700 1.000 49.69512 156 ILE B CA 1
ATOM 5547 C C . ILE B 1 139 ? -14.09000 -25.90900 28.25800 1.000 53.52428 156 ILE B C 1
ATOM 5548 O O . ILE B 1 139 ? -14.84800 -26.67500 27.65200 1.000 51.32216 156 ILE B O 1
ATOM 5553 N N . LEU B 1 140 ? -14.29300 -24.59200 28.29300 1.000 51.87845 157 LEU B N 1
ATOM 5554 C CA . LEU B 1 140 ? -15.39500 -23.98500 27.56300 1.000 54.72860 157 LEU B CA 1
ATOM 5555 C C . LEU B 1 140 ? -15.21500 -24.18100 26.06500 1.000 58.99519 157 LEU B C 1
ATOM 5556 O O . LEU B 1 140 ? -16.16200 -24.55900 25.36500 1.000 58.64329 157 LEU B O 1
ATOM 5561 N N . GLY B 1 141 ? -13.99400 -23.97600 25.56400 1.000 61.23359 158 GLY B N 1
ATOM 5562 C CA . GLY B 1 141 ? -13.75000 -24.17200 24.14000 1.000 57.88298 158 GLY B CA 1
ATOM 5563 C C . GLY B 1 141 ? -14.00300 -25.60000 23.69100 1.000 60.30190 158 GLY B C 1
ATOM 5564 O O . GLY B 1 141 ? -14.56000 -25.83600 22.61000 1.000 58.80717 158 GLY B O 1
ATOM 5565 N N . LEU B 1 142 ? -13.60000 -26.57700 24.51400 1.000 60.84204 159 LEU B N 1
ATOM 5566 C CA . LEU B 1 142 ? -13.86700 -27.96800 24.16100 1.000 61.06929 159 LEU B CA 1
ATOM 5567 C C . LEU B 1 142 ? -15.36800 -28.25200 24.20100 1.000 58.01200 159 LEU B C 1
ATOM 5568 O O . LEU B 1 142 ? -15.90300 -28.96400 23.33500 1.000 56.09269 159 LEU B O 1
ATOM 5573 N N . TYR B 1 143 ? -16.05800 -27.71600 25.21000 1.000 54.51664 160 TYR B N 1
ATOM 5574 C CA . TYR B 1 143 ? -17.50200 -27.86400 25.27200 1.000 56.11782 160 TYR B CA 1
ATOM 5575 C C . TYR B 1 143 ? -18.13200 -27.37200 23.97300 1.000 58.31126 160 TYR B C 1
ATOM 5576 O O . TYR B 1 143 ? -18.90300 -28.09900 23.34000 1.000 58.47046 160 TYR B O 1
ATOM 5585 N N . GLU B 1 144 ? -17.72700 -26.18200 23.50900 1.000 58.02423 161 GLU B N 1
ATOM 5586 C CA . GLU B 1 144 ? -18.31700 -25.61300 22.29500 1.000 57.19790 161 GLU B CA 1
ATOM 5587 C C . GLU B 1 144 ? -17.99700 -26.47200 21.07700 1.000 56.58099 161 GLU B C 1
ATOM 5588 O O . GLU B 1 144 ? -18.86600 -26.69400 20.21600 1.000 54.89605 161 GLU B O 1
ATOM 5594 N N . ALA B 1 145 ? -16.76200 -26.98400 21.00200 1.000 51.17095 162 ALA B N 1
ATOM 5595 C CA . ALA B 1 145 ? -16.34900 -27.78900 19.86000 1.000 50.36645 162 ALA B CA 1
ATOM 5596 C C . ALA B 1 145 ? -17.07000 -29.12200 19.81800 1.000 55.95724 162 ALA B C 1
ATOM 5597 O O . ALA B 1 145 ? -17.22500 -29.71100 18.74000 1.000 56.49064 162 ALA B O 1
ATOM 5599 N N . SER B 1 146 ? -17.51000 -29.61500 20.97000 1.000 52.54211 163 SER B N 1
ATOM 5600 C CA . SER B 1 146 ? -18.05600 -30.95700 20.97000 1.000 55.29820 163 SER B CA 1
ATOM 5601 C C . SER B 1 146 ? -19.41300 -31.06400 20.27400 1.000 61.42032 163 SER B C 1
ATOM 5602 O O . SER B 1 146 ? -19.81400 -32.17900 19.93500 1.000 64.37676 163 SER B O 1
ATOM 5605 N N . HIS B 1 147 ? -20.10600 -29.95400 20.01000 1.000 59.50854 164 HIS B N 1
ATOM 5606 C CA . HIS B 1 147 ? -21.44000 -30.01500 19.42100 1.000 57.59994 164 HIS B CA 1
ATOM 5607 C C . HIS B 1 147 ? -21.41100 -30.05700 17.89900 1.000 63.51359 164 HIS B C 1
ATOM 5608 O O . HIS B 1 147 ? -22.47100 -29.98300 17.26400 1.000 68.41765 164 HIS B O 1
ATOM 5615 N N . VAL B 1 148 ? -20.22900 -30.15000 17.29400 1.000 60.70745 165 VAL B N 1
ATOM 5616 C CA . VAL B 1 148 ? -20.13600 -30.36000 15.85400 1.000 57.68930 165 VAL B CA 1
ATOM 5617 C C . VAL B 1 148 ? -19.98400 -31.84300 15.57000 1.000 57.91537 165 VAL B C 1
ATOM 5618 O O . VAL B 1 148 ? -19.81000 -32.24600 14.41600 1.000 64.00240 165 VAL B O 1
ATOM 5622 N N . ARG B 1 149 ? -20.06700 -32.66400 16.61200 1.000 59.25582 166 ARG B N 1
ATOM 5623 C CA . ARG B 1 149 ? -19.70900 -34.06800 16.47000 1.000 65.77335 166 ARG B CA 1
ATOM 5624 C C . ARG B 1 149 ? -20.65000 -34.78800 15.50600 1.000 68.79862 166 ARG B C 1
ATOM 5625 O O . ARG B 1 149 ? -21.83800 -34.47800 15.41500 1.000 65.29458 166 ARG B O 1
ATOM 5633 N N . THR B 1 150 ? -20.09600 -35.76900 14.79400 1.000 75.02485 167 THR B N 1
ATOM 5634 C CA . THR B 1 150 ? -20.80800 -36.62300 13.85200 1.000 77.15482 167 THR B CA 1
ATOM 5635 C C . THR B 1 150 ? -20.73000 -38.06300 14.35700 1.000 72.37208 167 THR B C 1
ATOM 5636 O O . THR B 1 150 ? -20.22600 -38.32900 15.44800 1.000 73.62319 167 THR B O 1
ATOM 5640 N N . HIS B 1 151 ? -21.20800 -38.99500 13.53800 1.000 72.68073 168 HIS B N 1
ATOM 5641 C CA . HIS B 1 151 ? -21.05900 -40.41000 13.83700 1.000 79.11844 168 HIS B CA 1
ATOM 5642 C C . HIS B 1 151 ? -19.58300 -40.76900 13.77200 1.000 79.68175 168 HIS B C 1
ATOM 5643 O O . HIS B 1 151 ? -18.89200 -40.40300 12.81700 1.000 78.82396 168 HIS B O 1
ATOM 5650 N N . GLY B 1 152 ? -19.10600 -41.50900 14.76600 1.000 82.85772 169 GLY B N 1
ATOM 5651 C CA . GLY B 1 152 ? -17.70100 -41.85000 14.83400 1.000 81.95171 169 GLY B CA 1
ATOM 5652 C C . GLY B 1 152 ? -16.85100 -40.86200 15.59600 1.000 84.67262 169 GLY B C 1
ATOM 5653 O O . GLY B 1 152 ? -15.61700 -40.98000 15.57300 1.000 92.11856 169 GLY B O 1
ATOM 5654 N N . ASP B 1 153 ? -17.46600 -39.91900 16.30800 1.000 78.74767 170 ASP B N 1
ATOM 5655 C CA . ASP B 1 153 ? -16.72200 -38.94700 17.10100 1.000 74.66555 170 ASP B CA 1
ATOM 5656 C C . ASP B 1 153 ? -16.87100 -39.25000 18.58600 1.000 74.48335 170 ASP B C 1
ATOM 5657 O O . ASP B 1 153 ? -17.19400 -38.35900 19.37400 1.000 74.60237 170 ASP B O 1
ATOM 5662 N N . ASP B 1 154 ? -16.63400 -40.50500 18.97800 1.000 79.64986 171 ASP B N 1
ATOM 5663 C CA . ASP B 1 154 ? -16.81400 -40.91100 20.37000 1.000 79.40141 171 ASP B CA 1
ATOM 5664 C C . ASP B 1 154 ? -16.02000 -40.03500 21.33100 1.000 73.30410 171 ASP B C 1
ATOM 5665 O O . ASP B 1 154 ? -16.45100 -39.80400 22.47200 1.000 77.45015 171 ASP B O 1
ATOM 5670 N N . THR B 1 155 ? -14.89100 -39.49700 20.87200 1.000 68.84499 172 THR B N 1
ATOM 5671 C CA . THR B 1 155 ? -14.11800 -38.55800 21.67600 1.000 66.21376 172 THR B CA 1
ATOM 5672 C C . THR B 1 155 ? -14.94000 -37.33300 22.05300 1.000 66.31692 172 THR B C 1
ATOM 5673 O O . THR B 1 155 ? -14.94000 -36.90400 23.20900 1.000 66.33017 172 THR B O 1
ATOM 5677 N N . LEU B 1 156 ? -15.66700 -36.76200 21.08900 1.000 65.04760 173 LEU B N 1
ATOM 5678 C CA . LEU B 1 156 ? -16.48500 -35.58900 21.37700 1.000 62.66887 173 LEU B CA 1
ATOM 5679 C C . LEU B 1 156 ? -17.68200 -35.92600 22.26100 1.000 65.01959 173 LEU B C 1
ATOM 5680 O O . LEU B 1 156 ? -18.11100 -35.08700 23.07300 1.000 62.60156 173 LEU B O 1
ATOM 5685 N N . ASP B 1 157 ? -18.24200 -37.13600 22.11300 1.000 69.16711 174 ASP B N 1
ATOM 5686 C CA . ASP B 1 157 ? -19.31400 -37.56900 23.00500 1.000 69.89167 174 ASP B CA 1
ATOM 5687 C C . ASP B 1 157 ? -18.83300 -37.57500 24.44500 1.000 70.13887 174 ASP B C 1
ATOM 5688 O O . ASP B 1 157 ? -19.55200 -37.13400 25.35000 1.000 68.83374 174 ASP B O 1
ATOM 5693 N N . GLU B 1 158 ? -17.61200 -38.07700 24.67600 1.000 69.84750 175 GLU B N 1
ATOM 5694 C CA . GLU B 1 158 ? -17.05200 -38.05900 26.02800 1.000 75.67225 175 GLU B CA 1
ATOM 5695 C C . GLU B 1 158 ? -16.68000 -36.64400 26.46700 1.000 72.46831 175 GLU B C 1
ATOM 5696 O O . GLU B 1 158 ? -16.80300 -36.30200 27.65200 1.000 73.57643 175 GLU B O 1
ATOM 5702 N N . ALA B 1 159 ? -16.21900 -35.81700 25.53000 1.000 63.92616 176 ALA B N 1
ATOM 5703 C CA . ALA B 1 159 ? -15.87800 -34.43800 25.85100 1.000 55.94152 176 ALA B CA 1
ATOM 5704 C C . ALA B 1 159 ? -17.09500 -33.66300 26.34000 1.000 54.31595 176 ALA B C 1
ATOM 5705 O O . ALA B 1 159 ? -16.97400 -32.80100 27.22000 1.000 55.79283 176 ALA B O 1
ATOM 5707 N N . LEU B 1 160 ? -18.28600 -33.95500 25.79600 1.000 54.35938 177 LEU B N 1
ATOM 5708 C CA . LEU B 1 160 ? -19.46800 -33.22100 26.25700 1.000 56.54553 177 LEU B CA 1
ATOM 5709 C C . LEU B 1 160 ? -19.78600 -33.54300 27.72000 1.000 58.77686 177 LEU B C 1
ATOM 5710 O O . LEU B 1 160 ? -20.06700 -32.63700 28.52100 1.000 56.33027 177 LEU B O 1
ATOM 5715 N N . VAL B 1 161 ? -19.72700 -34.82200 28.09400 1.000 64.84693 178 VAL B N 1
ATOM 5716 C CA . VAL B 1 161 ? -19.95500 -35.21000 29.48600 1.000 66.39537 178 VAL B CA 1
ATOM 5717 C C . VAL B 1 161 ? -18.89600 -34.58800 30.40400 1.000 62.67462 178 VAL B C 1
ATOM 5718 O O . VAL B 1 161 ? -19.21700 -33.98100 31.43900 1.000 58.63052 178 VAL B O 1
ATOM 5722 N N . PHE B 1 162 ? -17.62700 -34.68400 30.00700 1.000 61.89488 179 PHE B N 1
ATOM 5723 C CA . PHE B 1 162 ? -16.52300 -34.18700 30.83500 1.000 66.09309 179 PHE B CA 1
ATOM 5724 C C . PHE B 1 162 ? -16.62500 -32.67900 31.07600 1.000 63.29692 179 PHE B C 1
ATOM 5725 O O . PHE B 1 162 ? -16.62300 -32.20900 32.23300 1.000 61.02969 179 PHE B O 1
ATOM 5733 N N . THR B 1 163 ? -16.73200 -31.90300 29.98800 1.000 61.62426 180 THR B N 1
ATOM 5734 C CA . THR B 1 163 ? -16.79300 -30.45300 30.11300 1.000 60.35671 180 THR B CA 1
ATOM 5735 C C . THR B 1 163 ? -18.06600 -30.01000 30.80900 1.000 59.66346 180 THR B C 1
ATOM 5736 O O . THR B 1 163 ? -18.04300 -29.03500 31.55800 1.000 55.06687 180 THR B O 1
ATOM 5740 N N . THR B 1 164 ? -19.19600 -30.68700 30.56400 1.000 61.94045 181 THR B N 1
ATOM 5741 C CA . THR B 1 164 ? -20.42700 -30.30700 31.25100 1.000 55.24844 181 THR B CA 1
ATOM 5742 C C . THR B 1 164 ? -20.27500 -30.44300 32.75600 1.000 55.80155 181 THR B C 1
ATOM 5743 O O . THR B 1 164 ? -20.66200 -29.54100 33.50800 1.000 56.62375 181 THR B O 1
ATOM 5747 N N . THR B 1 165 ? -19.72000 -31.57400 33.21600 1.000 53.07272 182 THR B N 1
ATOM 5748 C CA . THR B 1 165 ? -19.49000 -31.76000 34.65100 1.000 52.23121 182 THR B CA 1
ATOM 5749 C C . THR B 1 165 ? -18.63500 -30.63000 35.23000 1.000 56.92654 182 THR B C 1
ATOM 5750 O O . THR B 1 165 ? -18.99700 -30.01000 36.24800 1.000 56.26627 182 THR B O 1
ATOM 5754 N N . HIS B 1 166 ? -17.49800 -30.33100 34.57700 1.000 59.23082 183 HIS B N 1
ATOM 5755 C CA . HIS B 1 166 ? -16.59300 -29.32600 35.14800 1.000 58.75478 183 HIS B CA 1
ATOM 5756 C C . HIS B 1 166 ? -17.12300 -27.90500 35.00500 1.000 58.81947 183 HIS B C 1
ATOM 5757 O O . HIS B 1 166 ? -16.90100 -27.07300 35.89200 1.000 53.13135 183 HIS B O 1
ATOM 5764 N N . LEU B 1 167 ? -17.84800 -27.60400 33.92500 1.000 59.60203 184 LEU B N 1
ATOM 5765 C CA . LEU B 1 167 ? -18.3970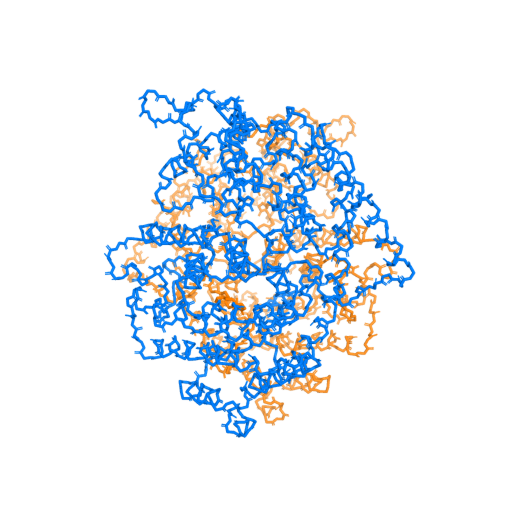0 -26.26500 33.77700 1.000 53.06182 184 LEU B CA 1
ATOM 5766 C C . LEU B 1 167 ? -19.50800 -26.02800 34.79000 1.000 53.80211 184 LEU B C 1
ATOM 5767 O O . LEU B 1 167 ? -19.60600 -24.93700 35.37700 1.000 53.46979 184 LEU B O 1
ATOM 5772 N N . LYS B 1 168 ? -20.34600 -27.04600 35.02900 1.000 55.29245 185 LYS B N 1
ATOM 5773 C CA . LYS B 1 168 ? -21.33400 -26.93500 36.09600 1.000 54.94720 185 LYS B CA 1
ATOM 5774 C C . LYS B 1 168 ? -20.66300 -26.67500 37.44300 1.000 56.12198 185 LYS B C 1
ATOM 5775 O O . LYS B 1 168 ? -21.16200 -25.86600 38.24000 1.000 53.58228 185 LYS B O 1
ATOM 5781 N N . ALA B 1 169 ? -19.51200 -27.34100 37.71000 1.000 54.63511 186 ALA B N 1
ATOM 5782 C CA . ALA B 1 169 ? -18.79700 -27.09200 38.96800 1.000 53.87800 186 ALA B CA 1
ATOM 5783 C C . ALA B 1 169 ? -18.24900 -25.66500 39.03100 1.000 49.16744 186 ALA B C 1
ATOM 5784 O O . ALA B 1 169 ? -18.27800 -25.03600 40.08400 1.000 57.83214 186 ALA B O 1
ATOM 5786 N N . VAL B 1 170 ? -17.76300 -25.12900 37.91600 1.000 54.22981 187 VAL B N 1
ATOM 5787 C CA . VAL B 1 170 ? -17.33500 -23.73100 37.90500 1.000 55.67337 187 VAL B CA 1
ATOM 5788 C C . VAL B 1 170 ? -18.50300 -22.79900 38.23900 1.000 62.12825 187 VAL B C 1
ATOM 5789 O O . VAL B 1 170 ? -18.34300 -21.81700 38.98000 1.000 63.80179 187 VAL B O 1
ATOM 5793 N N . VAL B 1 171 ? -19.69400 -23.08300 37.69800 1.000 60.47850 188 VAL B N 1
ATOM 5794 C CA . VAL B 1 171 ? -20.85200 -22.23300 37.99400 1.000 54.69247 188 VAL B CA 1
ATOM 5795 C C . VAL B 1 171 ? -21.20100 -22.30000 39.47500 1.000 59.30820 188 VAL B C 1
ATOM 5796 O O . VAL B 1 171 ? -21.56200 -21.29000 40.09100 1.000 63.19653 188 VAL B O 1
ATOM 5800 N N . THR B 1 172 ? -21.09500 -23.48100 40.07700 1.000 56.28147 189 THR B N 1
ATOM 5801 C CA . THR B 1 172 ? -21.57500 -23.59500 41.45200 1.000 55.56456 189 THR B CA 1
ATOM 5802 C C . THR B 1 172 ? -20.51800 -23.18800 42.48900 1.000 62.95273 189 THR B C 1
ATOM 5803 O O . THR B 1 172 ? -20.85100 -22.51900 43.46900 1.000 67.24389 189 THR B O 1
ATOM 5807 N N . ASN B 1 173 ? -19.24500 -23.55000 42.28800 1.000 62.00443 190 ASN B N 1
ATOM 5808 C CA . ASN B 1 173 ? -18.16800 -23.29300 43.25200 1.000 67.36617 190 ASN B CA 1
ATOM 5809 C C . ASN B 1 173 ? -17.40600 -21.99100 43.00400 1.000 64.05027 190 ASN B C 1
ATOM 5810 O O . ASN B 1 173 ? -16.77900 -21.47200 43.93700 1.000 67.37172 190 ASN B O 1
ATOM 5815 N N . GLN B 1 174 ? -17.43700 -21.45500 41.78500 1.000 58.58107 191 GLN B N 1
ATOM 5816 C CA . GLN B 1 174 ? -16.74800 -20.20900 41.44200 1.000 56.42230 191 GLN B CA 1
ATOM 5817 C C . GLN B 1 174 ? -17.72600 -19.20000 40.83900 1.000 58.71217 191 GLN B C 1
ATOM 5818 O O . GLN B 1 174 ? -17.50000 -18.69000 39.73500 1.000 56.73000 191 GLN B O 1
ATOM 5824 N N . PRO B 1 175 ? -18.79600 -18.85100 41.57000 1.000 55.77718 192 PRO B N 1
ATOM 5825 C CA . PRO B 1 175 ? -19.81900 -17.92900 41.03200 1.000 53.66930 192 PRO B CA 1
ATOM 5826 C C . PRO B 1 175 ? -19.26900 -16.62900 40.47800 1.000 58.38180 192 PRO B C 1
ATOM 5827 O O . PRO B 1 175 ? -19.85600 -16.05400 39.54500 1.000 59.57431 192 PRO B O 1
ATOM 5831 N N . ASN B 1 176 ? -18.15300 -16.14800 41.03100 1.000 60.64729 193 ASN B N 1
ATOM 5832 C CA . ASN B 1 176 ? -17.58700 -14.85000 40.70600 1.000 58.49116 193 ASN B CA 1
ATOM 5833 C C . ASN B 1 176 ? -16.44800 -14.94200 39.71000 1.000 63.88402 193 ASN B C 1
ATOM 5834 O O . ASN B 1 176 ? -15.76300 -13.94300 39.46900 1.000 64.84017 193 ASN B O 1
ATOM 5839 N N . HIS B 1 177 ? -16.22400 -16.10800 39.13300 1.000 65.30148 194 HIS B N 1
ATOM 5840 C CA . HIS B 1 177 ? -15.19000 -16.23800 38.12300 1.000 66.33328 194 HIS B CA 1
ATOM 5841 C C . HIS B 1 177 ? -15.56900 -15.38400 36.90900 1.000 66.64091 194 HIS B C 1
ATOM 5842 O O . HIS B 1 177 ? -16.74800 -15.29600 36.56200 1.000 69.23483 194 HIS B O 1
ATOM 5849 N N . PRO B 1 178 ? -14.61600 -14.67600 36.30000 1.000 68.57203 195 PRO B N 1
ATOM 5850 C CA . PRO B 1 178 ? -14.95700 -13.75700 35.19500 1.000 67.24428 195 PRO B CA 1
ATOM 5851 C C . PRO B 1 178 ? -15.63400 -14.40100 33.98700 1.000 60.52533 195 PRO B C 1
ATOM 5852 O O . PRO B 1 178 ? -16.19800 -13.67000 33.16600 1.000 56.57385 195 PRO B O 1
ATOM 5856 N N . LEU B 1 179 ? -15.54900 -15.71800 33.81900 1.000 64.39859 196 LEU B N 1
ATOM 5857 C CA . LEU B 1 179 ? -16.16700 -16.41800 32.70200 1.000 62.10136 196 LEU B CA 1
ATOM 5858 C C . LEU B 1 179 ? -17.51300 -16.99900 33.05000 1.000 59.75579 196 LEU B C 1
ATOM 5859 O O . LEU B 1 179 ? -18.12200 -17.65500 32.19400 1.000 60.13623 196 LEU B O 1
ATOM 5864 N N . VAL B 1 180 ? -18.00000 -16.81300 34.26800 1.000 58.70848 197 VAL B N 1
ATOM 5865 C CA . VAL B 1 180 ? -19.26300 -17.41300 34.68400 1.000 60.75647 197 VAL B CA 1
ATOM 5866 C C . VAL B 1 180 ? -20.42800 -16.97700 33.77800 1.000 59.61922 197 VAL B C 1
ATOM 5867 O O . VAL B 1 180 ? -21.22500 -17.83500 33.39100 1.000 53.39165 197 VAL B O 1
ATOM 5871 N N . PRO B 1 181 ? -20.58800 -15.69200 33.41200 1.000 58.26074 198 PRO B N 1
ATOM 5872 C CA . PRO B 1 181 ? -21.66200 -15.35800 32.45000 1.000 58.94178 198 PRO B CA 1
ATOM 5873 C C . PRO B 1 181 ? -21.59700 -16.17100 31.16300 1.000 61.32923 198 PRO B C 1
ATOM 5874 O O . PRO B 1 181 ? -22.61300 -16.74500 30.72100 1.000 59.67609 198 PRO B O 1
ATOM 5878 N N . GLN B 1 182 ? -20.39500 -16.28800 30.58600 1.000 56.56207 199 GLN B N 1
ATOM 5879 C CA . GLN B 1 182 ? -20.22700 -17.02700 29.34200 1.000 54.15250 199 GLN B CA 1
ATOM 5880 C C . GLN B 1 182 ? -20.48700 -18.51700 29.54700 1.000 56.62766 199 GLN B C 1
ATOM 5881 O O . GLN B 1 182 ? -21.09200 -19.16600 28.68800 1.000 57.73353 199 GLN B O 1
ATOM 5887 N N . VAL B 1 183 ? -20.02900 -19.07900 30.67700 1.000 47.60288 200 VAL B N 1
ATOM 5888 C CA . VAL B 1 183 ? -20.22300 -20.50100 30.92900 1.000 48.26046 200 VAL B CA 1
ATOM 5889 C C . VAL B 1 183 ? -21.70300 -20.82300 31.12000 1.000 47.52904 200 VAL B C 1
ATOM 5890 O O . VAL B 1 183 ? -22.20200 -21.81800 30.59400 1.000 55.38207 200 VAL B O 1
ATOM 5894 N N . THR B 1 184 ? -22.39500 -20.02900 31.94200 1.000 51.09782 201 THR B N 1
ATOM 5895 C CA . THR B 1 184 ? -23.82900 -20.19400 32.17000 1.000 54.12646 201 THR B CA 1
ATOM 5896 C C . THR B 1 184 ? -24.61000 -20.10400 30.85700 1.000 56.54723 201 THR B C 1
ATOM 5897 O O . THR B 1 184 ? -25.49300 -20.92800 30.58300 1.000 54.22204 201 THR B O 1
ATOM 5901 N N . HIS B 1 185 ? -24.26800 -19.12800 30.01800 1.000 56.58068 202 HIS B N 1
ATOM 5902 C CA . HIS B 1 185 ? -24.94200 -19.01200 28.74000 1.000 54.69621 202 HIS B CA 1
ATOM 5903 C C . HIS B 1 185 ? -24.64400 -20.21300 27.85500 1.000 57.17980 202 HIS B C 1
ATOM 5904 O O . HIS B 1 185 ? -25.55100 -20.74400 27.19900 1.000 54.39372 202 HIS B O 1
ATOM 5911 N N . ALA B 1 186 ? -23.38200 -20.65400 27.81700 1.000 50.27431 203 ALA B N 1
ATOM 5912 C CA . ALA B 1 186 ? -23.02000 -21.77500 26.95900 1.000 49.43016 203 ALA B CA 1
ATOM 5913 C C . ALA B 1 186 ? -23.70100 -23.05700 27.41100 1.000 49.15750 203 ALA B C 1
ATOM 5914 O O . ALA B 1 186 ? -24.08700 -23.88900 26.58000 1.000 45.46345 203 ALA B O 1
ATOM 5916 N N . LEU B 1 187 ? -23.81800 -23.24800 28.72800 1.000 46.06589 204 LEU B N 1
ATOM 5917 C CA . LEU B 1 187 ? -24.51200 -24.41300 29.25600 1.000 44.92618 204 LEU B CA 1
ATOM 5918 C C . LEU B 1 187 ? -25.98300 -24.37300 28.87800 1.000 53.53294 204 LEU B C 1
ATOM 5919 O O . LEU B 1 187 ? -26.58100 -25.42200 28.61700 1.000 50.12341 204 LEU B O 1
ATOM 5924 N N . MET B 1 188 ? -26.57400 -23.18000 28.79200 1.000 58.47779 205 MET B N 1
ATOM 5925 C CA . MET B 1 188 ? -27.95100 -23.14500 28.30600 1.000 55.43647 205 MET B CA 1
ATOM 5926 C C . MET B 1 188 ? -28.01400 -23.23700 26.77700 1.000 52.23777 205 MET B C 1
ATOM 5927 O O . MET B 1 188 ? -28.87600 -23.93900 26.23600 1.000 52.87929 205 MET B O 1
ATOM 5932 N N . GLN B 1 189 ? -27.07100 -22.62900 26.06800 1.000 47.00544 206 GLN B N 1
ATOM 5933 C CA . GLN B 1 189 ? -27.10100 -22.56700 24.60500 1.000 47.23955 206 GLN B CA 1
ATOM 5934 C C . GLN B 1 189 ? -25.70700 -22.67400 24.00500 1.000 45.12567 206 GLN B C 1
ATOM 5935 O O . GLN B 1 189 ? -24.98400 -21.66900 23.93600 1.000 53.77515 206 GLN B O 1
ATOM 5941 N N . PRO B 1 190 ? -25.31500 -23.84300 23.52000 1.000 48.93173 207 PRO B N 1
ATOM 5942 C CA . PRO B 1 190 ? -24.09400 -23.93800 22.70900 1.000 49.41995 207 PRO B CA 1
ATOM 5943 C C . PRO B 1 190 ? -24.15800 -23.02500 21.49300 1.000 56.85545 207 PRO B C 1
ATOM 5944 O O . PRO B 1 190 ? -25.19600 -22.92900 20.83000 1.000 62.50967 207 PRO B O 1
ATOM 5948 N N . TYR B 1 191 ? -23.02900 -22.37100 21.18400 1.000 50.28154 208 TYR B N 1
ATOM 5949 C CA . TYR B 1 191 ? -22.99300 -21.43900 20.05900 1.000 48.98315 208 TYR B CA 1
ATOM 5950 C C . TYR B 1 191 ? -23.37300 -22.13700 18.76100 1.000 53.96267 208 TYR B C 1
ATOM 5951 O O . TYR B 1 191 ? -24.16400 -21.61800 17.96400 1.000 54.14058 208 TYR B O 1
ATOM 5960 N N . HIS B 1 192 ? -22.79400 -23.30800 18.52900 1.000 45.01827 209 HIS B N 1
ATOM 5961 C CA . HIS B 1 192 ? -22.99000 -24.01600 17.28100 1.000 50.92667 209 HIS B CA 1
ATOM 5962 C C . HIS B 1 192 ? -24.43900 -24.42300 17.05900 1.000 56.11022 209 HIS B C 1
ATOM 5963 O O . HIS B 1 192 ? -24.80200 -24.74000 15.93000 1.000 57.62693 209 HIS B O 1
ATOM 5970 N N . LYS B 1 193 ? -25.24900 -24.48300 18.11400 1.000 51.97106 210 LYS B N 1
ATOM 5971 C CA . LYS B 1 193 ? -26.62800 -24.92800 18.02100 1.000 49.18665 210 LYS B CA 1
ATOM 5972 C C . LYS B 1 193 ? -27.61300 -23.78400 18.16200 1.000 51.64179 210 LYS B C 1
ATOM 5973 O O . LYS B 1 193 ? -28.83300 -24.01100 18.09700 1.000 54.94610 210 LYS B O 1
ATOM 5979 N N . GLY B 1 194 ? -27.11900 -22.55900 18.31100 1.000 46.23489 211 GLY B N 1
ATOM 5980 C CA . GLY B 1 194 ? -27.98000 -21.42600 18.55200 1.000 50.08353 211 GLY B CA 1
ATOM 5981 C C . GLY B 1 194 ? -28.35500 -20.69300 17.28500 1.000 48.43332 211 GLY B C 1
ATOM 5982 O O . GLY B 1 194 ? -27.88100 -20.96400 16.19100 1.000 54.93946 211 GLY B O 1
ATOM 5983 N N . MET B 1 195 ? -29.25300 -19.76200 17.44600 1.000 55.89074 212 MET B N 1
ATOM 5984 C CA . MET B 1 195 ? -29.65400 -18.89200 16.34900 1.000 49.54505 212 MET B CA 1
ATOM 5985 C C . MET B 1 195 ? -28.50700 -17.92400 16.08800 1.000 51.79573 212 MET B C 1
ATOM 5986 O O . MET B 1 195 ? -28.08400 -17.24100 17.02400 1.000 55.92746 212 MET B O 1
ATOM 5991 N N . PRO B 1 196 ? -27.91000 -17.90100 14.88900 1.000 53.51089 213 PRO B N 1
ATOM 5992 C CA . PRO B 1 196 ? -26.75000 -17.00900 14.65800 1.000 49.55210 213 PRO B CA 1
ATOM 5993 C C . PRO B 1 196 ? -26.97000 -15.55000 15.04800 1.000 56.51457 213 PRO B C 1
ATOM 5994 O O . PRO B 1 196 ? -26.08400 -14.94800 15.67500 1.000 51.86962 213 PRO B O 1
ATOM 5998 N N . ARG B 1 197 ? -28.12500 -14.96000 14.71400 1.000 49.87893 214 ARG B N 1
ATOM 5999 C CA . ARG B 1 197 ? -28.33100 -13.54700 15.03000 1.000 48.99080 214 ARG B CA 1
ATOM 6000 C C . ARG B 1 197 ? -28.29900 -13.32200 16.53900 1.000 49.55899 214 ARG B C 1
ATOM 6001 O O . ARG B 1 197 ? -27.64600 -12.39400 17.04600 1.000 50.44558 214 ARG B O 1
ATOM 6009 N N . LEU B 1 198 ? -28.99200 -14.18100 17.27700 1.000 48.51370 215 LEU B N 1
ATOM 6010 C CA . LEU B 1 198 ? -29.09000 -13.99600 18.71700 1.000 52.18369 215 LEU B CA 1
ATOM 6011 C C . LEU B 1 198 ? -27.74800 -14.30100 19.41700 1.000 48.89940 215 LEU B C 1
ATOM 6012 O O . LEU B 1 198 ? -27.31500 -13.55700 20.31000 1.000 50.90179 215 LEU B O 1
ATOM 6017 N N . GLU B 1 199 ? -27.04700 -15.34900 18.98200 1.000 51.00288 216 GLU B N 1
ATOM 6018 C CA . GLU B 1 199 ? -25.77200 -15.69700 19.62700 1.000 56.90044 216 GLU B CA 1
ATOM 6019 C C . GLU B 1 199 ? -24.68500 -14.67700 19.31800 1.000 58.54634 216 GLU B C 1
ATOM 6020 O O . GLU B 1 199 ? -23.85100 -14.37500 20.18000 1.000 55.21702 216 GLU B O 1
ATOM 6026 N N . SER B 1 200 ? -24.70900 -14.09400 18.11800 1.000 57.59955 217 SER B N 1
ATOM 6027 C CA . SER B 1 200 ? -23.77400 -13.02400 17.81500 1.000 54.95825 217 SER B CA 1
ATOM 6028 C C . SER B 1 200 ? -24.06700 -11.78500 18.65700 1.000 58.50865 217 SER B C 1
ATOM 6029 O O . SER B 1 200 ? -23.13400 -11.07200 19.05500 1.000 59.49168 217 SER B O 1
ATOM 6032 N N . ARG B 1 201 ? -25.34200 -11.51200 18.96500 1.000 60.13148 218 ARG B N 1
ATOM 6033 C CA . ARG B 1 201 ? -25.61900 -10.40400 19.87800 1.000 54.17209 218 ARG B CA 1
ATOM 6034 C C . ARG B 1 201 ? -25.00000 -10.66700 21.25300 1.000 52.16759 218 ARG B C 1
ATOM 6035 O O . ARG B 1 201 ? -24.33000 -9.79600 21.84500 1.000 58.44229 218 ARG B O 1
ATOM 6043 N N . HIS B 1 202 ? -25.19100 -11.88100 21.77100 1.000 52.68228 219 HIS B N 1
ATOM 6044 C CA . HIS B 1 202 ? -24.64600 -12.15700 23.10000 1.000 52.28822 219 HIS B CA 1
ATOM 6045 C C . HIS B 1 202 ? -23.12400 -12.10600 23.08800 1.000 53.70800 219 HIS B C 1
ATOM 6046 O O . HIS B 1 202 ? -22.50500 -11.61900 24.04200 1.000 55.75823 219 HIS B O 1
ATOM 6053 N N . PHE B 1 203 ? -22.50700 -12.58900 22.00800 1.000 52.43077 220 PHE B N 1
ATOM 6054 C CA . PHE B 1 203 ? -21.05900 -12.56000 21.94000 1.000 55.20060 220 PHE B CA 1
ATOM 6055 C C . PHE B 1 203 ? -20.53300 -11.13800 21.82500 1.000 59.39894 220 PHE B C 1
ATOM 6056 O O . PHE B 1 203 ? -19.44400 -10.86000 22.31900 1.000 61.94679 220 PHE B O 1
ATOM 6064 N N . ILE B 1 204 ? -21.26700 -10.23300 21.16600 1.000 57.62106 221 ILE B N 1
ATOM 6065 C CA . ILE B 1 204 ? -20.85800 -8.82900 21.14500 1.000 49.61636 221 ILE B CA 1
ATOM 6066 C C . ILE B 1 204 ? -20.73800 -8.30500 22.56800 1.000 52.32157 221 ILE B C 1
ATOM 6067 O O . ILE B 1 204 ? -19.74300 -7.66400 22.94600 1.000 49.57029 221 ILE B O 1
ATOM 6072 N N . ALA B 1 205 ? -21.73900 -8.60500 23.39000 1.000 56.16543 222 ALA B N 1
ATOM 6073 C CA . ALA B 1 205 ? -21.66200 -8.17400 24.78400 1.000 49.23662 222 ALA B CA 1
ATOM 6074 C C . ALA B 1 205 ? -20.47600 -8.82600 25.52000 1.000 60.21210 222 ALA B C 1
ATOM 6075 O O . ALA B 1 205 ? -19.73000 -8.14400 26.24100 1.000 58.59436 222 ALA B O 1
ATOM 6077 N N . PHE B 1 206 ? -20.27000 -10.13800 25.33000 1.000 58.86145 223 PHE B N 1
ATOM 6078 C CA . PHE B 1 206 ? -19.14800 -10.82300 25.98900 1.000 55.43305 223 PHE B CA 1
ATOM 6079 C C . PHE B 1 206 ? -17.80900 -10.24200 25.55700 1.000 58.33807 223 PHE B C 1
ATOM 6080 O O . PHE B 1 206 ? -16.93800 -9.95100 26.38700 1.000 61.44578 223 PHE B O 1
ATOM 6088 N N . TYR B 1 207 ? -17.62500 -10.08600 24.25000 1.000 55.51276 224 TYR B N 1
ATOM 6089 C CA . TYR B 1 207 ? -16.35400 -9.64500 23.70200 1.000 56.58655 224 TYR B CA 1
ATOM 6090 C C . TYR B 1 207 ? -15.96500 -8.27600 24.23300 1.000 65.00836 224 TYR B C 1
ATOM 6091 O O . TYR B 1 207 ? -14.78000 -8.03000 24.51000 1.000 62.54382 224 TYR B O 1
ATOM 6100 N N . GLU B 1 208 ? -16.94100 -7.36900 24.40300 1.000 65.62175 225 GLU B N 1
ATOM 6101 C CA . GLU B 1 208 ? -16.55600 -6.06900 24.95600 1.000 62.13331 225 GLU B CA 1
ATOM 6102 C C . GLU B 1 208 ? -15.93900 -6.20000 26.34700 1.000 68.16989 225 GLU B C 1
ATOM 6103 O O . GLU B 1 208 ? -15.12200 -5.35700 26.75200 1.000 63.42667 225 GLU B O 1
ATOM 6109 N N . LYS B 1 209 ? -16.29100 -7.24900 27.08500 1.000 70.00103 226 LYS B N 1
ATOM 6110 C CA . LYS B 1 209 ? -15.75800 -7.42100 28.42600 1.000 68.26249 226 LYS B CA 1
ATOM 6111 C C . LYS B 1 209 ? -14.40100 -8.12100 28.46500 1.000 69.07955 226 LYS B C 1
ATOM 6112 O O . LYS B 1 209 ? -13.79800 -8.21300 29.54200 1.000 68.12156 226 LYS B O 1
ATOM 6118 N N . ASP B 1 210 ? -13.88600 -8.57200 27.33200 1.000 69.18728 227 ASP B N 1
ATOM 6119 C CA . ASP B 1 210 ? -12.55400 -9.17000 27.28700 1.000 66.74071 227 ASP B CA 1
ATOM 6120 C C . ASP B 1 210 ? -11.49900 -8.06700 27.22700 1.000 69.30332 227 ASP B C 1
ATOM 6121 O O . ASP B 1 210 ? -11.49100 -7.28800 26.26200 1.000 66.96803 227 ASP B O 1
ATOM 6126 N N . PRO B 1 211 ? -10.60300 -7.96700 28.22100 1.000 70.41152 228 PRO B N 1
ATOM 6127 C CA . PRO B 1 211 ? -9.57100 -6.91900 28.19100 1.000 71.80289 228 PRO B CA 1
ATOM 6128 C C . PRO B 1 211 ? -8.69400 -6.94000 26.95300 1.000 72.04499 228 PRO B C 1
ATOM 6129 O O . PRO B 1 211 ? -8.01600 -5.94200 26.68300 1.000 73.30597 228 PRO B O 1
ATOM 6133 N N . TYR B 1 212 ? -8.61300 -8.05500 26.23300 1.000 70.30202 229 TYR B N 1
ATOM 6134 C CA . TYR B 1 212 ? -7.74700 -8.14500 25.06500 1.000 71.58059 229 TYR B CA 1
ATOM 6135 C C . TYR B 1 212 ? -8.51200 -8.05600 23.74700 1.000 65.68023 229 TYR B C 1
ATOM 6136 O O . TYR B 1 212 ? -8.00700 -8.50700 22.71400 1.000 70.87972 229 TYR B O 1
ATOM 6145 N N . HIS B 1 213 ? -9.70300 -7.46700 23.74200 1.000 66.34003 230 HIS B N 1
ATOM 6146 C CA . HIS B 1 213 ? -10.49400 -7.46600 22.51600 1.000 69.02547 230 HIS B CA 1
ATOM 6147 C C . HIS B 1 213 ? -9.96600 -6.42200 21.54100 1.000 67.26772 230 HIS B C 1
ATOM 6148 O O . HIS B 1 213 ? -9.45300 -5.38100 21.94000 1.000 61.45802 230 HIS B O 1
ATOM 6155 N N . ASP B 1 214 ? -10.08500 -6.72300 20.24900 1.000 70.76553 231 ASP B N 1
ATOM 6156 C CA . ASP B 1 214 ? -9.72500 -5.77900 19.19600 1.000 71.00681 231 ASP B CA 1
ATOM 6157 C C . ASP B 1 214 ? -10.84100 -4.73700 19.07100 1.000 70.73586 231 ASP B C 1
ATOM 6158 O O . ASP B 1 214 ? -11.97500 -5.07800 18.71700 1.000 66.33257 231 ASP B O 1
ATOM 6163 N N . LYS B 1 215 ? -10.51600 -3.46800 19.34100 1.000 68.98011 232 LYS B N 1
ATOM 6164 C CA . LYS B 1 215 ? -11.54800 -2.43500 19.38000 1.000 67.61193 232 LYS B CA 1
ATOM 6165 C C . LYS B 1 215 ? -12.22000 -2.26500 18.01800 1.000 69.58502 232 LYS B C 1
ATOM 6166 O O . LYS B 1 215 ? -13.43000 -2.00100 17.93900 1.000 60.41025 232 LYS B O 1
ATOM 6172 N N . THR B 1 216 ? -11.45700 -2.44800 16.93500 1.000 71.80522 233 THR B N 1
ATOM 6173 C CA . THR B 1 216 ? -12.01700 -2.26300 15.60100 1.000 72.55822 233 THR B CA 1
ATOM 6174 C C . THR B 1 216 ? -12.97000 -3.40200 15.24000 1.000 70.46001 233 THR B C 1
ATOM 6175 O O . THR B 1 216 ? -14.02000 -3.16600 14.62400 1.000 71.17729 233 THR B O 1
ATOM 6179 N N . LEU B 1 217 ? -12.65000 -4.63500 15.65900 1.000 63.42156 234 LEU B N 1
ATOM 6180 C CA . LEU B 1 217 ? -13.56400 -5.75200 15.43600 1.000 64.34847 234 LEU B CA 1
ATOM 6181 C C . LEU B 1 217 ? -14.86000 -5.54000 16.19300 1.000 66.11076 234 LEU B C 1
ATOM 6182 O O . LEU B 1 217 ? -15.95600 -5.78800 15.66500 1.000 60.34417 234 LEU B O 1
ATOM 6187 N N . LEU B 1 218 ? -14.75800 -5.08000 17.43400 1.000 66.35743 235 LEU B N 1
ATOM 6188 C CA . LEU B 1 218 ? -15.96900 -4.83600 18.19900 1.000 64.19755 235 LEU B CA 1
ATOM 6189 C C . LEU B 1 218 ? -16.81400 -3.75600 17.53400 1.000 68.11356 235 LEU B C 1
ATOM 6190 O O . LEU B 1 218 ? -18.04100 -3.89600 17.43000 1.000 71.17780 235 LEU B O 1
ATOM 6195 N N . LYS B 1 219 ? -16.17100 -2.68600 17.04200 1.000 64.55431 236 LYS B N 1
ATOM 6196 C CA . LYS B 1 219 ? -16.93400 -1.65000 16.35500 1.000 62.46015 236 LYS B CA 1
ATOM 6197 C C . LYS B 1 219 ? -17.56700 -2.18200 15.07400 1.000 67.75590 236 LYS B C 1
ATOM 6198 O O . LYS B 1 219 ? -18.68900 -1.80100 14.73200 1.000 67.52168 236 LYS B O 1
ATOM 6204 N N . PHE B 1 220 ? -16.85800 -3.05100 14.35300 1.000 68.48925 237 PHE B N 1
ATOM 6205 C CA . PHE B 1 220 ? -17.40100 -3.65000 13.14100 1.000 71.47764 237 PHE B CA 1
ATOM 6206 C C . PHE B 1 220 ? -18.67300 -4.42900 13.45100 1.000 70.26291 237 PHE B C 1
ATOM 6207 O O . PHE B 1 220 ? -19.70800 -4.24300 12.79700 1.000 75.15896 237 PHE B O 1
ATOM 6215 N N . GLY B 1 221 ? -18.61900 -5.27200 14.48300 1.000 64.77256 238 GLY B N 1
ATOM 6216 C CA . GLY B 1 221 ? -19.78200 -6.06500 14.85100 1.000 58.70464 238 GLY B CA 1
ATOM 6217 C C . GLY B 1 221 ? -20.94200 -5.21800 15.34000 1.000 63.50106 238 GLY B C 1
ATOM 6218 O O . GLY B 1 221 ? -22.09100 -5.43200 14.93700 1.000 67.67895 238 GLY B O 1
ATOM 6219 N N . LYS B 1 222 ? -20.65200 -4.20700 16.16300 1.000 62.06523 239 LYS B N 1
ATOM 6220 C CA . LYS B 1 222 ? -21.70300 -3.34000 16.69000 1.000 58.80822 239 LYS B CA 1
ATOM 6221 C C . LYS B 1 222 ? -22.37400 -2.54800 15.57400 1.000 59.24475 239 LYS B C 1
ATOM 6222 O O . LYS B 1 222 ? -23.61200 -2.45400 15.51200 1.000 61.68978 239 LYS B O 1
ATOM 6228 N N . LEU B 1 223 ? -21.57000 -1.95700 14.68600 1.000 52.81771 240 LEU B N 1
ATOM 6229 C CA . LEU B 1 223 ? -22.13100 -1.11500 13.64700 1.000 57.90800 240 LEU B CA 1
ATOM 6230 C C . LEU B 1 223 ? -22.94800 -1.94800 12.66300 1.000 63.15183 240 LEU B C 1
ATOM 6231 O O . LEU B 1 223 ? -24.07000 -1.56100 12.31500 1.000 65.50326 240 LEU B O 1
ATOM 6236 N N . ASP B 1 224 ? -22.42500 -3.11400 12.24400 1.000 64.17886 241 ASP B N 1
ATOM 6237 C CA . ASP B 1 224 ? -23.18000 -3.96700 11.33000 1.000 65.83901 241 ASP B CA 1
ATOM 6238 C C . ASP B 1 224 ? -24.44200 -4.49500 11.99000 1.000 69.53755 241 ASP B C 1
ATOM 6239 O O . ASP B 1 224 ? -25.47500 -4.66800 11.32500 1.000 72.42606 241 ASP B O 1
ATOM 6244 N N . PHE B 1 225 ? -24.37900 -4.78500 13.29000 1.000 63.99154 242 PHE B N 1
ATOM 6245 C CA . PHE B 1 225 ? -25.58000 -5.24100 13.96600 1.000 61.98827 242 PHE B CA 1
ATOM 6246 C C . PHE B 1 225 ? -26.66000 -4.17400 13.91900 1.000 61.97766 242 PHE B C 1
ATOM 6247 O O . PHE B 1 225 ? -27.82600 -4.49000 13.67400 1.000 60.69893 242 PHE B O 1
ATOM 6255 N N . ASN B 1 226 ? -26.30100 -2.91200 14.18300 1.000 59.42809 243 ASN B N 1
ATOM 6256 C CA . ASN B 1 226 ? -27.32600 -1.87400 14.17600 1.000 58.78171 243 ASN B CA 1
ATOM 6257 C C . ASN B 1 226 ? -27.86000 -1.63100 12.77400 1.000 57.80406 243 ASN B C 1
ATOM 6258 O O . ASN B 1 226 ? -29.06700 -1.41200 12.59400 1.000 63.29635 243 ASN B O 1
ATOM 6263 N N . LEU B 1 227 ? -26.98700 -1.73300 11.77400 1.000 56.07130 244 LEU B N 1
ATOM 6264 C CA . LEU B 1 227 ? -27.41600 -1.57200 10.39500 1.000 61.61123 244 LEU B CA 1
ATOM 6265 C C . LEU B 1 227 ? -28.41600 -2.65800 9.99500 1.000 65.54342 244 LEU B C 1
ATOM 6266 O O . LEU B 1 227 ? -29.47200 -2.36300 9.41000 1.000 62.91090 244 LEU B O 1
ATOM 6271 N N . VAL B 1 228 ? -28.08800 -3.92700 10.28500 1.000 58.62041 245 VAL B N 1
ATOM 6272 C CA . VAL B 1 228 ? -28.96600 -5.04300 9.92400 1.000 59.04413 245 VAL B CA 1
ATOM 6273 C C . VAL B 1 228 ? -30.24500 -5.01400 10.75500 1.000 61.58422 245 VAL B C 1
ATOM 6274 O O . VAL B 1 228 ? -31.32200 -5.41200 10.28200 1.000 66.42628 245 VAL B O 1
ATOM 6278 N N . GLN B 1 229 ? -30.16200 -4.53200 11.99500 1.000 61.78687 246 GLN B N 1
ATOM 6279 C CA . GLN B 1 229 ? -31.36500 -4.42900 12.79700 1.000 56.72486 246 GLN B CA 1
ATOM 6280 C C . GLN B 1 229 ? -32.33500 -3.40900 12.20500 1.000 56.18212 246 GLN B C 1
ATOM 6281 O O . GLN B 1 229 ? -33.54700 -3.60700 12.30900 1.000 57.22964 246 GLN B O 1
ATOM 6287 N N . ALA B 1 230 ? -31.83600 -2.33100 11.57200 1.000 51.47239 247 ALA B N 1
ATOM 6288 C CA . ALA B 1 230 ? -32.77300 -1.40900 10.91300 1.000 60.62545 247 ALA B CA 1
ATOM 6289 C C . ALA B 1 230 ? -33.53300 -2.09800 9.77800 1.000 59.81830 247 ALA B C 1
ATOM 6290 O O . ALA B 1 230 ? -34.73000 -1.86100 9.59300 1.000 61.64216 247 ALA B O 1
ATOM 6292 N N . LEU B 1 231 ? -32.85200 -2.96300 9.02200 1.000 58.78923 248 LEU B N 1
ATOM 6293 C CA . LEU B 1 231 ? -33.50500 -3.71800 7.96200 1.000 62.32753 248 LEU B CA 1
ATOM 6294 C C . LEU B 1 231 ? -34.56800 -4.63800 8.53200 1.000 62.90027 248 LEU B C 1
ATOM 6295 O O . LEU B 1 231 ? -35.68800 -4.70000 8.01400 1.000 70.73579 248 LEU B O 1
ATOM 6300 N N . HIS B 1 232 ? -34.23200 -5.36200 9.60600 1.000 61.57910 249 HIS B N 1
ATOM 6301 C CA . HIS B 1 232 ? -35.22200 -6.24000 10.21800 1.000 54.10144 249 HIS B CA 1
ATOM 6302 C C . HIS B 1 232 ? -36.44200 -5.45500 10.65300 1.000 57.62411 249 HIS B C 1
ATOM 6303 O O . HIS B 1 232 ? -37.57900 -5.89900 10.44700 1.000 56.62517 249 HIS B O 1
ATOM 6310 N N . LYS B 1 233 ? -36.23600 -4.29000 11.26600 1.000 57.26818 250 LYS B N 1
ATOM 6311 C CA . LYS B 1 233 ? -37.39800 -3.56200 11.76400 1.000 60.13196 250 LYS B CA 1
ATOM 6312 C C . LYS B 1 233 ? -38.24500 -2.97000 10.63000 1.000 56.60821 250 LYS B C 1
ATOM 6313 O O . LYS B 1 233 ? -39.47600 -2.92100 10.74900 1.000 54.27658 250 LYS B O 1
ATOM 6319 N N . LYS B 1 234 ? -37.63600 -2.57800 9.50600 1.000 60.03277 251 LYS B N 1
ATOM 6320 C CA . LYS B 1 234 ? -38.45500 -2.15600 8.36200 1.000 60.46468 251 LYS B CA 1
ATOM 6321 C C . LYS B 1 234 ? -39.26500 -3.32700 7.80600 1.000 60.44462 251 LYS B C 1
ATOM 6322 O O . LYS B 1 234 ? -40.47800 -3.19800 7.55300 1.000 62.13123 251 LYS B O 1
ATOM 6328 N N . GLU B 1 235 ? -38.61000 -4.48800 7.63900 1.000 59.01604 252 GLU B N 1
ATOM 6329 C CA . GLU B 1 235 ? -39.30100 -5.66700 7.12700 1.000 60.74023 252 GLU B CA 1
ATOM 6330 C C . GLU B 1 235 ? -40.45400 -6.05700 8.03200 1.000 62.21379 252 GLU B C 1
ATOM 6331 O O . GLU B 1 235 ? -41.54600 -6.38400 7.55600 1.000 66.42052 252 GLU B O 1
ATOM 6337 N N . LEU B 1 236 ? -40.21700 -6.04600 9.33500 1.000 54.92683 253 LEU B N 1
ATOM 6338 C CA . LEU B 1 236 ? -41.21600 -6.44700 10.30700 1.000 53.58318 253 LEU B CA 1
ATOM 6339 C C . LEU B 1 236 ? -42.35700 -5.44900 10.37700 1.000 54.55408 253 LEU B C 1
ATOM 6340 O O . LEU B 1 236 ? -43.49700 -5.84200 10.63600 1.000 55.21008 253 LEU B O 1
ATOM 6345 N N . LYS B 1 237 ? -42.08100 -4.16400 10.16100 1.000 54.54086 254 LYS B N 1
ATOM 6346 C CA . LYS B 1 237 ? -43.17100 -3.20700 10.03700 1.000 57.41660 254 LYS B CA 1
ATOM 6347 C C . LYS B 1 237 ? -44.07400 -3.57300 8.85700 1.000 56.99800 254 LYS B C 1
ATOM 6348 O O . LYS B 1 237 ? -45.30500 -3.68900 9.00600 1.000 56.51747 254 LYS B O 1
ATOM 6354 N N . ASP B 1 238 ? -43.46500 -3.84200 7.69400 1.000 58.82900 255 ASP B N 1
ATOM 6355 C CA . ASP B 1 238 ? -44.26500 -4.18200 6.50700 1.000 68.22732 255 ASP B CA 1
ATOM 6356 C C . ASP B 1 238 ? -45.02900 -5.49000 6.70600 1.000 67.36203 255 ASP B C 1
ATOM 6357 O O . ASP B 1 238 ? -46.23500 -5.56900 6.45300 1.000 63.14765 255 ASP B O 1
ATOM 6362 N N . LEU B 1 239 ? -44.33500 -6.53500 7.17800 1.000 64.32084 256 LEU B N 1
ATOM 6363 C CA . LEU B 1 239 ? -44.97800 -7.82800 7.36200 1.000 60.73290 256 LEU B CA 1
ATOM 6364 C C . LEU B 1 239 ? -46.03800 -7.77900 8.45700 1.000 62.90068 256 LEU B C 1
ATOM 6365 O O . LEU B 1 239 ? -47.01900 -8.52200 8.38800 1.000 62.89094 256 LEU B O 1
ATOM 6370 N N . SER B 1 240 ? -45.86800 -6.92800 9.47300 1.000 58.53090 257 SER B N 1
ATOM 6371 C CA . SER B 1 240 ? -46.93000 -6.74100 10.45200 1.000 54.75969 257 SER B CA 1
ATOM 6372 C C . SER B 1 240 ? -48.16700 -6.16800 9.78100 1.000 57.69012 257 SER B C 1
ATOM 6373 O O . SER B 1 240 ? -49.28700 -6.54200 10.12200 1.000 52.74728 257 SER B O 1
ATOM 6376 N N . ARG B 1 241 ? -47.97500 -5.22500 8.85300 1.000 62.08404 258 ARG B N 1
ATOM 6377 C CA A ARG B 1 241 ? -49.10300 -4.68000 8.10200 0.530 67.32933 258 ARG B CA 1
ATOM 6378 C CA B ARG B 1 241 ? -49.10800 -4.68000 8.11100 0.470 67.35314 258 ARG B CA 1
ATOM 6379 C C . ARG B 1 241 ? -49.83600 -5.78400 7.35200 1.000 67.74924 258 ARG B C 1
ATOM 6380 O O . ARG B 1 241 ? -51.06500 -5.91900 7.45300 1.000 67.81922 258 ARG B O 1
ATOM 6395 N N . TRP B 1 242 ? -49.08700 -6.58900 6.59500 1.000 63.91434 259 TRP B N 1
ATOM 6396 C CA . TRP B 1 242 ? -49.69400 -7.67900 5.83100 1.000 67.33440 259 TRP B CA 1
ATOM 6397 C C . TRP B 1 242 ? -50.42400 -8.65900 6.74800 1.000 66.99442 259 TRP B C 1
ATOM 6398 O O . TRP B 1 242 ? -51.56000 -9.06500 6.47300 1.000 69.35124 259 TRP B O 1
ATOM 6409 N N . TRP B 1 243 ? -49.78400 -9.04300 7.85500 1.000 57.90493 260 TRP B N 1
ATOM 6410 C CA . TRP B 1 243 ? -50.36200 -10.01100 8.77600 1.000 56.60334 260 TRP B CA 1
ATOM 6411 C C . TRP B 1 243 ? -51.65100 -9.48300 9.40700 1.000 69.81250 260 TRP B C 1
ATOM 6412 O O . TRP B 1 243 ? -52.66600 -10.19800 9.47600 1.000 71.65439 260 TRP B O 1
ATOM 6423 N N . LYS B 1 244 ? -51.64600 -8.22100 9.84100 1.000 66.34446 261 LYS B N 1
ATOM 6424 C CA . LYS B 1 244 ? -52.84900 -7.63200 10.41500 1.000 69.14410 261 LYS B CA 1
ATOM 6425 C C . LYS B 1 244 ? -53.97500 -7.55800 9.37900 1.000 73.40746 261 LYS B C 1
ATOM 6426 O O . LYS B 1 244 ? -55.15300 -7.79300 9.70500 1.000 71.70841 261 LYS B O 1
ATOM 6432 N N . ASP B 1 245 ? -53.63600 -7.21300 8.12800 1.000 72.74621 262 ASP B N 1
ATOM 6433 C CA . ASP B 1 245 ? -54.64400 -7.16400 7.06400 1.000 73.87022 262 ASP B CA 1
ATOM 6434 C C . ASP B 1 245 ? -55.26700 -8.53700 6.82200 1.000 77.05243 262 ASP B C 1
ATOM 6435 O O . ASP B 1 245 ? -56.47500 -8.64700 6.56300 1.000 79.80755 262 ASP B O 1
ATOM 6440 N N . LEU B 1 246 ? -54.44900 -9.59100 6.84500 1.000 72.45298 263 LEU B N 1
ATOM 6441 C CA . LEU B 1 246 ? -54.98500 -10.93900 6.69400 1.000 73.93271 263 LEU B CA 1
ATOM 6442 C C . LEU B 1 246 ? -55.91100 -11.30000 7.86000 1.000 82.53158 263 LEU B C 1
ATOM 6443 O O . LEU B 1 246 ? -57.02600 -11.80100 7.65100 1.000 80.99240 263 LEU B O 1
ATOM 6448 N N . ASP B 1 247 ? -55.48100 -11.00600 9.09700 1.000 82.55257 264 ASP B N 1
ATOM 6449 C CA . ASP B 1 247 ? -56.27800 -11.32500 10.28600 1.000 83.70286 264 ASP B CA 1
ATOM 6450 C C . ASP B 1 247 ? -57.62200 -10.60100 10.29800 1.000 88.98169 264 ASP B C 1
ATOM 6451 O O . ASP B 1 247 ? -58.61600 -11.14300 10.80100 1.000 90.46374 264 ASP B O 1
ATOM 6456 N N . MET B 1 248 ? -57.68100 -9.38700 9.75600 1.000 88.88100 265 MET B N 1
ATOM 6457 C CA . MET B 1 248 ? -58.95800 -8.68100 9.81100 1.000 93.36183 265 MET B CA 1
ATOM 6458 C C . MET B 1 248 ? -59.99900 -9.26100 8.85000 1.000 94.70869 265 MET B C 1
ATOM 6459 O O . MET B 1 248 ? -61.13300 -8.77200 8.83000 1.000 92.88847 265 MET B O 1
ATOM 6464 N N . HIS B 1 249 ? -59.63500 -10.27800 8.05900 1.000 96.54550 266 HIS B N 1
ATOM 6465 C CA . HIS B 1 249 ? -60.60600 -10.99600 7.23900 1.000 98.31042 266 HIS B CA 1
ATOM 6466 C C . HIS B 1 249 ? -61.57700 -11.80700 8.08800 1.000 99.40805 266 HIS B C 1
ATOM 6467 O O . HIS B 1 249 ? -62.73800 -11.96700 7.70600 1.000 101.77185 266 HIS B O 1
ATOM 6474 N N . ALA B 1 250 ? -61.12800 -12.33300 9.22400 1.000 102.18937 267 ALA B N 1
ATOM 6475 C CA . ALA B 1 250 ? -61.99000 -13.10400 10.10500 1.000 101.64943 267 ALA B CA 1
ATOM 6476 C C . ALA B 1 250 ? -62.66200 -12.19900 11.13300 1.000 101.90320 267 ALA B C 1
ATOM 6477 O O . ALA B 1 250 ? -62.09700 -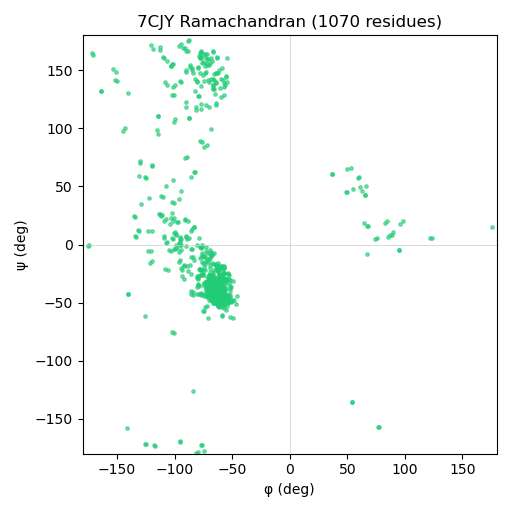11.19300 11.57200 1.000 101.70266 267 ALA B O 1
ATOM 6479 N N . LYS B 1 251 ? -63.87600 -12.58300 11.53400 1.000 91.85527 268 LYS B N 1
ATOM 6480 C CA . LYS B 1 251 ? -64.55400 -11.88500 12.62000 1.000 91.94334 268 LYS B CA 1
ATOM 6481 C C . LYS B 1 251 ? -63.94100 -12.25100 13.96500 1.000 98.40237 268 LYS B C 1
ATOM 6482 O O . LYS B 1 251 ? -63.49500 -11.37600 14.71200 1.000 102.78045 268 LYS B O 1
ATOM 6488 N N . MET B 1 252 ? -63.92100 -13.55900 14.29500 1.000 98.14413 269 MET B N 1
ATOM 6489 C CA . MET B 1 252 ? -63.29600 -14.05900 15.51300 1.000 96.57459 269 MET B CA 1
ATOM 6490 C C . MET B 1 252 ? -61.79000 -14.20500 15.30200 1.000 93.58545 269 MET B C 1
ATOM 6491 O O . MET B 1 252 ? -61.35100 -14.58500 14.21200 1.000 92.94867 269 MET B O 1
ATOM 6496 N N . PRO B 1 253 ? -60.98600 -13.89300 16.31600 1.000 93.95369 270 PRO B N 1
ATOM 6497 C CA . PRO B 1 253 ? -59.52800 -13.97900 16.16000 1.000 90.13532 270 PRO B CA 1
ATOM 6498 C C . PRO B 1 253 ? -59.01400 -15.41600 16.07700 1.000 84.67912 270 PRO B C 1
ATOM 6499 O O . PRO B 1 253 ? -59.52900 -16.31900 16.74000 1.000 89.55623 270 PRO B O 1
ATOM 6503 N N . PHE B 1 254 ? -58.01300 -15.62300 15.21200 1.000 72.64009 271 PHE B N 1
ATOM 6504 C CA . PHE B 1 254 ? -57.20100 -16.84200 15.21200 1.000 73.84387 271 PHE B CA 1
ATOM 6505 C C . PHE B 1 254 ? -56.20300 -16.82900 16.39600 1.000 70.43827 271 PHE B C 1
ATOM 6506 O O . PHE B 1 254 ? -55.86600 -15.76400 16.91600 1.000 67.78712 271 PHE B O 1
ATOM 6514 N N . PRO B 1 255 ? -55.71700 -18.00000 16.84400 1.000 63.76826 272 PRO B N 1
ATOM 6515 C CA . PRO B 1 255 ? -54.67500 -18.00800 17.89700 1.000 66.52587 272 PRO B CA 1
ATOM 6516 C C . PRO B 1 255 ? -53.41200 -17.23200 17.54600 1.000 67.94630 272 PRO B C 1
ATOM 6517 O O . PRO B 1 255 ? -52.71100 -16.76100 18.45200 1.000 72.65313 272 PRO B O 1
ATOM 6521 N N . SER B 1 256 ? -53.07000 -17.14900 16.26100 1.000 65.55618 273 SER B N 1
ATOM 6522 C CA . SER B 1 256 ? -51.88300 -16.47400 15.76000 1.000 63.74864 273 SER B CA 1
ATOM 6523 C C . SER B 1 256 ? -52.11000 -14.99700 15.47700 1.000 62.27222 273 SER B C 1
ATOM 6524 O O . SER B 1 256 ? -51.32400 -14.40400 14.73200 1.000 63.29147 273 SER B O 1
ATOM 6527 N N . ARG B 1 257 ? -53.14200 -14.38400 16.06200 1.000 61.22575 274 ARG B N 1
ATOM 6528 C CA . ARG B 1 257 ? -53.51700 -13.02600 15.67100 1.000 68.85586 274 ARG B CA 1
ATOM 6529 C C . ARG B 1 257 ? -52.41200 -12.00000 15.96000 1.000 79.26751 274 ARG B C 1
ATOM 6530 O O . ARG B 1 257 ? -52.02500 -11.23000 15.07300 1.000 86.39387 274 ARG B O 1
ATOM 6538 N N . ASP B 1 258 ? -51.88600 -11.96600 17.18500 1.000 78.65716 275 ASP B N 1
ATOM 6539 C CA . ASP B 1 258 ? -50.90000 -10.95300 17.55600 1.000 77.79544 275 ASP B CA 1
ATOM 6540 C C . ASP B 1 258 ? -49.47600 -11.48800 17.56500 1.000 64.98010 275 ASP B C 1
ATOM 6541 O O . ASP B 1 258 ? -48.61500 -10.93800 18.26000 1.000 70.48940 275 ASP B O 1
ATOM 6546 N N . ARG B 1 259 ? -49.20500 -12.51600 16.76500 1.000 53.86430 276 ARG B N 1
ATOM 6547 C CA . ARG B 1 259 ? -47.97800 -13.29100 16.86100 1.000 54.17564 276 ARG B CA 1
ATOM 6548 C C . ARG B 1 259 ? -46.99600 -13.03400 15.72400 1.000 45.16591 276 ARG B C 1
ATOM 6549 O O . ARG B 1 259 ? -46.11400 -13.86200 15.48300 1.000 52.18660 276 ARG B O 1
ATOM 6557 N N . VAL B 1 260 ? -47.10100 -11.89600 15.04700 1.000 45.92202 277 VAL B N 1
ATOM 6558 C CA . VAL B 1 260 ? -46.08000 -11.52700 14.06400 1.000 60.88507 277 VAL B CA 1
ATOM 6559 C C . VAL B 1 260 ? -44.68000 -11.48600 14.66700 1.000 54.36526 277 VAL B C 1
ATOM 6560 O O . VAL B 1 260 ? -43.74100 -11.89200 13.98400 1.000 53.94331 277 VAL B O 1
ATOM 6564 N N . PRO B 1 261 ? -44.45400 -10.93100 15.86500 1.000 48.70408 278 PRO B N 1
ATOM 6565 C CA . PRO B 1 261 ? -43.07100 -10.90100 16.38200 1.000 45.59139 278 PRO B CA 1
ATOM 6566 C C . PRO B 1 261 ? -42.48900 -12.28700 16.55700 1.000 43.89835 278 PRO B C 1
ATOM 6567 O O . PRO B 1 261 ? -41.39200 -12.55700 16.07400 1.000 47.71076 278 PRO B O 1
ATOM 6571 N N . GLU B 1 262 ? -43.25000 -13.20200 17.14900 1.000 46.39060 279 GLU B N 1
ATOM 6572 C CA . GLU B 1 262 ? -42.79200 -14.58000 17.33500 1.000 48.30711 279 GLU B CA 1
ATOM 6573 C C . GLU B 1 262 ? -42.56100 -15.27600 16.00000 1.000 52.01485 279 GLU B C 1
ATOM 6574 O O . GLU B 1 262 ? -41.56600 -16.00200 15.82500 1.000 48.17733 279 GLU B O 1
ATOM 6580 N N . GLY B 1 263 ? -43.45000 -15.02900 15.02800 1.000 58.69516 280 GLY B N 1
ATOM 6581 C CA . GLY B 1 263 ? -43.26800 -15.59500 13.70200 1.000 42.91659 280 GLY B CA 1
ATOM 6582 C C . GLY B 1 263 ? -42.04700 -15.03700 12.98900 1.000 44.07300 280 GLY B C 1
ATOM 6583 O O . GLY B 1 263 ? -41.31800 -15.76400 12.30600 1.000 51.69105 280 GLY B O 1
ATOM 6584 N N . TYR B 1 264 ? -41.81600 -13.73600 13.11100 1.000 43.26846 281 TYR B N 1
ATOM 6585 C CA . TYR B 1 264 ? -40.62700 -13.17400 12.48700 1.000 45.45338 281 TYR B CA 1
ATOM 6586 C C . TYR B 1 264 ? -39.35200 -13.64300 13.20300 1.000 48.55012 281 TYR B C 1
ATOM 6587 O O . TYR B 1 264 ? -38.33400 -13.86400 12.54900 1.000 52.68891 281 TYR B O 1
ATOM 6596 N N . PHE B 1 265 ? -39.39200 -13.82700 14.52600 1.000 47.82278 282 PHE B N 1
ATOM 6597 C CA . PHE B 1 265 ? -38.24900 -14.43100 15.22400 1.000 50.07703 282 PHE B CA 1
ATOM 6598 C C . PHE B 1 265 ? -37.91300 -15.76200 14.58500 1.000 53.95043 282 PHE B C 1
ATOM 6599 O O . PHE B 1 265 ? -36.78800 -15.97800 14.12400 1.000 53.64364 282 PHE B O 1
ATOM 6607 N N . TRP B 1 266 ? -38.92600 -16.63500 14.46400 1.000 57.37735 283 TRP B N 1
ATOM 6608 C CA A TRP B 1 266 ? -38.72100 -17.88400 13.74100 0.390 53.57786 283 TRP B CA 1
ATOM 6609 C CA B TRP B 1 266 ? -38.79100 -17.87800 13.70800 0.610 53.54901 283 TRP B CA 1
ATOM 6610 C C . TRP B 1 266 ? -38.12800 -17.64500 12.35700 1.000 50.46489 283 TRP B C 1
ATOM 6611 O O . TRP B 1 266 ? -37.22600 -18.37900 11.93200 1.000 52.43885 283 TRP B O 1
ATOM 6632 N N . THR B 1 267 ? -38.60000 -16.63300 11.65400 1.000 45.70853 284 THR B N 1
ATOM 6633 C CA . THR B 1 267 ? -38.12900 -16.35000 10.30600 1.000 52.93419 284 THR B CA 1
ATOM 6634 C C . THR B 1 267 ? -36.66900 -15.91000 10.27300 1.000 49.56483 284 THR B C 1
ATOM 6635 O O . THR B 1 267 ? -35.98000 -16.11900 9.27100 1.000 49.43796 284 THR B O 1
ATOM 6639 N N . LEU B 1 268 ? -36.18700 -15.26700 11.33400 1.000 54.91727 285 LEU B N 1
ATOM 6640 C CA . LEU B 1 268 ? -34.78000 -14.88600 11.36500 1.000 54.72146 285 LEU B CA 1
ATOM 6641 C C . LEU B 1 268 ? -33.85800 -16.08100 11.58100 1.000 53.81563 285 LEU B C 1
ATOM 6642 O O . LEU B 1 268 ? -32.66200 -15.97500 11.31400 1.000 56.56440 285 LEU B O 1
ATOM 6647 N N . GLY B 1 269 ? -34.38000 -17.22900 11.99200 1.000 54.14827 286 GLY B N 1
ATOM 6648 C CA . GLY B 1 269 ? -33.55200 -18.40300 12.22300 1.000 48.31033 286 GLY B CA 1
ATOM 6649 C C . GLY B 1 269 ? -32.77200 -18.84700 10.99600 1.000 55.22479 286 GLY B C 1
ATOM 6650 O O . GLY B 1 269 ? -31.53900 -18.85800 10.99500 1.000 52.77073 286 GLY B O 1
ATOM 6651 N N . PRO B 1 270 ? -33.48200 -19.19800 9.91000 1.000 57.77438 287 PRO B N 1
ATOM 6652 C CA . PRO B 1 270 ? -32.79000 -19.64500 8.68400 1.000 53.84516 287 PRO B CA 1
ATOM 6653 C C . PRO B 1 270 ? -31.80600 -18.64700 8.09700 1.000 53.82343 287 PRO B C 1
ATOM 6654 O O . PRO B 1 270 ? -30.84000 -19.06600 7.45100 1.000 55.29345 287 PRO B O 1
ATOM 6658 N N . PHE B 1 271 ? -32.06000 -17.34500 8.22500 1.000 54.38877 288 PHE B N 1
ATOM 6659 C CA . PHE B 1 271 ? -31.27400 -16.31200 7.55300 1.000 52.78536 288 PHE B CA 1
ATOM 6660 C C . PHE B 1 271 ? -31.54900 -14.96100 8.19700 1.000 59.64036 288 PHE B C 1
ATOM 6661 O O . PHE B 1 271 ? -32.70800 -14.56500 8.36000 1.000 67.59556 288 PHE B O 1
ATOM 6669 N N . TYR B 1 272 ? -30.49200 -14.22600 8.50600 1.000 61.36026 289 TYR B N 1
ATOM 6670 C CA . TYR B 1 272 ? -30.66200 -12.89500 9.05000 1.000 49.38663 289 TYR B CA 1
ATOM 6671 C C . TYR B 1 272 ? -30.01500 -11.80300 8.22200 1.000 48.45559 289 TYR B C 1
ATOM 6672 O O . TYR B 1 272 ? -30.33700 -10.63500 8.43800 1.000 57.29858 289 TYR B O 1
ATOM 6681 N N . GLU B 1 273 ? -29.11500 -12.14100 7.30100 1.000 54.33310 290 GLU B N 1
ATOM 6682 C CA . GLU B 1 273 ? -28.29300 -11.16700 6.59300 1.000 62.66870 290 GLU B CA 1
ATOM 6683 C C . GLU B 1 273 ? -29.09000 -10.43300 5.50900 1.000 61.26145 290 GLU B C 1
ATOM 6684 O O . GLU B 1 273 ? -30.09400 -10.93800 5.01700 1.000 64.69486 290 GLU B O 1
ATOM 6690 N N . PRO B 1 274 ? -28.65700 -9.22600 5.13300 1.000 57.99501 291 PRO B N 1
ATOM 6691 C CA . PRO B 1 274 ? -29.45400 -8.39100 4.20300 1.000 57.78329 291 PRO B CA 1
ATOM 6692 C C . PRO B 1 274 ? -29.95000 -9.06500 2.92100 1.000 65.95209 291 PRO B C 1
ATOM 6693 O O . PRO B 1 274 ? -31.01800 -8.69400 2.41900 1.000 71.70179 291 PRO B O 1
ATOM 6697 N N . GLN B 1 275 ? -29.22800 -10.02700 2.36800 1.000 67.84329 292 GLN B N 1
ATOM 6698 C CA . GLN B 1 275 ? -29.57900 -10.54600 1.05700 1.000 66.89301 292 GLN B CA 1
ATOM 6699 C C . GLN B 1 275 ? -30.78500 -11.48000 1.07100 1.000 69.42190 292 GLN B C 1
ATOM 6700 O O . GLN B 1 275 ? -31.19500 -11.95200 0.00700 1.000 72.69437 292 GLN B O 1
ATOM 6706 N N . PHE B 1 276 ? -31.37000 -11.76400 2.22400 1.000 64.67225 293 PHE B N 1
ATOM 6707 C CA . PHE B 1 276 ? -32.44000 -12.74000 2.29200 1.000 56.28303 293 PHE B CA 1
ATOM 6708 C C . PHE B 1 276 ? -33.77300 -12.10800 2.66400 1.000 55.25478 293 PHE B C 1
ATOM 6709 O O . PHE B 1 276 ? -34.65300 -12.79200 3.19000 1.000 62.80092 293 PHE B O 1
ATOM 6717 N N . ALA B 1 277 ? -33.95200 -10.82000 2.35800 1.000 57.56014 294 ALA B N 1
ATOM 6718 C CA . ALA B 1 277 ? -35.23800 -10.16800 2.61300 1.000 57.28938 294 ALA B CA 1
ATOM 6719 C C . ALA B 1 277 ? -36.38500 -10.94500 1.97500 1.000 61.02907 294 ALA B C 1
ATOM 6720 O O . ALA B 1 277 ? -37.36600 -11.30300 2.64200 1.000 63.04187 294 ALA B O 1
ATOM 6722 N N . LEU B 1 278 ? -36.25000 -11.27200 0.69200 1.000 61.87457 295 LEU B N 1
ATOM 6723 C CA . LEU B 1 278 ? -37.32600 -11.98800 0.02400 1.000 59.00075 295 LEU B CA 1
ATOM 6724 C C . LEU B 1 278 ? -37.58200 -13.32800 0.70500 1.000 62.15107 295 LEU B C 1
ATOM 6725 O O . LEU B 1 278 ? -38.74100 -13.66600 1.00200 1.000 63.59367 295 LEU B O 1
ATOM 6730 N N . CYS B 1 279 ? -36.50900 -14.05100 1.06300 1.000 61.99424 296 CYS B N 1
ATOM 6731 C CA . CYS B 1 279 ? -36.67000 -15.30400 1.79800 1.000 58.30075 296 CYS B CA 1
ATOM 6732 C C . CYS B 1 279 ? -37.51300 -15.08900 3.03800 1.000 54.83977 296 CYS B C 1
ATOM 6733 O O . CYS B 1 279 ? -38.47900 -15.82100 3.29600 1.000 62.56596 296 CYS B O 1
ATOM 6736 N N . ARG B 1 280 ? -37.14900 -14.07700 3.80400 1.000 48.79166 297 ARG B N 1
ATOM 6737 C CA . ARG B 1 280 ? -37.85300 -13.80000 5.06900 1.000 53.13940 297 ARG B CA 1
ATOM 6738 C C . ARG B 1 280 ? -39.31400 -13.48100 4.78500 1.000 50.99184 297 ARG B C 1
ATOM 6739 O O . ARG B 1 280 ? -40.13800 -13.91400 5.55100 1.000 50.13746 297 ARG B O 1
ATOM 6747 N N . LYS B 1 281 ? -39.59500 -12.72900 3.73000 1.000 53.10220 298 LYS B N 1
ATOM 6748 C CA . LYS B 1 281 ? -40.97900 -12.43100 3.39100 1.000 51.03006 298 LYS B CA 1
ATOM 6749 C C . LYS B 1 281 ? -41.73200 -13.72900 3.12200 1.000 48.72987 298 LYS B C 1
ATOM 6750 O O . LYS B 1 281 ? -42.78500 -13.97400 3.71900 1.000 58.41629 298 LYS B O 1
ATOM 6756 N N . PHE B 1 282 ? -41.13300 -14.64500 2.35900 1.000 55.05700 299 PHE B N 1
ATOM 6757 C CA . PHE B 1 282 ? -41.86200 -15.87200 2.03600 1.000 59.22278 299 PHE B CA 1
ATOM 6758 C C . PHE B 1 282 ? -42.08200 -16.71700 3.27900 1.000 62.73674 299 PHE B C 1
ATOM 6759 O O . PHE B 1 282 ? -43.22100 -17.09100 3.60000 1.000 61.02765 299 PHE B O 1
ATOM 6767 N N . PHE B 1 283 ? -41.00600 -16.96300 4.03500 1.000 59.88992 300 PHE B N 1
ATOM 6768 C CA . PHE B 1 283 ? -41.10300 -17.82300 5.20400 1.000 54.07759 300 PHE B CA 1
ATOM 6769 C C . PHE B 1 283 ? -42.14600 -17.30000 6.17700 1.000 49.34571 300 PHE B C 1
ATOM 6770 O O . PHE B 1 283 ? -43.07500 -18.02700 6.56000 1.000 52.84786 300 PHE B O 1
ATOM 6778 N N . LEU B 1 284 ? -42.07700 -16.00900 6.49200 1.000 48.23895 301 LEU B N 1
ATOM 6779 C CA . LEU B 1 284 ? -43.04600 -15.42100 7.40700 1.000 50.67428 301 LEU B CA 1
ATOM 6780 C C . LEU B 1 284 ? -44.46200 -15.61900 6.86900 1.000 55.11744 301 LEU B C 1
ATOM 6781 O O . LEU B 1 284 ? -45.35200 -16.10600 7.57700 1.000 55.52421 301 LEU B O 1
ATOM 6786 N N . GLN B 1 285 ? -44.66300 -15.32200 5.58900 1.000 45.73200 302 GLN B N 1
ATOM 6787 C CA . GLN B 1 285 ? -46.01700 -15.39400 5.06000 1.000 63.75396 302 GLN B CA 1
ATOM 6788 C C . GLN B 1 285 ? -46.50300 -16.83700 5.06500 1.000 64.58444 302 GLN B C 1
ATOM 6789 O O . GLN B 1 285 ? -47.64600 -17.11300 5.47500 1.000 62.46181 302 GLN B O 1
ATOM 6795 N N . VAL B 1 286 ? -45.61500 -17.78200 4.71500 1.000 65.34278 303 VAL B N 1
ATOM 6796 C CA . VAL B 1 286 ? -46.01800 -19.18000 4.77600 1.000 65.09240 303 VAL B CA 1
ATOM 6797 C C . VAL B 1 286 ? -46.30900 -19.56100 6.20900 1.000 62.99482 303 VAL B C 1
ATOM 6798 O O . VAL B 1 286 ? -47.32700 -20.20500 6.50300 1.000 71.97304 303 VAL B O 1
ATOM 6802 N N . PHE B 1 287 ? -45.48900 -19.06100 7.13200 1.000 54.25438 304 PHE B N 1
ATOM 6803 C CA . PHE B 1 287 ? -45.71200 -19.34100 8.53700 1.000 53.85216 304 PHE B CA 1
ATOM 6804 C C . PHE B 1 287 ? -47.14500 -18.98300 8.89600 1.000 48.90936 304 PHE B C 1
ATOM 6805 O O . PHE B 1 287 ? -47.90700 -19.83000 9.37900 1.000 52.05109 304 PHE B O 1
ATOM 6813 N N . LYS B 1 288 ? -47.57100 -17.77900 8.50200 1.000 45.94286 305 LYS B N 1
ATOM 6814 C CA . LYS B 1 288 ? -48.89400 -17.32200 8.89500 1.000 46.67975 305 LYS B CA 1
ATOM 6815 C C . LYS B 1 288 ? -49.97400 -18.19900 8.25900 1.000 54.69013 305 LYS B C 1
ATOM 6816 O O . LYS B 1 288 ? -50.87800 -18.68300 8.95300 1.000 59.74868 305 LYS B O 1
ATOM 6822 N N . VAL B 1 289 ? -49.85500 -18.49500 6.96200 1.000 54.25084 306 VAL B N 1
ATOM 6823 C CA . VAL B 1 289 ? -50.92100 -19.30100 6.36300 1.000 58.66393 306 VAL B CA 1
ATOM 6824 C C . VAL B 1 289 ? -50.91000 -20.70200 6.95900 1.000 63.05481 306 VAL B C 1
ATOM 6825 O O . VAL B 1 289 ? -51.97500 -21.27600 7.23200 1.000 60.47502 306 VAL B O 1
ATOM 6829 N N . THR B 1 290 ? -49.71600 -21.24900 7.24100 1.000 61.59309 307 THR B N 1
ATOM 6830 C CA . THR B 1 290 ? -49.67400 -22.55100 7.90000 1.000 58.04069 307 THR B CA 1
ATOM 6831 C C . THR B 1 290 ? -50.44400 -22.50600 9.21000 1.000 52.82297 307 THR B C 1
ATOM 6832 O O . THR B 1 290 ? -51.24800 -23.40300 9.51300 1.000 55.79842 307 THR B O 1
ATOM 6836 N N . SER B 1 291 ? -50.25600 -21.43200 9.96700 1.000 47.86970 308 SER B N 1
ATOM 6837 C CA . SER B 1 291 ? -50.93700 -21.31600 11.24300 1.000 53.51676 308 SER B CA 1
ATOM 6838 C C . SER B 1 291 ? -52.43700 -21.26300 11.03500 1.000 55.90685 308 SER B C 1
ATOM 6839 O O . SER B 1 291 ? -53.20100 -21.92500 11.74900 1.000 60.46591 308 SER B O 1
ATOM 6842 N N . ILE B 1 292 ? -52.87100 -20.54200 10.00100 1.000 58.83811 309 ILE B N 1
ATOM 6843 C CA . ILE B 1 292 ? -54.29800 -20.45200 9.74400 1.000 62.26604 309 ILE B CA 1
ATOM 6844 C C . ILE B 1 292 ? -54.84800 -21.82600 9.40100 1.000 65.01892 309 ILE B C 1
ATOM 6845 O O . ILE B 1 292 ? -55.87400 -22.24800 9.95800 1.000 70.07437 309 ILE B O 1
ATOM 6850 N N . VAL B 1 293 ? -54.13000 -22.60200 8.57700 1.000 65.38947 310 VAL B N 1
ATOM 6851 C CA . VAL B 1 293 ? -54.77500 -23.86800 8.24400 1.000 68.77713 310 VAL B CA 1
ATOM 6852 C C . VAL B 1 293 ? -54.64400 -24.80800 9.42000 1.000 69.04335 310 VAL B C 1
ATOM 6853 O O . VAL B 1 293 ? -55.53400 -25.63700 9.64900 1.000 69.86586 310 VAL B O 1
ATOM 6857 N N . ASP B 1 294 ? -53.61500 -24.61700 10.25600 1.000 64.94695 311 ASP B N 1
ATOM 6858 C CA . ASP B 1 294 ? -53.50400 -25.48300 11.41800 1.000 59.57369 311 ASP B CA 1
ATOM 6859 C C . ASP B 1 294 ? -54.72000 -25.29400 12.30700 1.000 55.67863 311 ASP B C 1
ATOM 6860 O O . ASP B 1 294 ? -55.28000 -26.28100 12.80200 1.000 58.15340 311 ASP B O 1
ATOM 6865 N N . ASP B 1 295 ? -55.23900 -24.05100 12.38200 1.000 62.73465 312 ASP B N 1
ATOM 6866 C CA . ASP B 1 295 ? -56.42400 -23.80300 13.20000 1.000 69.70116 312 ASP B CA 1
ATOM 6867 C C . ASP B 1 295 ? -57.61700 -24.60500 12.70500 1.000 70.52502 312 ASP B C 1
ATOM 6868 O O . ASP B 1 295 ? -58.37000 -25.16700 13.51000 1.000 72.87986 312 ASP B O 1
ATOM 6873 N N . ILE B 1 296 ? -57.77100 -24.72000 11.38400 1.000 66.49311 313 ILE B N 1
ATOM 6874 C CA . ILE B 1 296 ? -58.90800 -25.46400 10.85200 1.000 64.88812 313 ILE B CA 1
ATOM 6875 C C . ILE B 1 296 ? -58.85000 -26.89400 11.34700 1.000 62.80018 313 ILE B C 1
ATOM 6876 O O . ILE B 1 296 ? -59.81500 -27.41600 11.91700 1.000 62.81606 313 ILE B O 1
ATOM 6881 N N . TYR B 1 297 ? -57.67700 -27.51200 11.24700 1.000 64.02454 314 TYR B N 1
ATOM 6882 C CA . TYR B 1 297 ? -57.64600 -28.91500 11.61400 1.000 69.64150 314 TYR B CA 1
ATOM 6883 C C . TYR B 1 297 ? -57.68000 -29.11400 13.11600 1.000 70.67489 314 TYR B C 1
ATOM 6884 O O . TYR B 1 297 ? -57.90600 -30.23900 13.57000 1.000 71.71690 314 TYR B O 1
ATOM 6893 N N . ASP B 1 298 ? -57.50600 -28.04800 13.88900 1.000 71.66743 315 ASP B N 1
ATOM 6894 C CA . ASP B 1 298 ? -57.50000 -28.16500 15.33200 1.000 74.26162 315 ASP B CA 1
ATOM 6895 C C . ASP B 1 298 ? -58.83700 -27.76600 15.93500 1.000 70.40522 315 ASP B C 1
ATOM 6896 O O . ASP B 1 298 ? -59.02800 -27.90800 17.14300 1.000 71.40851 315 ASP B O 1
ATOM 6901 N N . ALA B 1 299 ? -59.77700 -27.30700 15.11600 1.000 70.12166 316 ALA B N 1
ATOM 6902 C CA . ALA B 1 299 ? -61.06700 -26.86100 15.60500 1.000 72.43058 316 ALA B CA 1
ATOM 6903 C C . ALA B 1 299 ? -61.98000 -28.06400 15.82900 1.000 77.55105 316 ALA B C 1
ATOM 6904 O O . ALA B 1 299 ? -61.59300 -29.21600 15.62400 1.000 81.71117 316 ALA B O 1
ATOM 6906 N N . TYR B 1 300 ? -63.20500 -27.80400 16.27500 1.000 84.06605 317 TYR B N 1
ATOM 6907 C CA . TYR B 1 300 ? -64.14000 -28.88700 16.57600 1.000 93.21121 317 TYR B CA 1
ATOM 6908 C C . TYR B 1 300 ? -65.05200 -29.19800 15.39000 1.000 99.87570 317 TYR B C 1
ATOM 6909 O O . TYR B 1 300 ? -66.26100 -29.36700 15.54200 1.000 115.02075 317 TYR B O 1
ATOM 6911 N N . GLY B 1 301 ? -64.47400 -29.30500 14.19000 1.000 90.28303 318 GLY B N 1
ATOM 6912 C CA . GLY B 1 301 ? -65.24700 -29.64100 13.01100 1.000 85.06338 318 GLY B CA 1
ATOM 6913 C C . GLY B 1 301 ? -65.31200 -31.13300 12.77300 1.000 80.70549 318 GLY B C 1
ATOM 6914 O O . GLY B 1 301 ? -64.57900 -31.90700 13.36600 1.000 72.89013 318 GLY B O 1
ATOM 6915 N N . THR B 1 302 ? -66.22100 -31.54300 11.88700 1.000 79.93650 319 THR B N 1
ATOM 6916 C CA . THR B 1 302 ? -66.36400 -32.97500 11.67000 1.000 81.73935 319 THR B CA 1
ATOM 6917 C C . THR B 1 302 ? -65.23700 -33.49800 10.78200 1.000 80.49561 319 THR B C 1
ATOM 6918 O O . THR B 1 302 ? -64.60400 -32.75700 10.02600 1.000 78.86643 319 THR B O 1
ATOM 6922 N N . ILE B 1 303 ? -65.02200 -34.81300 10.84800 1.000 82.26846 320 ILE B N 1
ATOM 6923 C CA . ILE B 1 303 ? -64.03300 -35.44100 9.98600 1.000 84.75023 320 ILE B CA 1
ATOM 6924 C C . ILE B 1 303 ? -64.45000 -35.34700 8.51600 1.000 83.37863 320 ILE B C 1
ATOM 6925 O O . ILE B 1 303 ? -63.59700 -35.35100 7.61800 1.000 83.74637 320 ILE B O 1
ATOM 6930 N N . ASP B 1 304 ? -65.74000 -35.16400 8.24800 1.000 81.77878 321 ASP B N 1
ATOM 6931 C CA . ASP B 1 304 ? -66.18500 -34.97600 6.87000 1.000 85.87714 321 ASP B CA 1
ATOM 6932 C C . ASP B 1 304 ? -65.78500 -33.59900 6.34400 1.000 78.34639 321 ASP B C 1
ATOM 6933 O O . ASP B 1 304 ? -65.32500 -33.47300 5.20100 1.000 73.31336 321 ASP B O 1
ATOM 6938 N N . GLU B 1 305 ? -65.91000 -32.56400 7.18000 1.000 80.15690 322 GLU B N 1
ATOM 6939 C CA . GLU B 1 305 ? -65.45600 -31.22600 6.79700 1.000 79.32075 322 GLU B CA 1
ATOM 6940 C C . GLU B 1 305 ? -63.94200 -31.16800 6.59800 1.000 70.42520 322 GLU B C 1
ATOM 6941 O O . GLU B 1 305 ? -63.45700 -30.46200 5.70600 1.000 65.75889 322 GLU B O 1
ATOM 6947 N N . LEU B 1 306 ? -63.17200 -31.89200 7.41800 1.000 69.28153 323 LEU B N 1
ATOM 6948 C CA . LEU B 1 306 ? -61.72700 -31.90800 7.21300 1.000 68.46623 323 LEU B CA 1
ATOM 6949 C C . LEU B 1 306 ? -61.36200 -32.67400 5.95900 1.000 67.78298 323 LEU B C 1
ATOM 6950 O O . LEU B 1 306 ? -60.42600 -32.29100 5.24900 1.000 67.59022 323 LEU B O 1
ATOM 6955 N N . THR B 1 307 ? -62.12000 -33.73400 5.65600 1.000 69.03449 324 THR B N 1
ATOM 6956 C CA . THR B 1 307 ? -61.95500 -34.42900 4.38700 1.000 70.55563 324 THR B CA 1
ATOM 6957 C C . THR B 1 307 ? -62.14000 -33.46200 3.23100 1.000 73.25388 324 THR B C 1
ATOM 6958 O O . THR B 1 307 ? -61.30700 -33.39700 2.31600 1.000 66.26864 324 THR B O 1
ATOM 6962 N N . ALA B 1 308 ? -63.21400 -32.67300 3.28600 1.000 68.02599 325 ALA B N 1
ATOM 6963 C CA . ALA B 1 308 ? -63.48400 -31.68700 2.24000 1.000 69.36315 325 ALA B CA 1
ATOM 6964 C C . ALA B 1 308 ? -62.36300 -30.65800 2.13200 1.000 73.92914 325 ALA B C 1
ATOM 6965 O O . ALA B 1 308 ? -61.92800 -30.31700 1.02700 1.000 76.02031 325 ALA B O 1
ATOM 6967 N N . PHE B 1 309 ? -61.88800 -30.13700 3.26900 1.000 68.38377 326 PHE B N 1
ATOM 6968 C CA . PHE B 1 309 ? -60.85700 -29.10900 3.19100 1.000 63.50262 326 PHE B CA 1
ATOM 6969 C C . PHE B 1 309 ? -59.58600 -29.67600 2.57300 1.000 66.71277 326 PHE B C 1
ATOM 6970 O O . PHE B 1 309 ? -58.94700 -29.02300 1.74000 1.000 65.95593 326 PHE B O 1
ATOM 6978 N N . THR B 1 310 ? -59.22600 -30.90600 2.94500 1.000 66.73322 327 THR B N 1
ATOM 6979 C CA . THR B 1 310 ? -58.03700 -31.54100 2.38300 1.000 68.98906 327 THR B CA 1
ATOM 6980 C C . THR B 1 310 ? -58.18300 -31.79000 0.88400 1.000 71.97120 327 THR B C 1
ATOM 6981 O O . THR B 1 310 ? -57.25100 -31.52200 0.11100 1.000 71.62460 327 THR B O 1
ATOM 6985 N N . LYS B 1 311 ? -59.34700 -32.29900 0.44900 1.000 70.00021 328 LYS B N 1
ATOM 6986 C CA . LYS B 1 311 ? -59.58200 -32.49300 -0.98400 1.000 73.05390 328 LYS B CA 1
ATOM 6987 C C . LYS B 1 311 ? -59.51300 -31.16700 -1.72900 1.000 73.24310 328 LYS B C 1
ATOM 6988 O O . LYS B 1 311 ? -58.96500 -31.09000 -2.84200 1.000 76.67074 328 LYS B O 1
ATOM 6994 N N . ALA B 1 312 ? -60.09600 -30.11500 -1.14700 1.000 73.68292 329 ALA B N 1
ATOM 6995 C CA . ALA B 1 312 ? -60.06700 -28.81100 -1.79400 1.000 64.49966 329 ALA B CA 1
ATOM 6996 C C . ALA B 1 312 ? -58.64700 -28.28900 -1.90200 1.000 68.87622 329 ALA B C 1
ATOM 6997 O O . ALA B 1 312 ? -58.27200 -27.70900 -2.92700 1.000 74.38898 329 ALA B O 1
ATOM 6999 N N . ALA B 1 313 ? -57.82500 -28.51900 -0.86900 1.000 66.68533 330 ALA B N 1
ATOM 7000 C CA . ALA B 1 313 ? -56.43100 -28.11900 -0.95900 1.000 59.43573 330 ALA B CA 1
ATOM 7001 C C . ALA B 1 313 ? -55.72400 -28.89100 -2.05600 1.000 60.08846 330 ALA B C 1
ATOM 7002 O O . ALA B 1 313 ? -54.85600 -28.34800 -2.74600 1.000 69.11266 330 ALA B O 1
ATOM 7004 N N . GLU B 1 314 ? -56.06800 -30.17000 -2.22900 1.000 65.08984 331 GLU B N 1
ATOM 7005 C CA . GLU B 1 314 ? -55.44700 -30.91200 -3.32100 1.000 70.23386 331 GLU B CA 1
ATOM 7006 C C . GLU B 1 314 ? -55.81800 -30.28800 -4.65500 1.000 70.55185 331 GLU B C 1
ATOM 7007 O O . GLU B 1 314 ? -54.97600 -30.17800 -5.55200 1.000 69.23422 331 GLU B O 1
ATOM 7013 N N . ARG B 1 315 ? -57.05400 -29.79600 -4.76900 1.000 74.30911 332 ARG B N 1
ATOM 7014 C CA . ARG B 1 315 ? -57.51300 -29.19300 -6.02500 1.000 74.72789 332 ARG B CA 1
ATOM 7015 C C . ARG B 1 315 ? -56.87500 -27.81900 -6.26700 1.000 78.10320 332 ARG B C 1
ATOM 7016 O O . ARG B 1 315 ? -56.55700 -27.47700 -7.41200 1.000 76.20757 332 ARG B O 1
ATOM 7024 N N . TRP B 1 316 ? -56.64400 -27.04000 -5.20400 1.000 76.14618 333 TRP B N 1
ATOM 7025 C CA . TRP B 1 316 ? -55.97300 -25.72700 -5.25300 1.000 70.79017 333 TRP B CA 1
ATOM 7026 C C . TRP B 1 316 ? -56.57200 -24.81200 -6.32100 1.000 74.93292 333 TRP B C 1
ATOM 7027 O O . TRP B 1 316 ? -55.92100 -24.41500 -7.29300 1.000 64.08286 333 TRP B O 1
ATOM 7038 N N . ASP B 1 317 ? -57.83200 -24.45700 -6.11100 1.000 76.91249 334 ASP B N 1
ATOM 7039 C CA . ASP B 1 317 ? -58.54200 -23.62100 -7.06600 1.000 73.32374 334 ASP B CA 1
ATOM 7040 C C . ASP B 1 317 ? -59.58000 -22.80200 -6.31900 1.000 67.70075 334 ASP B C 1
ATOM 7041 O O . ASP B 1 317 ? -60.25000 -23.30800 -5.41900 1.000 66.46660 334 ASP B O 1
ATOM 7046 N N . ARG B 1 318 ? -59.73800 -21.54400 -6.72900 1.000 75.09281 335 ARG B N 1
ATOM 7047 C CA . ARG B 1 318 ? -60.71600 -20.66700 -6.08700 1.000 83.17187 335 ARG B CA 1
ATOM 7048 C C . ARG B 1 318 ? -62.14600 -21.19300 -6.18600 1.000 83.26440 335 ARG B C 1
ATOM 7049 O O . ARG B 1 318 ? -62.99300 -20.81600 -5.36700 1.000 86.80752 335 ARG B O 1
ATOM 7057 N N . SER B 1 319 ? -62.42700 -22.08500 -7.13400 1.000 80.69417 336 SER B N 1
ATOM 7058 C CA . SER B 1 319 ? -63.76700 -22.65500 -7.23800 1.000 84.50913 336 SER B CA 1
ATOM 7059 C C . SER B 1 319 ? -64.18700 -23.37000 -5.95900 1.000 86.70653 336 SER B C 1
ATOM 7060 O O . SER B 1 319 ? -65.36600 -23.30400 -5.56800 1.000 91.12967 336 SER B O 1
ATOM 7063 N N . CYS B 1 320 ? -63.22900 -23.97200 -5.23900 1.000 82.75650 337 CYS B N 1
ATOM 7064 C CA . CYS B 1 320 ? -63.58500 -24.68300 -4.01800 1.000 80.71935 337 CYS B CA 1
ATOM 7065 C C . CYS B 1 320 ? -64.14700 -23.75900 -2.96000 1.000 85.04478 337 CYS B C 1
ATOM 7066 O O . CYS B 1 320 ? -64.82300 -24.23700 -2.04200 1.000 86.76829 337 CYS B O 1
ATOM 7069 N N . LEU B 1 321 ? -63.92600 -22.44700 -3.08300 1.000 85.47962 338 LEU B N 1
ATOM 7070 C CA . LEU B 1 321 ? -64.50100 -21.54500 -2.09500 1.000 87.09954 338 LEU B CA 1
ATOM 7071 C C . LEU B 1 321 ? -66.00200 -21.73400 -1.99600 1.000 94.97664 338 LEU B C 1
ATOM 7072 O O . LEU B 1 321 ? -66.56900 -21.61400 -0.90600 1.000 98.39864 338 LEU B O 1
ATOM 7077 N N . ASP B 1 322 ? -66.66200 -22.08100 -3.10000 1.000 95.10239 339 ASP B N 1
ATOM 7078 C CA . ASP B 1 322 ? -68.10400 -22.20900 -2.99800 1.000 101.60885 339 ASP B CA 1
ATOM 7079 C C . ASP B 1 322 ? -68.52600 -23.52100 -2.34300 1.000 103.40951 339 ASP B C 1
ATOM 7080 O O . ASP B 1 322 ? -69.62300 -23.59300 -1.78800 1.000 107.61547 339 ASP B O 1
ATOM 7085 N N . GLU B 1 323 ? -67.66500 -24.53700 -2.34200 1.000 100.34985 340 GLU B N 1
ATOM 7086 C CA . GLU B 1 323 ? -68.02300 -25.84400 -1.80500 1.000 101.13684 340 GLU B CA 1
ATOM 7087 C C . GLU B 1 323 ? -67.74800 -26.00400 -0.31000 1.000 99.64086 340 GLU B C 1
ATOM 7088 O O . GLU B 1 323 ? -68.37700 -26.85900 0.32900 1.000 99.13218 340 GLU B O 1
ATOM 7094 N N . LEU B 1 324 ? -66.82300 -25.19100 0.27700 1.000 88.78472 341 LEU B N 1
ATOM 7095 C CA . LEU B 1 324 ? -66.38000 -25.37500 1.65200 1.000 82.38836 341 LEU B CA 1
ATOM 7096 C C . LEU B 1 324 ? -67.32200 -24.69100 2.64600 1.000 83.16111 341 LEU B C 1
ATOM 7097 O O . LEU B 1 324 ? -67.97500 -23.70400 2.31000 1.000 78.68315 341 LEU B O 1
ATOM 7102 N N . PRO B 1 325 ? -67.41000 -25.20600 3.87700 1.000 86.17324 342 PRO B N 1
ATOM 7103 C CA . PRO B 1 325 ? -68.15700 -24.49900 4.92700 1.000 86.68134 342 PRO B CA 1
ATOM 7104 C C . PRO B 1 325 ? -67.56000 -23.12900 5.20800 1.000 89.62086 342 PRO B C 1
ATOM 7105 O O . PRO B 1 325 ? -66.34800 -22.91900 5.07500 1.000 89.62665 342 PRO B O 1
ATOM 7109 N N . GLU B 1 326 ? -68.43300 -22.20800 5.63300 1.000 90.28019 343 GLU B N 1
ATOM 7110 C CA . GLU B 1 326 ? -68.06100 -20.80200 5.77600 1.000 96.55133 343 GLU B CA 1
ATOM 7111 C C . GLU B 1 326 ? -66.78200 -20.60400 6.57800 1.000 90.75947 343 GLU B C 1
ATOM 7112 O O . GLU B 1 326 ? -65.89500 -19.85100 6.16400 1.000 89.83910 343 GLU B O 1
ATOM 7118 N N . TYR B 1 327 ? -66.66300 -21.26600 7.73100 1.000 87.29673 344 TYR B N 1
ATOM 7119 C CA . TYR B 1 327 ? -65.53400 -20.96400 8.60500 1.000 87.93981 344 TYR B CA 1
ATOM 7120 C C . TYR B 1 327 ? -64.19500 -21.38300 8.01100 1.000 83.92217 344 TYR B C 1
ATOM 7121 O O . TYR B 1 327 ? -63.15000 -21.00600 8.55300 1.000 87.16293 344 TYR B O 1
ATOM 7130 N N . MET B 1 328 ? -64.20000 -22.10500 6.89300 1.000 79.53116 345 MET B N 1
ATOM 7131 C CA . MET B 1 328 ? -62.98200 -22.52900 6.22300 1.000 75.45729 345 MET B CA 1
ATOM 7132 C C . MET B 1 328 ? -62.57100 -21.60100 5.08800 1.000 75.13103 345 MET B C 1
ATOM 7133 O O . MET B 1 328 ? -61.40800 -21.65400 4.65400 1.000 71.97051 345 MET B O 1
ATOM 7138 N N . LYS B 1 329 ? -63.48000 -20.72800 4.63600 1.000 78.31540 346 LYS B N 1
ATOM 7139 C CA . LYS B 1 329 ? -63.25700 -19.97900 3.40300 1.000 79.71290 346 LYS B CA 1
ATOM 7140 C C . LYS B 1 329 ? -62.09400 -18.98900 3.52000 1.000 80.82365 346 LYS B C 1
ATOM 7141 O O . LYS B 1 329 ? -61.31000 -18.84800 2.57600 1.000 83.18081 346 LYS B O 1
ATOM 7147 N N . VAL B 1 330 ? -61.97700 -18.25900 4.63600 1.000 77.31941 347 VAL B N 1
ATOM 7148 C CA . VAL B 1 330 ? -60.88700 -17.28600 4.72700 1.000 76.03136 347 VAL B CA 1
ATOM 7149 C C . VAL B 1 330 ? -59.53500 -18.00400 4.71100 1.000 80.43270 347 VAL B C 1
ATOM 7150 O O . VAL B 1 330 ? -58.59400 -17.56800 4.04000 1.000 79.89529 347 VAL B O 1
ATOM 7154 N N . SER B 1 331 ? -59.42600 -19.12800 5.42500 1.000 76.56676 348 SER B N 1
ATOM 7155 C CA . SER B 1 331 ? -58.19300 -19.91300 5.41000 1.000 68.08088 348 SER B CA 1
ATOM 7156 C C . SER B 1 331 ? -57.85000 -20.40300 4.00500 1.000 66.63698 348 SER B C 1
ATOM 7157 O O . SER B 1 331 ? -56.69300 -20.29400 3.55300 1.000 60.96690 348 SER B O 1
ATOM 7160 N N . TYR B 1 332 ? -58.85400 -20.92300 3.28200 1.000 67.17888 349 TYR B N 1
ATOM 7161 C CA . TYR B 1 332 ? -58.58600 -21.44100 1.94700 1.000 60.13378 349 TYR B CA 1
ATOM 7162 C C . TYR B 1 332 ? -58.15000 -20.32300 1.01300 1.000 59.46634 349 TYR B C 1
ATOM 7163 O O . TYR B 1 332 ? -57.18900 -20.46800 0.23500 1.000 64.28373 349 TYR B O 1
ATOM 7172 N N . ALA B 1 333 ? -58.86900 -19.19800 1.06600 1.000 63.21451 350 ALA B N 1
ATOM 7173 C CA . ALA B 1 333 ? -58.53700 -18.04800 0.23600 1.000 69.78032 350 ALA B CA 1
ATOM 7174 C C . ALA B 1 333 ? -57.14300 -17.52900 0.54500 1.000 73.96211 350 ALA B C 1
ATOM 7175 O O . ALA B 1 333 ? -56.42200 -17.11100 -0.36600 1.000 76.45590 350 ALA B O 1
ATOM 7177 N N . SER B 1 334 ? -56.75000 -17.52300 1.82500 1.000 69.24648 351 SER B N 1
ATOM 7178 C CA . SER B 1 334 ? -55.40200 -17.08200 2.14400 1.000 66.37738 351 SER B CA 1
ATOM 7179 C C . SER B 1 334 ? -54.38500 -17.97700 1.45800 1.000 64.69912 351 SER B C 1
ATOM 7180 O O . SER B 1 334 ? -53.40800 -17.48000 0.89500 1.000 63.76537 351 SER B O 1
ATOM 7183 N N . LEU B 1 335 ? -54.64400 -19.29000 1.42100 1.000 68.25801 352 LEU B N 1
ATOM 7184 C CA . LEU B 1 335 ? -53.74300 -20.19900 0.70400 1.000 66.70529 352 LEU B CA 1
ATOM 7185 C C . LEU B 1 335 ? -53.56900 -19.76500 -0.75100 1.000 69.69551 352 LEU B C 1
ATOM 7186 O O . LEU B 1 335 ? -52.44400 -19.50400 -1.23100 1.000 74.89826 352 LEU B O 1
ATOM 7191 N N . ILE B 1 336 ? -54.70000 -19.65000 -1.45600 1.000 62.16752 353 ILE B N 1
ATOM 7192 C CA . ILE B 1 336 ? -54.66200 -19.34800 -2.88900 1.000 61.11506 353 ILE B CA 1
ATOM 7193 C C . ILE B 1 336 ? -53.98900 -17.99700 -3.12200 1.000 60.22734 353 ILE B C 1
ATOM 7194 O O . ILE B 1 336 ? -53.08300 -17.85500 -3.96100 1.000 64.41060 353 ILE B O 1
ATOM 7199 N N . ASP B 1 337 ? -54.41400 -16.98900 -2.35600 1.000 60.04674 354 ASP B N 1
ATOM 7200 C CA . ASP B 1 337 ? -53.93300 -15.61800 -2.52200 1.000 67.66719 354 ASP B CA 1
ATOM 7201 C C . ASP B 1 337 ? -52.44100 -15.49200 -2.25100 1.000 68.06913 354 ASP B C 1
ATOM 7202 O O . ASP B 1 337 ? -51.71900 -14.86000 -3.03000 1.000 67.11023 354 ASP B O 1
ATOM 7207 N N . THR B 1 338 ? -51.97600 -16.03000 -1.11000 1.000 62.34613 355 THR B N 1
ATOM 7208 C CA . THR B 1 338 ? -50.57800 -15.87800 -0.70900 1.000 63.29921 355 THR B CA 1
ATOM 7209 C C . THR B 1 338 ? -49.64100 -16.51500 -1.72700 1.000 64.31050 355 THR B C 1
ATOM 7210 O O . THR B 1 338 ? -48.63900 -15.90600 -2.13600 1.000 62.94271 355 THR B O 1
ATOM 7214 N N . PHE B 1 339 ? -49.96100 -17.73400 -2.18200 1.000 65.20593 356 PHE B N 1
ATOM 7215 C CA . PHE B 1 339 ? -49.05600 -18.32700 -3.16200 1.000 68.25635 356 PHE B CA 1
ATOM 7216 C C . PHE B 1 339 ? -49.13100 -17.62200 -4.52200 1.000 72.50171 356 PHE B C 1
ATOM 7217 O O . PHE B 1 339 ? -48.11300 -17.54200 -5.23400 1.000 76.03484 356 PHE B O 1
ATOM 7225 N N . GLU B 1 340 ? -50.28500 -17.03600 -4.88000 1.000 64.72066 357 GLU B N 1
ATOM 7226 C CA . GLU B 1 340 ? -50.29300 -16.17700 -6.06300 1.000 67.21293 357 GLU B CA 1
ATOM 7227 C C . GLU B 1 340 ? -49.38300 -14.96100 -5.86800 1.000 63.03676 357 GLU B C 1
ATOM 7228 O O . GLU B 1 340 ? -48.69600 -14.51600 -6.80300 1.000 68.17645 357 GLU B O 1
ATOM 7234 N N . GLU B 1 341 ? -49.38100 -14.39800 -4.66400 1.000 56.66434 358 GLU B N 1
ATOM 7235 C CA . GLU B 1 341 ? -48.51800 -13.25500 -4.40500 1.000 62.79734 358 GLU B CA 1
ATOM 7236 C C . GLU B 1 341 ? -47.05500 -13.65000 -4.57600 1.000 63.94495 358 GLU B C 1
ATOM 7237 O O . GLU B 1 341 ? -46.25200 -12.87100 -5.11000 1.000 65.06303 358 GLU B O 1
ATOM 7243 N N . PHE B 1 342 ? -46.70800 -14.88300 -4.17200 1.000 63.74895 359 PHE B N 1
ATOM 7244 C CA . PHE B 1 342 ? -45.35100 -15.39200 -4.40100 1.000 60.74162 359 PHE B CA 1
ATOM 7245 C C . PHE B 1 342 ? -45.02300 -15.43200 -5.88600 1.000 65.37630 359 PHE B C 1
ATOM 7246 O O . PHE B 1 342 ? -43.91000 -15.06300 -6.29800 1.000 62.64647 359 PHE B O 1
ATOM 7254 N N . GLU B 1 343 ? -45.98100 -15.90900 -6.70500 1.000 62.43454 360 GLU B N 1
ATOM 7255 C CA . GLU B 1 343 ? -45.78100 -15.91300 -8.15500 1.000 65.10158 360 GLU B CA 1
ATOM 7256 C C . GLU B 1 343 ? -45.45400 -14.50700 -8.65100 1.000 64.03791 360 GLU B C 1
ATOM 7257 O O . GLU B 1 343 ? -44.55900 -14.30600 -9.48700 1.000 61.26682 360 GLU B O 1
ATOM 7263 N N . ARG B 1 344 ? -46.20600 -13.51900 -8.17000 1.000 64.19370 361 ARG B N 1
ATOM 7264 C CA . ARG B 1 344 ? -45.94800 -12.15400 -8.61200 1.000 67.45819 361 ARG B CA 1
ATOM 7265 C C . ARG B 1 344 ? -44.56400 -11.69300 -8.17400 1.000 62.64279 361 ARG B C 1
ATOM 7266 O O . ARG B 1 344 ? -43.83900 -11.07900 -8.96200 1.000 62.61988 361 ARG B O 1
ATOM 7274 N N . ASP B 1 345 ? -44.15800 -12.02900 -6.94200 1.000 66.16457 362 ASP B N 1
ATOM 7275 C CA . ASP B 1 345 ? -42.86200 -11.55900 -6.44600 1.000 70.82715 362 ASP B CA 1
ATOM 7276 C C . ASP B 1 345 ? -41.71500 -12.16600 -7.23700 1.000 72.76455 362 ASP B C 1
ATOM 7277 O O . ASP B 1 345 ? -40.68100 -11.51800 -7.42800 1.000 76.08514 362 ASP B O 1
ATOM 7282 N N . LEU B 1 346 ? -41.89200 -13.38300 -7.73600 1.000 69.68800 363 LEU B N 1
ATOM 7283 C CA . LEU B 1 346 ? -40.82700 -14.05800 -8.46300 1.000 73.50291 363 LEU B CA 1
ATOM 7284 C C . LEU B 1 346 ? -40.91000 -13.86100 -9.97600 1.000 79.24170 363 LEU B C 1
ATOM 7285 O O . LEU B 1 346 ? -40.00600 -14.31000 -10.69200 1.000 82.98289 363 LEU B O 1
ATOM 7290 N N . ALA B 1 347 ? -41.96200 -13.20900 -10.48300 1.000 76.34822 364 ALA B N 1
ATOM 7291 C CA . ALA B 1 347 ? -42.05500 -12.99200 -11.92700 1.000 75.47377 364 ALA B CA 1
ATOM 7292 C C . ALA B 1 347 ? -40.92200 -12.13600 -12.49400 1.000 73.61022 364 ALA B C 1
ATOM 7293 O O . ALA B 1 347 ? -40.33900 -12.53700 -13.51600 1.000 71.16385 364 ALA B O 1
ATOM 7295 N N . PRO B 1 348 ? -40.56700 -10.97000 -11.92700 1.000 80.78288 365 PRO B N 1
ATOM 7296 C CA . PRO B 1 348 ? -39.50900 -10.14800 -12.55800 1.000 82.79360 365 PRO B CA 1
ATOM 7297 C C . PRO B 1 348 ? -38.17600 -10.85600 -12.79800 1.000 85.57098 365 PRO B C 1
ATOM 7298 O O . PRO B 1 348 ? -37.49300 -10.52800 -13.77900 1.000 88.66838 365 PRO B O 1
ATOM 7302 N N . GLN B 1 349 ? -37.79000 -11.82900 -11.96300 1.000 79.92497 366 GLN B N 1
ATOM 7303 C CA . GLN B 1 349 ? -36.56300 -12.58400 -12.19000 1.000 81.00603 366 GLN B CA 1
ATOM 7304 C C . GLN B 1 349 ? -36.81800 -13.87800 -12.94300 1.000 85.14329 366 GLN B C 1
ATOM 7305 O O . GLN B 1 349 ? -35.88800 -14.66800 -13.12700 1.000 88.92001 366 GLN B O 1
ATOM 7311 N N . GLY B 1 350 ? -38.05400 -14.10700 -13.38100 1.000 85.06781 367 GLY B N 1
ATOM 7312 C CA . GLY B 1 350 ? -38.40300 -15.28800 -14.14000 1.000 82.84087 367 GLY B CA 1
ATOM 7313 C C . GLY B 1 350 ? -38.29000 -16.57600 -13.36000 1.000 80.00247 367 GLY B C 1
ATOM 7314 O O . GLY B 1 350 ? -37.65400 -17.52500 -13.81800 1.000 86.38073 367 GLY B O 1
ATOM 7315 N N . ARG B 1 351 ? -38.89000 -16.62500 -12.17400 1.000 74.84928 368 ARG B N 1
ATOM 7316 C CA . ARG B 1 351 ? -38.76900 -17.80600 -11.33100 1.000 75.93451 368 ARG B CA 1
ATOM 7317 C C . ARG B 1 351 ? -40.12200 -18.26000 -10.79300 1.000 75.68713 368 ARG B C 1
ATOM 7318 O O . ARG B 1 351 ? -40.16100 -19.08100 -9.86400 1.000 67.65882 368 ARG B O 1
ATOM 7326 N N . SER B 1 352 ? -41.23000 -17.73500 -11.33400 1.000 74.56921 369 SER B N 1
ATOM 7327 C CA . SER B 1 352 ? -42.54900 -18.11600 -10.83900 1.000 75.84097 369 SER B CA 1
ATOM 7328 C C . SER B 1 352 ? -42.77300 -19.61700 -10.92400 1.000 75.54769 369 SER B C 1
ATOM 7329 O O . SER B 1 352 ? -43.52900 -20.16600 -10.11100 1.000 76.88046 369 SER B O 1
ATOM 7332 N N . TRP B 1 353 ? -42.05800 -20.29600 -11.82500 1.000 76.32390 370 TRP B N 1
ATOM 7333 C CA . TRP B 1 353 ? -42.18700 -21.74100 -11.96900 1.000 76.79729 370 TRP B CA 1
ATOM 7334 C C . TRP B 1 353 ? -41.87900 -22.48000 -10.67000 1.000 69.54991 370 TRP B C 1
ATOM 7335 O O . TRP B 1 353 ? -42.37400 -23.59500 -10.47000 1.000 67.20402 370 TRP B O 1
ATOM 7346 N N . SER B 1 354 ? -41.08600 -21.88500 -9.77100 1.000 65.72796 371 SER B N 1
ATOM 7347 C CA . SER B 1 354 ? -40.73700 -22.60100 -8.55200 1.000 62.01043 371 SER B CA 1
ATOM 7348 C C . SER B 1 354 ? -41.84800 -22.58400 -7.50700 1.000 59.41023 371 SER B C 1
ATOM 7349 O O . SER B 1 354 ? -41.85400 -23.45400 -6.63300 1.000 58.01888 371 SER B O 1
ATOM 7352 N N . VAL B 1 355 ? -42.79800 -21.64200 -7.56800 1.000 62.02114 372 VAL B N 1
ATOM 7353 C CA . VAL B 1 355 ? -43.82100 -21.61500 -6.51700 1.000 64.10246 372 VAL B CA 1
ATOM 7354 C C . VAL B 1 355 ? -44.51700 -22.97100 -6.43300 1.000 71.76269 372 VAL B C 1
ATOM 7355 O O . VAL B 1 355 ? -44.93300 -23.41400 -5.35400 1.000 73.88826 372 VAL B O 1
ATOM 7359 N N . LYS B 1 356 ? -44.59200 -23.66800 -7.56500 1.000 70.51725 373 LYS B N 1
ATOM 7360 C CA . LYS B 1 356 ? -45.17000 -25.00200 -7.64500 1.000 73.51704 373 LYS B CA 1
ATOM 7361 C C . LYS B 1 356 ? -44.65600 -25.90600 -6.51800 1.000 72.40231 373 LYS B C 1
ATOM 7362 O O . LYS B 1 356 ? -45.44600 -26.46200 -5.74200 1.000 74.10896 373 LYS B O 1
ATOM 7368 N N . TYR B 1 357 ? -43.33500 -25.98100 -6.34200 1.000 69.90249 374 TYR B N 1
ATOM 7369 C CA . TYR B 1 357 ? -42.79100 -26.89000 -5.33000 1.000 69.31151 374 TYR B CA 1
ATOM 7370 C C . TYR B 1 357 ? -43.26200 -26.52000 -3.92400 1.000 69.81617 374 TYR B C 1
ATOM 7371 O O . TYR B 1 357 ? -43.66400 -27.39800 -3.14500 1.000 64.78399 374 TYR B O 1
ATOM 7380 N N . ALA B 1 358 ? -43.33200 -25.22500 -3.61100 1.000 53.00535 375 ALA B N 1
ATOM 7381 C CA . ALA B 1 358 ? -43.82700 -24.86300 -2.28700 1.000 55.62582 375 ALA B CA 1
ATOM 7382 C C . ALA B 1 358 ? -45.31100 -25.19000 -2.15700 1.000 62.49501 375 ALA B C 1
ATOM 7383 O O . ALA B 1 358 ? -45.76500 -25.68600 -1.11100 1.000 61.38006 375 ALA B O 1
ATOM 7385 N N . ARG B 1 359 ? -46.07500 -24.97300 -3.23100 1.000 56.66850 376 ARG B N 1
ATOM 7386 C CA . ARG B 1 359 ? -47.48800 -25.30400 -3.16700 1.000 65.12557 376 ARG B CA 1
ATOM 7387 C C . ARG B 1 359 ? -47.65300 -26.78000 -2.85700 1.000 65.08806 376 ARG B C 1
ATOM 7388 O O . ARG B 1 359 ? -48.49100 -27.15400 -2.02300 1.000 53.96401 376 ARG B O 1
ATOM 7396 N N . GLU B 1 360 ? -46.78300 -27.62400 -3.43300 1.000 63.27296 377 GLU B N 1
ATOM 7397 C CA A GLU B 1 360 ? -46.89200 -29.05500 -3.17300 0.550 67.27131 377 GLU B CA 1
ATOM 7398 C CA B GLU B 1 360 ? -46.89100 -29.05500 -3.17200 0.450 67.29118 377 GLU B CA 1
ATOM 7399 C C . GLU B 1 360 ? -46.65000 -29.35600 -1.70200 1.000 63.54938 377 GLU B C 1
ATOM 7400 O O . GLU B 1 360 ? -47.38400 -30.14600 -1.08700 1.000 59.90717 377 GLU B O 1
ATOM 7411 N N . GLU B 1 361 ? -45.65700 -28.70300 -1.10400 1.000 59.30528 378 GLU B N 1
ATOM 7412 C CA . GLU B 1 361 ? -45.40400 -28.96500 0.30200 1.000 56.75166 378 GLU B CA 1
ATOM 7413 C C . GLU B 1 361 ? -46.60600 -28.53400 1.13300 1.000 59.98762 378 GLU B C 1
ATOM 7414 O O . GLU B 1 361 ? -47.03900 -29.26600 2.03200 1.000 60.11459 378 GLU B O 1
ATOM 7420 N N . MET B 1 362 ? -47.23600 -27.41000 0.76200 1.000 54.79575 379 MET B N 1
ATOM 7421 C CA . MET B 1 362 ? -48.40300 -26.97000 1.51700 1.000 58.66036 379 MET B CA 1
ATOM 7422 C C . MET B 1 362 ? -49.52300 -28.00200 1.41500 1.000 61.94432 379 MET B C 1
ATOM 7423 O O . MET B 1 362 ? -50.23000 -28.28800 2.39500 1.000 62.59738 379 MET B O 1
ATOM 7428 N N . ILE B 1 363 ? -49.66700 -28.61000 0.24300 1.000 60.15075 380 ILE B N 1
ATOM 7429 C CA . ILE B 1 363 ? -50.68000 -29.64500 0.11900 1.000 64.64786 380 ILE B CA 1
ATOM 7430 C C . ILE B 1 363 ? -50.32400 -30.81800 1.02300 1.000 69.18437 380 ILE B C 1
ATOM 7431 O O . ILE B 1 363 ? -51.16100 -31.30100 1.80000 1.000 74.94681 380 ILE B O 1
ATOM 7436 N N . GLN B 1 364 ? -49.05500 -31.23600 1.00600 1.000 64.34840 381 GLN B N 1
ATOM 7437 C CA A GLN B 1 364 ? -48.64800 -32.30800 1.90700 0.470 65.53393 381 GLN B CA 1
ATOM 7438 C CA B GLN B 1 364 ? -48.61400 -32.29600 1.91300 0.530 65.63566 381 GLN B CA 1
ATOM 7439 C C . GLN B 1 364 ? -48.95100 -31.95400 3.36200 1.000 62.52619 381 GLN B C 1
ATOM 7440 O O . GLN B 1 364 ? -49.37400 -32.82700 4.13600 1.000 61.63483 381 GLN B O 1
ATOM 7451 N N . MET B 1 365 ? -48.82700 -30.67300 3.74100 1.000 60.61913 382 MET B N 1
ATOM 7452 C CA . MET B 1 365 ? -49.12600 -30.32500 5.13100 1.000 61.87751 382 MET B CA 1
ATOM 7453 C C . MET B 1 365 ? -50.57600 -30.65100 5.46700 1.000 62.99789 382 MET B C 1
ATOM 7454 O O . MET B 1 365 ? -50.85200 -31.32400 6.47000 1.000 68.29874 382 MET B O 1
ATOM 7459 N N . CYS B 1 366 ? -51.50800 -30.28100 4.58100 1.000 54.19059 383 CYS B N 1
ATOM 7460 C CA . CYS B 1 366 ? -52.91100 -30.59200 4.83400 1.000 60.65848 383 CYS B CA 1
ATOM 7461 C C . CYS B 1 366 ? -53.10700 -32.09100 4.97800 1.000 62.31259 383 CYS B C 1
ATOM 7462 O O . CYS B 1 366 ? -53.75900 -32.55400 5.92700 1.000 65.69401 383 CYS B O 1
ATOM 7465 N N . ARG B 1 367 ? -52.45900 -32.87000 4.11300 1.000 54.37160 384 ARG B N 1
ATOM 7466 C CA . ARG B 1 367 ? -52.58000 -34.31700 4.22100 1.000 60.52671 384 ARG B CA 1
ATOM 7467 C C . ARG B 1 367 ? -52.11900 -34.80000 5.59100 1.000 63.96782 384 ARG B C 1
ATOM 7468 O O . ARG B 1 367 ? -52.83600 -35.54900 6.27300 1.000 66.74688 384 ARG B O 1
ATOM 7476 N N . VAL B 1 368 ? -50.94300 -34.34700 6.04200 1.000 58.03008 385 VAL B N 1
ATOM 7477 C CA . VAL B 1 368 ? -50.48500 -34.93200 7.29700 1.000 57.50036 385 VAL B CA 1
ATOM 7478 C C . VAL B 1 368 ? -51.33800 -34.41800 8.43600 1.000 56.04157 385 VAL B C 1
ATOM 7479 O O . VAL B 1 368 ? -51.67200 -35.17900 9.35500 1.000 54.49020 385 VAL B O 1
ATOM 7483 N N . TYR B 1 369 ? -51.81500 -33.17200 8.33100 1.000 61.27948 386 TYR B N 1
ATOM 7484 C CA . TYR B 1 369 ? -52.76600 -32.68400 9.32000 1.000 60.48475 386 TYR B CA 1
ATOM 7485 C C . TYR B 1 369 ? -54.00100 -33.57700 9.33100 1.000 62.09132 386 TYR B C 1
ATOM 7486 O O . TYR B 1 369 ? -54.40800 -34.09000 10.38600 1.000 59.36574 386 TYR B O 1
ATOM 7495 N N . TYR B 1 370 ? -54.54000 -33.86600 8.13700 1.000 54.35535 387 TYR B N 1
ATOM 7496 C CA . TYR B 1 370 ? -55.70900 -34.73300 8.03900 1.000 56.14512 387 TYR B CA 1
ATOM 7497 C C . TYR B 1 370 ? -55.44900 -36.07700 8.70600 1.000 68.23425 387 TYR B C 1
ATOM 7498 O O . TYR B 1 370 ? -56.27000 -36.55500 9.50500 1.000 57.37208 387 TYR B O 1
ATOM 7507 N N . GLN B 1 371 ? -54.27300 -36.67000 8.44600 1.000 64.39533 388 GLN B N 1
ATOM 7508 C CA . GLN B 1 371 ? -53.97900 -37.97200 9.03500 1.000 63.26174 388 GLN B CA 1
ATOM 7509 C C . GLN B 1 371 ? -54.05700 -37.89700 10.55400 1.000 64.81151 388 GLN B C 1
ATOM 7510 O O . GLN B 1 371 ? -54.71700 -38.72500 11.20100 1.000 64.70205 388 GLN B O 1
ATOM 7516 N N . GLU B 1 372 ? -53.44500 -36.85900 11.13200 1.000 60.97649 389 GLU B N 1
ATOM 7517 C CA . GLU B 1 372 ? -53.46700 -36.71200 12.58200 1.000 62.68514 389 GLU B CA 1
ATOM 7518 C C . GLU B 1 372 ? -54.89500 -36.54600 13.07200 1.000 63.65518 389 GLU B C 1
ATOM 7519 O O . GLU B 1 372 ? -55.29400 -37.15500 14.06900 1.000 62.51259 389 GLU B O 1
ATOM 7525 N N . ALA B 1 373 ? -55.70200 -35.76500 12.35300 1.000 64.71904 390 ALA B N 1
ATOM 7526 C CA . ALA B 1 373 ? -57.09500 -35.63700 12.76000 1.000 70.85462 390 ALA B CA 1
ATOM 7527 C C . ALA B 1 373 ? -57.80100 -36.98500 12.66800 1.000 72.79859 390 ALA B C 1
ATOM 7528 O O . ALA B 1 373 ? -58.49900 -37.39800 13.60500 1.000 71.67419 390 ALA B O 1
ATOM 7530 N N . LYS B 1 374 ? -57.55900 -37.72400 11.57900 1.000 77.19014 391 LYS B N 1
ATOM 7531 C CA . LYS B 1 374 ? -58.21900 -39.01500 11.40300 1.000 74.08419 391 LYS B CA 1
ATOM 7532 C C . LYS B 1 374 ? -57.91600 -39.92900 12.58500 1.000 73.58497 391 LYS B C 1
ATOM 7533 O O . LYS B 1 374 ? -58.83500 -40.48000 13.21100 1.000 71.24257 391 LYS B O 1
ATOM 7539 N N . TRP B 1 375 ? -56.62500 -40.05400 12.94000 1.000 73.79252 392 TRP B N 1
ATOM 7540 C CA . TRP B 1 375 ? -56.23300 -40.89900 14.06700 1.000 67.84185 392 TRP B CA 1
ATOM 7541 C C . TRP B 1 375 ? -57.02400 -40.55700 15.31800 1.000 71.99695 392 TRP B C 1
ATOM 7542 O O . TRP B 1 375 ? -57.47900 -41.45100 16.03900 1.000 75.03420 392 TRP B O 1
ATOM 7553 N N . CYS B 1 376 ? -57.26100 -39.26500 15.55300 1.000 74.79753 393 CYS B N 1
ATOM 7554 C CA . CYS B 1 376 ? -57.97400 -38.86600 16.75700 1.000 71.60526 393 CYS B CA 1
ATOM 7555 C C . CYS B 1 376 ? -59.45300 -39.24000 16.66800 1.000 82.01208 393 CYS B C 1
ATOM 7556 O O . CYS B 1 376 ? -60.02100 -39.77700 17.63100 1.000 81.79696 393 CYS B O 1
ATOM 7559 N N . HIS B 1 377 ? -60.09000 -39.00700 15.51000 1.000 86.68892 394 HIS B N 1
ATOM 7560 C CA . HIS B 1 377 ? -61.51700 -39.31600 15.40300 1.000 87.96408 394 HIS B CA 1
ATOM 7561 C C . HIS B 1 377 ? -61.76100 -40.82100 15.34900 1.000 83.49859 394 HIS B C 1
ATOM 7562 O O . HIS B 1 377 ? -62.72800 -41.31200 15.94100 1.000 85.89347 394 HIS B O 1
ATOM 7569 N N . GLU B 1 378 ? -60.89200 -41.58000 14.68000 1.000 78.60819 395 GLU B N 1
ATOM 7570 C CA . GLU B 1 378 ? -61.07500 -43.02800 14.68600 1.000 83.63841 395 GLU B CA 1
ATOM 7571 C C . GLU B 1 378 ? -60.58200 -43.67600 15.96300 1.000 81.06684 395 GLU B C 1
ATOM 7572 O O . GLU B 1 378 ? -60.58000 -44.91200 16.02900 1.000 76.73495 395 GLU B O 1
ATOM 7578 N N . LYS B 1 379 ? -60.16600 -42.88700 16.96000 1.000 77.49452 396 LYS B N 1
ATOM 7579 C CA . LYS B 1 379 ? -59.63700 -43.42100 18.21400 1.000 70.98276 396 LYS B CA 1
ATOM 7580 C C . LYS B 1 379 ? -58.58100 -44.48800 17.94800 1.000 73.66479 396 LYS B C 1
ATOM 7581 O O . LYS B 1 379 ? -58.56700 -45.54800 18.57400 1.000 77.55339 396 LYS B O 1
ATOM 7587 N N . TYR B 1 380 ? -57.67700 -44.19700 17.01100 1.000 75.55795 397 TYR B N 1
ATOM 7588 C CA . TYR B 1 380 ? -56.54000 -45.05900 16.69400 1.000 74.11949 397 TYR B CA 1
ATOM 7589 C C . TYR B 1 380 ? -55.29100 -44.62200 17.45500 1.000 82.69892 397 TYR B C 1
ATOM 7590 O O . TYR B 1 380 ? -55.00700 -43.42400 17.57400 1.000 85.61928 397 TYR B O 1
ATOM 7599 N N . SER B 1 381 ? -54.52200 -45.60600 17.93300 1.000 86.09534 398 SER B N 1
ATOM 7600 C CA . SER B 1 381 ? -53.29400 -45.38600 18.69400 1.000 83.97423 398 SER B CA 1
ATOM 7601 C C . SER B 1 381 ? -52.12800 -45.91100 17.87100 1.000 76.53502 398 SER B C 1
ATOM 7602 O O . SER B 1 381 ? -51.82500 -47.11300 17.90000 1.000 77.49036 398 SER B O 1
ATOM 7605 N N . PRO B 1 382 ? -51.45600 -45.05100 17.11700 1.000 68.64109 399 PRO B N 1
ATOM 7606 C CA . PRO B 1 382 ? -50.32100 -45.50500 16.31000 1.000 67.31346 399 PRO B CA 1
ATOM 7607 C C . PRO B 1 382 ? -49.09300 -45.86900 17.13800 1.000 74.90552 399 PRO B C 1
ATOM 7608 O O . PRO B 1 382 ? -48.89400 -45.43200 18.27300 1.000 77.02346 399 PRO B O 1
ATOM 7612 N N . THR B 1 383 ? -48.24000 -46.65600 16.49600 1.000 73.18453 400 THR B N 1
ATOM 7613 C CA . THR B 1 383 ? -46.89400 -46.94800 16.93400 1.000 67.24637 400 THR B CA 1
ATOM 7614 C C . THR B 1 383 ? -46.04600 -45.68700 16.80300 1.000 69.83352 400 THR B C 1
ATOM 7615 O O . THR B 1 383 ? -46.37600 -44.79500 16.02400 1.000 71.16455 400 THR B O 1
ATOM 7619 N N . CYS B 1 384 ? -44.95900 -45.59200 17.59000 1.000 67.85758 401 CYS B N 1
ATOM 7620 C CA . CYS B 1 384 ? -44.13000 -44.37900 17.53200 1.000 68.78738 401 CYS B CA 1
ATOM 7621 C C . CYS B 1 384 ? -43.51000 -44.18800 16.14800 1.000 68.98216 401 CYS B C 1
ATOM 7622 O O . CYS B 1 384 ? -43.48200 -43.06900 15.62500 1.000 59.58142 401 CYS B O 1
ATOM 7625 N N . ASP B 1 385 ? -42.94400 -45.25800 15.56700 1.000 78.26818 402 ASP B N 1
ATOM 7626 C CA . ASP B 1 385 ? -42.40700 -45.15500 14.20900 1.000 82.15841 402 ASP B CA 1
ATOM 7627 C C . ASP B 1 385 ? -43.51100 -44.87500 13.19900 1.000 77.44653 402 ASP B C 1
ATOM 7628 O O . ASP B 1 385 ? -43.28200 -44.19300 12.19500 1.000 77.00301 402 ASP B O 1
ATOM 7633 N N . GLU B 1 386 ? -44.71400 -45.37600 13.45800 1.000 75.39295 403 GLU B N 1
ATOM 7634 C CA . GLU B 1 386 ? -45.84600 -45.07300 12.59200 1.000 73.29751 403 GLU B CA 1
ATOM 7635 C C . GLU B 1 386 ? -46.25000 -43.61400 12.73500 1.000 67.73109 403 GLU B C 1
ATOM 7636 O O . GLU B 1 386 ? -46.46400 -42.90900 11.73700 1.000 62.64025 403 GLU B O 1
ATOM 7642 N N . TYR B 1 387 ? -46.34600 -43.14700 13.98500 1.000 68.87770 404 TYR B N 1
ATOM 7643 C CA . TYR B 1 387 ? -46.65300 -41.75000 14.26400 1.000 64.72745 404 TYR B CA 1
ATOM 7644 C C . TYR B 1 387 ? -45.68900 -40.83600 13.53900 1.000 62.73330 404 TYR B C 1
ATOM 7645 O O . TYR B 1 387 ? -46.09900 -39.85000 12.92100 1.000 59.99488 404 TYR B O 1
ATOM 7654 N N . LEU B 1 388 ? -44.40200 -41.17600 13.56400 1.000 66.86086 405 LEU B N 1
ATOM 7655 C CA . LEU B 1 388 ? -43.41000 -40.31900 12.92100 1.000 64.15457 405 LEU B CA 1
ATOM 7656 C C . LEU B 1 388 ? -43.49700 -40.43200 11.39600 1.000 58.43343 405 LEU B C 1
ATOM 7657 O O . LEU B 1 388 ? -43.63000 -39.42100 10.70200 1.000 58.52182 405 LEU B O 1
ATOM 7662 N N . GLU B 1 389 ? -43.43100 -41.65200 10.85600 1.000 64.64432 406 GLU B N 1
ATOM 7663 C CA . GLU B 1 389 ? -43.31300 -41.82800 9.41000 1.000 74.53074 406 GLU B CA 1
ATOM 7664 C C . GLU B 1 389 ? -44.56100 -41.37000 8.66100 1.000 73.67423 406 GLU B C 1
ATOM 7665 O O . GLU B 1 389 ? -44.45900 -40.88800 7.53000 1.000 71.51477 406 GLU B O 1
ATOM 7671 N N . LYS B 1 390 ? -45.74500 -41.53900 9.24400 1.000 71.42644 407 LYS B N 1
ATOM 7672 C CA . LYS B 1 390 ? -46.94400 -41.29500 8.45200 1.000 76.83335 407 LYS B CA 1
ATOM 7673 C C . LYS B 1 390 ? -47.47600 -39.87500 8.59300 1.000 75.21926 407 LYS B C 1
ATOM 7674 O O . LYS B 1 390 ? -48.21100 -39.42900 7.70700 1.000 74.39230 407 LYS B O 1
ATOM 7680 N N . ALA B 1 391 ? -47.23200 -39.18400 9.71400 1.000 67.46412 408 ALA B N 1
ATOM 7681 C CA . ALA B 1 391 ? -47.66800 -37.78800 9.76900 1.000 61.25785 408 ALA B CA 1
ATOM 7682 C C . ALA B 1 391 ? -46.72000 -36.79400 10.45200 1.000 60.60503 408 ALA B C 1
ATOM 7683 O O . ALA B 1 391 ? -46.50900 -35.69400 9.94000 1.000 62.20903 408 ALA B O 1
ATOM 7685 N N . SER B 1 392 ? -46.13000 -37.17900 11.59300 1.000 56.80209 409 SER B N 1
ATOM 7686 C CA . SER B 1 392 ? -45.66400 -36.18900 12.56600 1.000 56.88815 409 SER B CA 1
ATOM 7687 C C . SER B 1 392 ? -44.32000 -35.54700 12.22100 1.000 56.97402 409 SER B C 1
ATOM 7688 O O . SER B 1 392 ? -44.04700 -34.43100 12.66900 1.000 58.22141 409 SER B O 1
ATOM 7691 N N . ILE B 1 393 ? -43.44000 -36.23000 11.49800 1.000 58.96109 410 ILE B N 1
ATOM 7692 C CA . ILE B 1 393 ? -42.20900 -35.58100 11.06100 1.000 52.71520 410 ILE B CA 1
ATOM 7693 C C . ILE B 1 393 ? -42.53300 -34.45900 10.08200 1.000 53.45359 410 ILE B C 1
ATOM 7694 O O . ILE B 1 393 ? -42.13100 -33.29900 10.27000 1.000 50.88493 410 ILE B O 1
ATOM 7699 N N . VAL B 1 394 ? -43.34200 -34.76700 9.06300 1.000 55.74601 411 VAL B N 1
ATOM 7700 C CA . VAL B 1 394 ? -43.65800 -33.76600 8.05400 1.000 54.37343 411 VAL B CA 1
ATOM 7701 C C . VAL B 1 394 ? -44.55200 -32.68300 8.63900 1.000 53.60974 411 VAL B C 1
ATOM 7702 O O . VAL B 1 394 ? -44.41300 -31.50500 8.29800 1.000 63.75763 411 VAL B O 1
ATOM 7706 N N . SER B 1 395 ? -45.46900 -33.04300 9.54000 1.000 51.27982 412 SER B N 1
ATOM 7707 C CA . SER B 1 395 ? -46.35500 -32.01200 10.08900 1.000 53.53414 412 SER B CA 1
ATOM 7708 C C . SER B 1 395 ? -45.63200 -31.01500 10.99100 1.000 57.72467 412 SER B C 1
ATOM 7709 O O . SER B 1 395 ? -46.24700 -30.02000 11.40000 1.000 54.43944 412 SER B O 1
ATOM 7712 N N . PHE B 1 396 ? -44.36100 -31.24900 11.33100 1.000 59.23085 413 PHE B N 1
ATOM 7713 C CA . PHE B 1 396 ? -43.66300 -30.20300 12.07400 1.000 53.05097 413 PHE B CA 1
ATOM 7714 C C . PHE B 1 396 ? -43.47800 -28.97100 11.20500 1.000 51.33735 413 PHE B C 1
ATOM 7715 O O . PHE B 1 396 ? -43.56700 -27.85300 11.71300 1.000 59.09898 413 PHE B O 1
ATOM 7723 N N . GLY B 1 397 ? -43.25700 -29.15300 9.89600 1.000 57.89735 414 GLY B N 1
ATOM 7724 C CA . GLY B 1 397 ? -43.30400 -28.05700 8.93200 1.000 57.51473 414 GLY B CA 1
ATOM 7725 C C . GLY B 1 397 ? -42.04800 -27.80500 8.10700 1.000 56.96695 414 GLY B C 1
ATOM 7726 O O . GLY B 1 397 ? -42.00900 -26.86400 7.30100 1.000 50.22114 414 GLY B O 1
ATOM 7727 N N . TYR B 1 398 ? -41.04200 -28.67600 8.25300 1.000 50.43857 415 TYR B N 1
ATOM 7728 C CA . TYR B 1 398 ? -39.71300 -28.43500 7.69900 1.000 49.67977 415 TYR B CA 1
ATOM 7729 C C . TYR B 1 398 ? -39.49700 -28.99400 6.29500 1.000 52.10385 415 TYR B C 1
ATOM 7730 O O . TYR B 1 398 ? -38.59100 -28.53800 5.60100 1.000 56.46714 415 TYR B O 1
ATOM 7739 N N . ASN B 1 399 ? -40.31100 -29.92800 5.82000 1.000 58.07706 416 ASN B N 1
ATOM 7740 C CA . ASN B 1 399 ? -40.32500 -30.16800 4.38100 1.000 58.91229 416 ASN B CA 1
ATOM 7741 C C . ASN B 1 399 ? -40.83200 -28.92300 3.66700 1.000 58.44666 416 ASN B C 1
ATOM 7742 O O . ASN B 1 399 ? -40.18500 -28.38400 2.74800 1.000 65.22261 416 ASN B O 1
ATOM 7747 N N . LEU B 1 400 ? -41.92700 -28.37500 4.18300 1.000 57.62103 417 LEU B N 1
ATOM 7748 C CA . LEU B 1 400 ? -42.42800 -27.09600 3.70400 1.000 55.49803 417 LEU B CA 1
ATOM 7749 C C . LEU B 1 400 ? -41.42100 -25.99300 3.98600 1.000 51.86446 417 LEU B C 1
ATOM 7750 O O . LEU B 1 400 ? -41.13900 -25.16500 3.11800 1.000 48.80434 417 LEU B O 1
ATOM 7755 N N . GLY B 1 401 ? -40.84700 -25.98700 5.19500 1.000 56.29153 418 GLY B N 1
ATOM 7756 C CA . GLY B 1 401 ? -39.91100 -24.92700 5.55400 1.000 49.63092 418 GLY B CA 1
ATOM 7757 C C . GLY B 1 401 ? -38.69800 -24.86400 4.64200 1.000 53.24758 418 GLY B C 1
ATOM 7758 O O . GLY B 1 401 ? -38.28500 -23.78700 4.21200 1.000 57.23675 418 GLY B O 1
ATOM 7759 N N . THR B 1 402 ? -38.07500 -26.01200 4.37800 1.000 54.17018 419 THR B N 1
ATOM 7760 C CA . THR B 1 402 ? -36.89700 -26.02400 3.51500 1.000 57.30129 419 THR B CA 1
ATOM 7761 C C . THR B 1 402 ? -37.25200 -25.60200 2.08900 1.000 64.39086 419 THR B C 1
ATOM 7762 O O . THR B 1 402 ? -36.50400 -24.83400 1.45700 1.000 67.64642 419 THR B O 1
ATOM 7766 N N . VAL B 1 403 ? -38.40600 -26.05500 1.56800 1.000 64.83468 420 VAL B N 1
ATOM 7767 C CA . VAL B 1 403 ? -38.75900 -25.63800 0.20500 1.000 59.49356 420 VAL B CA 1
ATOM 7768 C C . VAL B 1 403 ? -39.03800 -24.13000 0.15900 1.000 59.91129 420 VAL B C 1
ATOM 7769 O O . VAL B 1 403 ? -38.63400 -23.42700 -0.78300 1.000 59.32372 420 VAL B O 1
ATOM 7773 N N . VAL B 1 404 ? -39.68300 -23.59500 1.19500 1.000 55.28228 421 VAL B N 1
ATOM 7774 C CA . VAL B 1 404 ? -39.96200 -22.16800 1.19500 1.000 56.25206 421 VAL B CA 1
ATOM 7775 C C . VAL B 1 404 ? -38.67700 -21.36600 1.39000 1.000 60.77666 421 VAL B C 1
ATOM 7776 O O . VAL B 1 404 ? -38.54400 -20.26900 0.83600 1.000 57.47158 421 VAL B O 1
ATOM 7780 N N . CYS B 1 405 ? -37.70200 -21.90100 2.14500 1.000 63.09157 422 CYS B N 1
ATOM 7781 C CA . CYS B 1 405 ? -36.39700 -21.24500 2.26000 1.000 65.10596 422 CYS B CA 1
ATOM 7782 C C . CYS B 1 405 ? -35.73300 -21.11700 0.89800 1.000 68.39566 422 CYS B C 1
ATOM 7783 O O . CYS B 1 405 ? -35.25100 -20.03900 0.53000 1.000 67.26606 422 CYS B O 1
ATOM 7786 N N . PHE B 1 406 ? -35.69300 -22.22400 0.13400 1.000 70.97575 423 PHE B N 1
ATOM 7787 C CA . PHE B 1 406 ? -35.11800 -22.18300 -1.21700 1.000 70.49254 423 PHE B CA 1
ATOM 7788 C C . PHE B 1 406 ? -35.87800 -21.22500 -2.13700 1.000 70.71628 423 PHE B C 1
ATOM 7789 O O . PHE B 1 406 ? -35.29900 -20.70400 -3.10000 1.000 69.41189 423 PHE B O 1
ATOM 7797 N N . LEU B 1 407 ? -37.18900 -21.05700 -1.91200 1.000 67.54374 424 LEU B N 1
ATOM 7798 C CA . LEU B 1 407 ? -38.01700 -20.22200 -2.79200 1.000 66.53810 424 LEU B CA 1
ATOM 7799 C C . LEU B 1 407 ? -37.42200 -18.83000 -3.01900 1.000 63.84479 424 LEU B C 1
ATOM 7800 O O . LEU B 1 407 ? -37.52700 -18.27000 -4.11700 1.000 60.23474 424 LEU B O 1
ATOM 7805 N N . GLY B 1 408 ? -36.79100 -18.24900 -2.00100 1.000 68.90002 425 GLY B N 1
ATOM 7806 C CA . GLY B 1 408 ? -36.33200 -16.88100 -2.10200 1.000 62.64272 425 GLY B CA 1
ATOM 7807 C C . GLY B 1 408 ? -34.86500 -16.70400 -2.41600 1.000 59.93650 425 GLY B C 1
ATOM 7808 O O . GLY B 1 408 ? -34.37400 -15.57200 -2.37200 1.000 62.73043 425 GLY B O 1
ATOM 7809 N N . MET B 1 409 ? -34.15600 -17.76300 -2.78600 1.000 56.49927 426 MET B N 1
ATOM 7810 C CA . MET B 1 409 ? -32.70300 -17.69900 -2.84500 1.000 61.03605 426 MET B CA 1
ATOM 7811 C C . MET B 1 409 ? -32.14500 -17.43500 -4.23500 1.000 67.45916 426 MET B C 1
ATOM 7812 O O . MET B 1 409 ? -30.92600 -17.28000 -4.37900 1.000 66.80236 426 MET B O 1
ATOM 7817 N N . GLY B 1 410 ? -32.99200 -17.34200 -5.25600 1.000 65.18402 427 GLY B N 1
ATOM 7818 C CA . GLY B 1 410 ? -32.48200 -17.00500 -6.56500 1.000 66.49537 427 GLY B CA 1
ATOM 7819 C C . GLY B 1 410 ? -31.80800 -18.17700 -7.25800 1.000 76.00427 427 GLY B C 1
ATOM 7820 O O . GLY B 1 410 ? -32.04200 -19.34900 -6.95100 1.000 84.62895 427 GLY B O 1
ATOM 7821 N N . ASP B 1 411 ? -30.92500 -17.83000 -8.20000 1.000 77.59191 428 ASP B N 1
ATOM 7822 C CA . ASP B 1 411 ? -30.37500 -18.79200 -9.15200 1.000 80.98663 428 ASP B CA 1
ATOM 7823 C C . ASP B 1 411 ? -29.67200 -19.97900 -8.49900 1.000 75.66094 428 ASP B C 1
ATOM 7824 O O . ASP B 1 411 ? -29.49500 -21.01000 -9.16100 1.000 71.55358 428 ASP B O 1
ATOM 7829 N N . VAL B 1 412 ? -29.29200 -19.86100 -7.23000 1.000 74.83627 429 VAL B N 1
ATOM 7830 C CA . VAL B 1 412 ? -28.57100 -20.98800 -6.57300 1.000 75.57274 429 VAL B CA 1
ATOM 7831 C C . VAL B 1 412 ? -29.54300 -22.14600 -6.37900 1.000 75.34923 429 VAL B C 1
ATOM 7832 O O . VAL B 1 412 ? -29.14100 -23.27800 -6.51600 1.000 77.66080 429 VAL B O 1
ATOM 7836 N N . ALA B 1 413 ? -30.77300 -21.83700 -6.02300 1.000 74.87619 430 ALA B N 1
ATOM 7837 C CA . ALA B 1 413 ? -31.81900 -22.84400 -5.86700 1.000 75.76652 430 ALA B CA 1
ATOM 7838 C C . ALA B 1 413 ? -32.32400 -23.24200 -7.25300 1.000 78.33009 430 ALA B C 1
ATOM 7839 O O . ALA B 1 413 ? -33.27700 -22.67300 -7.77800 1.000 76.35379 430 ALA B O 1
ATOM 7841 N N . THR B 1 414 ? -31.68600 -24.24700 -7.84500 1.000 80.64789 431 THR B N 1
ATOM 7842 C CA . THR B 1 414 ? -32.03800 -24.74200 -9.16600 1.000 78.34288 431 THR B CA 1
ATOM 7843 C C . THR B 1 414 ? -33.28800 -25.61600 -9.08900 1.000 76.67914 431 THR B C 1
ATOM 7844 O O . THR B 1 414 ? -33.72800 -26.01800 -8.00900 1.000 77.12553 431 THR B O 1
ATOM 7848 N N . LYS B 1 415 ? -33.87900 -25.90700 -10.25600 1.000 78.05779 432 LYS B N 1
ATOM 7849 C CA . LYS B 1 415 ? -34.99800 -26.84800 -10.27000 1.000 76.22538 432 LYS B CA 1
ATOM 7850 C C . LYS B 1 415 ? -34.56600 -28.19700 -9.70700 1.000 76.22577 432 LYS B C 1
ATOM 7851 O O . LYS B 1 415 ? -35.34300 -28.85800 -9.00600 1.000 82.17557 432 LYS B O 1
ATOM 7857 N N . GLU B 1 416 ? -33.31000 -28.58900 -9.94300 1.000 76.13441 433 GLU B N 1
ATOM 7858 C CA . GLU B 1 416 ? -32.80200 -29.83200 -9.37100 1.000 79.71744 433 GLU B CA 1
ATOM 7859 C C . GLU B 1 416 ? -32.83500 -29.79900 -7.84700 1.000 78.33890 433 GLU B C 1
ATOM 7860 O O . GLU B 1 416 ? -33.13700 -30.81200 -7.21200 1.000 84.06927 433 GLU B O 1
ATOM 7866 N N . ALA B 1 417 ? -32.53600 -28.64300 -7.23600 1.000 72.21225 434 ALA B N 1
ATOM 7867 C CA . ALA B 1 417 ? -32.54400 -28.56400 -5.77600 1.000 68.94463 434 ALA B CA 1
ATOM 7868 C C . ALA B 1 417 ? -33.95900 -28.66000 -5.22000 1.000 74.17172 434 ALA B C 1
ATOM 7869 O O . ALA B 1 417 ? -34.19000 -29.28500 -4.17100 1.000 71.92475 434 ALA B O 1
ATOM 7871 N N . PHE B 1 418 ? -34.91900 -28.03700 -5.90100 1.000 71.54117 435 PHE B N 1
ATOM 7872 C CA . PHE B 1 418 ? -36.30600 -28.18700 -5.48900 1.000 71.60659 435 PHE B CA 1
ATOM 7873 C C . PHE B 1 418 ? -36.74700 -29.64700 -5.58700 1.000 71.74397 435 PHE B C 1
ATOM 7874 O O . PHE B 1 418 ? -37.44500 -30.15000 -4.70000 1.000 72.08683 435 PHE B O 1
ATOM 7882 N N . GLU B 1 419 ? -36.34700 -30.34900 -6.65200 1.000 77.08692 436 GLU B N 1
ATOM 7883 C CA . GLU B 1 419 ? -36.71700 -31.76300 -6.76200 1.000 78.03829 436 GLU B CA 1
ATOM 7884 C C . GLU B 1 419 ? -35.99500 -32.62200 -5.72000 1.000 77.58616 436 GLU B C 1
ATOM 7885 O O . GLU B 1 419 ? -36.55100 -33.61900 -5.24400 1.000 73.59100 436 GLU B O 1
ATOM 7891 N N . TRP B 1 420 ? -34.76500 -32.25700 -5.34700 1.000 77.59705 437 TRP B N 1
ATOM 7892 C CA . TRP B 1 420 ? -34.07900 -32.97500 -4.27400 1.000 73.87239 437 TRP B CA 1
ATOM 7893 C C . TRP B 1 420 ? -34.84600 -32.83500 -2.96600 1.000 71.67471 437 TRP B C 1
ATOM 7894 O O . TRP B 1 420 ? -35.04800 -33.81900 -2.24400 1.000 74.51886 437 TRP B O 1
ATOM 7905 N N . ALA B 1 421 ? -35.30000 -31.61600 -2.66000 1.000 70.34808 438 ALA B N 1
ATOM 7906 C CA . ALA B 1 421 ? -36.03400 -31.38500 -1.41900 1.000 67.60323 438 ALA B CA 1
ATOM 7907 C C . ALA B 1 421 ? -37.43800 -31.98800 -1.44400 1.000 64.81152 438 ALA B C 1
ATOM 7908 O O . ALA B 1 421 ? -37.96300 -32.38000 -0.39600 1.000 61.67252 438 ALA B O 1
ATOM 7910 N N . ARG B 1 422 ? -38.07800 -32.05400 -2.61100 1.000 68.94075 439 ARG B N 1
ATOM 7911 C CA . ARG B 1 422 ? -39.41500 -32.63800 -2.65900 1.000 73.71415 439 ARG B CA 1
ATOM 7912 C C . ARG B 1 422 ? -39.39300 -34.13000 -2.33200 1.000 75.09972 439 ARG B C 1
ATOM 7913 O O . ARG B 1 422 ? -40.34000 -34.63800 -1.72100 1.000 78.30473 439 ARG B O 1
ATOM 7921 N N . GLY B 1 423 ? -38.28500 -34.82300 -2.63600 1.000 67.97106 440 GLY B N 1
ATOM 7922 C CA . GLY B 1 423 ? -38.12400 -36.24700 -2.41200 1.000 67.57093 440 GLY B CA 1
ATOM 7923 C C . GLY B 1 423 ? -37.71300 -36.66300 -1.01300 1.000 74.48086 440 GLY B C 1
ATOM 7924 O O . GLY B 1 423 ? -37.27000 -37.79800 -0.82200 1.000 81.98382 440 GLY B O 1
ATOM 7925 N N . ASN B 1 424 ? -37.82900 -35.77400 -0.03300 1.000 73.89959 441 ASN B N 1
ATOM 7926 C CA . ASN B 1 424 ? -37.64500 -36.08500 1.38400 1.000 79.62850 441 ASN B CA 1
ATOM 7927 C C . ASN B 1 424 ? -36.24900 -36.62600 1.70300 1.000 76.94259 441 ASN B C 1
ATOM 7928 O O . ASN B 1 424 ? -36.11100 -37.75000 2.21300 1.000 70.81772 441 ASN B O 1
ATOM 7933 N N . PRO B 1 425 ? -35.19100 -35.87300 1.40300 1.000 73.43654 442 PRO B N 1
ATOM 7934 C CA . PRO B 1 425 ? -33.84100 -36.36700 1.68900 1.000 69.35456 442 PRO B CA 1
ATOM 7935 C C . PRO B 1 425 ? -33.63200 -36.55500 3.18600 1.000 65.76540 442 PRO B C 1
ATOM 7936 O O . PRO B 1 425 ? -34.37400 -36.02600 4.01400 1.000 62.28456 442 PRO B O 1
ATOM 7940 N N . LYS B 1 426 ? -32.62400 -37.36100 3.52600 1.000 71.19158 443 LYS B N 1
ATOM 7941 C CA . LYS B 1 426 ? -32.34000 -37.68100 4.92500 1.000 68.99212 443 LYS B CA 1
ATOM 7942 C C . LYS B 1 426 ? -32.11600 -36.43900 5.79700 1.000 63.11064 443 LYS B C 1
ATOM 7943 O O . LYS B 1 426 ? -32.51700 -36.41400 6.96500 1.000 63.43322 443 LYS B O 1
ATOM 7949 N N . VAL B 1 427 ? -31.47300 -35.40000 5.26600 1.000 60.67935 444 VAL B N 1
ATOM 7950 C CA . VAL B 1 427 ? -31.18000 -34.25300 6.13300 1.000 61.14980 444 VAL B CA 1
ATOM 7951 C C . VAL B 1 427 ? -32.43300 -33.42500 6.42300 1.000 61.24314 444 VAL B C 1
ATOM 7952 O O . VAL B 1 427 ? -32.58600 -32.87400 7.52500 1.000 54.21416 444 VAL B O 1
ATOM 7956 N N . VAL B 1 428 ? -33.36800 -33.33900 5.47300 1.000 63.93287 445 VAL B N 1
ATOM 7957 C CA . VAL B 1 428 ? -34.61200 -32.63800 5.78100 1.000 56.37103 445 VAL B CA 1
ATOM 7958 C C . VAL B 1 428 ? -35.38900 -33.43600 6.81700 1.000 52.45188 445 VAL B C 1
ATOM 7959 O O . VAL B 1 428 ? -35.98200 -32.87800 7.75300 1.000 59.38864 445 VAL B O 1
ATOM 7963 N N . ARG B 1 429 ? -35.32000 -34.76400 6.70300 1.000 60.14348 446 ARG B N 1
ATOM 7964 C CA . ARG B 1 429 ? -35.94300 -35.65300 7.67100 1.000 63.54182 446 ARG B CA 1
ATOM 7965 C C . ARG B 1 429 ? -35.33800 -35.46500 9.05200 1.000 63.81282 446 ARG B C 1
ATOM 7966 O O . ARG B 1 429 ? -36.06700 -35.45700 10.04800 1.000 63.43367 446 ARG B O 1
ATOM 7974 N N . ALA B 1 430 ? -34.01100 -35.29200 9.12000 1.000 66.89670 447 ALA B N 1
ATOM 7975 C CA . ALA B 1 430 ? -33.32200 -35.03000 10.38900 1.000 65.97513 447 ALA B CA 1
ATOM 7976 C C . ALA B 1 430 ? -33.81600 -33.75000 11.03300 1.000 66.34509 447 ALA B C 1
ATOM 7977 O O . ALA B 1 430 ? -34.06400 -33.70700 12.24400 1.000 67.52388 447 ALA B O 1
ATOM 7979 N N . ALA B 1 431 ? -33.90700 -32.67400 10.24300 1.000 65.62926 448 ALA B N 1
ATOM 7980 C CA . ALA B 1 431 ? -34.44000 -31.42600 10.78800 1.000 59.59266 448 ALA B CA 1
ATOM 7981 C C . ALA B 1 431 ? -35.84300 -31.63300 11.34200 1.000 58.87696 448 ALA B C 1
ATOM 7982 O O . ALA B 1 431 ? -36.15800 -31.16900 12.44600 1.000 56.13738 448 ALA B O 1
ATOM 7984 N N . GLY B 1 432 ? -36.69300 -32.36000 10.60400 1.000 59.21204 449 GLY B N 1
ATOM 7985 C CA . GLY B 1 432 ? -38.04200 -32.61200 11.09800 1.000 58.03515 449 GLY B CA 1
ATOM 7986 C C . GLY B 1 432 ? -38.07400 -33.46800 12.35600 1.000 58.07764 449 GLY B C 1
ATOM 7987 O O . GLY B 1 432 ? -38.90400 -33.25500 13.24300 1.000 57.70127 449 GLY B O 1
ATOM 7988 N N . ILE B 1 433 ? -37.21100 -34.48100 12.42500 1.000 54.26087 450 ILE B N 1
ATOM 7989 C CA . ILE B 1 433 ? -37.13000 -35.32200 13.62100 1.000 52.25969 450 ILE B CA 1
ATOM 7990 C C . ILE B 1 433 ? -36.71700 -34.48300 14.82400 1.000 50.99520 450 ILE B C 1
ATOM 7991 O O . ILE B 1 433 ? -37.35600 -34.54000 15.88100 1.000 49.56765 450 ILE B O 1
ATOM 7996 N N . ILE B 1 434 ? -35.70300 -33.62800 14.65900 1.000 51.83109 451 ILE B N 1
ATOM 7997 C CA . ILE B 1 434 ? -35.31000 -32.71500 15.73600 1.000 52.21499 451 ILE B CA 1
ATOM 7998 C C . ILE B 1 434 ? -36.50500 -31.86100 16.16100 1.000 58.09241 451 ILE B C 1
ATOM 7999 O O . ILE B 1 434 ? -36.84700 -31.77700 17.35300 1.000 59.84856 451 ILE B O 1
ATOM 8004 N N . GLY B 1 435 ? -37.18300 -31.24300 15.18500 1.000 54.85314 452 GLY B N 1
ATOM 8005 C CA . GLY B 1 435 ? -38.27600 -30.35100 15.53300 1.000 51.28822 452 GLY B CA 1
ATOM 8006 C C . GLY B 1 435 ? -39.39200 -31.07700 16.25400 1.000 49.36310 452 GLY B C 1
ATOM 8007 O O . GLY B 1 435 ? -39.78600 -30.69800 17.36300 1.000 45.77808 452 GLY B O 1
ATOM 8008 N N . ARG B 1 436 ? -39.88000 -32.16700 15.64700 1.000 48.32426 453 ARG B N 1
ATOM 8009 C CA . ARG B 1 436 ? -41.01100 -32.90900 16.18700 1.000 48.26591 453 ARG B CA 1
ATOM 8010 C C . ARG B 1 436 ? -40.68000 -33.52900 17.54000 1.000 49.02505 453 ARG B C 1
ATOM 8011 O O . ARG B 1 436 ? -41.47600 -33.45600 18.48100 1.000 54.21660 453 ARG B O 1
ATOM 8019 N N . LEU B 1 437 ? -39.51800 -34.15400 17.66600 1.000 49.55350 454 LEU B N 1
ATOM 8020 C CA . LEU B 1 437 ? -39.22800 -34.81000 18.93400 1.000 49.33903 454 LEU B CA 1
ATOM 8021 C C . LEU B 1 437 ? -39.04400 -33.79300 20.06000 1.000 46.81773 454 LEU B C 1
ATOM 8022 O O . LEU B 1 437 ? -39.58700 -33.98400 21.15100 1.000 58.07306 454 LEU B O 1
ATOM 8027 N N . MET B 1 438 ? -38.37100 -32.66500 19.81300 1.000 48.77482 455 MET B N 1
ATOM 8028 C CA . MET B 1 438 ? -38.26000 -31.68100 20.89400 1.000 58.69349 455 MET B CA 1
ATOM 8029 C C . MET B 1 438 ? -39.61400 -31.07900 21.24900 1.000 62.36397 455 MET B C 1
ATOM 8030 O O . MET B 1 438 ? -39.92800 -30.89800 22.43400 1.000 63.68847 455 MET B O 1
ATOM 8035 N N . ASP B 1 439 ? -40.44200 -30.79300 20.24100 1.000 55.47282 456 ASP B N 1
ATOM 8036 C CA . ASP B 1 439 ? -41.77200 -30.26200 20.51800 1.000 57.86629 456 ASP B CA 1
ATOM 8037 C C . ASP B 1 439 ? -42.58200 -31.23700 21.37500 1.000 55.23761 456 ASP B C 1
ATOM 8038 O O . ASP B 1 439 ? -43.18400 -30.85500 22.39000 1.000 55.89622 456 ASP B O 1
ATOM 8043 N N . ASP B 1 440 ? -42.59400 -32.51200 20.99300 1.000 49.53196 457 ASP B N 1
ATOM 8044 C CA . ASP B 1 440 ? -43.43300 -33.47300 21.70100 1.000 51.67932 457 ASP B CA 1
ATOM 8045 C C . ASP B 1 440 ? -42.87300 -33.75800 23.09400 1.000 54.23152 457 ASP B C 1
ATOM 8046 O O . ASP B 1 440 ? -43.62700 -33.83400 24.07300 1.000 59.36149 457 ASP B O 1
ATOM 8051 N N . ILE B 1 441 ? -41.55900 -33.91800 23.20900 1.000 48.77291 458 ILE B N 1
ATOM 8052 C CA . ILE B 1 441 ? -40.99200 -34.15000 24.53900 1.000 57.44128 458 ILE B CA 1
ATOM 8053 C C . ILE B 1 441 ? -41.31600 -32.98700 25.46000 1.000 57.50987 458 ILE B C 1
ATOM 8054 O O . ILE B 1 441 ? -41.69600 -33.18600 26.61800 1.000 60.21783 458 ILE B O 1
ATOM 8059 N N . GLY B 1 442 ? -41.21900 -31.75400 24.95700 1.000 59.18473 459 GLY B N 1
ATOM 8060 C CA . GLY B 1 442 ? -41.41600 -30.63200 25.85500 1.000 59.97280 459 GLY B CA 1
ATOM 8061 C C . GLY B 1 442 ? -42.84000 -30.18300 26.06400 1.000 64.36563 459 GLY B C 1
ATOM 8062 O O . GLY B 1 442 ? -43.08700 -29.40900 26.99100 1.000 63.83171 459 GLY B O 1
ATOM 8063 N N . SER B 1 443 ? -43.79400 -30.67400 25.25900 1.000 62.75196 460 SER B N 1
ATOM 8064 C CA . SER B 1 443 ? -45.14600 -30.11100 25.28400 1.000 60.53046 460 SER B CA 1
ATOM 8065 C C . SER B 1 443 ? -45.89700 -30.46400 26.56500 1.000 60.77937 460 SER B C 1
ATOM 8066 O O . SER B 1 443 ? -46.67100 -29.64600 27.07000 1.000 58.83300 460 SER B O 1
ATOM 8069 N N . HIS B 1 444 ? -45.69700 -31.66900 27.10000 1.000 60.19951 461 HIS B N 1
ATOM 8070 C CA . HIS B 1 444 ? -46.48300 -32.11700 28.24500 1.000 60.60659 461 HIS B CA 1
ATOM 8071 C C . HIS B 1 444 ? -45.88200 -33.40700 28.76700 1.000 62.06976 461 HIS B C 1
ATOM 8072 O O . HIS B 1 444 ? -45.13400 -34.08700 28.06000 1.000 68.69897 461 HIS B O 1
ATOM 8079 N N . HIS B 1 445 ? -46.25200 -33.76300 29.99200 1.000 59.48292 462 HIS B N 1
ATOM 8080 C CA . HIS B 1 445 ? -45.84000 -35.04000 30.55100 1.000 63.79857 462 HIS B CA 1
ATOM 8081 C C . HIS B 1 445 ? -46.90600 -36.10700 30.26600 1.000 65.15380 462 HIS B C 1
ATOM 8082 O O . HIS B 1 445 ? -48.01600 -35.81300 29.80500 1.000 67.05203 462 HIS B O 1
ATOM 8089 N N . PHE B 1 446 ? -46.54200 -37.36500 30.53500 1.000 55.92314 463 PHE B N 1
ATOM 8090 C CA . PHE B 1 446 ? -47.40700 -38.50300 30.20400 1.000 54.07917 463 PHE B CA 1
ATOM 8091 C C . PHE B 1 446 ? -48.80000 -38.37500 30.82700 1.000 57.98678 463 PHE B C 1
ATOM 8092 O O . PHE B 1 446 ? -49.80900 -38.61800 30.15400 1.000 60.97757 463 PHE B O 1
ATOM 8100 N N . GLU B 1 447 ? -48.88300 -37.99100 32.10400 1.000 61.48539 464 GLU B N 1
ATOM 8101 C CA . GLU B 1 447 ? -50.18600 -37.92300 32.76000 1.000 70.42878 464 GLU B CA 1
ATOM 8102 C C . GLU B 1 447 ? -51.03800 -36.75800 32.26200 1.000 66.60293 464 GLU B C 1
ATOM 8103 O O . GLU B 1 447 ? -52.21000 -36.66500 32.62600 1.000 54.97016 464 GLU B O 1
ATOM 8109 N N . GLN B 1 448 ? -50.48100 -35.88500 31.43800 1.000 58.78056 465 GLN B N 1
ATOM 8110 C CA . GLN B 1 448 ? -51.17400 -34.72600 30.89900 1.000 52.66828 465 GLN B CA 1
ATOM 8111 C C . GLN B 1 448 ? -51.38200 -34.87400 29.40300 1.000 51.42216 465 GLN B C 1
ATOM 8112 O O . GLN B 1 448 ? -51.46800 -33.88300 28.68500 1.000 56.58911 465 GLN B O 1
ATOM 8118 N N . GLY B 1 449 ? -51.43200 -36.10700 28.91900 1.000 64.84719 466 GLY B N 1
ATOM 8119 C CA . GLY B 1 449 ? -51.73500 -36.32800 27.52700 1.000 61.96701 466 GLY B CA 1
ATOM 8120 C C . GLY B 1 449 ? -53.20600 -36.11500 27.24900 1.000 64.19586 466 GLY B C 1
ATOM 8121 O O . GLY B 1 449 ? -54.02400 -36.03300 28.15800 1.000 66.22574 466 GLY B O 1
ATOM 8122 N N . ARG B 1 450 ? -53.52500 -35.97200 25.97200 1.000 65.29840 467 ARG B N 1
ATOM 8123 C CA . ARG B 1 450 ? -54.90200 -35.88000 25.50700 1.000 70.22844 467 ARG B CA 1
ATOM 8124 C C . ARG B 1 450 ? -55.31700 -37.23500 24.94900 1.000 73.79437 467 ARG B C 1
ATOM 8125 O O . ARG B 1 450 ? -54.61000 -37.81000 24.11500 1.000 70.73147 467 ARG B O 1
ATOM 8133 N N . ASP B 1 451 ? -56.45000 -37.74900 25.42100 1.000 77.04273 468 ASP B N 1
ATOM 8134 C CA . ASP B 1 451 ? -56.90200 -39.06500 24.99100 1.000 85.11456 468 ASP B CA 1
ATOM 8135 C C . ASP B 1 451 ? -57.11400 -39.08500 23.48300 1.000 77.50853 468 ASP B C 1
ATOM 8136 O O . ASP B 1 451 ? -57.81400 -38.23200 22.93000 1.000 76.32130 468 ASP B O 1
ATOM 8141 N N . HIS B 1 452 ? -56.48300 -40.05900 22.82600 1.000 73.09404 469 HIS B N 1
ATOM 8142 C CA . HIS B 1 452 ? -56.58500 -40.35400 21.39600 1.000 77.87351 469 HIS B CA 1
ATOM 8143 C C . HIS B 1 452 ? -55.82300 -39.37600 20.51600 1.000 73.94618 469 HIS B C 1
ATOM 8144 O O . HIS B 1 452 ? -55.91400 -39.47600 19.28200 1.000 77.23862 469 HIS B O 1
ATOM 8151 N N . VAL B 1 453 ? -55.07200 -38.45200 21.10300 1.000 65.06889 470 VAL B N 1
ATOM 8152 C CA . VAL B 1 453 ? -54.20200 -37.54300 20.36000 1.000 62.24645 470 VAL B CA 1
ATOM 8153 C C . VAL B 1 453 ? -52.77800 -38.10400 20.43700 1.000 68.45008 470 VAL B C 1
ATOM 8154 O O . VAL B 1 453 ? -52.18500 -38.10700 21.52700 1.000 64.25489 470 VAL B O 1
ATOM 8158 N N . PRO B 1 454 ? -52.24000 -38.64400 19.35300 1.000 69.63589 471 PRO B N 1
ATOM 8159 C CA . PRO B 1 454 ? -50.90600 -39.24900 19.42500 1.000 65.42875 471 PRO B CA 1
ATOM 8160 C C . PRO B 1 454 ? -49.84300 -38.20500 19.70600 1.000 60.91877 471 PRO B C 1
ATOM 8161 O O . PRO B 1 454 ? -49.94800 -37.05500 19.27300 1.000 58.01597 471 PRO B O 1
ATOM 8165 N N . SER B 1 455 ? -48.81400 -38.62300 20.44500 1.000 58.35732 472 SER B N 1
ATOM 8166 C CA . SER B 1 455 ? -47.63300 -37.79800 20.69000 1.000 61.39913 472 SER B CA 1
ATOM 8167 C C . SER B 1 455 ? -46.45800 -38.74000 20.95100 1.000 63.15218 472 SER B C 1
ATOM 8168 O O . SER B 1 455 ? -46.65500 -39.87500 21.38700 1.000 65.69449 472 SER B O 1
ATOM 8171 N N . ALA B 1 456 ? -45.24400 -38.28400 20.61000 1.000 60.91627 473 ALA B N 1
ATOM 8172 C CA . ALA B 1 456 ? -44.09100 -39.17900 20.53300 1.000 58.34444 473 ALA B CA 1
ATOM 8173 C C . ALA B 1 456 ? -43.82700 -39.91500 21.84100 1.000 56.83976 473 ALA B C 1
ATOM 8174 O O . ALA B 1 456 ? -43.63200 -41.13100 21.84400 1.000 62.52108 473 ALA B O 1
ATOM 8176 N N . VAL B 1 457 ? -43.83800 -39.20900 22.96800 1.000 58.99352 474 VAL B N 1
ATOM 8177 C CA . VAL B 1 457 ? -43.47900 -39.87300 24.21800 1.000 58.76155 474 VAL B CA 1
ATOM 8178 C C . VAL B 1 457 ? -44.52500 -40.91900 24.58100 1.000 60.41388 474 VAL B C 1
ATOM 8179 O O . VAL B 1 457 ? -44.18900 -42.06000 24.91800 1.000 66.16648 474 VAL B O 1
ATOM 8183 N N . GLU B 1 458 ? -45.80500 -40.55900 24.50000 1.000 61.61258 475 GLU B N 1
ATOM 8184 C CA . GLU B 1 458 ? -46.87400 -41.51400 24.79000 1.000 64.31073 475 GLU B CA 1
ATOM 8185 C C . GLU B 1 458 ? -46.85100 -42.70300 23.83200 1.000 60.52771 475 GLU B C 1
ATOM 8186 O O . GLU B 1 458 ? -47.07000 -43.84800 24.24800 1.000 60.56600 475 GLU B O 1
ATOM 8192 N N . CYS B 1 459 ? -46.61200 -42.45200 22.54200 1.000 57.31577 476 CYS B N 1
ATOM 8193 C CA . CYS B 1 459 ? -46.56800 -43.55800 21.58800 1.000 62.51674 476 CYS B CA 1
ATOM 8194 C C . CYS B 1 459 ? -45.39100 -44.48100 21.87500 1.000 61.89012 476 CYS B C 1
ATOM 8195 O O . CYS B 1 459 ? -45.51400 -45.69900 21.74300 1.000 56.68741 476 CYS B O 1
ATOM 8198 N N . TYR B 1 460 ? -44.24400 -43.91700 22.27200 1.000 59.37082 477 TYR B N 1
ATOM 8199 C CA . TYR B 1 460 ? -43.07700 -44.74000 22.57200 1.000 59.52849 477 TYR B CA 1
ATOM 8200 C C . TYR B 1 460 ? -43.31000 -45.55200 23.84200 1.000 61.50237 477 TYR B C 1
ATOM 8201 O O . TYR B 1 460 ? -42.92900 -46.73000 23.92300 1.000 65.13449 477 TYR B O 1
ATOM 8210 N N . ILE B 1 461 ? -43.97900 -44.94900 24.82700 1.000 63.15991 478 ILE B N 1
ATOM 8211 C CA . ILE B 1 461 ? -44.27900 -45.64700 26.07400 1.000 60.01299 478 ILE B CA 1
ATOM 8212 C C . ILE B 1 461 ? -45.20100 -46.81700 25.81000 1.000 61.34320 478 ILE B C 1
ATOM 8213 O O . ILE B 1 461 ? -44.99500 -47.91500 26.33200 1.000 63.73928 478 ILE B O 1
ATOM 8218 N N . ARG B 1 462 ? -46.26100 -46.59200 25.01800 1.000 61.72891 479 ARG B N 1
ATOM 8219 C CA . ARG B 1 462 ? -47.21800 -47.66800 24.79400 1.000 60.53844 479 ARG B CA 1
ATOM 8220 C C . ARG B 1 462 ? -46.69000 -48.70300 23.81200 1.000 63.52548 479 ARG B C 1
ATOM 8221 O O . ARG B 1 462 ? -47.07100 -49.87500 23.89400 1.000 63.07186 479 ARG B O 1
ATOM 8229 N N . GLN B 1 463 ? -45.79200 -48.31600 22.90800 1.000 67.23372 480 GLN B N 1
ATOM 8230 C CA . GLN B 1 463 ? -45.26300 -49.28300 21.95600 1.000 71.86627 480 GLN B CA 1
ATOM 8231 C C . GLN B 1 463 ? -44.21900 -50.19200 22.59800 1.000 70.75472 480 GLN B C 1
ATOM 8232 O O . GLN B 1 463 ? -44.20100 -51.39900 22.33800 1.000 79.38998 480 GLN B O 1
ATOM 8238 N N . HIS B 1 464 ? -43.33700 -49.64100 23.42800 1.000 72.20631 481 HIS B N 1
ATOM 8239 C CA . HIS B 1 464 ? -42.20900 -50.41700 23.92800 1.000 68.57278 481 HIS B CA 1
ATOM 8240 C C . HIS B 1 464 ? -42.37000 -50.86300 25.37000 1.000 70.66052 481 HIS B C 1
ATOM 8241 O O . HIS B 1 464 ? -41.51800 -51.60400 25.86600 1.000 74.97871 481 HIS B O 1
ATOM 8248 N N . GLY B 1 465 ? -43.43100 -50.44900 26.05000 1.000 71.29692 482 GLY B N 1
ATOM 8249 C CA . GLY B 1 465 ? -43.61300 -50.84700 27.43500 1.000 76.91625 482 GLY B CA 1
ATOM 8250 C C . GLY B 1 465 ? -42.54800 -50.30200 28.36700 1.000 78.34360 482 GLY B C 1
ATOM 8251 O O . GLY B 1 465 ? -42.06700 -51.02600 29.24000 1.000 83.64352 482 GLY B O 1
ATOM 8252 N N . VAL B 1 466 ? -42.17100 -49.03600 28.21200 1.000 76.19902 483 VAL B N 1
ATOM 8253 C CA . VAL B 1 466 ? -41.19300 -48.39700 29.08200 1.000 65.95537 483 VAL B CA 1
ATOM 8254 C C . VAL B 1 466 ? -41.85400 -47.21900 29.78700 1.000 66.75391 483 VAL B C 1
ATOM 8255 O O . VAL B 1 466 ? -42.93300 -46.76600 29.40500 1.000 71.29053 483 VAL B O 1
ATOM 8259 N N . ASP B 1 467 ? -41.15800 -46.68000 30.79000 1.000 67.29968 484 ASP B N 1
ATOM 8260 C CA . ASP B 1 467 ? -41.69200 -45.55400 31.54600 1.000 69.81936 484 ASP B CA 1
ATOM 8261 C C . ASP B 1 467 ? -41.32400 -44.23600 30.86400 1.000 65.02701 484 ASP B C 1
ATOM 8262 O O . ASP B 1 467 ? -40.61200 -44.20800 29.86000 1.000 68.92996 484 ASP B O 1
ATOM 8267 N N . GLU B 1 468 ? -41.82300 -43.12400 31.41300 1.000 66.54674 485 GLU B N 1
ATOM 8268 C CA . GLU B 1 468 ? -41.60700 -41.82300 30.78300 1.000 64.23961 485 GLU B CA 1
ATOM 8269 C C . GLU B 1 468 ? -40.13100 -41.46600 30.66300 1.000 62.61378 485 GLU B C 1
ATOM 8270 O O . GLU B 1 468 ? -39.69200 -40.95600 29.62300 1.000 57.60253 485 GLU B O 1
ATOM 8276 N N . VAL B 1 469 ? -39.35700 -41.67700 31.73300 1.000 64.13574 486 VAL B N 1
ATOM 8277 C CA . VAL B 1 469 ? -37.94400 -41.30800 31.72000 1.000 61.88952 486 VAL B CA 1
ATOM 8278 C C . VAL B 1 469 ? -37.20700 -42.03600 30.60100 1.000 59.44500 486 VAL B C 1
ATOM 8279 O O . VAL B 1 469 ? -36.39300 -41.44900 29.87500 1.000 58.37510 486 VAL B O 1
ATOM 8283 N N . THR B 1 470 ? -37.46700 -43.33100 30.45800 1.000 65.33954 487 THR B N 1
ATOM 8284 C CA . THR B 1 470 ? -36.78000 -44.10500 29.43200 1.000 68.15860 487 THR B CA 1
ATOM 8285 C C . THR B 1 470 ? -37.18500 -43.66400 28.02600 1.000 65.79667 487 THR B C 1
ATOM 8286 O O . THR B 1 470 ? -36.32600 -43.53200 27.14400 1.000 59.20449 487 THR B O 1
ATOM 8290 N N . ALA B 1 471 ? -38.48400 -43.45200 27.78500 1.000 64.39444 488 ALA B N 1
ATOM 8291 C CA . ALA B 1 471 ? -38.90700 -42.96000 26.47400 1.000 59.86231 488 ALA B CA 1
ATOM 8292 C C . ALA B 1 471 ? -38.24600 -41.62400 26.16400 1.000 57.01444 488 ALA B C 1
ATOM 8293 O O . ALA B 1 471 ? -37.75200 -41.40000 25.05400 1.000 60.05704 488 ALA B O 1
ATOM 8295 N N . GLN B 1 472 ? -38.20300 -40.73100 27.14300 1.000 52.64267 489 GLN B N 1
ATOM 8296 C CA . GLN B 1 472 ? -37.55900 -39.44800 26.90400 1.000 58.46740 489 GLN B CA 1
ATOM 8297 C C . GLN B 1 472 ? -36.08900 -39.63300 26.55200 1.000 62.89922 489 GLN B C 1
ATOM 8298 O O . GLN B 1 472 ? -35.57900 -38.97900 25.63700 1.000 62.18490 489 GLN B O 1
ATOM 8304 N N . ARG B 1 473 ? -35.39800 -40.54100 27.24600 1.000 59.15194 490 ARG B N 1
ATOM 8305 C CA . ARG B 1 473 ? -33.99000 -40.77400 26.94600 1.000 59.08424 490 ARG B CA 1
ATOM 8306 C C . ARG B 1 473 ? -33.79700 -41.37900 25.55500 1.000 56.45554 490 ARG B C 1
ATOM 8307 O O . ARG B 1 473 ? -32.92000 -40.93900 24.80000 1.000 60.95774 490 ARG B O 1
ATOM 8315 N N . GLU B 1 474 ? -34.62000 -42.36400 25.17300 1.000 55.25048 491 GLU B N 1
ATOM 8316 C CA . GLU B 1 474 ? -34.42300 -42.99300 23.86600 1.000 57.10978 491 GLU B CA 1
ATOM 8317 C C . GLU B 1 474 ? -34.73900 -42.01000 22.75100 1.000 58.65499 491 GLU B C 1
ATOM 8318 O O . GLU B 1 474 ? -34.03500 -41.95500 21.72600 1.000 68.15925 491 GLU B O 1
ATOM 8324 N N . LEU B 1 475 ? -35.76200 -41.17700 22.95700 1.000 58.75288 492 LEU B N 1
ATOM 8325 C CA . LEU B 1 475 ? -36.08600 -40.15500 21.96600 1.000 57.22617 492 LEU B CA 1
ATOM 8326 C C . LEU B 1 475 ? -35.01600 -39.07000 21.91600 1.000 57.11987 492 LEU B C 1
ATOM 8327 O O . LEU B 1 475 ? -34.70100 -38.55900 20.83500 1.000 56.99764 492 LEU B O 1
ATOM 8332 N N . GLY B 1 476 ? -34.42200 -38.71800 23.06500 1.000 56.70303 493 GLY B N 1
ATOM 8333 C CA . GLY B 1 476 ? -33.30500 -37.78500 23.04400 1.000 46.47440 493 GLY B CA 1
ATOM 8334 C C . GLY B 1 476 ? -32.12100 -38.33000 22.27400 1.000 53.37106 493 GLY B C 1
ATOM 8335 O O . GLY B 1 476 ? -31.39600 -37.58000 21.61800 1.000 61.25725 493 GLY B O 1
ATOM 8336 N N . LYS B 1 477 ? -31.91800 -39.64300 22.32700 1.000 57.80359 494 LYS B N 1
ATOM 8337 C CA . LYS B 1 477 ? -30.87500 -40.24500 21.50100 1.000 65.00816 494 LYS B CA 1
ATOM 8338 C C . LYS B 1 477 ? -31.21600 -40.12600 20.02000 1.000 67.26238 494 LYS B C 1
ATOM 8339 O O . LYS B 1 477 ? -30.33200 -39.91000 19.17900 1.000 68.49769 494 LYS B O 1
ATOM 8345 N N . ARG B 1 478 ? -32.49600 -40.25000 19.67800 1.000 66.90460 495 ARG B N 1
ATOM 8346 C CA . ARG B 1 478 ? -32.86200 -40.03200 18.27900 1.000 66.69089 495 ARG B CA 1
ATOM 8347 C C . ARG B 1 478 ? -32.59200 -38.57900 17.85500 1.000 58.93635 495 ARG B C 1
ATOM 8348 O O . ARG B 1 478 ? -32.09600 -38.32000 16.74900 1.000 55.52238 495 ARG B O 1
ATOM 8356 N N . VAL B 1 479 ? -32.86600 -37.61700 18.73900 1.000 59.70350 496 VAL B N 1
ATOM 8357 C CA . VAL B 1 479 ? -32.55700 -36.21800 18.42600 1.000 58.36470 496 VAL B CA 1
ATOM 8358 C C . VAL B 1 479 ? -31.05300 -36.03800 18.21800 1.000 59.34181 496 VAL B C 1
ATOM 8359 O O . VAL B 1 479 ? -30.61600 -35.35900 17.27600 1.000 55.34828 496 VAL B O 1
ATOM 8363 N N . GLU B 1 480 ? -30.24000 -36.65800 19.08600 1.000 60.39367 497 GLU B N 1
ATOM 8364 C CA . GLU B 1 480 ? -28.78200 -36.49000 19.02000 1.000 54.78481 497 GLU B CA 1
ATOM 8365 C C . GLU B 1 480 ? -28.21100 -37.07800 17.73600 1.000 51.32942 497 GLU B C 1
ATOM 8366 O O . GLU B 1 480 ? -27.38100 -36.45100 17.06500 1.000 52.27910 497 GLU B O 1
ATOM 8368 N N . SER B 1 481 ? -28.67700 -38.27000 17.36200 1.000 53.87024 498 SER B N 1
ATOM 8369 C CA . SER B 1 481 ? -28.27500 -38.87500 16.09700 1.000 58.51019 498 SER B CA 1
ATOM 8370 C C . SER B 1 481 ? -28.69100 -38.01100 14.90400 1.000 62.30782 498 SER B C 1
ATOM 8371 O O . SER B 1 481 ? -27.94100 -37.88400 13.92600 1.000 62.80588 498 SER B O 1
ATOM 8374 N N . SER B 1 482 ? -29.88500 -37.41400 14.95200 1.000 60.27133 499 SER B N 1
ATOM 8375 C CA . SER B 1 482 ? -30.24500 -36.49600 13.86800 1.000 58.71642 499 SER B CA 1
ATOM 8376 C C . SER B 1 482 ? -29.30700 -35.28600 13.83600 1.000 59.66652 499 SER B C 1
ATOM 8377 O O . SER B 1 482 ? -28.94000 -34.79700 12.75900 1.000 62.28212 499 SER B O 1
ATOM 8380 N N . TRP B 1 483 ? -28.89200 -34.79600 15.00400 1.000 49.24118 500 TRP B N 1
ATOM 8381 C CA . TRP B 1 483 ? -27.92900 -33.69800 15.00600 1.000 50.60688 500 TRP B CA 1
ATOM 8382 C C . TRP B 1 483 ? -26.60300 -34.12700 14.38100 1.000 55.84383 500 TRP B C 1
ATOM 8383 O O . TRP B 1 483 ? -25.96100 -33.34500 13.66700 1.000 61.45254 500 TRP B O 1
ATOM 8394 N N . LYS B 1 484 ? -26.18100 -35.37000 14.62300 1.000 54.06239 501 LYS B N 1
ATOM 8395 C CA . LYS B 1 484 ? -24.97600 -35.86200 13.95900 1.000 55.11241 501 LYS B CA 1
ATOM 8396 C C . LYS B 1 484 ? -25.17200 -35.97000 12.44200 1.000 62.15713 501 LYS B C 1
ATOM 8397 O O . LYS B 1 484 ? -24.24300 -35.70700 11.66400 1.000 65.10246 501 LYS B O 1
ATOM 8403 N N . ASP B 1 485 ? -26.37100 -36.34000 11.99200 1.000 61.23863 502 ASP B N 1
ATOM 8404 C CA . ASP B 1 485 ? -26.62400 -36.31000 10.55000 1.000 63.81089 502 ASP B CA 1
ATOM 8405 C C . ASP B 1 485 ? -26.52100 -34.88300 10.01700 1.000 57.01209 502 ASP B C 1
ATOM 8406 O O . ASP B 1 485 ? -25.98200 -34.64500 8.92700 1.000 58.62616 502 ASP B O 1
ATOM 8411 N N . ILE B 1 486 ? -27.01600 -33.91900 10.78300 1.000 54.12132 503 ILE B N 1
ATOM 8412 C CA . ILE B 1 486 ? -26.95000 -32.53000 10.34600 1.000 59.90881 503 ILE B CA 1
ATOM 8413 C C . ILE B 1 486 ? -25.50300 -32.05400 10.28000 1.000 63.15144 503 ILE B C 1
ATOM 8414 O O . ILE B 1 486 ? -25.12200 -31.30200 9.37400 1.000 62.58652 503 ILE B O 1
ATOM 8419 N N . ASN B 1 487 ? -24.67200 -32.48100 11.22900 1.000 63.47419 504 ASN B N 1
ATOM 8420 C CA . ASN B 1 487 ? -23.27800 -32.05300 11.18200 1.000 58.59988 504 ASN B CA 1
ATOM 8421 C C . ASN B 1 487 ? -22.55900 -32.71200 10.01800 1.000 58.39931 504 ASN B C 1
ATOM 8422 O O . ASN B 1 487 ? -21.72400 -32.07900 9.36100 1.000 57.81909 504 ASN B O 1
ATOM 8427 N N . GLU B 1 488 ? -22.91000 -33.96900 9.72100 1.000 63.55359 505 GLU B N 1
ATOM 8428 C CA . GLU B 1 488 ? -22.35000 -34.65100 8.56000 1.000 69.31457 505 GLU B CA 1
ATOM 8429 C C . GLU B 1 488 ? -22.73000 -33.95400 7.27200 1.000 68.02864 505 GLU B C 1
ATOM 8430 O O . GLU B 1 488 ? -21.94300 -33.93900 6.31800 1.000 69.33445 505 GLU B O 1
ATOM 8436 N N . MET B 1 489 ? -23.92200 -33.35400 7.23900 1.000 69.13072 506 MET B N 1
ATOM 8437 C CA . MET B 1 489 ? -24.36000 -32.63200 6.05400 1.000 68.62015 506 MET B CA 1
ATOM 8438 C C . MET B 1 489 ? -23.43900 -31.46200 5.74400 1.000 62.56671 506 MET B C 1
ATOM 8439 O O . MET B 1 489 ? -23.22900 -31.13400 4.57100 1.000 55.64144 506 MET B O 1
ATOM 8444 N N . MET B 1 490 ? -22.82400 -30.86300 6.76900 1.000 63.24881 507 MET B N 1
ATOM 8445 C CA . MET B 1 490 ? -21.93300 -29.73400 6.55700 1.000 59.72561 507 MET B CA 1
ATOM 8446 C C . MET B 1 490 ? -20.48700 -30.17000 6.35900 1.000 66.08591 507 MET B C 1
ATOM 8447 O O . MET B 1 490 ? -19.57800 -29.35300 6.53000 1.000 67.01716 507 MET B O 1
ATOM 8452 N N . LEU B 1 491 ? -20.28700 -31.41800 5.95500 1.000 66.55069 508 LEU B N 1
ATOM 8453 C CA . LEU B 1 491 ? -18.92500 -31.92000 5.66400 1.000 67.76099 508 LEU B CA 1
ATOM 8454 C C . LEU B 1 491 ? -18.76600 -32.05900 4.15100 1.000 72.86242 508 LEU B C 1
ATOM 8455 O O . LEU B 1 491 ? -19.69900 -32.51800 3.51700 1.000 72.97052 508 LEU B O 1
ATOM 8460 N N . LYS B 1 492 ? -17.62500 -31.64600 3.60600 1.000 74.81437 509 LYS B N 1
ATOM 8461 C CA . LYS B 1 492 ? -17.39600 -31.74600 2.14500 1.000 76.61698 509 LYS B CA 1
ATOM 8462 C C . LYS B 1 492 ? -17.16200 -33.20800 1.77200 1.000 78.67311 509 LYS B C 1
ATOM 8463 O O . LYS B 1 492 ? -16.64400 -33.93700 2.59700 1.000 76.62647 509 LYS B O 1
ATOM 8469 N N . PRO B 1 493 ? -17.53900 -33.68500 0.57400 1.000 79.12704 510 PRO B N 1
ATOM 8470 C CA . PRO B 1 493 ? -18.16800 -32.85700 -0.44800 1.000 80.93156 510 PRO B CA 1
ATOM 8471 C C . PRO B 1 493 ? -19.66500 -32.66500 -0.18400 1.000 81.16914 510 PRO B C 1
ATOM 8472 O O . PRO B 1 493 ? -20.31600 -33.57400 0.21000 1.000 84.16341 510 PRO B O 1
ATOM 8476 N N . TYR B 1 494 ? -20.14900 -31.45400 -0.41200 1.000 77.97788 511 TYR B N 1
ATOM 8477 C CA . TYR B 1 494 ? -21.55000 -31.10600 -0.08700 1.000 74.32208 511 TYR B CA 1
ATOM 8478 C C . TYR B 1 494 ? -22.50900 -31.72400 -1.09500 1.000 74.21873 511 TYR B C 1
ATOM 8479 O O . TYR B 1 494 ? -22.21000 -31.71400 -2.26200 1.000 66.79977 511 TYR B O 1
ATOM 8488 N N . MET B 1 495 ? -23.64900 -32.21100 -0.62500 1.000 81.06541 512 MET B N 1
ATOM 8489 C CA . MET B 1 495 ? -24.64900 -32.76900 -1.53800 1.000 91.21879 512 MET B CA 1
ATOM 8490 C C . MET B 1 495 ? -25.22600 -31.68700 -2.44000 1.000 91.50209 512 MET B C 1
ATOM 8491 O O . MET B 1 495 ? -25.33500 -31.86600 -3.65900 1.000 94.99450 512 MET B O 1
ATOM 8496 N N . MET B 1 496 ? -25.66000 -30.58800 -1.84600 1.000 86.16124 513 MET B N 1
ATOM 8497 C CA . MET B 1 496 ? -26.13600 -29.40000 -2.52700 1.000 84.25132 513 MET B CA 1
ATOM 8498 C C . MET B 1 496 ? -25.14700 -28.26900 -2.27300 1.000 83.82592 513 MET B C 1
ATOM 8499 O O . MET B 1 496 ? -24.27600 -28.37500 -1.40400 1.000 81.54535 513 MET B O 1
ATOM 8504 N N . PRO B 1 497 ? -25.25400 -27.16000 -3.00600 1.000 82.14436 514 PRO B N 1
ATOM 8505 C CA . PRO B 1 497 ? -24.43000 -25.99100 -2.67400 1.000 79.91036 514 PRO B CA 1
ATOM 8506 C C . PRO B 1 497 ? -24.62000 -25.56400 -1.22400 1.000 77.75474 514 PRO B C 1
ATOM 8507 O O . PRO B 1 497 ? -25.70900 -25.68700 -0.65600 1.000 79.97777 514 PRO B O 1
ATOM 8511 N N . LYS B 1 498 ? -23.53200 -25.08100 -0.62000 1.000 72.71082 515 LYS B N 1
ATOM 8512 C CA . LYS B 1 498 ? -23.54400 -24.72900 0.79800 1.000 68.49223 515 LYS B CA 1
ATOM 8513 C C . LYS B 1 498 ? -24.65300 -23.76400 1.19600 1.000 68.86847 515 LYS B C 1
ATOM 8514 O O . LYS B 1 498 ? -25.29100 -24.00200 2.23600 1.000 70.58140 515 LYS B O 1
ATOM 8520 N N . PRO B 1 499 ? -24.93300 -22.67700 0.46100 1.000 68.93379 516 PRO B N 1
ATOM 8521 C CA . PRO B 1 499 ? -26.01400 -21.77800 0.90100 1.000 63.35397 516 PRO B CA 1
ATOM 8522 C C . PRO B 1 499 ? -27.32900 -22.48500 1.14800 1.000 64.94483 516 PRO B C 1
ATOM 8523 O O . PRO B 1 499 ? -28.09700 -22.04500 2.01100 1.000 65.29164 516 PRO B O 1
ATOM 8527 N N . LEU B 1 500 ? -27.57800 -23.61900 0.48700 1.000 68.36606 517 LEU B N 1
ATOM 8528 C CA . LEU B 1 500 ? -28.83200 -24.33600 0.66700 1.000 66.07285 517 LEU B CA 1
ATOM 8529 C C . LEU B 1 500 ? -28.78800 -25.25800 1.88600 1.000 67.78482 517 LEU B C 1
ATOM 8530 O O . LEU B 1 500 ? -29.77000 -25.35000 2.63200 1.000 69.30119 517 LEU B O 1
ATOM 8535 N N . LEU B 1 501 ? -27.66900 -25.94900 2.10500 1.000 65.72807 518 LEU B N 1
ATOM 8536 C CA . LEU B 1 501 ? -27.53000 -26.76500 3.30900 1.000 64.14309 518 LEU B CA 1
ATOM 8537 C C . LEU B 1 501 ? -27.59600 -25.90700 4.56400 1.000 62.80503 518 LEU B C 1
ATOM 8538 O O . LEU B 1 501 ? -28.12400 -26.34000 5.60100 1.000 65.95553 518 LEU B O 1
ATOM 8543 N N . THR B 1 502 ? -27.04100 -24.69200 4.49400 1.000 63.30139 519 THR B N 1
ATOM 8544 C CA . THR B 1 502 ? -26.98800 -23.82600 5.67100 1.000 63.41922 519 THR B CA 1
ATOM 8545 C C . THR B 1 502 ? -28.38400 -23.45000 6.14700 1.000 61.62375 519 THR B C 1
ATOM 8546 O O . THR B 1 502 ? -28.59600 -23.27500 7.35400 1.000 53.87925 519 THR B O 1
ATOM 8550 N N . ARG B 1 503 ? -29.35500 -23.34100 5.21700 1.000 61.65840 520 ARG B N 1
ATOM 8551 C CA . ARG B 1 503 ? -30.73600 -23.08100 5.61500 1.000 52.61605 520 ARG B CA 1
ATOM 8552 C C . ARG B 1 503 ? -31.26400 -24.20300 6.49700 1.000 47.83650 520 ARG B C 1
ATOM 8553 O O . ARG B 1 503 ? -31.93100 -23.95100 7.50800 1.000 56.03943 520 ARG B O 1
ATOM 8561 N N . ILE B 1 504 ? -30.94000 -25.44800 6.14700 1.000 51.26170 521 ILE B N 1
ATOM 8562 C CA . ILE B 1 504 ? -31.37800 -26.61300 6.91900 1.000 54.64030 521 ILE B CA 1
ATOM 8563 C C . ILE B 1 504 ? -30.69900 -26.63600 8.29600 1.000 55.18923 521 ILE B C 1
ATOM 8564 O O . ILE B 1 504 ? -31.35300 -26.84200 9.33600 1.000 55.81722 521 ILE B O 1
ATOM 8569 N N . LEU B 1 505 ? -29.37900 -26.40400 8.32400 1.000 55.64056 522 LEU B N 1
ATOM 8570 C CA . LEU B 1 505 ? -28.66800 -26.29000 9.61300 1.000 54.92317 522 LEU B CA 1
ATOM 8571 C C . LEU B 1 505 ? -29.30800 -25.22000 10.50000 1.000 53.03608 522 LEU B C 1
ATOM 8572 O O . LEU B 1 505 ? -29.54700 -25.44100 11.69700 1.000 55.20714 522 LEU B O 1
ATOM 8577 N N . ASN B 1 506 ? -29.64700 -24.06300 9.91000 1.000 51.55477 523 ASN B N 1
ATOM 8578 C CA . ASN B 1 506 ? -30.25100 -22.97600 10.67700 1.000 47.52833 523 ASN B CA 1
ATOM 8579 C C . ASN B 1 506 ? -31.66400 -23.31200 11.14400 1.000 53.95045 523 ASN B C 1
ATOM 8580 O O . ASN B 1 506 ? -32.08100 -22.86100 12.21400 1.000 57.00167 523 ASN B O 1
ATOM 8585 N N . GLU B 1 507 ? -32.42200 -24.08900 10.36500 1.000 50.13884 524 GLU B N 1
ATOM 8586 C CA . GLU B 1 507 ? -33.72200 -24.55200 10.84500 1.000 50.47531 524 GLU B CA 1
ATOM 8587 C C . GLU B 1 507 ? -33.56700 -25.40000 12.11000 1.000 51.09945 524 GLU B C 1
ATOM 8588 O O . GLU B 1 507 ? -34.33100 -25.25200 13.08400 1.000 53.07157 524 GLU B O 1
ATOM 8594 N N . CYS B 1 508 ? -32.57000 -26.29200 12.11600 1.000 45.56765 525 CYS B N 1
ATOM 8595 C CA . CYS B 1 508 ? -32.32200 -27.07100 13.33000 1.000 49.46976 525 CYS B CA 1
ATOM 8596 C C . CYS B 1 508 ? -31.93200 -26.17100 14.49400 1.000 47.90498 525 CYS B C 1
ATOM 8597 O O . CYS B 1 508 ? -32.43400 -26.34300 15.61300 1.000 54.43380 525 CYS B O 1
ATOM 8600 N N . ARG B 1 509 ? -31.07300 -25.17300 14.23900 1.000 47.70462 526 ARG B N 1
ATOM 8601 C CA . ARG B 1 509 ? -30.63700 -24.27200 15.31300 1.000 44.01649 526 ARG B CA 1
ATOM 8602 C C . ARG B 1 509 ? -31.80400 -23.47100 15.88900 1.000 48.91112 526 ARG B C 1
ATOM 8603 O O . ARG B 1 509 ? -31.92500 -23.33100 17.11700 1.000 50.15913 526 ARG B O 1
ATOM 8611 N N . ILE B 1 510 ? -32.68400 -22.93500 15.02500 1.000 50.59330 527 ILE B N 1
ATOM 8612 C CA . ILE B 1 510 ? -33.77100 -22.12500 15.56600 1.000 43.91590 527 ILE B CA 1
ATOM 8613 C C . ILE B 1 510 ? -34.68200 -23.01300 16.40400 1.000 46.43779 527 ILE B C 1
ATOM 8614 O O . ILE B 1 510 ? -35.19500 -22.58000 17.44500 1.000 49.85932 527 ILE B O 1
ATOM 8619 N N . VAL B 1 511 ? -34.84200 -24.28400 16.01700 1.000 48.91882 528 VAL B N 1
ATOM 8620 C CA . VAL B 1 511 ? -35.61300 -25.20300 16.85700 1.000 50.12845 52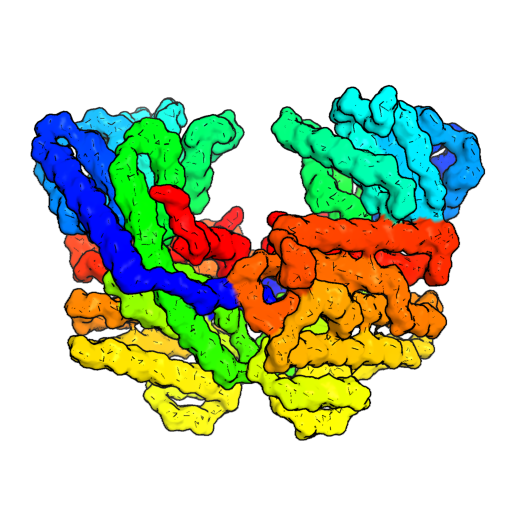8 VAL B CA 1
ATOM 8621 C C . VAL B 1 511 ? -34.92800 -25.41500 18.22100 1.000 53.75292 528 VAL B C 1
ATOM 8622 O O . VAL B 1 511 ? -35.58100 -25.39500 19.27300 1.000 50.45958 528 VAL B O 1
ATOM 8626 N N . ASP B 1 512 ? -33.60700 -25.58000 18.23500 1.000 56.47943 529 ASP B N 1
ATOM 8627 C CA . ASP B 1 512 ? -32.93900 -25.76800 19.53100 1.000 57.73124 529 ASP B CA 1
ATOM 8628 C C . ASP B 1 512 ? -33.14600 -24.55200 20.42600 1.000 57.48540 529 ASP B C 1
ATOM 8629 O O . ASP B 1 512 ? -33.24900 -24.67600 21.65200 1.000 53.50710 529 ASP B O 1
ATOM 8634 N N . VAL B 1 513 ? -33.30000 -23.37800 19.82300 1.000 60.76815 530 VAL B N 1
ATOM 8635 C CA . VAL B 1 513 ? -33.50100 -22.17600 20.62500 1.000 57.01473 530 VAL B CA 1
ATOM 8636 C C . VAL B 1 513 ? -34.94500 -22.08100 21.11600 1.000 58.85183 530 VAL B C 1
ATOM 8637 O O . VAL B 1 513 ? -35.19900 -21.75300 22.27900 1.000 60.09722 530 VAL B O 1
ATOM 8641 N N . ILE B 1 514 ? -35.91300 -22.38300 20.25700 1.000 63.96798 531 ILE B N 1
ATOM 8642 C CA . ILE B 1 514 ? -37.30800 -22.12000 20.61000 1.000 59.04188 531 ILE B CA 1
ATOM 8643 C C . ILE B 1 514 ? -37.86500 -23.19100 21.54200 1.000 52.34063 531 ILE B C 1
ATOM 8644 O O . ILE B 1 514 ? -38.64400 -22.89100 22.44800 1.000 52.74589 531 ILE B O 1
ATOM 8649 N N . TYR B 1 515 ? -37.45700 -24.44600 21.37500 1.000 58.36517 532 TYR B N 1
ATOM 8650 C CA . TYR B 1 515 ? -38.00700 -25.54000 22.17200 1.000 64.70221 532 TYR B CA 1
ATOM 8651 C C . TYR B 1 515 ? -37.07600 -25.92200 23.29900 1.000 74.53899 532 TYR B C 1
ATOM 8652 O O . TYR B 1 515 ? -36.94100 -27.09500 23.64500 1.000 84.06191 532 TYR B O 1
ATOM 8661 N N . LYS B 1 516 ? -36.41000 -24.92000 23.86200 1.000 85.90006 533 LYS B N 1
ATOM 8662 C CA . LYS B 1 516 ? -35.50800 -25.09700 24.99000 1.000 90.72586 533 LYS B CA 1
ATOM 8663 C C . LYS B 1 516 ? -36.34400 -25.32100 26.24600 1.000 105.09480 533 LYS B C 1
ATOM 8664 O O . LYS B 1 516 ? -36.63100 -24.40600 27.02300 1.000 105.56674 533 LYS B O 1
ATOM 8670 N N . GLY B 1 517 ? -36.74300 -26.57200 26.44900 1.000 110.73761 534 GLY B N 1
ATOM 8671 C CA . GLY B 1 517 ? -37.47800 -26.96400 27.63700 1.000 116.06320 534 GLY B CA 1
ATOM 8672 C C . GLY B 1 517 ? -36.49600 -27.64300 28.59400 1.000 115.41932 534 GLY B C 1
ATOM 8673 O O . GLY B 1 517 ? -35.70100 -28.47500 28.17100 1.000 113.01869 534 GLY B O 1
ATOM 8674 N N . GLU B 1 518 ? -36.58900 -27.27900 29.87000 1.000 117.95341 535 GLU B N 1
ATOM 8675 C CA . GLU B 1 518 ? -35.70800 -27.83000 30.90600 1.000 121.62145 535 GLU B CA 1
ATOM 8676 C C . GLU B 1 518 ? -36.11200 -27.34500 32.29400 1.000 122.86565 535 GLU B C 1
ATOM 8677 O O . GLU B 1 518 ? -35.26200 -26.90500 33.07300 1.000 119.67248 535 GLU B O 1
ATOM 8683 N N . TYR B 1 521 ? -42.02100 -23.24400 27.87400 1.000 119.82630 538 TYR B N 1
ATOM 8684 C CA . TYR B 1 521 ? -41.13200 -24.17800 27.19000 1.000 117.98174 538 TYR B CA 1
ATOM 8685 C C . TYR B 1 521 ? -41.55300 -24.30000 25.73100 1.000 115.84667 538 TYR B C 1
ATOM 8686 O O . TYR B 1 521 ? -41.13900 -25.21900 25.02400 1.000 121.43895 538 TYR B O 1
ATOM 8688 N N . THR B 1 522 ? -42.38600 -23.35200 25.30100 1.000 116.83496 539 THR B N 1
ATOM 8689 C CA . THR B 1 522 ? -42.92300 -23.29100 23.94600 1.000 117.44629 539 THR B CA 1
ATOM 8690 C C . THR B 1 522 ? -43.00500 -21.85300 23.44100 1.000 125.09904 539 THR B C 1
ATOM 8691 O O . THR B 1 522 ? -42.26300 -20.97400 23.89400 1.000 120.40687 539 THR B O 1
ATOM 8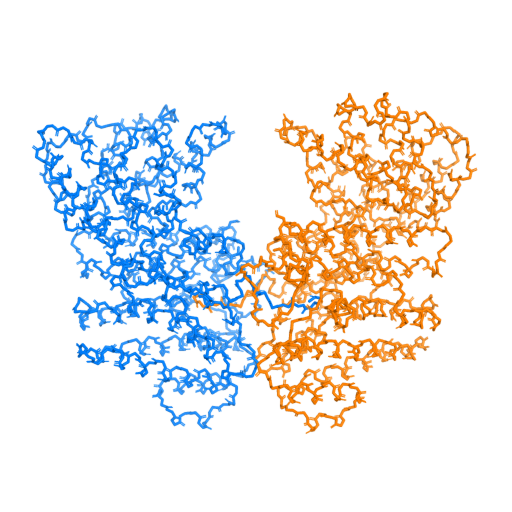693 N N . PHE B 1 523 ? -43.87500 -21.63200 22.45900 1.000 133.84873 540 PHE B N 1
ATOM 8694 C CA . PHE B 1 523 ? -44.13700 -20.31900 21.88400 1.000 138.16345 540 PHE B CA 1
ATOM 8695 C C . PHE B 1 523 ? -44.52600 -19.29000 22.94400 1.000 143.17446 540 PHE B C 1
ATOM 8696 O O . PHE B 1 523 ? -44.94300 -19.62400 24.05700 1.000 149.12854 540 PHE B O 1
ATOM 8704 N N . SER B 1 524 ? -44.37800 -18.02200 22.55900 1.000 138.86746 541 SER B N 1
ATOM 8705 C CA . SER B 1 524 ? -44.91100 -16.83500 23.24800 1.000 131.38783 541 SER B CA 1
ATOM 8706 C C . SER B 1 524 ? -44.87900 -16.94100 24.77600 1.000 121.60844 541 SER B C 1
ATOM 8707 O O . SER B 1 524 ? -45.90800 -16.91300 25.45200 1.000 125.78475 541 SER B O 1
ATOM 8710 N N . ASN B 1 525 ? -43.67100 -17.09100 25.31700 1.000 107.73924 542 ASN B N 1
ATOM 8711 C CA . ASN B 1 525 ? -43.49500 -17.02200 26.76400 1.000 90.29869 542 ASN B CA 1
ATOM 8712 C C . ASN B 1 525 ? -42.42700 -15.98200 27.10700 1.000 71.68607 542 ASN B C 1
ATOM 8713 O O . ASN B 1 525 ? -41.97100 -15.23500 26.23500 1.000 54.73367 542 ASN B O 1
ATOM 8718 N N . THR B 1 526 ? -42.01700 -15.90200 28.36700 1.000 74.96108 543 THR B N 1
ATOM 8719 C CA . THR B 1 526 ? -41.10100 -14.82500 28.72300 1.000 73.21463 543 THR B CA 1
ATOM 8720 C C . THR B 1 526 ? -39.73800 -14.99200 28.05000 1.000 64.06954 543 THR B C 1
ATOM 8721 O O . THR B 1 526 ? -39.09900 -13.99600 27.69700 1.000 65.48682 543 THR B O 1
ATOM 8725 N N . THR B 1 527 ? -39.30200 -16.23000 27.81100 1.000 61.36898 544 THR B N 1
ATOM 8726 C CA . THR B 1 527 ? -38.03100 -16.44000 27.12400 1.000 60.40634 544 THR B CA 1
ATOM 8727 C C . THR B 1 527 ? -38.10100 -15.98800 25.66900 1.000 56.34955 544 THR B C 1
ATOM 8728 O O . THR B 1 527 ? -37.17100 -15.34700 25.16200 1.000 53.24505 544 THR B O 1
ATOM 8732 N N . MET B 1 528 ? -39.20100 -16.29100 24.98400 1.000 56.37569 545 MET B N 1
ATOM 8733 C CA . MET B 1 528 ? -39.34600 -15.80800 23.61700 1.000 53.97017 545 MET B CA 1
ATOM 8734 C C . MET B 1 528 ? -39.42200 -14.28200 23.58500 1.000 51.08804 545 MET B C 1
ATOM 8735 O O . MET B 1 528 ? -38.80800 -13.64700 22.72200 1.000 57.62999 545 MET B O 1
ATOM 8740 N N . LYS B 1 529 ? -40.17500 -13.67600 24.50900 1.000 47.28617 546 LYS B N 1
ATOM 8741 C CA . LYS B 1 529 ? -40.20300 -12.21800 24.58900 1.000 49.35102 546 LYS B CA 1
ATOM 8742 C C . LYS B 1 529 ? -38.79700 -11.63300 24.81200 1.000 50.79878 546 LYS B C 1
ATOM 8743 O O . LYS B 1 529 ? -38.41700 -10.65400 24.15700 1.000 52.01954 546 LYS B O 1
ATOM 8749 N N . LYS B 1 530 ? -38.00300 -12.23400 25.70400 1.000 45.00480 547 LYS B N 1
ATOM 8750 C CA . LYS B 1 530 ? -36.65500 -11.70700 25.96000 1.000 49.78198 547 LYS B CA 1
ATOM 8751 C C . LYS B 1 530 ? -35.75100 -11.90600 24.75400 1.000 46.73024 547 LYS B C 1
ATOM 8752 O O . LYS B 1 530 ? -34.93800 -11.03600 24.43100 1.000 53.34591 547 LYS B O 1
ATOM 8758 N N . ASN B 1 531 ? -35.87900 -13.04300 24.06900 1.000 46.01053 548 ASN B N 1
ATOM 8759 C CA . ASN B 1 531 ? -35.07700 -13.25900 22.87200 1.000 47.93948 548 ASN B CA 1
ATOM 8760 C C . ASN B 1 531 ? -35.42900 -12.24600 21.77800 1.000 54.08992 548 ASN B C 1
ATOM 8761 O O . ASN B 1 531 ? -34.53800 -11.75400 21.07000 1.000 54.01426 548 ASN B O 1
ATOM 8766 N N . ILE B 1 532 ? -36.72200 -11.91100 21.61900 1.000 50.62605 549 ILE B N 1
ATOM 8767 C CA . ILE B 1 532 ? -37.06200 -10.84100 20.67300 1.000 44.97447 549 ILE B CA 1
ATOM 8768 C C . ILE B 1 532 ? -36.49100 -9.50500 21.15500 1.000 45.98307 549 ILE B C 1
ATOM 8769 O O . ILE B 1 532 ? -35.97200 -8.71600 20.36200 1.000 46.03729 549 ILE B O 1
ATOM 8774 N N . SER B 1 533 ? -36.57700 -9.22700 22.46000 1.000 46.72087 550 SER B N 1
ATOM 8775 C CA . SER B 1 533 ? -36.05400 -7.97200 22.99700 1.000 55.34852 550 SER B CA 1
ATOM 8776 C C . SER B 1 533 ? -34.57400 -7.81200 22.71000 1.000 55.65296 550 SER B C 1
ATOM 8777 O O . SER B 1 533 ? -34.10300 -6.69400 22.47600 1.000 59.53672 550 SER B O 1
ATOM 8780 N N . HIS B 1 534 ? -33.83900 -8.92400 22.72300 1.000 55.46514 551 HIS B N 1
ATOM 8781 C CA . HIS B 1 534 ? -32.39100 -8.89800 22.58200 1.000 54.80507 551 HIS B CA 1
ATOM 8782 C C . HIS B 1 534 ? -31.95100 -8.46600 21.19900 1.000 53.08702 551 HIS B C 1
ATOM 8783 O O . HIS B 1 534 ? -30.90300 -7.83300 21.06800 1.000 51.06107 551 HIS B O 1
ATOM 8790 N N . ILE B 1 535 ? -32.71100 -8.77400 20.15300 1.000 48.92672 552 ILE B N 1
ATOM 8791 C CA . ILE B 1 535 ? -32.23400 -8.51400 18.79900 1.000 46.37951 552 ILE B CA 1
ATOM 8792 C C . ILE B 1 535 ? -33.13500 -7.57500 18.01000 1.000 48.69338 552 ILE B C 1
ATOM 8793 O O . ILE B 1 535 ? -32.75400 -7.16000 16.90100 1.000 50.22078 552 ILE B O 1
ATOM 8798 N N . LEU B 1 536 ? -34.28400 -7.17300 18.54000 1.000 49.50142 553 LEU B N 1
ATOM 8799 C CA . LEU B 1 536 ? -35.23400 -6.43700 17.71100 1.000 51.10127 553 LEU B CA 1
ATOM 8800 C C . LEU B 1 536 ? -35.82400 -5.20300 18.37800 1.000 56.45208 553 LEU B C 1
ATOM 8801 O O . LEU B 1 536 ? -36.79900 -4.63600 17.84600 1.000 52.60008 553 LEU B O 1
ATOM 8806 N N . THR B 1 537 ? -35.33100 -4.81000 19.55700 1.000 61.52031 554 THR B N 1
ATOM 8807 C CA . THR B 1 537 ? -35.80400 -3.54200 20.09800 1.000 62.00112 554 THR B CA 1
ATOM 8808 C C . THR B 1 537 ? -34.82000 -2.39200 19.92500 1.000 65.78887 554 THR B C 1
ATOM 8809 O O . THR B 1 537 ? -34.95900 -1.58300 19.00300 1.000 70.39434 554 THR B O 1
ATOM 8813 N N . ASP B 1 538 ? -33.75500 -2.37100 20.73900 1.000 63.97887 555 ASP B N 1
ATOM 8814 C CA . ASP B 1 538 ? -32.88100 -1.21200 20.73500 1.000 64.83451 555 ASP B CA 1
ATOM 8815 C C . ASP B 1 538 ? -31.60200 -1.50000 19.96900 1.000 61.01694 555 ASP B C 1
ATOM 8816 O O . ASP B 1 538 ? -31.17900 -2.65100 19.86700 1.000 59.87771 555 ASP B O 1
ATOM 8821 N N . PRO B 1 539 ? -30.97000 -0.46600 19.42300 1.000 62.52759 556 PRO B N 1
ATOM 8822 C CA . PRO B 1 539 ? -29.62100 -0.63400 18.86800 1.000 61.93924 556 PRO B CA 1
ATOM 8823 C C . PRO B 1 539 ? -28.63100 -0.93100 19.98700 1.000 60.66996 556 PRO B C 1
ATOM 8824 O O . PRO B 1 539 ? -28.93500 -0.80900 21.17400 1.000 65.00144 556 PRO B O 1
ATOM 8828 N N . ILE B 1 540 ? -27.44700 -1.37700 19.59700 1.000 61.01772 557 ILE B N 1
ATOM 8829 C CA . ILE B 1 540 ? -26.35600 -1.55200 20.56100 1.000 64.51298 557 ILE B CA 1
ATOM 8830 C C . ILE B 1 540 ? -25.72500 -0.19100 20.83700 1.000 68.27509 557 ILE B C 1
ATOM 8831 O O . ILE B 1 540 ? -25.34700 0.50500 19.88700 1.000 68.16499 557 ILE B O 1
ATOM 8836 N N . PRO B 1 541 ? -25.58900 0.21000 22.10200 1.000 74.61096 558 PRO B N 1
ATOM 8837 C CA . PRO B 1 541 ? -25.01800 1.52900 22.42600 1.000 81.17166 558 PRO B CA 1
ATOM 8838 C C . PRO B 1 541 ? -23.60500 1.76400 21.89300 1.000 84.84711 558 PRO B C 1
ATOM 8839 O O . PRO B 1 541 ? -22.74800 0.87900 21.92200 1.000 82.87622 558 PRO B O 1
ATOM 8843 N N . ILE B 1 542 ? -23.38200 2.99900 21.43700 1.000 90.28757 559 ILE B N 1
ATOM 8844 C CA . ILE B 1 542 ? -22.12800 3.55900 20.87400 1.000 100.20295 559 ILE B CA 1
ATOM 8845 C C . ILE B 1 542 ? -21.62900 2.71000 19.70500 1.000 103.87598 559 ILE B C 1
ATOM 8846 O O . ILE B 1 542 ? -20.70200 3.08900 18.98700 1.000 108.67111 559 ILE B O 1
#

Radius of gyration: 32.13 Å; Cα contacts (8 Å, |Δi|>4): 1360; chains: 2; bounding box: 91×65×98 Å

InterPro domains:
  IPR001906 Terpene synthase, N-terminal domain [PF01397] (27-204)
  IPR005630 Terpene synthase, metal-binding domain [PF03936] (261-502)
  IPR008930 Terpenoid cyclases/protein prenyltransferase alpha-alpha toroid [SSF48239] (23-228)
  IPR008949 Isoprenoid synthase domain superfamily [G3DSA:1.10.600.10] (24-547)
  IPR008949 Isoprenoid synthase domain superfamily [SSF48576] (230-557)
  IPR034741 Terpene cyclase-like 1, C-terminal domain [SFLDG01019] (231-558)
  IPR036965 Terpene synthase, N-terminal domain superfamily [G3DSA:1.50.10.130] (68-230)
  IPR044814 Terpene cyclases, class 1, plant [cd00684] (17-556)
  IPR050148 Terpene synthase-like [PTHR31225] (17-542)

Foldseek 3Di:
DVVDPDDQPCPCVLLPDDFDDPVVLVVLVVVLVVLLVVLVVVLVVQQPDDARLQVNLVSLVLLQLLLNCVVVVVVSLVSLVVCVVPPPNPLLPDDLLVVLSNLQVCLLQFAPDDPCSCVVQADPVRAGDPVCLVVLNSLLSLCLSLLLAFPPPVVSVRSNVSSLVSLVVCVVVVVPPLCNVVSVVCNLPRCLLAQSLLSSLVVLVVLVPPPPHDPSSSVSSQSVLQSLLSVLSVLLNVVLVVLVVLQVVDPDGQPCPSVSLVLLLLLCLLHSDPLCSVLSSLSSLVVSLLSVVLSVLVDPDDLVLLVLVLVCLVVLDCVSLVVHPPVCNSSSVSLNVSLVVLLVVCVVVPQSVLSVLLSVLVSLLSVLSSVLSVLQVVLNEDALVCNLVRHQLSNLPQLSVLSSSLSRPPPLSDPVNSVVSSVPDLLSSLLSLLLQLLCQLQVDFPVPDDRSRYTNQVNPCVVPVDDSVVSNVVSVVSNSNSSSVLSNCSHPPHPGDPSSSSSSSSSSSHSCQQSSHCDHPDDPSSVVSSVSRRDDRDDD/DPVDPDDQPCPCVLLPDDFDDPVVLVVLVVVLVVLLVVLVVVLVVVLPDPLDLVVNLVSLVLLQLLLNCVVVVVVSLVSLVVVVVVVPSPLLPDDLLVVLSNQQVNLLQFAPDDPCSCVVQDDPVRAGDPVCLVVLNSLLSLCLSLLLAFPPPVVSVRSVVSSLVSLVVCVVVVVPDLCNVVSVVCNLPRCLLAQSLLSSLVVLVVLVPDPPHDPSSSVSSQSVLQSLLSVLSVLLNVVLVVLQVLQVVDPDGQPCNSPSLLLLLLLCLLDRDPLCSVLSSLSSLVVSLLSVVLRVLVDPDDLVLLVLVLVVLVVLDLVSLVVHDPVCNSSSVSLNVSLVVLLVVCPVVPQSVLSVLLSVLVSVLSVLSSVLSVQQVVLHQDALVCNLVRHQLSNLPQLSVLSSSLSRPPPLSPPVNSVVSSVPDLLSSLLSLLLQLLCLLQVDFPVPDDRSRDHNQVNNCVNPVDDSVVSNVVSVVSNSNSSSVLSNCSHPPHPGPPSSSSSSSSSSSHSCQAPSHCHHPDDVSSVVSSVSRNDDRDDD

Secondary structure (DSSP, 8-state):
-TT-----SSTTTTTT--PPPHHHHHHHHHHHHHHHHHHHHHHHHHHH-SS-HHHHHHHHHHHHHTT-GGGGHHHHHHHHHHHHH-TTS-GGG--HHHHHHHHHHHHHTT----GGGGGGGB-TTSSB-GGGGG-HHHHHHHHHHGGG--TT-HHHHHHHHHHHHHHHHHHHH-TT-TTHHHHHHHHH--GGGS-HHHHHHHHHHHHHT-TT--HHHHHHHHHHHHHHHHHHHHHHHHHHHHHHHHHTTSSSPPTTTT-HHHHHHHHHTT--SGGGHHHHHHHHHHHHHHHHHHHHHHSS--HHHHHHHHHHHHHT-GGGGGTS-HHHHHHHHHHHHHHHHHHHHHGGGT-GGGHHHHHHHHHHHHHHHHHHHHHHHTT----HHHHIIIIIHHHHSHHHHHHHHHHTSGGGS-HHHHHHHHT--HHHHHHHHHHHHHHHHHH--GGGPPTT---HHHHHHHHHT--HHHHHHHHHHHHHHHHHHHHHHTSSSPSS-HHHHHHHHHHHHHHHHHT-----SSSHHHHHHHHHHHSSPPP-/-TT-----SSTTTTTT--PPPHHHHHHHHHHHHHHHHHHHHHHHHHHT-TT-HHHHHHHHHHHHHTT-GGGGHHHHHHHHHHHHHHS-S-GGG--HHHHHHHHHHHHHTT----GGGGGGGB-TTSSB-GGGGG-HHHHHHHHHHGGG--TT-HHHHHHHHHHHHHHHHHHHH-TT-TTHHHHHHHHH--GGGS-HHHHHHHHHHHHHT-TT--HHHHHHHHHHHHHHHHHHHHHHHHHHHHHHHHHTTSSSPPTTTT-HHHHHHHHHTT--SGGGHHHHHHHHHHHHHHHHHHHHHHSS--HHHHHHHHHHHHH--GGGGGTS-HHHHHHHHHHHHHHHHHHHHHTTTT-GGGHHHHHHHHHHHHHHHHHHHHHHHTT----HHHHIIIIITGGGSHHHHHHHHHHTSGGGS-HHHHHHHHT--HHHHHHHHHHHHHHHHHH--GGGPPTT---HHHHHHHHHT--HHHHHHHHHHHHHHHHHHHHHHTSSSPSS-HHHHHHHHHHHHHHHHHT-----SSSHHHHHHHHHHHTSPPP-

B-factor: mean 71.23, std 16.39, range [39.76, 149.13]

Organism: Persicaria hydropiper (NCBI:txid46901)